Protein AF-0000000079724579 (afdb_homodimer)

Nearest PDB structures (foldseek):
  2r4e-assembly1_A  TM=9.066E-01  e=5.297E-41  Escherichia coli
  2rgh-assembly1_A-2  TM=8.709E-01  e=1.092E-39  Streptococcus sp.
  2rgo-assembly1_B-2  TM=8.554E-01  e=8.591E-37  Streptococcus sp.
  3da1-assembly1_A  TM=8.543E-01  e=3.085E-34  unclassified
  9dm1-assembly1_A  TM=6.433E-01  e=2.988E-17  Mycolicibacterium smegmatis MC2 155

InterPro domains:
  IPR000447 FAD-dependent glycerol-3-phosphate dehydrogenase [PR01001] (12-22)
  IPR000447 FAD-dependent glycerol-3-phosphate dehydrogenase [PR01001] (28-40)
  IPR000447 FAD-dependent glycerol-3-phosphate dehydrogenase [PR01001] (73-85)
  IPR000447 FAD-dependent glycerol-3-phosphate dehydrogenase [PR01001] (320-326)
  IPR000447 FAD-dependent glycerol-3-phosphate dehydrogenase [PR01001] (356-368)
  IPR000447 FAD-dependent glycerol-3-phosphate dehydrogenase [PTHR11985] (2-513)
  IPR006076 FAD dependent oxidoreductase [PF01266] (2-367)
  IPR031656 Alpha-glycerophosphate oxidase, C-terminal [PF16901] (389-509)
  IPR036188 FAD/NAD(P)-binding domain superfamily [G3DSA:3.50.50.60] (1-369)
  IPR036188 FAD/NAD(P)-binding domain superfamily [SSF51905] (2-385)
  IPR038299 Alpha-glycerophosphate oxidase, C-terminal domain superfamily [G3DSA:1.10.8.870] (408-525)

Structure (mmCIF, N/CA/C/O backbone):
data_AF-0000000079724579-model_v1
#
loop_
_entity.id
_entity.type
_entity.pdbx_description
1 polymer 'Glycerol-3-phosphate dehydrogenase/oxidase'
#
loop_
_atom_site.group_PDB
_atom_site.id
_atom_site.type_symbol
_atom_site.label_atom_id
_atom_site.label_alt_id
_atom_site.label_comp_id
_atom_site.label_asym_id
_atom_site.label_entity_id
_atom_site.label_seq_id
_atom_site.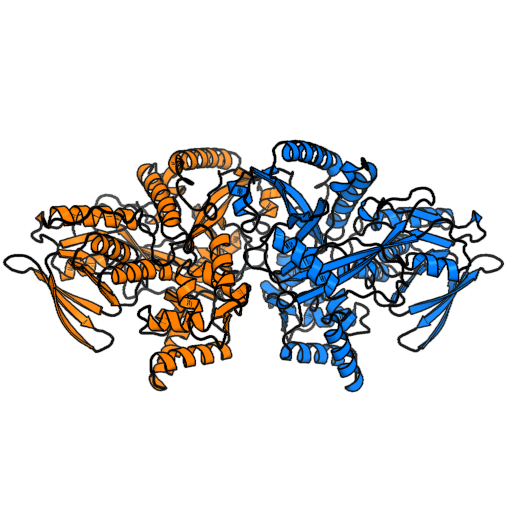pdbx_PDB_ins_code
_atom_site.Cartn_x
_atom_site.Cartn_y
_atom_site.Cartn_z
_atom_site.occupancy
_atom_site.B_iso_or_equiv
_atom_site.auth_seq_id
_atom_site.auth_comp_id
_atom_site.auth_asym_id
_atom_site.auth_atom_id
_atom_site.pdbx_PDB_model_num
ATOM 1 N N . MET A 1 1 ? 8.758 -41.406 -20.75 1 96.62 1 MET A N 1
ATOM 2 C CA . MET A 1 1 ? 7.492 -40.938 -20.188 1 96.62 1 MET A CA 1
ATOM 3 C C . MET A 1 1 ? 7.02 -39.656 -20.844 1 96.62 1 MET A C 1
ATOM 5 O O . MET A 1 1 ? 7.801 -38.719 -21.031 1 96.62 1 MET A O 1
ATOM 9 N N . VAL A 1 2 ? 5.77 -39.625 -21.234 1 98.5 2 VAL A N 1
ATOM 10 C CA . VAL A 1 2 ? 5.199 -38.438 -21.812 1 98.5 2 VAL A CA 1
ATOM 11 C C . VAL A 1 2 ? 4.09 -37.875 -20.922 1 98.5 2 VAL A C 1
ATOM 13 O O . VAL A 1 2 ? 3.191 -38.625 -20.516 1 98.5 2 VAL A O 1
ATOM 16 N N . ILE A 1 3 ? 4.246 -36.656 -20.562 1 98.88 3 ILE A N 1
ATOM 17 C CA . ILE A 1 3 ? 3.24 -35.938 -19.766 1 98.88 3 ILE A CA 1
ATOM 18 C C . ILE A 1 3 ? 2.42 -35.031 -20.688 1 98.88 3 ILE A C 1
ATOM 20 O O . ILE A 1 3 ? 2.979 -34.219 -21.438 1 98.88 3 ILE A O 1
ATOM 24 N N . ILE A 1 4 ? 1.089 -35.156 -20.609 1 98.81 4 ILE A N 1
ATOM 25 C CA . ILE A 1 4 ? 0.197 -34.312 -21.406 1 98.81 4 ILE A CA 1
ATOM 26 C C . ILE A 1 4 ? -0.473 -33.281 -20.5 1 98.81 4 ILE A C 1
ATOM 28 O O . ILE A 1 4 ? -1.261 -33.625 -19.609 1 98.81 4 ILE A O 1
ATOM 32 N N . GLY A 1 5 ? -0.214 -32 -20.75 1 98.5 5 GLY A N 1
ATOM 33 C CA . GLY A 1 5 ? -0.721 -30.906 -19.938 1 98.5 5 GLY A CA 1
ATOM 34 C C . GLY A 1 5 ? 0.37 -30.156 -19.203 1 98.5 5 GLY A C 1
ATOM 35 O O . GLY A 1 5 ? 1.08 -30.734 -18.375 1 98.5 5 GLY A O 1
ATOM 36 N N . GLY A 1 6 ? 0.529 -28.906 -19.469 1 98.44 6 GLY A N 1
ATOM 37 C CA . GLY A 1 6 ? 1.561 -28.078 -18.875 1 98.44 6 GLY A CA 1
ATOM 38 C C . GLY A 1 6 ? 1.029 -27.156 -17.797 1 98.44 6 GLY A C 1
ATOM 39 O O . GLY A 1 6 ? 1.49 -26.031 -17.656 1 98.44 6 GLY A O 1
ATOM 40 N N . GLY A 1 7 ? -0.021 -27.562 -17.047 1 98.19 7 GLY A N 1
ATOM 41 C CA . GLY A 1 7 ? -0.439 -26.906 -15.828 1 98.19 7 GLY A CA 1
ATOM 42 C C . GLY A 1 7 ? 0.408 -27.281 -14.625 1 98.19 7 GLY A C 1
ATOM 43 O O . GLY A 1 7 ? 1.447 -27.938 -14.773 1 98.19 7 GLY A O 1
ATOM 44 N N . ILE A 1 8 ? -0.039 -26.906 -13.477 1 98.5 8 ILE A N 1
ATOM 45 C CA . ILE A 1 8 ? 0.785 -27.031 -12.281 1 98.5 8 ILE A CA 1
ATOM 46 C C . ILE A 1 8 ? 1.005 -28.516 -11.969 1 98.5 8 ILE A C 1
ATOM 48 O O . ILE A 1 8 ? 2.09 -28.906 -11.539 1 98.5 8 ILE A O 1
ATOM 52 N N . THR A 1 9 ? 0.022 -29.375 -12.188 1 97.88 9 THR A N 1
ATOM 53 C CA . THR A 1 9 ? 0.189 -30.797 -11.938 1 97.88 9 THR A CA 1
ATOM 54 C C . THR A 1 9 ? 1.235 -31.391 -12.875 1 97.88 9 THR A C 1
ATOM 56 O O . THR A 1 9 ? 2.168 -32.062 -12.422 1 97.88 9 THR A O 1
ATOM 59 N N . GLY A 1 10 ? 1.075 -31.172 -14.164 1 98.62 10 GLY A N 1
ATOM 60 C CA . GLY A 1 10 ? 2.057 -31.656 -15.125 1 98.62 10 GLY A CA 1
ATOM 61 C C . GLY A 1 10 ? 3.457 -31.125 -14.859 1 98.62 10 GLY A C 1
ATOM 62 O O . GLY A 1 10 ? 4.434 -31.875 -15.008 1 98.62 10 GLY A O 1
ATOM 63 N N . ALA A 1 11 ? 3.566 -29.859 -14.508 1 98.81 11 ALA A N 1
ATOM 64 C CA . ALA A 1 11 ? 4.855 -29.25 -14.203 1 98.81 11 ALA A CA 1
ATOM 65 C C . ALA A 1 11 ? 5.535 -29.953 -13.031 1 98.81 11 ALA A C 1
ATOM 67 O O . ALA A 1 11 ? 6.746 -30.203 -13.07 1 98.81 11 ALA A O 1
ATOM 68 N N . ASN A 1 12 ? 4.781 -30.266 -12.008 1 98.75 12 ASN A N 1
ATOM 69 C CA . ASN A 1 12 ? 5.34 -30.953 -10.844 1 98.75 12 ASN A CA 1
ATOM 70 C C . ASN A 1 12 ? 5.727 -32.375 -11.172 1 98.75 12 ASN A C 1
ATOM 72 O O . ASN A 1 12 ? 6.707 -32.906 -10.641 1 98.75 12 ASN A O 1
ATOM 76 N N . VAL A 1 13 ? 4.922 -33.062 -12.016 1 98.56 13 VAL A N 1
ATOM 77 C CA . VAL A 1 13 ? 5.281 -34.406 -12.453 1 98.56 13 VAL A CA 1
ATOM 78 C C . VAL A 1 13 ? 6.602 -34.375 -13.211 1 98.56 13 VAL A C 1
ATOM 80 O O . VAL A 1 13 ? 7.488 -35.219 -12.977 1 98.56 13 VAL A O 1
ATOM 83 N N . LEU A 1 14 ? 6.703 -33.438 -14.117 1 98.81 14 LEU A N 1
ATOM 84 C CA . LEU A 1 14 ? 7.941 -33.25 -14.867 1 98.81 14 LEU A CA 1
ATOM 85 C C . LEU A 1 14 ? 9.125 -33.031 -13.922 1 98.81 14 LEU A C 1
ATOM 87 O O . LEU A 1 14 ? 10.18 -33.656 -14.102 1 98.81 14 LEU A O 1
ATOM 91 N N . TRP A 1 15 ? 8.961 -32.188 -12.953 1 98.81 15 TRP A N 1
ATOM 92 C CA . TRP A 1 15 ? 10 -31.859 -11.984 1 98.81 15 TRP A CA 1
ATOM 93 C C . TRP A 1 15 ? 10.445 -33.094 -11.211 1 98.81 15 TRP A C 1
ATOM 95 O O . TRP A 1 15 ? 11.633 -33.438 -11.18 1 98.81 15 TRP A O 1
ATOM 105 N N . ASP A 1 16 ? 9.492 -33.812 -10.664 1 98.56 16 ASP A N 1
ATOM 106 C CA . ASP A 1 16 ? 9.789 -35 -9.867 1 98.56 16 ASP A CA 1
ATOM 107 C C . ASP A 1 16 ? 10.453 -36.094 -10.719 1 98.56 16 ASP A C 1
ATOM 109 O O . ASP A 1 16 ? 11.492 -36.625 -10.336 1 98.56 16 ASP A O 1
ATOM 113 N N . ALA A 1 17 ? 9.875 -36.344 -11.875 1 97.94 17 ALA A N 1
ATOM 114 C CA . ALA A 1 17 ? 10.406 -37.406 -12.758 1 97.94 17 ALA A CA 1
ATOM 115 C C . ALA A 1 17 ? 11.836 -37.062 -13.18 1 97.94 17 ALA A C 1
ATOM 117 O O . ALA A 1 17 ? 12.695 -37.969 -13.227 1 97.94 17 ALA A O 1
ATOM 118 N N . SER A 1 18 ? 12.086 -35.812 -13.5 1 97.94 18 SER A N 1
ATOM 119 C CA . SER A 1 18 ? 13.422 -35.406 -13.906 1 97.94 18 SER A CA 1
ATOM 120 C C . SER A 1 18 ? 14.43 -35.594 -12.773 1 97.94 18 SER A C 1
ATOM 122 O O . SER A 1 18 ? 15.539 -36.094 -13 1 97.94 18 SER A O 1
ATOM 124 N N . LEU A 1 19 ? 14.039 -35.25 -11.586 1 97.81 19 LEU A N 1
ATOM 125 C CA . LEU A 1 19 ? 14.93 -35.375 -10.438 1 97.81 19 LEU A CA 1
ATOM 126 C C . LEU A 1 19 ? 15.242 -36.844 -10.172 1 97.81 19 LEU A C 1
ATOM 128 O O . LEU A 1 19 ? 16.328 -37.188 -9.695 1 97.81 19 LEU A O 1
ATOM 132 N N . ARG A 1 20 ? 14.25 -37.688 -10.508 1 96.31 20 ARG A N 1
ATOM 133 C CA . ARG A 1 20 ? 14.43 -39.094 -10.234 1 96.31 20 ARG A CA 1
ATOM 134 C C . ARG A 1 20 ? 15.227 -39.781 -11.344 1 96.31 20 ARG A C 1
ATOM 136 O O . ARG A 1 20 ? 15.656 -40.938 -11.195 1 96.31 20 ARG A O 1
ATOM 143 N N . GLY A 1 21 ? 15.422 -39.094 -12.516 1 94.81 21 GLY A N 1
ATOM 144 C CA . GLY A 1 21 ? 16.312 -39.594 -13.555 1 94.81 21 GLY A CA 1
ATOM 145 C C . GLY A 1 21 ? 15.562 -40.156 -14.742 1 94.81 21 GLY A C 1
ATOM 146 O O . GLY A 1 21 ? 16.156 -40.781 -15.609 1 94.81 21 GLY A O 1
ATOM 147 N N . TYR A 1 22 ? 14.297 -40 -14.836 1 96 22 TYR A N 1
ATOM 148 C CA . TYR A 1 22 ? 13.523 -40.5 -15.969 1 96 22 TYR A CA 1
ATOM 149 C C . TYR A 1 22 ? 13.789 -39.688 -17.219 1 96 22 TYR A C 1
ATOM 151 O O . TYR A 1 22 ? 14.055 -38.469 -17.125 1 96 22 TYR A O 1
ATOM 159 N N . LYS A 1 23 ? 13.805 -40.344 -18.344 1 96.5 23 LYS A N 1
ATOM 160 C CA . LYS A 1 23 ? 13.641 -39.594 -19.594 1 96.5 23 LYS A CA 1
ATOM 161 C C . LYS A 1 23 ? 12.188 -39.156 -19.781 1 96.5 23 LYS A C 1
ATOM 163 O O . LYS A 1 23 ? 11.312 -40 -20.031 1 96.5 23 LYS A O 1
ATOM 168 N N . VAL A 1 24 ? 11.93 -37.875 -19.641 1 97.94 24 VAL A N 1
ATOM 169 C CA . VAL A 1 24 ? 10.547 -37.406 -19.547 1 97.94 24 VAL A CA 1
ATOM 170 C C . VAL A 1 24 ? 10.336 -36.219 -20.453 1 97.94 24 VAL A C 1
ATOM 172 O O . VAL A 1 24 ? 11.227 -35.375 -20.609 1 97.94 24 VAL A O 1
ATOM 175 N N . LEU A 1 25 ? 9.164 -36.156 -21.094 1 98.69 25 LEU A N 1
ATOM 176 C CA . LEU A 1 25 ? 8.758 -35.094 -22.016 1 98.69 25 LEU A CA 1
ATOM 177 C C . LEU A 1 25 ? 7.363 -34.594 -21.656 1 98.69 25 LEU A C 1
ATOM 179 O O . LEU A 1 25 ? 6.426 -35.375 -21.516 1 98.69 25 LEU A O 1
ATOM 183 N N . LEU A 1 26 ? 7.254 -33.25 -21.469 1 98.88 26 LEU A N 1
ATOM 184 C CA . LEU A 1 26 ? 5.961 -32.625 -21.25 1 98.88 26 LEU A CA 1
ATOM 185 C C . LEU A 1 26 ? 5.473 -31.922 -22.5 1 98.88 26 LEU A C 1
ATOM 187 O O . LEU A 1 26 ? 6.23 -31.188 -23.125 1 98.88 26 LEU A O 1
ATOM 191 N N . LEU A 1 27 ? 4.23 -32.156 -22.875 1 98.88 27 LEU A N 1
ATOM 192 C CA . LEU A 1 27 ? 3.605 -31.531 -24.047 1 98.88 27 LEU A CA 1
ATOM 193 C C . LEU A 1 27 ? 2.377 -30.734 -23.641 1 98.88 27 LEU A C 1
ATOM 195 O O . LEU A 1 27 ? 1.502 -31.234 -22.922 1 98.88 27 LEU A O 1
ATOM 199 N N . GLU A 1 28 ? 2.287 -29.484 -24.016 1 98.75 28 GLU A N 1
ATOM 200 C CA . GLU A 1 28 ? 1.155 -28.594 -23.766 1 98.75 28 GLU A CA 1
ATOM 201 C C . GLU A 1 28 ? 0.607 -28.016 -25.078 1 98.75 28 GLU A C 1
ATOM 203 O O . GLU A 1 28 ? 1.362 -27.484 -25.891 1 98.75 28 GLU A O 1
ATOM 208 N N . LYS A 1 29 ? -0.688 -28.125 -25.297 1 98.19 29 LYS A N 1
ATOM 209 C CA . LYS A 1 29 ? -1.276 -27.75 -26.578 1 98.19 29 LYS A CA 1
ATOM 210 C C . LYS A 1 29 ? -1.286 -26.234 -26.75 1 98.19 29 LYS A C 1
ATOM 212 O O . LYS A 1 29 ? -1.248 -25.734 -27.875 1 98.19 29 LYS A O 1
ATOM 217 N N . ASN A 1 30 ? -1.44 -25.469 -25.672 1 97.88 30 ASN A N 1
ATOM 218 C CA . ASN A 1 30 ? -1.321 -24.016 -25.672 1 97.88 30 ASN A CA 1
ATOM 219 C C . ASN A 1 30 ? -0.039 -23.547 -24.984 1 97.88 30 ASN A C 1
ATOM 221 O O . ASN A 1 30 ? 1.024 -24.141 -25.188 1 97.88 30 ASN A O 1
ATOM 225 N N . ASP A 1 31 ? -0.043 -22.516 -24.234 1 98.44 31 ASP A N 1
ATOM 226 C CA . ASP A 1 31 ? 1.096 -22.141 -23.406 1 98.44 31 ASP A CA 1
ATOM 227 C C . ASP A 1 31 ? 1.017 -22.781 -22.031 1 98.44 31 ASP A C 1
ATOM 229 O O . ASP A 1 31 ? -0.038 -23.281 -21.641 1 98.44 31 ASP A O 1
ATOM 233 N N . TYR A 1 32 ? 2.176 -22.859 -21.359 1 98.56 32 TYR A N 1
ATOM 234 C CA . TYR A 1 32 ? 2.182 -23.359 -20 1 98.56 32 TYR A CA 1
ATOM 235 C C . TYR A 1 32 ? 1.251 -22.531 -19.109 1 98.56 32 TYR A C 1
ATOM 237 O O . TYR A 1 32 ? 1.114 -21.328 -19.297 1 98.56 32 TYR A O 1
ATOM 245 N N . ALA A 1 33 ? 0.579 -23.188 -18.172 1 98 33 ALA A N 1
ATOM 246 C CA . ALA A 1 33 ? -0.25 -22.562 -17.141 1 98 33 ALA A CA 1
ATOM 247 C C . ALA A 1 33 ? -1.354 -21.719 -17.766 1 98 33 ALA A C 1
ATOM 249 O O . ALA A 1 33 ? -1.743 -20.688 -17.219 1 98 33 ALA A O 1
ATOM 250 N N . SER A 1 34 ? -1.879 -22.016 -18.938 1 97.12 34 SER A N 1
ATOM 251 C CA . SER A 1 34 ? -2.824 -21.156 -19.641 1 97.12 34 SER A CA 1
ATOM 252 C C . SER A 1 34 ? -4.262 -21.594 -19.406 1 97.12 34 SER A C 1
ATOM 254 O O . SER A 1 34 ? -5.203 -20.953 -19.859 1 97.12 34 SER A O 1
ATOM 256 N N . GLY A 1 35 ? -4.488 -22.734 -18.688 1 96 35 GLY A N 1
ATOM 257 C CA . GLY A 1 35 ? -5.832 -23.203 -18.391 1 96 35 GLY A CA 1
ATOM 258 C C . GLY A 1 35 ? -6.277 -22.875 -16.969 1 96 35 GLY A C 1
ATOM 259 O O . GLY A 1 35 ? -6.434 -21.703 -16.609 1 96 35 GLY A O 1
ATOM 260 N N . THR A 1 36 ? -6.434 -23.922 -16.125 1 95.31 36 THR A N 1
ATOM 261 C CA . THR A 1 36 ? -6.895 -23.766 -14.742 1 95.31 36 THR A CA 1
ATOM 262 C C . THR A 1 36 ? -5.82 -23.094 -13.891 1 95.31 36 THR A C 1
ATOM 264 O O . THR A 1 36 ? -6.137 -22.297 -13.008 1 95.31 36 THR A O 1
ATOM 267 N N . THR A 1 37 ? -4.633 -23.312 -14.188 1 96.81 37 THR A N 1
ATOM 268 C CA . THR A 1 37 ? -3.496 -22.922 -13.359 1 96.81 37 THR A CA 1
ATOM 269 C C . THR A 1 37 ? -3.385 -21.406 -13.289 1 96.81 37 THR A C 1
ATOM 271 O O . THR A 1 37 ? -2.988 -20.859 -12.258 1 96.81 37 THR A O 1
ATOM 274 N N . GLN A 1 38 ? -3.688 -20.672 -14.297 1 95.75 38 GLN A N 1
ATOM 275 C CA . GLN A 1 38 ? -3.578 -19.219 -14.281 1 95.75 38 GLN A CA 1
ATOM 276 C C . GLN A 1 38 ? -4.793 -18.594 -13.609 1 95.75 38 GLN A C 1
ATOM 278 O O . GLN A 1 38 ? -4.816 -17.375 -13.375 1 95.75 38 GLN A O 1
ATOM 283 N N . ALA A 1 39 ? -5.797 -19.375 -13.266 1 95.69 39 ALA A N 1
ATOM 284 C CA . ALA A 1 39 ? -7.07 -18.828 -12.812 1 95.69 39 ALA A CA 1
ATOM 285 C C . ALA A 1 39 ? -7.258 -19.062 -11.312 1 95.69 39 ALA A C 1
ATOM 287 O O . ALA A 1 39 ? -8.391 -19.156 -10.836 1 95.69 39 ALA A O 1
ATOM 288 N N . THR A 1 40 ? -6.16 -19.172 -10.625 1 95.44 40 THR A N 1
ATOM 289 C CA . THR A 1 40 ? -6.246 -19.297 -9.172 1 95.44 40 THR A CA 1
ATOM 290 C C . THR A 1 40 ? -6.582 -17.953 -8.539 1 95.44 40 THR A C 1
ATOM 292 O O . THR A 1 40 ? -6.547 -16.906 -9.203 1 95.44 40 THR A O 1
ATOM 295 N N . SER A 1 41 ? -6.938 -17.969 -7.285 1 95.81 41 SER A N 1
ATOM 296 C CA . SER A 1 41 ? -7.117 -16.734 -6.535 1 95.81 41 SER A CA 1
ATOM 297 C C . SER A 1 41 ? -5.777 -16.156 -6.102 1 95.81 41 SER A C 1
ATOM 299 O O . SER A 1 41 ? -5.727 -15.266 -5.242 1 95.81 41 SER A O 1
ATOM 301 N N . LYS A 1 42 ? -4.684 -16.656 -6.656 1 97.62 42 LYS A N 1
ATOM 302 C CA . LYS A 1 42 ? -3.334 -16.203 -6.32 1 97.62 42 LYS A CA 1
ATOM 303 C C . LYS A 1 42 ? -3.025 -16.453 -4.844 1 97.62 42 LYS A C 1
ATOM 305 O O . LYS A 1 42 ? -2.449 -15.602 -4.172 1 97.62 42 LYS A O 1
ATOM 310 N N . LEU A 1 43 ? -3.486 -17.641 -4.344 1 97.06 43 LEU A N 1
ATOM 311 C CA . LEU A 1 43 ? -3.295 -17.984 -2.943 1 97.06 43 LEU A CA 1
ATOM 312 C C . LEU A 1 43 ? -2.725 -19.406 -2.814 1 97.06 43 LEU A C 1
ATOM 314 O O . LEU A 1 43 ? -2.998 -20.266 -3.65 1 97.06 43 LEU A O 1
ATOM 318 N N . ILE A 1 44 ? -1.914 -19.625 -1.897 1 97.5 44 ILE A N 1
ATOM 319 C CA . ILE A 1 44 ? -1.533 -20.938 -1.368 1 97.5 44 ILE A CA 1
ATOM 320 C C . ILE A 1 44 ? -2.1 -21.109 0.04 1 97.5 44 ILE A C 1
ATOM 322 O O . ILE A 1 44 ? -1.594 -20.516 0.995 1 97.5 44 ILE A O 1
ATOM 326 N N . HIS A 1 45 ? -3.164 -21.859 0.14 1 90.56 45 HIS A N 1
ATOM 327 C CA . HIS A 1 45 ? -3.848 -21.891 1.429 1 90.56 45 HIS A CA 1
ATOM 328 C C . HIS A 1 45 ? -4.215 -23.312 1.824 1 90.56 45 HIS A C 1
ATOM 330 O O . HIS A 1 45 ? -4.25 -24.219 0.977 1 90.56 45 HIS A O 1
ATOM 336 N N . GLY A 1 46 ? -4.504 -23.469 3.074 1 84.06 46 GLY A N 1
ATOM 337 C CA . GLY A 1 46 ? -4.824 -24.766 3.631 1 84.06 46 GLY A CA 1
ATOM 338 C C . GLY A 1 46 ? -6.285 -25.141 3.473 1 84.06 46 GLY A C 1
ATOM 339 O O . GLY A 1 46 ? -6.645 -26.312 3.602 1 84.06 46 GLY A O 1
ATOM 340 N N . GLY A 1 47 ? -7.078 -24.234 3.279 1 84.44 47 GLY A N 1
ATOM 341 C CA . GLY A 1 47 ? -8.492 -24.516 3.078 1 84.44 47 GLY A CA 1
ATOM 342 C C . GLY A 1 47 ? -9.273 -24.609 4.375 1 84.44 47 GLY A C 1
ATOM 343 O O . GLY A 1 47 ? -9.906 -25.625 4.652 1 84.44 47 GLY A O 1
ATOM 344 N N . LEU A 1 48 ? -9.32 -23.578 5.125 1 80.19 48 LEU A N 1
ATOM 345 C CA . LEU A 1 48 ? -10.07 -23.5 6.371 1 80.19 48 LEU A CA 1
ATOM 346 C C . LEU A 1 48 ? -11.516 -23.953 6.172 1 80.19 48 LEU A C 1
ATOM 348 O O . LEU A 1 48 ? -12.078 -24.641 7.027 1 80.19 48 LEU A O 1
ATOM 352 N N . ARG A 1 49 ? -12.062 -23.688 5.082 1 78.5 49 ARG A N 1
ATOM 353 C CA . ARG A 1 49 ? -13.461 -23.984 4.793 1 78.5 49 ARG A CA 1
ATOM 354 C C . ARG A 1 49 ? -13.695 -25.484 4.715 1 78.5 49 ARG A C 1
ATOM 356 O O . ARG A 1 49 ? -14.812 -25.953 4.953 1 78.5 49 ARG A O 1
ATOM 363 N N . TYR A 1 50 ? -12.711 -26.25 4.438 1 79.62 50 TYR A N 1
ATOM 364 C CA . TYR A 1 50 ? -12.844 -27.688 4.277 1 79.62 50 TYR A CA 1
ATOM 365 C C . TYR A 1 50 ? -13.039 -28.375 5.625 1 79.62 50 TYR A C 1
ATOM 367 O O . TYR A 1 50 ? -13.461 -29.531 5.688 1 79.62 50 TYR A O 1
ATOM 375 N N . LEU A 1 51 ? -12.703 -27.656 6.633 1 80.88 51 LEU A N 1
ATOM 376 C CA . LEU A 1 51 ? -12.914 -28.188 7.973 1 80.88 51 LEU A CA 1
ATOM 377 C C . LEU A 1 51 ? -14.406 -28.344 8.266 1 80.88 51 LEU A C 1
ATOM 379 O O . LEU A 1 51 ? -14.805 -29.219 9.039 1 80.88 51 LEU A O 1
ATOM 383 N N . LYS A 1 52 ? -15.18 -27.484 7.629 1 77.88 52 LYS A N 1
ATOM 384 C CA . LYS A 1 52 ? -16.625 -27.578 7.809 1 77.88 52 LYS A CA 1
ATOM 385 C C . LYS A 1 52 ? -17.156 -28.922 7.328 1 77.88 52 LYS A C 1
ATOM 387 O O . LYS A 1 52 ? -18.141 -29.438 7.871 1 77.88 52 LYS A O 1
ATOM 392 N N . ASN A 1 53 ? -16.484 -29.453 6.336 1 79.31 53 ASN A N 1
ATOM 393 C CA . ASN A 1 53 ? -16.859 -30.75 5.781 1 79.31 53 ASN A CA 1
ATOM 394 C C . ASN A 1 53 ? -16.062 -31.891 6.414 1 79.31 53 ASN A C 1
ATOM 396 O O . ASN A 1 53 ? -16.047 -33 5.891 1 79.31 53 ASN A O 1
ATOM 400 N N . LEU A 1 54 ? -15.289 -31.625 7.426 1 82.56 54 LEU A N 1
ATOM 401 C CA . LEU A 1 54 ? -14.523 -32.562 8.227 1 82.56 54 LEU A CA 1
ATOM 402 C C . LEU A 1 54 ? -13.43 -33.219 7.387 1 82.56 54 LEU A C 1
ATOM 404 O O . LEU A 1 54 ? -13.094 -34.375 7.602 1 82.56 54 LEU A O 1
ATOM 408 N N . GLU A 1 55 ? -13.008 -32.5 6.402 1 87.44 55 GLU A N 1
ATOM 409 C CA . GLU A 1 55 ? -11.922 -33 5.57 1 87.44 55 GLU A CA 1
ATOM 410 C C . GLU A 1 55 ? -10.562 -32.719 6.199 1 87.44 55 GLU A C 1
ATOM 412 O O . GLU A 1 55 ? -9.727 -32.031 5.594 1 87.44 55 GLU A O 1
ATOM 417 N N . PHE A 1 56 ? -10.227 -33.312 7.27 1 90.38 56 PHE A N 1
ATOM 418 C CA . PHE A 1 56 ? -9.039 -33.031 8.062 1 90.38 56 PHE A CA 1
ATOM 419 C C . PHE A 1 56 ? -7.773 -33.438 7.312 1 90.38 56 PHE A C 1
ATOM 421 O O . PHE A 1 56 ? -6.766 -32.719 7.367 1 90.38 56 PHE A O 1
ATOM 428 N N . GLY A 1 57 ? -7.816 -34.562 6.629 1 90.5 57 GLY A N 1
ATOM 429 C CA . GLY A 1 57 ? -6.664 -35 5.867 1 90.5 57 GLY A CA 1
ATOM 430 C C . GLY A 1 57 ? -6.266 -34.031 4.766 1 90.5 57 GLY A C 1
ATOM 431 O O . GLY A 1 57 ? -5.082 -33.75 4.586 1 90.5 57 GLY A O 1
ATOM 432 N N . LEU A 1 58 ? -7.238 -33.531 4.094 1 89.19 58 LEU A N 1
ATOM 433 C CA . LEU A 1 58 ? -6.996 -32.594 3.012 1 89.19 58 LEU A CA 1
ATOM 434 C C . LEU A 1 58 ? -6.395 -31.297 3.549 1 89.19 58 LEU A C 1
ATOM 436 O O . LEU A 1 58 ? -5.48 -30.734 2.943 1 89.19 58 LEU A O 1
ATOM 440 N N . VAL A 1 59 ? -6.918 -30.844 4.637 1 93.75 59 VAL A N 1
ATOM 441 C CA . VAL A 1 59 ? -6.418 -29.609 5.242 1 93.75 59 VAL A CA 1
ATOM 442 C C . VAL A 1 59 ? -4.973 -29.812 5.699 1 93.75 59 VAL A C 1
ATOM 444 O O . VAL A 1 59 ? -4.105 -28.969 5.422 1 93.75 59 VAL A O 1
ATOM 447 N N . ARG A 1 60 ? -4.711 -30.922 6.328 1 95.81 60 ARG A N 1
ATOM 448 C CA . ARG A 1 60 ? -3.354 -31.188 6.777 1 95.81 60 ARG A CA 1
ATOM 449 C C . ARG A 1 60 ? -2.393 -31.281 5.598 1 95.81 60 ARG A C 1
ATOM 451 O O . ARG A 1 60 ? -1.285 -30.75 5.645 1 95.81 60 ARG A O 1
ATOM 458 N N . GLU A 1 61 ? -2.775 -31.984 4.566 1 95.06 61 GLU A N 1
ATOM 459 C CA . GLU A 1 61 ? -1.956 -32.094 3.361 1 95.06 61 GLU A CA 1
ATOM 460 C C . GLU A 1 61 ? -1.673 -30.703 2.768 1 95.06 61 GLU A C 1
ATOM 462 O O . GLU A 1 61 ? -0.532 -30.406 2.414 1 95.06 61 GLU A O 1
ATOM 467 N N . SER A 1 62 ? -2.717 -29.906 2.672 1 96.19 62 SER A N 1
ATOM 468 C CA . SER A 1 62 ? -2.58 -28.562 2.113 1 96.19 62 SER A CA 1
ATOM 469 C C . SER A 1 62 ? -1.62 -27.719 2.941 1 96.19 62 SER A C 1
ATOM 471 O O . SER A 1 62 ? -0.789 -27 2.391 1 96.19 62 SER A O 1
ATOM 473 N N . LEU A 1 63 ? -1.757 -27.844 4.238 1 97.38 63 LEU A N 1
ATOM 474 C CA . LEU A 1 63 ? -0.912 -27.062 5.133 1 97.38 63 LEU A CA 1
ATOM 475 C C . LEU A 1 63 ? 0.541 -27.516 5.047 1 97.38 63 LEU A C 1
ATOM 477 O O . LEU A 1 63 ? 1.458 -26.688 5.082 1 97.38 63 LEU A O 1
ATOM 481 N N . ARG A 1 64 ? 0.744 -28.797 4.953 1 97.25 64 ARG A N 1
ATOM 482 C CA . ARG A 1 64 ? 2.09 -29.344 4.773 1 97.25 64 ARG A CA 1
ATOM 483 C C . ARG A 1 64 ? 2.701 -28.859 3.463 1 97.25 64 ARG A C 1
ATOM 485 O O . ARG A 1 64 ? 3.848 -28.406 3.436 1 97.25 64 ARG A O 1
ATOM 492 N N . GLU A 1 65 ? 1.918 -28.875 2.395 1 97.88 65 GLU A N 1
ATOM 493 C CA . GLU A 1 65 ? 2.402 -28.484 1.076 1 97.88 65 GLU A CA 1
ATOM 494 C C . GLU A 1 65 ? 2.656 -26.984 1.011 1 97.88 65 GLU A C 1
ATOM 496 O O . GLU A 1 65 ? 3.582 -26.531 0.333 1 97.88 65 GLU A O 1
ATOM 501 N N . ARG A 1 66 ? 1.827 -26.219 1.688 1 97.81 66 ARG A N 1
ATOM 502 C CA . ARG A 1 66 ? 2.061 -24.781 1.808 1 97.81 66 ARG A CA 1
ATOM 503 C C . ARG A 1 66 ? 3.449 -24.5 2.371 1 97.81 66 ARG A C 1
ATOM 505 O O . ARG A 1 66 ? 4.188 -23.688 1.826 1 97.81 66 ARG A O 1
ATOM 512 N N . ARG A 1 67 ? 3.799 -25.188 3.414 1 98.12 67 ARG A N 1
ATOM 513 C CA . ARG A 1 67 ? 5.105 -25.016 4.039 1 98.12 67 ARG A CA 1
ATOM 514 C C . ARG A 1 67 ? 6.227 -25.438 3.098 1 98.12 67 ARG A C 1
ATOM 516 O O . ARG A 1 67 ? 7.254 -24.766 3 1 98.12 67 ARG A O 1
ATOM 523 N N . ILE A 1 68 ? 6.051 -26.531 2.424 1 98.44 68 ILE A N 1
ATOM 524 C CA . ILE A 1 68 ? 7.078 -27.047 1.528 1 98.44 68 ILE A CA 1
ATOM 525 C C . ILE A 1 68 ? 7.324 -26.047 0.396 1 98.44 68 ILE A C 1
ATOM 527 O O . ILE A 1 68 ? 8.469 -25.797 0.023 1 98.44 68 ILE A O 1
ATOM 531 N N . LEU A 1 69 ? 6.254 -25.469 -0.155 1 98.5 69 LEU A N 1
ATOM 532 C CA . LEU A 1 69 ? 6.418 -24.469 -1.212 1 98.5 69 LEU A CA 1
ATOM 533 C C . LEU A 1 69 ? 7.207 -23.266 -0.711 1 98.5 69 LEU A C 1
ATOM 535 O O . LEU A 1 69 ? 8.023 -22.703 -1.446 1 98.5 69 LEU A O 1
ATOM 539 N N . ALA A 1 70 ? 6.973 -22.891 0.522 1 98.31 70 ALA A N 1
ATOM 540 C CA . ALA A 1 70 ? 7.73 -21.781 1.108 1 98.31 70 ALA A CA 1
ATOM 541 C C . ALA A 1 70 ? 9.211 -22.141 1.236 1 98.31 70 ALA A C 1
ATOM 543 O O . ALA A 1 70 ? 10.078 -21.266 1.164 1 98.31 70 ALA A O 1
ATOM 544 N N . LYS A 1 71 ? 9.453 -23.391 1.448 1 98.25 71 LYS A N 1
ATOM 545 C CA . LYS A 1 71 ? 10.82 -23.859 1.606 1 98.25 71 LYS A CA 1
ATOM 546 C C . LYS A 1 71 ? 11.555 -23.875 0.267 1 98.25 71 LYS A C 1
ATOM 548 O O . LYS A 1 71 ? 12.68 -23.391 0.159 1 98.25 71 LYS A O 1
ATOM 553 N N . ILE A 1 72 ? 10.945 -24.359 -0.783 1 98.44 72 ILE A N 1
ATOM 554 C CA . ILE A 1 72 ? 11.656 -24.672 -2.018 1 98.44 72 ILE A CA 1
ATOM 555 C C . ILE A 1 72 ? 11.562 -23.484 -2.975 1 98.44 72 ILE A C 1
ATOM 557 O O . ILE A 1 72 ? 12.312 -23.406 -3.949 1 98.44 72 ILE A O 1
ATOM 561 N N . SER A 1 73 ? 10.664 -22.625 -2.803 1 98.31 73 SER A N 1
ATOM 562 C CA . SER A 1 73 ? 10.469 -21.453 -3.652 1 98.31 73 SER A CA 1
ATOM 563 C C . SER A 1 73 ? 9.984 -20.266 -2.84 1 98.31 73 SER A C 1
ATOM 565 O O . SER A 1 73 ? 8.938 -19.688 -3.141 1 98.31 73 SER A O 1
ATOM 567 N N . PRO A 1 74 ? 10.773 -19.75 -1.887 1 98.19 74 PRO A N 1
ATOM 568 C CA . PRO A 1 74 ? 10.344 -18.656 -0.999 1 98.19 74 PRO A CA 1
ATOM 569 C C . PRO A 1 74 ? 10.016 -17.375 -1.754 1 98.19 74 PRO A C 1
ATOM 571 O O . PRO A 1 74 ? 9.211 -16.578 -1.289 1 98.19 74 PRO A O 1
ATOM 574 N N . HIS A 1 75 ? 10.586 -17.141 -2.922 1 98.06 75 HIS A N 1
ATOM 575 C CA . HIS A 1 75 ? 10.328 -15.945 -3.701 1 98.06 75 HIS A CA 1
ATOM 576 C C . HIS A 1 75 ? 8.93 -15.969 -4.305 1 98.06 75 HIS A C 1
ATOM 578 O O . HIS A 1 75 ? 8.383 -14.914 -4.652 1 98.06 75 HIS A O 1
ATOM 584 N N . ALA A 1 76 ? 8.344 -17.141 -4.445 1 98.06 76 ALA A N 1
ATOM 585 C CA . ALA A 1 76 ? 7.086 -17.281 -5.176 1 98.06 76 ALA A CA 1
ATOM 586 C C . ALA A 1 76 ? 5.891 -17.109 -4.25 1 98.06 76 ALA A C 1
ATOM 588 O O . ALA A 1 76 ? 4.758 -16.938 -4.711 1 98.06 76 ALA A O 1
ATOM 589 N N . VAL A 1 77 ? 6.109 -17.156 -2.926 1 98.06 77 VAL A N 1
ATOM 590 C CA . VAL A 1 77 ? 5.008 -17.047 -1.975 1 98.06 77 VAL A CA 1
ATOM 591 C C . VAL A 1 77 ? 5.297 -15.922 -0.973 1 98.06 77 VAL A C 1
ATOM 593 O O . VAL A 1 77 ? 6.457 -15.586 -0.732 1 98.06 77 VAL A O 1
ATOM 596 N N . ARG A 1 78 ? 4.25 -15.383 -0.452 1 97.31 78 ARG A N 1
ATOM 597 C CA . ARG A 1 78 ? 4.344 -14.32 0.548 1 97.31 78 ARG A CA 1
ATOM 598 C C . ARG A 1 78 ? 3.266 -14.484 1.615 1 97.31 78 ARG A C 1
ATOM 600 O O . ARG A 1 78 ? 2.117 -14.797 1.301 1 97.31 78 ARG A O 1
ATOM 607 N N . THR A 1 79 ? 3.695 -14.328 2.871 1 98 79 THR A N 1
ATOM 608 C CA . THR A 1 79 ? 2.709 -14.391 3.943 1 98 79 THR A CA 1
ATOM 609 C C . THR A 1 79 ? 1.625 -13.336 3.744 1 98 79 THR A C 1
ATOM 611 O O . THR A 1 79 ? 1.924 -12.188 3.412 1 98 79 THR A O 1
ATOM 614 N N . LEU A 1 80 ? 0.426 -13.727 3.873 1 98 80 LEU A N 1
ATOM 615 C CA . LEU A 1 80 ? -0.73 -12.852 3.703 1 98 80 LEU A CA 1
ATOM 616 C C . LEU A 1 80 ? -1.727 -13.039 4.84 1 98 80 LEU A C 1
ATOM 618 O O . LEU A 1 80 ? -2.062 -14.172 5.195 1 98 80 LEU A O 1
ATOM 622 N N . GLY A 1 81 ? -2.117 -11.961 5.43 1 97.5 81 GLY A N 1
ATOM 623 C CA . GLY A 1 81 ? -3.164 -12.023 6.438 1 97.5 81 GLY A CA 1
ATOM 624 C C . GLY A 1 81 ? -4.559 -12.086 5.844 1 97.5 81 GLY A C 1
ATOM 625 O O . GLY A 1 81 ? -4.844 -11.43 4.84 1 97.5 81 GLY A O 1
ATOM 626 N N . PHE A 1 82 ? -5.395 -12.852 6.48 1 97.62 82 PHE A N 1
ATOM 627 C CA . PHE A 1 82 ? -6.809 -12.969 6.141 1 97.62 82 PHE A CA 1
ATOM 628 C C . PHE A 1 82 ? -7.688 -12.484 7.289 1 97.62 82 PHE A C 1
ATOM 630 O O . PHE A 1 82 ? -7.543 -12.953 8.422 1 97.62 82 PHE A O 1
ATOM 637 N N . ILE A 1 83 ? -8.547 -11.594 6.996 1 97.75 83 ILE A N 1
ATOM 638 C CA . ILE A 1 83 ? -9.453 -11.062 8.008 1 97.75 83 ILE A CA 1
ATOM 639 C C . ILE A 1 83 ? -10.883 -11.508 7.715 1 97.75 83 ILE A C 1
ATOM 641 O O . ILE A 1 83 ? -11.367 -11.352 6.594 1 97.75 83 ILE A O 1
ATOM 645 N N . VAL A 1 84 ? -11.5 -12.039 8.688 1 96.94 84 VAL A N 1
ATOM 646 C CA . VAL A 1 84 ? -12.898 -12.43 8.609 1 96.94 84 VAL A CA 1
ATOM 647 C C . VAL A 1 84 ? -13.734 -11.562 9.555 1 96.94 84 VAL A C 1
ATOM 649 O O . VAL A 1 84 ? -13.836 -11.852 10.75 1 96.94 84 VAL A O 1
ATOM 652 N N . PRO A 1 85 ? -14.344 -10.531 9.039 1 96.75 85 PRO A N 1
ATOM 653 C CA . PRO A 1 85 ? -15.227 -9.734 9.891 1 96.75 85 PRO A CA 1
ATOM 654 C C . PRO A 1 85 ? -16.406 -10.531 10.43 1 96.75 85 PRO A C 1
ATOM 656 O O . PRO A 1 85 ? -16.969 -11.359 9.719 1 96.75 85 PRO A O 1
ATOM 659 N N . LEU A 1 86 ? -16.75 -10.297 11.656 1 97.44 86 LEU A N 1
ATOM 660 C CA . LEU A 1 86 ? -17.812 -11.062 12.297 1 97.44 86 LEU A CA 1
ATOM 661 C C . LEU A 1 86 ? -18.922 -10.133 12.789 1 97.44 86 LEU A C 1
ATOM 663 O O . LEU A 1 86 ? -18.641 -9.062 13.344 1 97.44 86 LEU A O 1
ATOM 667 N N . TYR A 1 87 ? -20.156 -10.578 12.633 1 95.19 87 TYR A N 1
ATOM 668 C CA . TYR A 1 87 ? -21.312 -9.734 12.922 1 95.19 87 TYR A CA 1
ATOM 669 C C . TYR A 1 87 ? -22.203 -10.367 13.984 1 95.19 87 TYR A C 1
ATOM 671 O O . TYR A 1 87 ? -23.297 -9.875 14.258 1 95.19 87 TYR A O 1
ATOM 679 N N . SER A 1 88 ? -21.828 -11.531 14.523 1 95.81 88 SER A N 1
ATOM 680 C CA . SER A 1 88 ? -22.531 -12.172 15.625 1 95.81 88 SER A CA 1
ATOM 681 C C . SER A 1 88 ? -21.562 -12.953 16.516 1 95.81 88 SER A C 1
ATOM 683 O O . SER A 1 88 ? -20.531 -13.414 16.062 1 95.81 88 SER A O 1
ATOM 685 N N . HIS A 1 89 ? -21.984 -13.133 17.719 1 96.19 89 HIS A N 1
ATOM 686 C CA . HIS A 1 89 ? -21.141 -13.836 18.672 1 96.19 89 HIS A CA 1
ATOM 687 C C . HIS A 1 89 ? -21.125 -15.336 18.391 1 96.19 89 HIS A C 1
ATOM 689 O O . HIS A 1 89 ? -20.109 -16 18.625 1 96.19 89 HIS A O 1
ATOM 695 N N . THR A 1 90 ? -22.188 -15.859 17.906 1 96.31 90 THR A N 1
ATOM 696 C CA . THR A 1 90 ? -22.234 -17.266 17.547 1 96.31 90 THR A CA 1
ATOM 697 C C . THR A 1 90 ? -21.203 -17.594 16.453 1 96.31 90 THR A C 1
ATOM 699 O O . THR A 1 90 ? -20.469 -18.578 16.562 1 96.31 90 THR A O 1
ATOM 702 N N . ALA A 1 91 ? -21.219 -16.766 15.438 1 94 91 ALA A N 1
ATOM 703 C CA . ALA A 1 91 ? -20.234 -16.938 14.367 1 94 91 ALA A CA 1
ATOM 704 C C . ALA A 1 91 ? -18.812 -16.859 14.906 1 94 91 ALA A C 1
ATOM 706 O O . ALA A 1 91 ? -17.922 -17.578 14.438 1 94 91 ALA A O 1
ATOM 707 N N . ARG A 1 92 ? -18.562 -15.969 15.883 1 96.69 92 ARG A N 1
ATOM 708 C CA . ARG A 1 92 ? -17.25 -15.812 16.484 1 96.69 92 ARG A CA 1
ATOM 709 C C . ARG A 1 92 ? -16.781 -17.109 17.125 1 96.69 92 ARG A C 1
ATOM 711 O O . ARG A 1 92 ? -15.641 -17.547 16.922 1 96.69 92 ARG A O 1
ATOM 718 N N . TYR A 1 93 ? -17.656 -17.766 17.844 1 96.69 93 TYR A N 1
ATOM 719 C CA . TYR A 1 93 ? -17.297 -18.984 18.547 1 96.69 93 TYR A CA 1
ATOM 720 C C . TYR A 1 93 ? -17.031 -20.125 17.562 1 96.69 93 TYR A C 1
ATOM 722 O O . TYR A 1 93 ? -16.109 -20.922 17.75 1 96.69 93 TYR A O 1
ATOM 730 N N . ILE A 1 94 ? -17.875 -20.219 16.578 1 94.19 94 ILE A N 1
ATOM 731 C CA . ILE A 1 94 ? -17.734 -21.266 15.57 1 94.19 94 ILE A CA 1
ATOM 732 C C . ILE A 1 94 ? -16.391 -21.109 14.852 1 94.19 94 ILE A C 1
ATOM 734 O O . ILE A 1 94 ? -15.633 -22.062 14.711 1 94.19 94 ILE A O 1
ATOM 738 N N . LEU A 1 95 ? -16.141 -19.891 14.391 1 94.88 95 LEU A N 1
ATOM 739 C CA . LEU A 1 95 ? -14.898 -19.641 13.664 1 94.88 95 LEU A CA 1
ATOM 740 C C . LEU A 1 95 ? -13.695 -19.844 14.578 1 94.88 95 LEU A C 1
ATOM 742 O O . LEU A 1 95 ? -12.641 -20.312 14.125 1 94.88 95 LEU A O 1
ATOM 746 N N . LYS A 1 96 ? -13.805 -19.469 15.852 1 96.69 96 LYS A N 1
ATOM 747 C CA . LYS A 1 96 ? -12.711 -19.703 16.797 1 96.69 96 LYS A CA 1
ATOM 748 C C . LYS A 1 96 ? -12.328 -21.172 16.844 1 96.69 96 LYS A C 1
ATOM 750 O O . LYS A 1 96 ? -11.141 -21.516 16.812 1 96.69 96 LYS A O 1
ATOM 755 N N . ALA A 1 97 ? -13.297 -21.969 16.938 1 95.19 97 ALA A N 1
ATOM 756 C CA . ALA A 1 97 ? -13.047 -23.406 16.969 1 95.19 97 ALA A CA 1
ATOM 757 C C . ALA A 1 97 ? -12.328 -23.859 15.695 1 95.19 97 ALA A C 1
ATOM 759 O O . ALA A 1 97 ? -11.391 -24.656 15.758 1 95.19 97 ALA A O 1
ATOM 760 N N . GLY A 1 98 ? -12.852 -23.406 14.57 1 94.12 98 GLY A N 1
ATOM 761 C CA . GLY A 1 98 ? -12.195 -23.719 13.312 1 94.12 98 GLY A CA 1
ATOM 762 C C . GLY A 1 98 ? -10.75 -23.25 13.266 1 94.12 98 GLY A C 1
ATOM 763 O O . GLY A 1 98 ? -9.875 -23.969 12.789 1 94.12 98 GLY A O 1
ATOM 764 N N . MET A 1 99 ? -10.508 -22.078 13.773 1 95 99 MET A N 1
ATOM 765 C CA . MET A 1 99 ? -9.164 -21.5 13.766 1 95 99 MET A CA 1
ATOM 766 C C . MET A 1 99 ? -8.227 -22.297 14.664 1 95 99 MET A C 1
ATOM 768 O O . MET A 1 99 ? -7.059 -22.5 14.336 1 95 99 MET A O 1
ATOM 772 N N . GLU A 1 100 ? -8.727 -22.719 15.781 1 95.88 100 GLU A N 1
ATOM 773 C CA . GLU A 1 100 ? -7.926 -23.547 16.688 1 95.88 100 GLU A CA 1
ATOM 774 C C . GLU A 1 100 ? -7.531 -24.859 16.031 1 95.88 100 GLU A C 1
ATOM 776 O O . GLU A 1 100 ? -6.383 -25.297 16.156 1 95.88 100 GLU A O 1
ATOM 781 N N . LEU A 1 101 ? -8.469 -25.422 15.414 1 94.94 101 LEU A N 1
ATOM 782 C CA . LEU A 1 101 ? -8.203 -26.672 14.719 1 94.94 101 LEU A CA 1
ATOM 783 C C . LEU A 1 101 ? -7.211 -26.453 13.578 1 94.94 101 LEU A C 1
ATOM 785 O O . LEU A 1 101 ? -6.293 -27.266 13.391 1 94.94 101 LEU A O 1
ATOM 789 N N . TYR A 1 102 ? -7.461 -25.422 12.797 1 95.06 102 TYR A N 1
ATOM 790 C CA . TYR A 1 102 ? -6.559 -25.062 11.703 1 95.06 102 TYR A CA 1
ATOM 791 C C . TYR A 1 102 ? -5.137 -24.875 12.211 1 95.06 102 TYR A C 1
ATOM 793 O O . TYR A 1 102 ? -4.18 -25.344 11.594 1 95.06 102 TYR A O 1
ATOM 801 N N . ASN A 1 103 ? -4.984 -24.234 13.312 1 94.19 103 ASN A N 1
ATOM 802 C CA . ASN A 1 103 ? -3.686 -24.016 13.945 1 94.19 103 ASN A CA 1
ATOM 803 C C . ASN A 1 103 ? -3.047 -25.328 14.383 1 94.19 103 ASN A C 1
ATOM 805 O O . ASN A 1 103 ? -1.839 -25.516 14.234 1 94.19 103 ASN A O 1
ATOM 809 N N . LEU A 1 104 ? -3.828 -26.156 14.969 1 95.25 104 LEU A N 1
ATOM 810 C CA . LEU A 1 104 ? -3.334 -27.453 15.438 1 95.25 104 LEU A CA 1
ATOM 811 C C . LEU A 1 104 ? -2.818 -28.281 14.273 1 95.25 104 LEU A C 1
ATOM 813 O O . LEU A 1 104 ? -1.773 -28.938 14.383 1 95.25 104 LEU A O 1
ATOM 817 N N . LEU A 1 105 ? -3.584 -28.25 13.195 1 95.62 105 LEU A N 1
ATOM 818 C CA . LEU A 1 105 ? -3.219 -29.031 12.023 1 95.62 105 LEU A CA 1
ATOM 819 C C . LEU A 1 105 ? -2 -28.438 11.328 1 95.62 105 LEU A C 1
ATOM 821 O O . LEU A 1 105 ? -1.368 -29.109 10.5 1 95.62 105 LEU A O 1
ATOM 825 N N . SER A 1 106 ? -1.709 -27.172 11.594 1 96.12 106 SER A N 1
ATOM 826 C CA . SER A 1 106 ? -0.56 -26.484 11.016 1 96.12 106 SER A CA 1
ATOM 827 C C . SER A 1 106 ? 0.619 -26.469 11.984 1 96.12 106 SER A C 1
ATOM 829 O O . SER A 1 106 ? 1.382 -25.516 12.023 1 96.12 106 SER A O 1
ATOM 831 N N . TYR A 1 107 ? 0.868 -27.484 12.758 1 95.38 107 TYR A N 1
ATOM 832 C CA . TYR A 1 107 ? 1.841 -27.562 13.844 1 95.38 107 TYR A CA 1
ATOM 833 C C . TYR A 1 107 ? 3.256 -27.344 13.328 1 95.38 107 TYR A C 1
ATOM 835 O O . TYR A 1 107 ? 4.141 -26.938 14.078 1 95.38 107 TYR A O 1
ATOM 843 N N . ASP A 1 108 ? 3.512 -27.562 12.086 1 96.81 108 ASP A N 1
ATOM 844 C CA . ASP A 1 108 ? 4.859 -27.438 11.539 1 96.81 108 ASP A CA 1
ATOM 845 C C . ASP A 1 108 ? 4.969 -26.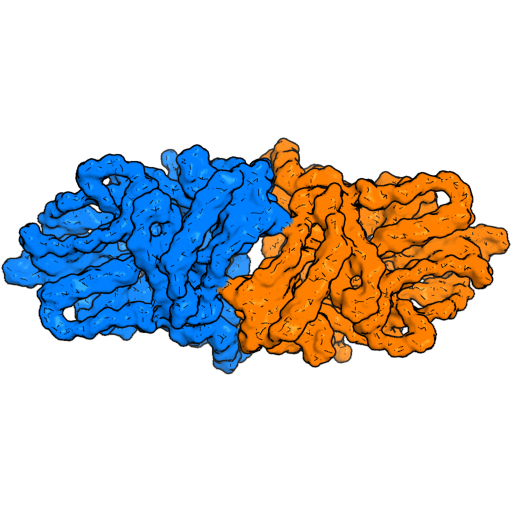203 10.641 1 96.81 108 ASP A C 1
ATOM 847 O O . ASP A 1 108 ? 5.879 -26.109 9.812 1 96.81 108 ASP A O 1
ATOM 851 N N . ARG A 1 109 ? 4.055 -25.234 10.711 1 95.56 109 ARG A N 1
ATOM 852 C CA . ARG A 1 109 ? 3.865 -24.141 9.758 1 95.56 109 ARG A CA 1
ATOM 853 C C . ARG A 1 109 ? 5.168 -23.391 9.523 1 95.56 109 ARG A C 1
ATOM 855 O O . ARG A 1 109 ? 5.414 -22.875 8.43 1 95.56 109 ARG A O 1
ATOM 862 N N . ASN A 1 110 ? 6.082 -23.297 10.531 1 97.5 110 ASN A N 1
ATOM 863 C CA . ASN A 1 110 ? 7.273 -22.469 10.406 1 97.5 110 ASN A CA 1
ATOM 864 C C . ASN A 1 110 ? 8.555 -23.281 10.508 1 97.5 110 ASN A C 1
ATOM 866 O O . ASN A 1 110 ? 9.625 -22.75 10.781 1 97.5 110 ASN A O 1
ATOM 870 N N . SER A 1 111 ? 8.422 -24.594 10.312 1 96.81 111 SER A N 1
ATOM 871 C CA . SER A 1 111 ? 9.578 -25.469 10.398 1 96.81 111 SER A CA 1
ATOM 872 C C . SER A 1 111 ? 10.391 -25.453 9.109 1 96.81 111 SER A C 1
ATOM 874 O O . SER A 1 111 ? 9.844 -25.656 8.023 1 96.81 111 SER A O 1
ATOM 876 N N . ASP A 1 112 ? 11.695 -25.172 9.234 1 95.94 112 ASP A N 1
ATOM 877 C CA . ASP A 1 112 ? 12.68 -25.344 8.164 1 95.94 112 ASP A CA 1
ATOM 878 C C . ASP A 1 112 ? 12.336 -24.453 6.973 1 95.94 112 ASP A C 1
ATOM 880 O O . ASP A 1 112 ? 12.359 -24.906 5.828 1 95.94 112 ASP A O 1
ATOM 884 N N . ILE A 1 113 ? 11.852 -23.281 7.184 1 97.06 113 ILE A N 1
ATOM 885 C CA . ILE A 1 113 ? 11.609 -22.312 6.121 1 97.06 113 ILE A CA 1
ATOM 886 C C . ILE A 1 113 ? 12.258 -20.984 6.477 1 97.06 113 ILE A C 1
ATOM 888 O O . ILE A 1 113 ? 12.648 -20.75 7.625 1 97.06 113 ILE A O 1
ATOM 892 N N . SER A 1 114 ? 12.398 -20.109 5.52 1 95 114 SER A N 1
ATOM 893 C CA . SER A 1 114 ? 12.93 -18.766 5.73 1 95 114 SER A CA 1
ATOM 894 C C . SER A 1 114 ? 12.055 -17.969 6.695 1 95 114 SER A C 1
ATOM 896 O O . SER A 1 114 ? 10.828 -18.047 6.637 1 95 114 SER A O 1
ATOM 898 N N . HIS A 1 115 ? 12.672 -17.172 7.52 1 94.12 115 HIS A N 1
ATOM 899 C CA . HIS A 1 115 ? 11.93 -16.328 8.43 1 94.12 115 HIS A CA 1
ATOM 900 C C . HIS A 1 115 ? 11.016 -15.367 7.672 1 94.12 115 HIS A C 1
ATOM 902 O O . HIS A 1 115 ? 9.953 -14.977 8.172 1 94.12 115 HIS A O 1
ATOM 908 N N . ASP A 1 116 ? 11.398 -15.07 6.414 1 95.25 116 ASP A N 1
ATOM 909 C CA . ASP A 1 116 ? 10.617 -14.164 5.574 1 95.25 116 ASP A CA 1
ATOM 910 C C . ASP A 1 116 ? 9.203 -14.703 5.359 1 95.25 116 ASP A C 1
ATOM 912 O O . ASP A 1 116 ? 8.281 -13.945 5.035 1 95.25 116 ASP A O 1
ATOM 916 N N . ARG A 1 117 ? 9.078 -16 5.574 1 97.75 117 ARG A N 1
ATOM 917 C CA . ARG A 1 117 ? 7.824 -16.641 5.184 1 97.75 117 ARG A CA 1
ATOM 918 C C . ARG A 1 117 ? 7.109 -17.234 6.395 1 97.75 117 ARG A C 1
ATOM 920 O O . ARG A 1 117 ? 6.223 -18.062 6.25 1 97.75 117 ARG A O 1
ATOM 927 N N . PHE A 1 118 ? 7.492 -16.812 7.578 1 97.75 118 PHE A N 1
ATOM 928 C CA . PHE A 1 118 ? 6.824 -17.266 8.789 1 97.75 118 PHE A CA 1
ATOM 929 C C . PHE A 1 118 ? 5.344 -16.922 8.758 1 97.75 118 PHE A C 1
ATOM 931 O O . PHE A 1 118 ? 4.965 -15.844 8.289 1 97.75 118 PHE A O 1
ATOM 938 N N . ILE A 1 119 ? 4.605 -17.797 9.258 1 97.44 119 ILE A N 1
ATOM 939 C CA . ILE A 1 119 ? 3.164 -17.625 9.406 1 97.44 119 ILE A CA 1
ATOM 940 C C . ILE A 1 119 ? 2.812 -17.422 10.875 1 97.44 119 ILE A C 1
ATOM 942 O O . ILE A 1 119 ? 3.045 -18.312 11.703 1 97.44 119 ILE A O 1
ATOM 946 N N . PRO A 1 120 ? 2.238 -16.281 11.242 1 97.5 120 PRO A N 1
ATOM 947 C CA . PRO A 1 120 ? 1.799 -16.078 12.625 1 97.5 120 PRO A CA 1
ATOM 948 C C . PRO A 1 120 ? 0.591 -16.938 12.992 1 97.5 120 PRO A C 1
ATOM 950 O O . PRO A 1 120 ? -0.082 -17.484 12.109 1 97.5 120 PRO A O 1
ATOM 953 N N . ARG A 1 121 ? 0.362 -17.047 14.328 1 96.62 121 ARG A N 1
ATOM 954 C CA . ARG A 1 121 ? -0.888 -17.625 14.812 1 96.62 121 ARG A CA 1
ATOM 955 C C . ARG A 1 121 ? -2.062 -16.688 14.555 1 96.62 121 ARG A C 1
ATOM 957 O O . ARG A 1 121 ? -1.883 -15.477 14.453 1 96.62 121 ARG A O 1
ATOM 964 N N . TYR A 1 122 ? -3.207 -17.312 14.469 1 96.69 122 TYR A N 1
ATOM 965 C CA . TYR A 1 122 ? -4.391 -16.469 14.32 1 96.69 122 TYR A CA 1
ATOM 966 C C . TYR A 1 122 ? -4.629 -15.625 15.562 1 96.69 122 TYR A C 1
ATOM 968 O O . TYR A 1 122 ? -4.105 -15.938 16.641 1 96.69 122 TYR A O 1
ATOM 976 N N . HIS A 1 123 ? -5.367 -14.555 15.469 1 96.75 123 HIS A N 1
ATOM 977 C CA . HIS A 1 123 ? -5.723 -13.75 16.641 1 96.75 123 HIS A CA 1
ATOM 978 C C . HIS A 1 123 ? -7.027 -13 16.406 1 96.75 123 HIS A C 1
ATOM 980 O O . HIS A 1 123 ? -7.535 -12.945 15.289 1 96.75 123 HIS A O 1
ATOM 986 N N . TRP A 1 124 ? -7.598 -12.508 17.484 1 97.5 124 TRP A N 1
ATOM 987 C CA . TRP A 1 124 ? -8.805 -11.688 17.469 1 97.5 124 TRP A CA 1
ATOM 988 C C . TRP A 1 124 ? -8.461 -10.203 17.328 1 97.5 124 TRP A C 1
ATOM 990 O O . TRP A 1 124 ? -7.566 -9.703 18.016 1 97.5 124 TRP A O 1
ATOM 1000 N N . ASN A 1 125 ? -9.102 -9.57 16.453 1 97.88 125 ASN A N 1
ATOM 1001 C CA . ASN A 1 125 ? -9.055 -8.117 16.359 1 97.88 125 ASN A CA 1
ATOM 1002 C C . ASN A 1 125 ? -10.289 -7.477 16.984 1 97.88 125 ASN A C 1
ATOM 1004 O O . ASN A 1 125 ? -11.422 -7.84 16.656 1 97.88 125 ASN A O 1
ATOM 1008 N N . SER A 1 126 ? -10.07 -6.527 17.844 1 97.38 126 SER A N 1
ATOM 1009 C CA . SER A 1 126 ? -11.172 -5.746 18.391 1 97.38 126 SER A CA 1
ATOM 1010 C C . SER A 1 126 ? -11.891 -4.965 17.297 1 97.38 126 SER A C 1
ATOM 1012 O O . SER A 1 126 ? -11.445 -4.941 16.141 1 97.38 126 SER A O 1
ATOM 1014 N N . LEU A 1 127 ? -13.047 -4.391 17.656 1 97.06 127 LEU A N 1
ATOM 1015 C CA . LEU A 1 127 ? -13.805 -3.568 16.719 1 97.06 127 LEU A CA 1
ATOM 1016 C C . LEU A 1 127 ? -12.922 -2.475 16.125 1 97.06 127 LEU A C 1
ATOM 1018 O O . LEU A 1 127 ? -12.883 -2.303 14.906 1 97.06 127 LEU A O 1
ATOM 1022 N N . ALA A 1 128 ? -12.156 -1.738 16.938 1 97.44 128 ALA A N 1
ATOM 1023 C CA . ALA A 1 128 ? -11.297 -0.653 16.469 1 97.44 128 ALA A CA 1
ATOM 1024 C C . ALA A 1 128 ? -10.203 -1.179 15.555 1 97.44 128 ALA A C 1
ATOM 1026 O O . ALA A 1 128 ? -9.898 -0.565 14.523 1 97.44 128 ALA A O 1
ATOM 1027 N N . GLU A 1 129 ? -9.656 -2.299 15.914 1 97.44 129 GLU A N 1
ATOM 1028 C CA . GLU A 1 129 ? -8.633 -2.908 15.078 1 97.44 129 GLU A CA 1
ATOM 1029 C C . GLU A 1 129 ? -9.203 -3.344 13.734 1 97.44 129 GLU A C 1
ATOM 1031 O O . GLU A 1 129 ? -8.555 -3.182 12.695 1 97.44 129 GLU A O 1
ATOM 1036 N N . THR A 1 130 ? -10.383 -3.953 13.805 1 97.62 130 THR A N 1
ATOM 1037 C CA . THR A 1 130 ? -11.031 -4.398 12.57 1 97.62 130 THR A CA 1
ATOM 1038 C C . THR A 1 130 ? -11.297 -3.219 11.641 1 97.62 130 THR A C 1
ATOM 1040 O O . THR A 1 130 ? -11.023 -3.291 10.445 1 97.62 130 THR A O 1
ATOM 1043 N N . ILE A 1 131 ? -11.781 -2.148 12.195 1 96.38 131 ILE A N 1
ATOM 1044 C CA . ILE A 1 131 ? -12.078 -0.956 11.414 1 96.38 131 ILE A CA 1
ATOM 1045 C C . ILE A 1 131 ? -10.789 -0.393 10.82 1 96.38 131 ILE A C 1
ATOM 1047 O O . ILE A 1 131 ? -10.75 -0.002 9.648 1 96.38 131 ILE A O 1
ATOM 1051 N N . TYR A 1 132 ? -9.727 -0.42 11.586 1 96.44 132 TYR A N 1
ATOM 1052 C CA . TYR A 1 132 ? -8.43 0.058 11.133 1 96.44 132 TYR A CA 1
ATOM 1053 C C . TYR A 1 132 ? -7.922 -0.766 9.961 1 96.44 132 TYR A C 1
ATOM 1055 O O . TYR A 1 132 ? -7.406 -0.214 8.984 1 96.44 132 TYR A O 1
ATOM 1063 N N . LYS A 1 133 ? -8.125 -2.045 10.016 1 96.12 133 LYS A N 1
ATOM 1064 C CA . LYS A 1 133 ? -7.574 -2.959 9.023 1 96.12 133 LYS A CA 1
ATOM 1065 C C . LYS A 1 133 ? -8.508 -3.098 7.824 1 96.12 133 LYS A C 1
ATOM 1067 O O . LYS A 1 133 ? -8.07 -3.447 6.723 1 96.12 133 LYS A O 1
ATOM 1072 N N . THR A 1 134 ? -9.781 -2.852 7.98 1 94.88 134 THR A N 1
ATOM 1073 C CA . THR A 1 134 ? -10.781 -2.969 6.93 1 94.88 134 THR A CA 1
ATOM 1074 C C . THR A 1 134 ? -11.734 -1.778 6.957 1 94.88 134 THR A C 1
ATOM 1076 O O . THR A 1 134 ? -12.93 -1.941 7.215 1 94.88 134 THR A O 1
ATOM 1079 N N . PRO A 1 135 ? -11.258 -0.661 6.566 1 91.75 135 PRO A N 1
ATOM 1080 C CA . PRO A 1 135 ? -12.023 0.57 6.785 1 91.75 135 PRO A CA 1
ATOM 1081 C C . PRO A 1 135 ? -13.305 0.623 5.961 1 91.75 135 PRO A C 1
ATOM 1083 O O . PRO A 1 135 ? -14.266 1.303 6.34 1 91.75 135 PRO A O 1
ATOM 1086 N N . SER A 1 136 ? -13.375 -0.085 4.844 1 92.25 136 SER A N 1
ATOM 1087 C CA . SER A 1 136 ? -14.531 0.054 3.969 1 92.25 136 SER A CA 1
ATOM 1088 C C . SER A 1 136 ? -15.508 -1.102 4.16 1 92.25 136 SER A C 1
ATOM 1090 O O . SER A 1 136 ? -16.438 -1.272 3.367 1 92.25 136 SER A O 1
ATOM 1092 N N . ALA A 1 137 ? -15.289 -1.922 5.18 1 92.62 137 ALA A N 1
ATOM 1093 C CA . ALA A 1 137 ? -16.219 -3.01 5.477 1 92.62 137 ALA A CA 1
ATOM 1094 C C . ALA A 1 137 ? -17.5 -2.479 6.102 1 92.62 137 ALA A C 1
ATOM 1096 O O . ALA A 1 137 ? -17.5 -1.408 6.715 1 92.62 137 ALA A O 1
ATOM 1097 N N . ASN A 1 138 ? -18.547 -3.268 5.914 1 91.31 138 ASN A N 1
ATOM 1098 C CA . ASN A 1 138 ? -19.812 -2.924 6.559 1 91.31 138 ASN A CA 1
ATOM 1099 C C . ASN A 1 138 ? -19.672 -2.896 8.078 1 91.31 138 ASN A C 1
ATOM 1101 O O . ASN A 1 138 ? -19.172 -3.848 8.68 1 91.31 138 ASN A O 1
ATOM 1105 N N . ARG A 1 139 ? -20.219 -1.872 8.688 1 92.25 139 ARG A N 1
ATOM 1106 C CA . ARG A 1 139 ? -19.984 -1.686 10.117 1 92.25 139 ARG A CA 1
ATOM 1107 C C . ARG A 1 139 ? -21.219 -2.088 10.922 1 92.25 139 ARG A C 1
ATOM 1109 O O . ARG A 1 139 ? -21.141 -2.266 12.141 1 92.25 139 ARG A O 1
ATOM 1116 N N . GLU A 1 140 ? -22.328 -2.186 10.266 1 91.69 140 GLU A N 1
ATOM 1117 C CA . GLU A 1 140 ? -23.562 -2.531 10.977 1 91.69 140 GLU A CA 1
ATOM 1118 C C . GLU A 1 140 ? -23.422 -3.877 11.688 1 91.69 140 GLU A C 1
ATOM 1120 O O . GLU A 1 140 ? -23.203 -4.906 11.039 1 91.69 140 GLU A O 1
ATOM 1125 N N . ARG A 1 141 ? -23.469 -3.951 13 1 94.12 141 ARG A N 1
ATOM 1126 C CA . ARG A 1 141 ? -23.453 -5.129 13.859 1 94.12 141 ARG A CA 1
ATOM 1127 C C . ARG A 1 141 ? -22.062 -5.754 13.891 1 94.12 141 ARG A C 1
ATOM 1129 O O . ARG A 1 141 ? -21.906 -6.902 14.305 1 94.12 141 ARG A O 1
ATOM 1136 N N . LEU A 1 142 ? -21.078 -5.066 13.328 1 96.06 142 LEU A N 1
ATOM 1137 C CA . LEU A 1 142 ? -19.703 -5.551 13.359 1 96.06 142 LEU A CA 1
ATOM 1138 C C . LEU A 1 142 ? -19.188 -5.645 14.789 1 96.06 142 LEU A C 1
ATOM 1140 O O . LEU A 1 142 ? -19.281 -4.676 15.547 1 96.06 142 LEU A O 1
ATOM 1144 N N . ILE A 1 143 ? -18.688 -6.738 15.211 1 97.12 143 ILE A N 1
ATOM 1145 C CA . ILE A 1 143 ? -18.234 -6.879 16.594 1 97.12 143 ILE A CA 1
ATOM 1146 C C . ILE A 1 143 ? -16.719 -7.004 16.641 1 97.12 143 ILE A C 1
ATOM 1148 O O . ILE A 1 143 ? -16.094 -6.777 17.672 1 97.12 143 ILE A O 1
ATOM 1152 N N . GLY A 1 144 ? -16.078 -7.375 15.602 1 97.75 144 GLY A N 1
ATOM 1153 C CA . GLY A 1 144 ? -14.648 -7.621 15.469 1 97.75 144 GLY A CA 1
ATOM 1154 C C . GLY A 1 144 ? -14.305 -8.562 14.328 1 97.75 144 GLY A C 1
ATOM 1155 O O . GLY A 1 144 ? -15.086 -8.703 13.375 1 97.75 144 GLY A O 1
ATOM 1156 N N . SER A 1 145 ? -13.148 -9.133 14.352 1 98.06 145 SER A N 1
ATOM 1157 C CA . SER A 1 145 ? -12.758 -10.078 13.305 1 98.06 145 SER A CA 1
ATOM 1158 C C . SER A 1 145 ? -11.688 -11.039 13.797 1 98.06 145 SER A C 1
ATOM 1160 O O . SER A 1 145 ? -10.977 -10.742 14.758 1 98.06 145 SER A O 1
ATOM 1162 N N . TYR A 1 146 ? -11.633 -12.164 13.266 1 97.81 146 TYR A N 1
ATOM 1163 C CA . TYR A 1 146 ? -10.453 -13.008 13.375 1 97.81 146 TYR A CA 1
ATOM 1164 C C . TYR A 1 146 ? -9.5 -12.781 12.211 1 97.81 146 TYR A C 1
ATOM 1166 O O . TYR A 1 146 ? -9.938 -12.508 11.094 1 97.81 146 TYR A O 1
ATOM 1174 N N . GLN A 1 147 ? -8.289 -12.844 12.477 1 97.56 147 GLN A N 1
ATOM 1175 C CA . GLN A 1 147 ? -7.246 -12.766 11.461 1 97.56 147 GLN A CA 1
ATOM 1176 C C . GLN A 1 147 ? -6.344 -13.992 11.5 1 97.56 147 GLN A C 1
ATOM 1178 O O . GLN A 1 147 ? -5.844 -14.375 12.562 1 97.56 147 GLN A O 1
ATOM 1183 N N . TYR A 1 148 ? -6.203 -14.672 10.445 1 97.5 148 TYR A N 1
ATOM 1184 C CA . TYR A 1 148 ? -5.254 -15.766 10.281 1 97.5 148 TYR A CA 1
ATOM 1185 C C . TYR A 1 148 ? -4.367 -15.539 9.055 1 97.5 148 TYR A C 1
ATOM 1187 O O . TYR A 1 148 ? -4.453 -14.492 8.406 1 97.5 148 TYR A O 1
ATOM 1195 N N . TYR A 1 149 ? -3.43 -16.5 8.805 1 97.56 149 TYR A N 1
ATOM 1196 C CA . TYR A 1 149 ? -2.424 -16.234 7.777 1 97.56 149 TYR A CA 1
ATOM 1197 C C . TYR A 1 149 ? -2.213 -17.453 6.895 1 97.56 149 TYR A C 1
ATOM 1199 O O . TYR A 1 149 ? -2.277 -18.594 7.375 1 97.56 149 TYR A O 1
ATOM 1207 N N . ASP A 1 150 ? -1.967 -17.156 5.691 1 98 150 ASP A N 1
ATOM 1208 C CA . ASP A 1 150 ? -1.492 -18.094 4.684 1 98 150 ASP A CA 1
ATOM 1209 C C . ASP A 1 150 ? -0.563 -17.406 3.686 1 98 150 ASP A C 1
ATOM 1211 O O . ASP A 1 150 ? 0.206 -16.516 4.055 1 98 150 ASP A O 1
ATOM 1215 N N . TYR A 1 151 ? -0.518 -17.969 2.438 1 98.25 151 TYR A N 1
ATOM 1216 C CA . TYR A 1 151 ? 0.404 -17.344 1.499 1 98.25 151 TYR A CA 1
ATOM 1217 C C . TYR A 1 151 ? -0.344 -16.781 0.3 1 98.25 151 TYR A C 1
ATOM 1219 O O . TYR A 1 151 ? -1.348 -17.344 -0.14 1 98.25 151 TYR A O 1
ATOM 1227 N N . ALA A 1 152 ? 0.139 -15.68 -0.15 1 97.94 152 ALA A N 1
ATOM 1228 C CA . ALA A 1 152 ? -0.124 -15.227 -1.514 1 97.94 152 ALA A CA 1
ATOM 1229 C C . ALA A 1 152 ? 0.87 -15.844 -2.496 1 97.94 152 ALA A C 1
ATOM 1231 O O . ALA A 1 152 ? 2.049 -16.016 -2.172 1 97.94 152 ALA A O 1
ATOM 1232 N N . ASN A 1 153 ? 0.438 -16.25 -3.576 1 98.12 153 ASN A N 1
ATOM 1233 C CA . ASN A 1 153 ? 1.227 -16.609 -4.75 1 98.12 153 ASN A CA 1
ATOM 1234 C C . ASN A 1 153 ? 1.097 -15.57 -5.852 1 98.12 153 ASN A C 1
ATOM 1236 O O . ASN A 1 153 ? 0.165 -15.617 -6.656 1 98.12 153 ASN A O 1
ATOM 1240 N N . ILE A 1 154 ? 1.973 -14.695 -5.922 1 96 154 ILE A N 1
ATOM 1241 C CA . ILE A 1 154 ? 1.825 -13.453 -6.676 1 96 154 ILE A CA 1
ATOM 1242 C C . ILE A 1 154 ? 1.675 -13.773 -8.164 1 96 154 ILE A C 1
ATOM 1244 O O . ILE A 1 154 ? 0.967 -13.07 -8.883 1 96 154 ILE A O 1
ATOM 1248 N N . ASN A 1 155 ? 2.371 -14.727 -8.641 1 97.44 155 ASN A N 1
ATOM 1249 C CA . ASN A 1 155 ? 2.377 -15.109 -10.047 1 97.44 155 ASN A CA 1
ATOM 1250 C C . ASN A 1 155 ? 2.43 -16.625 -10.219 1 97.44 155 ASN A C 1
ATOM 1252 O O . ASN A 1 155 ? 3.475 -17.172 -10.57 1 97.44 155 ASN A O 1
ATOM 1256 N N . PRO A 1 156 ? 1.285 -17.266 -10.055 1 98 156 PRO A N 1
ATOM 1257 C CA . PRO A 1 156 ? 1.268 -18.719 -10.156 1 98 156 PRO A CA 1
ATOM 1258 C C . PRO A 1 156 ? 1.687 -19.219 -11.539 1 98 156 PRO A C 1
ATOM 1260 O O . PRO A 1 156 ? 2.232 -20.328 -11.656 1 98 156 PRO A O 1
ATOM 1263 N N . GLU A 1 157 ? 1.416 -18.438 -12.586 1 98.06 157 GLU A N 1
ATOM 1264 C CA . GLU A 1 157 ? 1.835 -18.812 -13.93 1 98.06 157 GLU A CA 1
ATOM 1265 C C . GLU A 1 157 ? 3.354 -18.938 -14.023 1 98.06 157 GLU A C 1
ATOM 1267 O O . GLU A 1 157 ? 3.877 -19.938 -14.5 1 98.06 157 GLU A O 1
ATOM 1272 N N . ARG A 1 158 ? 3.982 -17.922 -13.547 1 97.94 158 ARG A N 1
ATOM 1273 C CA . ARG A 1 158 ? 5.441 -17.953 -13.555 1 97.94 158 ARG A CA 1
ATOM 1274 C C . ARG A 1 158 ? 5.973 -19.047 -12.633 1 97.94 158 ARG A C 1
ATOM 1276 O O . ARG A 1 158 ? 6.969 -19.703 -12.953 1 97.94 158 ARG A O 1
ATOM 1283 N N . HIS A 1 159 ? 5.348 -19.203 -11.484 1 98.56 159 HIS A N 1
ATOM 1284 C CA . HIS A 1 159 ? 5.742 -20.25 -10.555 1 98.56 159 HIS A CA 1
ATOM 1285 C C . HIS A 1 159 ? 5.684 -21.625 -11.219 1 98.56 159 HIS A C 1
ATOM 1287 O O . HIS A 1 159 ? 6.609 -22.422 -11.07 1 98.56 159 HIS A O 1
ATOM 1293 N N . THR A 1 160 ? 4.641 -21.859 -11.961 1 98.75 160 THR A N 1
ATOM 1294 C CA . THR A 1 160 ? 4.477 -23.109 -12.695 1 98.75 160 THR A CA 1
ATOM 1295 C C . THR A 1 160 ? 5.574 -23.266 -13.742 1 98.75 160 THR A C 1
ATOM 1297 O O . THR A 1 160 ? 6.184 -24.344 -13.852 1 98.75 160 THR A O 1
ATOM 1300 N N . SER A 1 161 ? 5.82 -22.234 -14.445 1 98.25 161 SER A N 1
ATOM 1301 C CA . SER A 1 161 ? 6.859 -22.281 -15.469 1 98.25 161 SER A CA 1
ATOM 1302 C C . SER A 1 161 ? 8.234 -22.516 -14.852 1 98.25 161 SER A C 1
ATOM 1304 O O . SER A 1 161 ? 9.109 -23.109 -15.484 1 98.25 161 SER A O 1
ATOM 1306 N N . GLU A 1 162 ? 8.406 -22.047 -13.68 1 98.38 162 GLU A N 1
ATOM 1307 C CA . GLU A 1 162 ? 9.695 -22.25 -13.031 1 98.38 162 GLU A CA 1
ATOM 1308 C C . GLU A 1 162 ? 9.914 -23.719 -12.68 1 98.38 162 GLU A C 1
ATOM 1310 O O . GLU A 1 162 ? 11.039 -24.219 -12.719 1 98.38 162 GLU A O 1
ATOM 1315 N N . PHE A 1 163 ? 8.852 -24.422 -12.273 1 98.81 163 PHE A N 1
ATOM 1316 C CA . PHE A 1 163 ? 8.961 -25.875 -12.109 1 98.81 163 PHE A CA 1
ATOM 1317 C C . PHE A 1 163 ? 9.453 -26.516 -13.398 1 98.81 163 PHE A C 1
ATOM 1319 O O . PHE A 1 163 ? 10.336 -27.375 -13.367 1 98.81 163 PHE A O 1
ATOM 1326 N N . ILE A 1 164 ? 8.891 -26.078 -14.484 1 98.81 164 ILE A N 1
ATOM 1327 C CA . ILE A 1 164 ? 9.234 -26.641 -15.789 1 98.81 164 ILE A CA 1
ATOM 1328 C C . ILE A 1 164 ? 10.688 -26.312 -16.125 1 98.81 164 ILE A C 1
ATOM 1330 O O . ILE A 1 164 ? 11.453 -27.188 -16.531 1 98.81 164 ILE A O 1
ATOM 1334 N N . SER A 1 165 ? 11.062 -25.047 -15.945 1 98.38 165 SER A N 1
ATOM 1335 C CA . SER A 1 165 ? 12.438 -24.641 -16.234 1 98.38 165 SER A CA 1
ATOM 1336 C C . SER A 1 165 ? 13.43 -25.375 -15.344 1 98.38 165 SER A C 1
ATOM 1338 O O . SER A 1 165 ? 14.531 -25.719 -15.781 1 98.38 165 SER A O 1
ATOM 1340 N N . SER A 1 166 ? 13.109 -25.562 -14.117 1 98.56 166 SER A N 1
ATOM 1341 C CA . SER A 1 166 ? 13.969 -26.312 -13.203 1 98.56 166 SER A CA 1
ATOM 1342 C C . SER A 1 166 ? 14.133 -27.75 -13.664 1 98.56 166 SER A C 1
ATOM 1344 O O . SER A 1 166 ? 15.234 -28.312 -13.586 1 98.56 166 SER A O 1
ATOM 1346 N N . ALA A 1 167 ? 13.062 -28.344 -14.102 1 98.69 167 ALA A N 1
ATOM 1347 C CA . ALA A 1 167 ? 13.117 -29.703 -14.609 1 98.69 167 ALA A CA 1
ATOM 1348 C C . ALA A 1 167 ? 14.016 -29.797 -15.836 1 98.69 167 ALA A C 1
ATOM 1350 O O . ALA A 1 167 ? 14.773 -30.75 -15.992 1 98.69 167 ALA A O 1
ATOM 1351 N N . LYS A 1 168 ? 13.906 -28.812 -16.703 1 98.44 168 LYS A N 1
ATOM 1352 C CA . LYS A 1 168 ? 14.727 -28.797 -17.906 1 98.44 168 LYS A CA 1
ATOM 1353 C C . LYS A 1 168 ? 16.203 -28.766 -17.562 1 98.44 168 LYS A C 1
ATOM 1355 O O . LYS A 1 168 ? 17.031 -29.375 -18.234 1 98.44 168 LYS A O 1
ATOM 1360 N N . GLU A 1 169 ? 16.531 -28.031 -16.531 1 97.38 169 GLU A N 1
ATOM 1361 C CA . GLU A 1 169 ? 17.922 -27.953 -16.078 1 97.38 169 GLU A CA 1
ATOM 1362 C C . GLU A 1 169 ? 18.406 -29.312 -15.586 1 97.38 169 GLU A C 1
ATOM 1364 O O . GLU A 1 169 ? 19.609 -29.531 -15.469 1 97.38 169 GLU A O 1
ATOM 1369 N N . ARG A 1 170 ? 17.5 -30.219 -15.305 1 97.06 170 ARG A N 1
ATOM 1370 C CA . ARG A 1 170 ? 17.844 -31.547 -14.805 1 97.06 170 ARG A CA 1
ATOM 1371 C C . ARG A 1 170 ? 17.609 -32.594 -15.875 1 97.06 170 ARG A C 1
ATOM 1373 O O . ARG A 1 170 ? 17.562 -33.812 -15.578 1 97.06 170 ARG A O 1
ATOM 1380 N N . GLY A 1 171 ? 17.375 -32.188 -17.078 1 97.5 171 GLY A N 1
ATOM 1381 C CA . GLY A 1 171 ? 17.344 -33.094 -18.203 1 97.5 171 GLY A CA 1
ATOM 1382 C C . GLY A 1 171 ? 15.953 -33.312 -18.7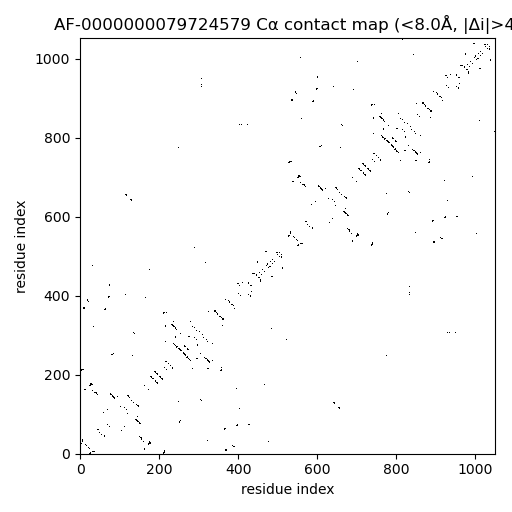5 1 97.5 171 GLY A C 1
ATOM 1383 O O . GLY A 1 171 ? 15.781 -33.938 -19.812 1 97.5 171 GLY A O 1
ATOM 1384 N N . GLY A 1 172 ? 14.914 -32.906 -18.031 1 98.31 172 GLY A N 1
ATOM 1385 C CA . GLY A 1 172 ? 13.562 -32.969 -18.562 1 98.31 172 GLY A CA 1
ATOM 1386 C C . GLY A 1 172 ? 13.367 -32.094 -19.797 1 98.31 172 GLY A C 1
ATOM 1387 O O . GLY A 1 172 ? 14.141 -31.172 -20.047 1 98.31 172 GLY A O 1
ATOM 1388 N N . GLN A 1 173 ? 12.383 -32.469 -20.609 1 98.56 173 GLN A N 1
ATOM 1389 C CA . GLN A 1 173 ? 12.039 -31.672 -21.797 1 98.56 173 GLN A CA 1
ATOM 1390 C C . GLN A 1 173 ? 10.578 -31.25 -21.75 1 98.56 173 GLN A C 1
ATOM 1392 O O . GLN A 1 173 ? 9.719 -31.984 -21.25 1 98.56 173 GLN A O 1
ATOM 1397 N N . ALA A 1 174 ? 10.32 -30.109 -22.234 1 98.81 174 ALA A N 1
ATOM 1398 C CA . ALA A 1 174 ? 8.953 -29.594 -22.297 1 98.81 174 ALA A CA 1
ATOM 1399 C C . ALA A 1 174 ? 8.758 -28.688 -23.5 1 98.81 174 ALA A C 1
ATOM 1401 O O . ALA A 1 174 ? 9.641 -27.906 -23.859 1 98.81 174 ALA A O 1
ATOM 1402 N N . PHE A 1 175 ? 7.586 -28.812 -24.109 1 98.5 175 PHE A N 1
ATOM 1403 C CA . PHE A 1 175 ? 7.25 -27.969 -25.25 1 98.5 175 PHE A CA 1
ATOM 1404 C C . PHE A 1 175 ? 5.828 -27.438 -25.141 1 98.5 175 PHE A C 1
ATOM 1406 O O . PHE A 1 175 ? 4.883 -28.203 -24.953 1 98.5 175 PHE A O 1
ATOM 1413 N N . ASN A 1 176 ? 5.672 -26.125 -25.172 1 98.62 176 ASN A N 1
ATOM 1414 C CA . ASN A 1 176 ? 4.359 -25.516 -25.344 1 98.62 176 ASN A CA 1
ATOM 1415 C C . ASN A 1 176 ? 3.994 -25.422 -26.828 1 98.62 176 ASN A C 1
ATOM 1417 O O . ASN A 1 176 ? 4.863 -25.531 -27.703 1 98.62 176 ASN A O 1
ATOM 1421 N N . TYR A 1 177 ? 2.648 -25.328 -27.094 1 98.56 177 TYR A N 1
ATOM 1422 C CA . TYR A 1 177 ? 2.068 -25.281 -28.422 1 98.56 177 TYR A CA 1
ATOM 1423 C C . TYR A 1 177 ? 2.342 -26.594 -29.172 1 98.56 177 TYR A C 1
ATOM 1425 O O . TYR A 1 177 ? 2.57 -26.578 -30.391 1 98.56 177 TYR A O 1
ATOM 1433 N N . ALA A 1 178 ? 2.426 -27.609 -28.453 1 98.62 178 ALA A N 1
ATOM 1434 C CA . ALA A 1 178 ? 2.545 -28.984 -28.953 1 98.62 178 ALA A CA 1
ATOM 1435 C C . ALA A 1 178 ? 1.322 -29.812 -28.578 1 98.62 178 ALA A C 1
ATOM 1437 O O . ALA A 1 178 ? 1.25 -30.359 -27.484 1 98.62 178 ALA A O 1
ATOM 1438 N N . GLU A 1 179 ? 0.469 -30 -29.516 1 98.62 179 GLU A N 1
ATOM 1439 C CA . GLU A 1 179 ? -0.823 -30.625 -29.234 1 98.62 179 GLU A CA 1
ATOM 1440 C C . GLU A 1 179 ? -0.784 -32.125 -29.531 1 98.62 179 GLU A C 1
ATOM 1442 O O . GLU A 1 179 ? -0.382 -32.531 -30.609 1 98.62 179 GLU A O 1
ATOM 1447 N N . VAL A 1 180 ? -1.167 -32.875 -28.578 1 98.69 180 VAL A N 1
ATOM 1448 C CA . VAL A 1 180 ? -1.312 -34.312 -28.797 1 98.69 180 VAL A CA 1
ATOM 1449 C C . VAL A 1 180 ? -2.582 -34.594 -29.594 1 98.69 180 VAL A C 1
ATOM 1451 O O . VAL A 1 180 ? -3.68 -34.219 -29.172 1 98.69 180 VAL A O 1
ATOM 1454 N N . LYS A 1 181 ? -2.441 -35.344 -30.688 1 98 181 LYS A N 1
ATOM 1455 C CA . LYS A 1 181 ? -3.561 -35.594 -31.594 1 98 181 LYS A CA 1
ATOM 1456 C C . LYS A 1 181 ? -4.102 -37 -31.438 1 98 181 LYS A C 1
ATOM 1458 O O . LYS A 1 181 ? -5.297 -37.25 -31.641 1 98 181 LYS A O 1
ATOM 1463 N N . PHE A 1 182 ? -3.254 -37.906 -31.172 1 96.94 182 PHE A N 1
ATOM 1464 C CA . PHE A 1 182 ? -3.717 -39.281 -30.953 1 96.94 182 PHE A CA 1
ATOM 1465 C C . PHE A 1 182 ? -2.762 -40.031 -30.047 1 96.94 182 PHE A C 1
ATOM 1467 O O . PHE A 1 182 ? -1.605 -39.625 -29.875 1 96.94 182 PHE A O 1
ATOM 1474 N N . ILE A 1 183 ? -3.227 -41 -29.438 1 97.81 183 ILE A N 1
ATOM 1475 C CA . ILE A 1 183 ? -2.516 -41.969 -28.594 1 97.81 183 ILE A CA 1
ATOM 1476 C C . ILE A 1 183 ? -2.904 -43.406 -28.984 1 97.81 183 ILE A C 1
ATOM 1478 O O . ILE A 1 183 ? -4.09 -43.75 -28.984 1 97.81 183 ILE A O 1
ATOM 1482 N N . ARG A 1 184 ? -1.891 -44.219 -29.297 1 95.69 184 ARG A N 1
ATOM 1483 C CA . ARG A 1 184 ? -2.156 -45.594 -29.656 1 95.69 184 ARG A CA 1
ATOM 1484 C C . ARG A 1 184 ? -1.314 -46.562 -28.812 1 95.69 184 ARG A C 1
ATOM 1486 O O . ARG A 1 184 ? -0.104 -46.375 -28.672 1 95.69 184 ARG A O 1
ATOM 1493 N N . LYS A 1 185 ? -2.021 -47.469 -28.297 1 93.88 185 LYS A N 1
ATOM 1494 C CA . LYS A 1 185 ? -1.31 -48.531 -27.578 1 93.88 185 LYS A CA 1
ATOM 1495 C C . LYS A 1 185 ? -0.516 -49.406 -28.531 1 93.88 185 LYS A C 1
ATOM 1497 O O . LYS A 1 185 ? -1 -49.75 -29.609 1 93.88 185 LYS A O 1
ATOM 1502 N N . GLN A 1 186 ? 0.656 -49.719 -28.078 1 90.88 186 GLN A N 1
ATOM 1503 C CA . GLN A 1 186 ? 1.467 -50.625 -28.875 1 90.88 186 GLN A CA 1
ATOM 1504 C C . GLN A 1 186 ? 1.265 -52.062 -28.406 1 90.88 186 GLN A C 1
ATOM 1506 O O . GLN A 1 186 ? 0.859 -52.312 -27.266 1 90.88 186 GLN A O 1
ATOM 1511 N N . ASN A 1 187 ? 1.49 -53.031 -29.375 1 77.38 187 ASN A N 1
ATOM 1512 C CA . ASN A 1 187 ? 1.256 -54.438 -29.109 1 77.38 187 ASN A CA 1
ATOM 1513 C C . ASN A 1 187 ? 2.088 -54.969 -27.938 1 77.38 187 ASN A C 1
ATOM 1515 O O . ASN A 1 187 ? 1.602 -55.75 -27.125 1 77.38 187 ASN A O 1
ATOM 1519 N N . LYS A 1 188 ? 3.234 -54.656 -27.859 1 73.75 188 LYS A N 1
ATOM 1520 C CA . LYS A 1 188 ? 4.055 -55.219 -26.781 1 73.75 188 LYS A CA 1
ATOM 1521 C C . LYS A 1 188 ? 3.949 -54.344 -25.531 1 73.75 188 LYS A C 1
ATOM 1523 O O . LYS A 1 188 ? 3.465 -54.812 -24.484 1 73.75 188 LYS A O 1
ATOM 1528 N N . ALA A 1 189 ? 4.598 -53.281 -25.516 1 79.5 189 ALA A N 1
ATOM 1529 C CA . ALA A 1 189 ? 4.559 -52.375 -24.375 1 79.5 189 ALA A CA 1
ATOM 1530 C C . ALA A 1 189 ? 4.793 -50.938 -24.797 1 79.5 189 ALA A C 1
ATOM 1532 O O . ALA A 1 189 ? 5.574 -50.656 -25.719 1 79.5 189 ALA A O 1
ATOM 1533 N N . GLY A 1 190 ? 3.807 -50.156 -24.328 1 93.69 190 GLY A N 1
ATOM 1534 C CA . GLY A 1 190 ? 4.051 -48.75 -24.562 1 93.69 190 GLY A CA 1
ATOM 1535 C C . GLY A 1 190 ? 3.023 -48.094 -25.484 1 93.69 190 GLY A C 1
ATOM 1536 O O . GLY A 1 190 ? 1.958 -48.656 -25.719 1 93.69 190 GLY A O 1
ATOM 1537 N N . TYR A 1 191 ? 3.369 -46.844 -25.828 1 97 191 TYR A N 1
ATOM 1538 C CA . TYR A 1 191 ? 2.42 -46.031 -26.594 1 97 191 TYR A CA 1
ATOM 1539 C C . TYR A 1 191 ? 3.121 -45.25 -27.703 1 97 191 TYR A C 1
ATOM 1541 O O . TYR A 1 191 ? 4.309 -44.938 -27.609 1 97 191 TYR A O 1
ATOM 1549 N N . ILE A 1 192 ? 2.371 -45.062 -28.812 1 97.31 192 ILE A N 1
ATOM 1550 C CA . ILE A 1 192 ? 2.746 -44.125 -29.859 1 97.31 192 ILE A CA 1
ATOM 1551 C C . ILE A 1 192 ? 1.865 -42.875 -29.766 1 97.31 192 ILE A C 1
ATOM 1553 O O . ILE A 1 192 ? 0.636 -42.969 -29.797 1 97.31 192 ILE A O 1
ATOM 1557 N N . ILE A 1 193 ? 2.498 -41.719 -29.656 1 98.12 193 ILE A N 1
ATOM 1558 C CA . ILE A 1 193 ? 1.776 -40.469 -29.5 1 98.12 193 ILE A CA 1
ATOM 1559 C C . ILE A 1 193 ? 2.008 -39.562 -30.734 1 98.12 193 ILE A C 1
ATOM 1561 O O . ILE A 1 193 ? 3.152 -39.344 -31.125 1 98.12 193 ILE A O 1
ATOM 1565 N N . GLY A 1 194 ? 0.923 -39.125 -31.359 1 98.38 194 GLY A N 1
ATOM 1566 C CA . GLY A 1 194 ? 1.015 -38.125 -32.406 1 98.38 194 GLY A CA 1
ATOM 1567 C C . GLY A 1 194 ? 0.936 -36.688 -31.891 1 98.38 194 GLY A C 1
ATOM 1568 O O . GLY A 1 194 ? 0.008 -36.344 -31.156 1 98.38 194 GLY A O 1
ATOM 1569 N N . VAL A 1 195 ? 1.951 -35.875 -32.25 1 98.56 195 VAL A N 1
ATOM 1570 C CA . VAL A 1 195 ? 2.039 -34.5 -31.75 1 98.56 195 VAL A CA 1
ATOM 1571 C C . VAL A 1 195 ? 2.012 -33.531 -32.938 1 98.56 195 VAL A C 1
ATOM 1573 O O . VAL A 1 195 ? 2.717 -33.719 -33.938 1 98.56 195 VAL A O 1
ATOM 1576 N N . HIS A 1 196 ? 1.139 -32.562 -32.812 1 98.5 196 HIS A N 1
ATOM 1577 C CA . HIS A 1 196 ? 1.089 -31.484 -33.781 1 98.5 196 HIS A CA 1
ATOM 1578 C C . HIS A 1 196 ? 1.765 -30.234 -33.219 1 98.5 196 HIS A C 1
ATOM 1580 O O . HIS A 1 196 ? 1.321 -29.672 -32.219 1 98.5 196 HIS A O 1
ATOM 1586 N N . ASP A 1 197 ? 2.822 -29.781 -33.844 1 98.12 197 ASP A N 1
ATOM 1587 C CA . ASP A 1 197 ? 3.477 -28.516 -33.5 1 98.12 197 ASP A CA 1
ATOM 1588 C C . ASP A 1 197 ? 2.711 -27.328 -34.094 1 98.12 197 ASP A C 1
ATOM 1590 O O . ASP A 1 197 ? 2.762 -27.078 -35.281 1 98.12 197 ASP A O 1
ATOM 1594 N N . LYS A 1 198 ? 2.135 -26.562 -33.25 1 97.19 198 LYS A N 1
ATOM 1595 C CA . LYS A 1 198 ? 1.265 -25.484 -33.719 1 97.19 198 LYS A CA 1
ATOM 1596 C C . LYS A 1 198 ? 2.08 -24.312 -34.25 1 97.19 198 LYS A C 1
ATOM 1598 O O . LYS A 1 198 ? 1.545 -23.438 -34.938 1 97.19 198 LYS A O 1
ATOM 1603 N N . VAL A 1 199 ? 3.346 -24.25 -33.906 1 94.31 199 VAL A N 1
ATOM 1604 C CA . VAL A 1 199 ? 4.207 -23.156 -34.375 1 94.31 199 VAL A CA 1
ATOM 1605 C C . VAL A 1 199 ? 4.656 -23.406 -35.812 1 94.31 199 VAL A C 1
ATOM 1607 O O . VAL A 1 199 ? 4.547 -22.531 -36.656 1 94.31 199 VAL A O 1
ATOM 1610 N N . THR A 1 200 ? 5.031 -24.656 -36.125 1 95.06 200 THR A N 1
ATOM 1611 C CA . THR A 1 200 ? 5.582 -24.984 -37.438 1 95.06 200 THR A CA 1
ATOM 1612 C C . THR A 1 200 ? 4.527 -25.656 -38.312 1 95.06 200 THR A C 1
ATOM 1614 O O . THR A 1 200 ? 4.68 -25.734 -39.531 1 95.06 200 THR A O 1
ATOM 1617 N N . GLY A 1 201 ? 3.557 -26.25 -37.656 1 96.38 201 GLY A N 1
ATOM 1618 C CA . GLY A 1 201 ? 2.555 -27.016 -38.406 1 96.38 201 GLY A CA 1
ATOM 1619 C C . GLY A 1 201 ? 2.959 -28.453 -38.656 1 96.38 201 GLY A C 1
ATOM 1620 O O . GLY A 1 201 ? 2.18 -29.234 -39.188 1 96.38 201 GLY A O 1
ATOM 1621 N N . LYS A 1 202 ? 4.012 -28.891 -38.125 1 97.5 202 LYS A N 1
ATOM 1622 C CA . LYS A 1 202 ? 4.523 -30.234 -38.375 1 97.5 202 LYS A CA 1
ATOM 1623 C C . LYS A 1 202 ? 3.939 -31.234 -37.406 1 97.5 202 LYS A C 1
ATOM 1625 O O . LYS A 1 202 ? 3.531 -30.875 -36.281 1 97.5 202 LYS A O 1
ATOM 1630 N N . GLU A 1 203 ? 3.934 -32.469 -37.844 1 97.44 203 GLU A N 1
ATOM 1631 C CA . GLU A 1 203 ? 3.506 -33.594 -37.031 1 97.44 203 GLU A CA 1
ATOM 1632 C C . GLU A 1 203 ? 4.676 -34.5 -36.688 1 97.44 203 GLU A C 1
ATOM 1634 O O . GLU A 1 203 ? 5.543 -34.75 -37.531 1 97.44 203 GLU A O 1
ATOM 1639 N N . LYS A 1 204 ? 4.66 -34.938 -35.531 1 97.19 204 LYS A N 1
ATOM 1640 C CA . LYS A 1 204 ? 5.691 -35.844 -35.062 1 97.19 204 LYS A CA 1
ATOM 1641 C C . LYS A 1 204 ? 5.09 -37 -34.25 1 97.19 204 LYS A C 1
ATOM 1643 O O . LYS A 1 204 ? 4 -36.844 -33.688 1 97.19 204 LYS A O 1
ATOM 1648 N N . THR A 1 205 ? 5.844 -38.094 -34.25 1 97.19 205 THR A N 1
ATOM 1649 C CA . THR A 1 205 ? 5.43 -39.219 -33.406 1 97.19 205 THR A CA 1
ATOM 1650 C C . THR A 1 205 ? 6.469 -39.5 -32.344 1 97.19 205 THR A C 1
ATOM 1652 O O . THR A 1 205 ? 7.672 -39.438 -32.594 1 97.19 205 THR A O 1
ATOM 1655 N N . ILE A 1 206 ? 5.961 -39.844 -31.203 1 97.38 206 ILE A N 1
ATOM 1656 C CA . ILE A 1 206 ? 6.82 -40.156 -30.062 1 97.38 206 ILE A CA 1
ATOM 1657 C C . ILE A 1 206 ? 6.473 -41.531 -29.516 1 97.38 206 ILE A C 1
ATOM 1659 O O . ILE A 1 206 ? 5.293 -41.875 -29.375 1 97.38 206 ILE A O 1
ATOM 1663 N N . LEU A 1 207 ? 7.543 -42.344 -29.266 1 96.62 207 LEU A N 1
ATOM 1664 C CA . LEU A 1 207 ? 7.363 -43.625 -28.578 1 96.62 207 LEU A CA 1
ATOM 1665 C C . LEU A 1 207 ? 7.684 -43.469 -27.094 1 96.62 207 LEU A C 1
ATOM 1667 O O . LEU A 1 207 ? 8.664 -42.812 -26.719 1 96.62 207 LEU A O 1
ATOM 1671 N N . CYS A 1 208 ? 6.793 -44 -26.281 1 96.06 208 CYS A N 1
ATOM 1672 C CA . CYS A 1 208 ? 7.043 -43.938 -24.859 1 96.06 208 CYS A CA 1
ATOM 1673 C C . CYS A 1 208 ? 6.48 -45.156 -24.141 1 96.06 208 CYS A C 1
ATOM 1675 O O . CYS A 1 208 ? 5.695 -45.906 -24.719 1 96.06 208 CYS A O 1
ATOM 1677 N N . LYS A 1 209 ? 6.965 -45.375 -22.969 1 95 209 LYS A N 1
ATOM 1678 C CA . LYS A 1 209 ? 6.5 -46.5 -22.156 1 95 209 LYS A CA 1
ATOM 1679 C C . LYS A 1 209 ? 5.297 -46.094 -21.297 1 95 209 LYS A C 1
ATOM 1681 O O . LYS A 1 209 ? 4.434 -46.938 -21 1 95 209 LYS A O 1
ATOM 1686 N N . THR A 1 210 ? 5.25 -44.906 -20.891 1 95.94 210 THR A N 1
ATOM 1687 C CA . THR A 1 210 ? 4.199 -44.406 -20 1 95.94 210 THR A CA 1
ATOM 1688 C C . THR A 1 210 ? 3.656 -43.062 -20.484 1 95.94 210 THR A C 1
ATOM 1690 O O . THR A 1 210 ? 4.414 -42.219 -21 1 95.94 210 THR A O 1
ATOM 1693 N N . VAL A 1 211 ? 2.336 -42.906 -20.297 1 97.81 211 VAL A N 1
ATOM 1694 C CA . VAL A 1 211 ? 1.645 -41.656 -20.594 1 97.81 211 VAL A CA 1
ATOM 1695 C C . VAL A 1 211 ? 0.971 -41.156 -19.328 1 97.81 211 VAL A C 1
ATOM 1697 O O . VAL A 1 211 ? 0.257 -41.875 -18.641 1 97.81 211 VAL A O 1
ATOM 1700 N N . VAL A 1 212 ? 1.249 -39.906 -19.016 1 98.25 212 VAL A N 1
ATOM 1701 C CA . VAL A 1 212 ? 0.583 -39.25 -17.891 1 98.25 212 VAL A CA 1
ATOM 1702 C C . VAL A 1 212 ? -0.381 -38.188 -18.422 1 98.25 212 VAL A C 1
ATOM 1704 O O . VAL A 1 212 ? 0.042 -37.219 -19.031 1 98.25 212 VAL A O 1
ATOM 1707 N N . ASN A 1 213 ? -1.67 -38.406 -18.141 1 97.5 213 ASN A N 1
ATOM 1708 C CA . ASN A 1 213 ? -2.713 -37.438 -18.453 1 97.5 213 ASN A CA 1
ATOM 1709 C C . ASN A 1 213 ? -2.916 -36.438 -17.312 1 97.5 213 ASN A C 1
ATOM 1711 O O . ASN A 1 213 ? -3.564 -36.75 -16.312 1 97.5 213 ASN A O 1
ATOM 1715 N N . SER A 1 214 ? -2.4 -35.219 -17.453 1 97.5 214 SER A N 1
ATOM 1716 C CA . SER A 1 214 ? -2.576 -34.125 -16.516 1 97.5 214 SER A CA 1
ATOM 1717 C C . SER A 1 214 ? -3.209 -32.906 -17.203 1 97.5 214 SER A C 1
ATOM 1719 O O . SER A 1 214 ? -2.82 -31.781 -16.953 1 97.5 214 SER A O 1
ATOM 1721 N N . ALA A 1 215 ? -4.184 -33.156 -18.016 1 97 215 ALA A N 1
ATOM 1722 C CA . ALA A 1 215 ? -4.734 -32.125 -18.891 1 97 215 ALA A CA 1
ATOM 1723 C C . ALA A 1 215 ? -5.863 -31.359 -18.203 1 97 215 ALA A C 1
ATOM 1725 O O . ALA A 1 215 ? -6.594 -30.609 -18.844 1 97 215 ALA A O 1
ATOM 1726 N N . GLY A 1 216 ? -6.047 -31.625 -16.891 1 95 216 GLY A N 1
ATOM 1727 C CA . GLY A 1 216 ? -7.031 -30.859 -16.141 1 95 216 GLY A CA 1
ATOM 1728 C C . GLY A 1 216 ? -8.438 -30.984 -16.688 1 95 216 GLY A C 1
ATOM 1729 O O . GLY A 1 216 ? -8.938 -32.094 -16.875 1 95 216 GLY A O 1
ATOM 1730 N N . PRO A 1 217 ? -9.094 -29.891 -17.047 1 95.69 217 PRO A N 1
ATOM 1731 C CA . PRO A 1 217 ? -10.469 -29.922 -17.547 1 95.69 217 PRO A CA 1
ATOM 1732 C C . PRO A 1 217 ? -10.586 -30.656 -18.891 1 95.69 217 PRO A C 1
ATOM 1734 O O . PRO A 1 217 ? -11.688 -30.938 -19.344 1 95.69 217 PRO A O 1
ATOM 1737 N N . TRP A 1 218 ? -9.531 -30.984 -19.5 1 96.19 218 TRP A N 1
ATOM 1738 C CA . TRP A 1 218 ? -9.531 -31.688 -20.781 1 96.19 218 TRP A CA 1
ATOM 1739 C C . TRP A 1 218 ? -9.164 -33.156 -20.594 1 96.19 218 TRP A C 1
ATOM 1741 O O . TRP A 1 218 ? -8.953 -33.875 -21.578 1 96.19 218 TRP A O 1
ATOM 1751 N N . ALA A 1 219 ? -9.031 -33.594 -19.375 1 94.56 219 ALA A N 1
ATOM 1752 C CA . ALA A 1 219 ? -8.531 -34.938 -19.094 1 94.56 219 ALA A CA 1
ATOM 1753 C C . ALA A 1 219 ? -9.406 -36 -19.75 1 94.56 219 ALA A C 1
ATOM 1755 O O . ALA A 1 219 ? -8.898 -37 -20.266 1 94.56 219 ALA A O 1
ATOM 1756 N N . ASP A 1 220 ? -10.742 -35.844 -19.75 1 93.12 220 ASP A N 1
ATOM 1757 C CA . ASP A 1 220 ? -11.648 -36.812 -20.359 1 93.12 220 ASP A CA 1
ATOM 1758 C C . ASP A 1 220 ? -11.453 -36.844 -21.875 1 93.12 220 ASP A C 1
ATOM 1760 O O . ASP A 1 220 ? -11.602 -37.906 -22.484 1 93.12 220 ASP A O 1
ATOM 1764 N N . LEU A 1 221 ? -11.094 -35.75 -22.422 1 94.31 221 LEU A N 1
ATOM 1765 C CA . LEU A 1 221 ? -10.828 -35.719 -23.859 1 94.31 221 LEU A CA 1
ATOM 1766 C C . LEU A 1 221 ? -9.578 -36.531 -24.203 1 94.31 221 LEU A C 1
ATOM 1768 O O . LEU A 1 221 ? -9.555 -37.25 -25.203 1 94.31 221 LEU A O 1
ATOM 1772 N N . ILE A 1 222 ? -8.539 -36.375 -23.406 1 96.12 222 ILE A N 1
ATOM 1773 C CA . ILE A 1 222 ? -7.309 -37.125 -23.609 1 96.12 222 ILE A CA 1
ATOM 1774 C C . ILE A 1 222 ? -7.586 -38.625 -23.438 1 96.12 222 ILE A C 1
ATOM 1776 O O . ILE A 1 222 ? -7.078 -39.438 -24.203 1 96.12 222 ILE A O 1
ATOM 1780 N N . GLU A 1 223 ? -8.359 -38.969 -22.438 1 94.44 223 GLU A N 1
ATOM 1781 C CA . GLU A 1 223 ? -8.734 -40.344 -22.234 1 94.44 223 GLU A CA 1
ATOM 1782 C C . GLU A 1 223 ? -9.477 -40.906 -23.438 1 94.44 223 GLU A C 1
ATOM 1784 O O . GLU A 1 223 ? -9.219 -42.031 -23.859 1 94.44 223 GLU A O 1
ATOM 1789 N N . SER A 1 224 ? -10.336 -40.125 -23.938 1 93.38 224 SER A N 1
ATOM 1790 C CA . SER A 1 224 ? -11.094 -40.531 -25.125 1 93.38 224 SER A CA 1
ATOM 1791 C C . SER A 1 224 ? -10.164 -40.781 -26.312 1 93.38 224 SER A C 1
ATOM 1793 O O . SER A 1 224 ? -10.367 -41.719 -27.078 1 93.38 224 SER A O 1
ATOM 1795 N N . ILE A 1 225 ? -9.211 -39.906 -26.516 1 94.69 225 ILE A N 1
ATOM 1796 C CA . ILE A 1 225 ? -8.234 -40.031 -27.594 1 94.69 225 ILE A CA 1
ATOM 1797 C C . ILE A 1 225 ? -7.445 -41.344 -27.422 1 94.69 225 ILE A C 1
ATOM 1799 O O . ILE A 1 225 ? -7.078 -41.969 -28.406 1 94.69 225 ILE A O 1
ATOM 1803 N N . ALA A 1 226 ? -7.219 -41.75 -26.219 1 93.75 226 ALA A N 1
ATOM 1804 C CA . ALA A 1 226 ? -6.441 -42.938 -25.922 1 93.75 226 ALA A CA 1
ATOM 1805 C C . ALA A 1 226 ? -7.316 -44.188 -26.016 1 93.75 226 ALA A C 1
ATOM 1807 O O . ALA A 1 226 ? -6.801 -45.312 -26.078 1 93.75 226 ALA A O 1
ATOM 1808 N N . GLY A 1 227 ? -8.617 -44 -25.984 1 91.81 227 GLY A N 1
ATOM 1809 C CA . GLY A 1 227 ? -9.547 -45.125 -26.016 1 91.81 227 GLY A CA 1
ATOM 1810 C C . GLY A 1 227 ? -9.859 -45.656 -24.641 1 91.81 227 GLY A C 1
ATOM 1811 O O . GLY A 1 227 ? -10.391 -46.781 -24.5 1 91.81 227 GLY A O 1
ATOM 1812 N N . VAL A 1 228 ? -9.492 -44.906 -23.703 1 89 228 VAL A N 1
ATOM 1813 C CA . VAL A 1 228 ? -9.75 -45.281 -22.328 1 89 228 VAL A CA 1
ATOM 1814 C C . VAL A 1 228 ? -11.18 -44.938 -21.938 1 89 228 VAL A C 1
ATOM 1816 O O . VAL A 1 228 ? -11.656 -43.844 -22.25 1 89 228 VAL A O 1
ATOM 1819 N N . THR A 1 229 ? -11.93 -45.906 -21.438 1 78.88 229 THR A N 1
ATOM 1820 C CA . THR A 1 229 ? -13.273 -45.594 -20.953 1 78.88 229 THR A CA 1
ATOM 1821 C C . THR A 1 229 ? -13.234 -44.906 -19.609 1 78.88 229 THR A C 1
ATOM 1823 O O . THR A 1 229 ? -12.531 -45.344 -18.688 1 78.88 229 THR A O 1
ATOM 1826 N N . GLN A 1 230 ? -14 -43.906 -19.562 1 69.19 230 GLN A N 1
ATOM 1827 C CA . GLN A 1 230 ? -13.984 -43.094 -18.359 1 69.19 230 GLN A CA 1
ATOM 1828 C C . GLN A 1 230 ? -14.672 -43.781 -17.188 1 69.19 230 GLN A C 1
ATOM 1830 O O . GLN A 1 230 ? -15.805 -44.25 -17.328 1 69.19 230 GLN A O 1
ATOM 1835 N N . GLU A 1 231 ? -13.945 -44.031 -16.234 1 60.88 231 GLU A N 1
ATOM 1836 C CA . GLU A 1 231 ? -14.547 -44.625 -15.055 1 60.88 231 GLU A CA 1
ATOM 1837 C C . GLU A 1 231 ? -15.289 -43.562 -14.227 1 60.88 231 GLU A C 1
ATOM 1839 O O . GLU A 1 231 ? -16.359 -43.844 -13.672 1 60.88 231 GLU A O 1
ATOM 1844 N N . LYS A 1 232 ? -14.727 -42.406 -14.156 1 69.12 232 LYS A N 1
ATOM 1845 C CA . LYS A 1 232 ? -15.32 -41.312 -13.398 1 69.12 232 LYS A CA 1
ATOM 1846 C C . LYS A 1 232 ? -15.641 -40.125 -14.305 1 69.12 232 LYS A C 1
ATOM 1848 O O . LYS A 1 232 ? -14.945 -39.906 -15.297 1 69.12 232 LYS A O 1
ATOM 1853 N N . LYS A 1 233 ? -16.703 -39.531 -13.82 1 78.31 233 LYS A N 1
ATOM 1854 C CA . LYS A 1 233 ? -17.141 -38.375 -14.617 1 78.31 233 LYS A CA 1
ATOM 1855 C C . LYS A 1 233 ? -16.438 -37.094 -14.172 1 78.31 233 LYS A C 1
ATOM 1857 O O . LYS A 1 233 ? -16.375 -36.812 -12.984 1 78.31 233 LYS A O 1
ATOM 1862 N N . LEU A 1 234 ? -15.859 -36.5 -15.125 1 86.56 234 LEU A N 1
ATOM 1863 C CA . LEU A 1 234 ? -15.258 -35.188 -14.906 1 86.56 234 LEU A CA 1
ATOM 1864 C C . LEU A 1 234 ? -16.297 -34.062 -15.008 1 86.56 234 LEU A C 1
ATOM 1866 O O . LEU A 1 234 ? -17.031 -34 -15.992 1 86.56 234 LEU A O 1
ATOM 1870 N N . VAL A 1 235 ? -16.453 -33.312 -13.883 1 89.12 235 VAL A N 1
ATOM 1871 C CA . VAL A 1 235 ? -17.344 -32.156 -13.859 1 89.12 235 VAL A CA 1
ATOM 1872 C C . VAL A 1 235 ? -16.5 -30.859 -13.828 1 89.12 235 VAL A C 1
ATOM 1874 O O . VAL A 1 235 ? -15.531 -30.766 -13.078 1 89.12 235 VAL A O 1
ATOM 1877 N N . ARG A 1 236 ? -16.891 -29.969 -14.711 1 93.75 236 ARG A N 1
ATOM 1878 C CA . ARG A 1 236 ? -16.141 -28.719 -14.812 1 93.75 236 ARG A CA 1
ATOM 1879 C C . ARG A 1 236 ? -16.875 -27.594 -14.094 1 93.75 236 ARG A C 1
ATOM 1881 O O . ARG A 1 236 ? -18.094 -27.422 -14.258 1 93.75 236 ARG A O 1
ATOM 1888 N N . SER A 1 237 ? -16.172 -26.891 -13.25 1 93.25 237 SER A N 1
ATOM 1889 C CA . SER A 1 237 ? -16.688 -25.719 -12.562 1 93.25 237 SER A CA 1
ATOM 1890 C C . SER A 1 237 ? -15.977 -24.438 -13.008 1 93.25 237 SER A C 1
ATOM 1892 O O . SER A 1 237 ? -14.75 -24.359 -12.969 1 93.25 237 SER A O 1
ATOM 1894 N N . LYS A 1 238 ? -16.75 -23.469 -13.422 1 94.31 238 LYS A N 1
ATOM 1895 C CA . LYS A 1 238 ? -16.203 -22.203 -13.898 1 94.31 238 LYS A CA 1
ATOM 1896 C C . LYS A 1 238 ? -15.977 -21.234 -12.742 1 94.31 238 LYS A C 1
ATOM 1898 O O . LYS A 1 238 ? -16.875 -21.016 -11.922 1 94.31 238 LYS A O 1
ATOM 1903 N N . GLY A 1 239 ? -14.812 -20.719 -12.633 1 95.19 239 GLY A N 1
ATOM 1904 C CA . GLY A 1 239 ? -14.477 -19.641 -11.719 1 95.19 239 GLY A CA 1
ATOM 1905 C C . GLY A 1 239 ? -13.836 -18.453 -12.398 1 95.19 239 GLY A C 1
ATOM 1906 O O . GLY A 1 239 ? -13.008 -18.609 -13.305 1 95.19 239 GLY A O 1
ATOM 1907 N N . ILE A 1 240 ? -14.258 -17.234 -11.977 1 96.19 240 ILE A N 1
ATOM 1908 C CA . ILE A 1 240 ? -13.672 -16.047 -12.578 1 96.19 240 ILE A CA 1
ATOM 1909 C C . ILE A 1 240 ? -13.234 -15.078 -11.492 1 96.19 240 ILE A C 1
ATOM 1911 O O . ILE A 1 240 ? -13.711 -15.156 -10.352 1 96.19 240 ILE A O 1
ATOM 1915 N N . HIS A 1 241 ? -12.312 -14.25 -11.805 1 97.62 241 HIS A N 1
ATOM 1916 C CA . HIS A 1 241 ? -11.805 -13.164 -10.969 1 97.62 241 HIS A CA 1
ATOM 1917 C C . HIS A 1 241 ? -11.734 -11.859 -11.742 1 97.62 241 HIS A C 1
ATOM 1919 O O . HIS A 1 241 ? -11.609 -11.859 -12.969 1 97.62 241 HIS A O 1
ATOM 1925 N N . ALA A 1 242 ? -11.812 -10.797 -11.055 1 97.75 242 ALA A N 1
ATOM 1926 C CA . ALA A 1 242 ? -11.609 -9.461 -11.609 1 97.75 242 ALA A CA 1
ATOM 1927 C C . ALA A 1 242 ? -10.523 -8.711 -10.852 1 97.75 242 ALA A C 1
ATOM 1929 O O . ALA A 1 242 ? -10.445 -8.789 -9.625 1 97.75 242 ALA A O 1
ATOM 1930 N N . VAL A 1 243 ? -9.672 -8.078 -11.586 1 98 243 VAL A N 1
ATOM 1931 C CA . VAL A 1 243 ? -8.672 -7.18 -11.023 1 98 243 VAL A CA 1
ATOM 1932 C C . VAL A 1 243 ? -9.156 -5.734 -11.117 1 98 243 VAL A C 1
ATOM 1934 O O . VAL A 1 243 ? -9.336 -5.207 -12.219 1 98 243 VAL A O 1
ATOM 1937 N N . VAL A 1 244 ? -9.375 -5.094 -10 1 97.56 244 VAL A N 1
ATOM 1938 C CA . VAL A 1 244 ? -9.914 -3.738 -9.969 1 97.56 244 VAL A CA 1
ATOM 1939 C C . VAL A 1 244 ? -8.906 -2.795 -9.32 1 97.56 244 VAL A C 1
ATOM 1941 O O . VAL A 1 244 ? -7.848 -3.229 -8.859 1 97.56 244 VAL A O 1
ATOM 1944 N N . ARG A 1 245 ? -9.211 -1.571 -9.359 1 95 245 ARG A N 1
ATOM 1945 C CA . ARG A 1 245 ? -8.367 -0.624 -8.633 1 95 245 ARG A CA 1
ATOM 1946 C C . ARG A 1 245 ? -8.227 -1.029 -7.168 1 95 245 ARG A C 1
ATOM 1948 O O . ARG A 1 245 ? -9.008 -1.837 -6.66 1 95 245 ARG A O 1
ATOM 1955 N N . ASN A 1 246 ? -7.297 -0.521 -6.555 1 94.62 246 ASN A N 1
ATOM 1956 C CA . ASN A 1 246 ? -7.027 -0.884 -5.168 1 94.62 246 ASN A CA 1
ATOM 1957 C C . ASN A 1 246 ? -8.141 -0.403 -4.238 1 94.62 246 ASN A C 1
ATOM 1959 O O . ASN A 1 246 ? -8.336 0.802 -4.074 1 94.62 246 ASN A O 1
ATOM 1963 N N . ILE A 1 247 ? -8.867 -1.317 -3.613 1 93.62 247 ILE A N 1
ATOM 1964 C CA . ILE A 1 247 ? -9.945 -0.953 -2.699 1 93.62 247 ILE A CA 1
ATOM 1965 C C . ILE A 1 247 ? -9.672 -1.553 -1.321 1 93.62 247 ILE A C 1
ATOM 1967 O O . ILE A 1 247 ? -10.508 -1.445 -0.418 1 93.62 247 ILE A O 1
ATOM 1971 N N . CYS A 1 248 ? -8.617 -2.268 -1.198 1 86.88 248 CYS A N 1
ATOM 1972 C CA . CYS A 1 248 ? -8.367 -2.891 0.097 1 86.88 248 CYS A CA 1
ATOM 1973 C C . CYS A 1 248 ? -7.012 -2.469 0.65 1 86.88 248 CYS A C 1
ATOM 1975 O O . CYS A 1 248 ? -6.262 -1.756 -0.016 1 86.88 248 CYS A O 1
ATOM 1977 N N . SER A 1 249 ? -6.832 -2.809 1.896 1 82.56 249 SER A N 1
ATOM 1978 C CA . SER A 1 249 ? -5.559 -2.514 2.547 1 82.56 249 SER A CA 1
ATOM 1979 C C . SER A 1 249 ? -4.535 -3.617 2.285 1 82.56 249 SER A C 1
ATOM 1981 O O . SER A 1 249 ? -4.445 -4.133 1.17 1 82.56 249 SER A O 1
ATOM 1983 N N . LYS A 1 250 ? -3.838 -3.998 3.273 1 89.75 250 LYS A N 1
ATOM 1984 C CA . LYS A 1 250 ? -2.742 -4.957 3.156 1 89.75 250 LYS A CA 1
ATOM 1985 C C . LYS A 1 250 ? -3.234 -6.383 3.385 1 89.75 250 LYS A C 1
ATOM 1987 O O . LYS A 1 250 ? -2.559 -7.344 3.014 1 89.75 250 LYS A O 1
ATOM 1992 N N . GLU A 1 251 ? -4.422 -6.531 3.91 1 96.25 251 GLU A N 1
ATOM 1993 C CA . GLU A 1 251 ? -4.93 -7.852 4.281 1 96.25 251 GLU A CA 1
ATOM 1994 C C . GLU A 1 251 ? -6.02 -8.312 3.322 1 96.25 251 GLU A C 1
ATOM 1996 O O . GLU A 1 251 ? -6.75 -7.492 2.76 1 96.25 251 GLU A O 1
ATOM 2001 N N . CYS A 1 252 ? -6.043 -9.578 3.117 1 97.44 252 CYS A N 1
ATOM 2002 C CA . CYS A 1 252 ? -7.176 -10.156 2.402 1 97.44 252 CYS A CA 1
ATOM 2003 C C . CYS A 1 252 ? -8.43 -10.156 3.271 1 97.44 252 CYS A C 1
ATOM 2005 O O . CYS A 1 252 ? -8.367 -10.508 4.453 1 97.44 252 CYS A O 1
ATOM 2007 N N . ILE A 1 253 ? -9.523 -9.742 2.738 1 97.31 253 ILE A N 1
ATOM 2008 C CA . ILE A 1 253 ? -10.781 -9.719 3.477 1 97.31 253 ILE A CA 1
ATOM 2009 C C . ILE A 1 253 ? -11.711 -10.805 2.936 1 97.31 253 ILE A C 1
ATOM 2011 O O . ILE A 1 253 ? -11.922 -10.906 1.724 1 97.31 253 ILE A O 1
ATOM 2015 N N . ILE A 1 254 ? -12.219 -11.57 3.785 1 96.06 254 ILE A N 1
ATOM 2016 C CA . ILE A 1 254 ? -13.164 -12.617 3.406 1 96.06 254 ILE A CA 1
ATOM 2017 C C . ILE A 1 254 ? -14.586 -12.164 3.715 1 96.06 254 ILE A C 1
ATOM 2019 O O . ILE A 1 254 ? -14.938 -11.953 4.879 1 96.06 254 ILE A O 1
ATOM 2023 N N . LEU A 1 255 ? -15.328 -12.016 2.682 1 93.44 255 LEU A N 1
ATOM 2024 C CA . LEU A 1 255 ? -16.734 -11.609 2.787 1 93.44 255 LEU A CA 1
ATOM 2025 C C . LEU A 1 255 ? -17.656 -12.781 2.473 1 93.44 255 LEU A C 1
ATOM 2027 O O . LEU A 1 255 ? -17.203 -13.852 2.07 1 93.44 255 LEU A O 1
ATOM 2031 N N . GLN A 1 256 ? -18.875 -12.516 2.76 1 90.31 256 GLN A N 1
ATOM 2032 C CA . GLN A 1 256 ? -19.906 -13.492 2.42 1 90.31 256 GLN A CA 1
ATOM 2033 C C . GLN A 1 256 ? -20.812 -12.984 1.304 1 90.31 256 GLN A C 1
ATOM 2035 O O . GLN A 1 256 ? -21.328 -11.875 1.385 1 90.31 256 GLN A O 1
ATOM 2040 N N . LYS A 1 257 ? -21.016 -13.828 0.314 1 90.5 257 LYS A N 1
ATOM 2041 C CA . LYS A 1 257 ? -21.953 -13.5 -0.762 1 90.5 257 LYS A CA 1
ATOM 2042 C C . LYS A 1 257 ? -23.406 -13.688 -0.315 1 90.5 257 LYS A C 1
ATOM 2044 O O . LYS A 1 257 ? -23.656 -14.156 0.795 1 90.5 257 LYS A O 1
ATOM 2049 N N . LYS A 1 258 ? -24.266 -13.352 -1.264 1 87.62 258 LYS A N 1
ATOM 2050 C CA . LYS A 1 258 ? -25.688 -13.5 -1.001 1 87.62 258 LYS A CA 1
ATOM 2051 C C . LYS A 1 258 ? -26.062 -14.961 -0.775 1 87.62 258 LYS A C 1
ATOM 2053 O O . LYS A 1 258 ? -26.922 -15.273 0.039 1 87.62 258 LYS A O 1
ATOM 2058 N N . ASP A 1 259 ? -25.328 -15.852 -1.471 1 86.25 259 ASP A N 1
ATOM 2059 C CA . ASP A 1 259 ? -25.672 -17.266 -1.394 1 86.25 259 ASP A CA 1
ATOM 2060 C C . ASP A 1 259 ? -24.953 -17.938 -0.223 1 86.25 259 ASP A C 1
ATOM 2062 O O . ASP A 1 259 ? -25.047 -19.156 -0.05 1 86.25 259 ASP A O 1
ATOM 2066 N N . GLY A 1 260 ? -24.188 -17.188 0.468 1 84.81 260 GLY A N 1
ATOM 2067 C CA . GLY A 1 260 ? -23.531 -17.719 1.654 1 84.81 260 GLY A CA 1
ATOM 2068 C C . GLY A 1 260 ? -22.094 -18.141 1.407 1 84.81 260 GLY A C 1
ATOM 2069 O O . GLY A 1 260 ? -21.328 -18.344 2.352 1 84.81 260 GLY A O 1
ATOM 2070 N N . SER A 1 261 ? -21.766 -18.234 0.143 1 87.25 261 SER A N 1
ATOM 2071 C CA . SER A 1 261 ? -20.375 -18.594 -0.163 1 87.25 261 SER A CA 1
ATOM 2072 C C . SER A 1 261 ? -19.422 -17.438 0.093 1 87.25 261 SER A C 1
ATOM 2074 O O . SER A 1 261 ? -19.859 -16.312 0.33 1 87.25 261 SER A O 1
ATOM 2076 N N . HIS A 1 262 ? -18.172 -17.734 0.082 1 89.75 262 HIS A N 1
ATOM 2077 C CA . HIS A 1 262 ? -17.172 -16.75 0.422 1 89.75 262 HIS A CA 1
ATOM 2078 C C . HIS A 1 262 ? -16.766 -15.922 -0.802 1 89.75 262 HIS A C 1
ATOM 2080 O O . HIS A 1 262 ? -16.766 -16.438 -1.922 1 89.75 262 HIS A O 1
ATOM 2086 N N . LEU A 1 263 ? -16.469 -14.719 -0.586 1 93.56 263 LEU A N 1
ATOM 2087 C CA . LEU A 1 263 ? -15.883 -13.789 -1.545 1 93.56 263 LEU A CA 1
ATOM 2088 C C . LEU A 1 263 ? -14.586 -13.203 -1.005 1 93.56 263 LEU A C 1
ATOM 2090 O O . LEU A 1 263 ? -14.57 -12.633 0.09 1 93.56 263 LEU A O 1
ATOM 2094 N N . PHE A 1 264 ? -13.555 -13.336 -1.748 1 95.94 264 PHE A N 1
ATOM 2095 C CA . PHE A 1 264 ? -12.258 -12.812 -1.325 1 95.94 264 PHE A CA 1
ATOM 2096 C C . PHE A 1 264 ? -11.992 -11.453 -1.955 1 95.94 264 PHE A C 1
ATOM 2098 O O . PHE A 1 264 ? -12.227 -11.258 -3.15 1 95.94 264 PHE A O 1
ATOM 2105 N N . VAL A 1 265 ? -11.578 -10.523 -1.167 1 97.25 265 VAL A N 1
ATOM 2106 C CA . VAL A 1 265 ? -11 -9.25 -1.581 1 97.25 265 VAL A CA 1
ATOM 2107 C C . VAL A 1 265 ? -9.5 -9.242 -1.282 1 97.25 265 VAL A C 1
ATOM 2109 O O . VAL A 1 265 ? -9.094 -9 -0.144 1 97.25 265 VAL A O 1
ATOM 2112 N N . ILE A 1 266 ? -8.68 -9.461 -2.297 1 97.88 266 ILE A N 1
ATOM 2113 C CA . ILE A 1 266 ? -7.281 -9.828 -2.115 1 97.88 266 ILE A CA 1
ATOM 2114 C C . ILE A 1 266 ? -6.379 -8.68 -2.58 1 97.88 266 ILE A C 1
ATOM 2116 O O . ILE A 1 266 ? -6.379 -8.328 -3.76 1 97.88 266 ILE A O 1
ATOM 2120 N N . PRO A 1 267 ? -5.641 -8.133 -1.64 1 97.06 267 PRO A N 1
ATOM 2121 C CA . PRO A 1 267 ? -4.625 -7.188 -2.119 1 97.06 267 PRO A CA 1
ATOM 2122 C C . PRO A 1 267 ? -3.574 -7.855 -3.002 1 97.06 267 PRO A C 1
ATOM 2124 O O . PRO A 1 267 ? -2.998 -8.875 -2.619 1 97.06 267 PRO A O 1
ATOM 2127 N N . TRP A 1 268 ? -3.373 -7.312 -4.121 1 97.25 268 TRP A N 1
ATOM 2128 C CA . TRP A 1 268 ? -2.473 -7.941 -5.082 1 97.25 268 TRP A CA 1
ATOM 2129 C C . TRP A 1 268 ? -1.838 -6.898 -5.996 1 97.25 268 TRP A C 1
ATOM 2131 O O . TRP A 1 268 ? -2.529 -6.262 -6.793 1 97.25 268 TRP A O 1
ATOM 2141 N N . ARG A 1 269 ? -0.518 -6.629 -5.82 1 95.75 269 ARG A N 1
ATOM 2142 C CA . ARG A 1 269 ? 0.29 -5.801 -6.707 1 95.75 269 ARG A CA 1
ATOM 2143 C C . ARG A 1 269 ? -0.329 -4.418 -6.879 1 95.75 269 ARG A C 1
ATOM 2145 O O . ARG A 1 269 ? -0.527 -3.957 -8.008 1 95.75 269 ARG A O 1
ATOM 2152 N N . ASN A 1 270 ? -0.674 -3.795 -5.789 1 93.38 270 ASN A N 1
ATOM 2153 C CA . ASN A 1 270 ? -1.23 -2.449 -5.699 1 93.38 270 ASN A CA 1
ATOM 2154 C C . ASN A 1 270 ? -2.598 -2.363 -6.371 1 93.38 270 ASN A C 1
ATOM 2156 O O . ASN A 1 270 ? -3.039 -1.279 -6.754 1 93.38 270 ASN A O 1
ATOM 2160 N N . LYS A 1 271 ? -3.18 -3.52 -6.641 1 96.69 271 LYS A N 1
ATOM 2161 C CA . LYS A 1 271 ? -4.559 -3.697 -7.082 1 96.69 271 LYS A CA 1
ATOM 2162 C C . LYS A 1 271 ? -5.32 -4.633 -6.152 1 96.69 271 LYS A C 1
ATOM 2164 O O . LYS A 1 271 ? -4.805 -5.035 -5.105 1 96.69 271 LYS A O 1
ATOM 2169 N N . THR A 1 272 ? -6.57 -4.859 -6.5 1 97.69 272 THR A N 1
ATOM 2170 C CA . THR A 1 272 ? -7.375 -5.797 -5.727 1 97.69 272 THR A CA 1
ATOM 2171 C C . THR A 1 272 ? -7.965 -6.875 -6.633 1 97.69 272 THR A C 1
ATOM 2173 O O . THR A 1 272 ? -8.531 -6.57 -7.684 1 97.69 272 THR A O 1
ATOM 2176 N N . ILE A 1 273 ? -7.742 -8.102 -6.281 1 98.06 273 ILE A N 1
ATOM 2177 C CA . ILE A 1 273 ? -8.422 -9.203 -6.945 1 98.06 273 ILE A CA 1
ATOM 2178 C C . ILE A 1 273 ? -9.711 -9.539 -6.195 1 98.06 273 ILE A C 1
ATOM 2180 O O . ILE A 1 273 ? -9.703 -9.688 -4.973 1 98.06 273 ILE A O 1
ATOM 2184 N N . ILE A 1 274 ? -10.773 -9.594 -6.926 1 97.38 274 ILE A N 1
ATOM 2185 C CA . ILE A 1 274 ? -12.055 -10 -6.367 1 97.38 274 ILE A CA 1
ATOM 2186 C C . ILE A 1 274 ? -12.469 -11.344 -6.961 1 97.38 274 ILE A C 1
ATOM 2188 O O . ILE A 1 274 ? -12.422 -11.531 -8.18 1 97.38 274 ILE A O 1
ATOM 2192 N N . GLY A 1 275 ? -12.961 -12.25 -6.172 1 94 275 GLY A N 1
ATOM 2193 C CA . GLY A 1 275 ? -13.406 -13.555 -6.637 1 94 275 GLY A CA 1
ATOM 2194 C C . GLY A 1 275 ? -13.648 -14.539 -5.508 1 94 275 GLY A C 1
ATOM 2195 O O . GLY A 1 275 ? -13.516 -14.188 -4.332 1 94 275 GLY A O 1
ATOM 2196 N N . THR A 1 276 ? -14.039 -15.695 -5.688 1 85 276 THR A N 1
ATOM 2197 C CA . THR A 1 276 ? -14.32 -16.234 -7.016 1 85 276 THR A CA 1
ATOM 2198 C C . THR A 1 276 ? -15.789 -16.641 -7.141 1 85 276 THR A C 1
ATOM 2200 O O . THR A 1 276 ? -16.547 -16.562 -6.172 1 85 276 THR A O 1
ATOM 2203 N N . THR A 1 277 ? -16.188 -16.938 -8.383 1 88.25 277 THR A N 1
ATOM 2204 C CA . THR A 1 277 ? -17.469 -17.562 -8.656 1 88.25 277 THR A CA 1
ATOM 2205 C C . THR A 1 277 ? -17.328 -19.078 -8.758 1 88.25 277 THR A C 1
ATOM 2207 O O . THR A 1 277 ? -16.219 -19.609 -8.711 1 88.25 277 THR A O 1
ATOM 2210 N N . ASP A 1 278 ? -18.344 -19.703 -8.703 1 88.19 278 ASP A N 1
ATOM 2211 C CA . ASP A 1 278 ? -18.406 -21.156 -8.859 1 88.19 278 ASP A CA 1
ATOM 2212 C C . ASP A 1 278 ? -19.688 -21.578 -9.555 1 88.19 278 ASP A C 1
ATOM 2214 O O . ASP A 1 278 ? -20.734 -21.734 -8.914 1 88.19 278 ASP A O 1
ATOM 2218 N N . THR A 1 279 ? -19.562 -21.875 -10.844 1 90.56 279 THR A N 1
ATOM 2219 C CA . THR A 1 279 ? -20.734 -22.266 -11.625 1 90.56 279 THR A CA 1
ATOM 2220 C C . THR A 1 279 ? -20.406 -23.5 -12.477 1 90.56 279 THR A C 1
ATOM 2222 O O . THR A 1 279 ? -19.312 -23.609 -13.039 1 90.56 279 THR A O 1
ATOM 2225 N N . LYS A 1 280 ? -21.344 -24.328 -12.617 1 92.12 280 LYS A N 1
ATOM 2226 C CA . LYS A 1 280 ? -21.172 -25.516 -13.453 1 92.12 280 LYS A CA 1
ATOM 2227 C C . LYS A 1 280 ? -20.984 -25.125 -14.914 1 92.12 280 LYS A C 1
ATOM 2229 O O . LYS A 1 280 ? -21.672 -24.25 -15.43 1 92.12 280 LYS A O 1
ATOM 2234 N N . TYR A 1 281 ? -20.062 -25.766 -15.547 1 93.88 281 TYR A N 1
ATOM 2235 C CA . TYR A 1 281 ? -19.75 -25.531 -16.953 1 93.88 281 TYR A CA 1
ATOM 2236 C C . TYR A 1 281 ? -19.953 -26.797 -17.781 1 93.88 281 TYR A C 1
ATOM 2238 O O . TYR A 1 281 ? -19.203 -27.766 -17.609 1 93.88 281 TYR A O 1
ATOM 2246 N N . GLU A 1 282 ? -20.812 -26.781 -18.734 1 91.19 282 GLU A N 1
ATOM 2247 C CA . GLU A 1 282 ? -21.172 -27.984 -19.453 1 91.19 282 GLU A CA 1
ATOM 2248 C C . GLU A 1 282 ? -20.703 -27.938 -20.906 1 91.19 282 GLU A C 1
ATOM 2250 O O . GLU A 1 282 ? -20.672 -28.953 -21.594 1 91.19 282 GLU A O 1
ATOM 2255 N N . GLU A 1 283 ? -20.25 -26.875 -21.297 1 92.81 283 GLU A N 1
ATOM 2256 C CA . GLU A 1 283 ? -19.828 -26.734 -22.688 1 92.81 283 GLU A CA 1
ATOM 2257 C C . GLU A 1 283 ? -18.391 -27.234 -22.875 1 92.81 283 GLU A C 1
ATOM 2259 O O . GLU A 1 283 ? -17.75 -27.656 -21.906 1 92.81 283 GLU A O 1
ATOM 2264 N N . ASP A 1 284 ? -18 -27.328 -24.141 1 94.94 284 ASP A N 1
ATOM 2265 C CA . ASP A 1 284 ? -16.625 -27.672 -24.484 1 94.94 284 ASP A CA 1
ATOM 2266 C C . ASP A 1 284 ? -15.625 -26.734 -23.812 1 94.94 284 ASP A C 1
ATOM 2268 O O . ASP A 1 284 ? -15.727 -25.516 -23.953 1 94.94 284 ASP A O 1
ATOM 2272 N N . PRO A 1 285 ? -14.664 -27.359 -23.062 1 95.94 285 PRO A N 1
ATOM 2273 C CA . PRO A 1 285 ? -13.703 -26.5 -22.359 1 95.94 285 PRO A CA 1
ATOM 2274 C C . PRO A 1 285 ? -12.898 -25.625 -23.312 1 95.94 285 PRO A C 1
ATOM 2276 O O . PRO A 1 285 ? -12.344 -24.594 -22.891 1 95.94 285 PRO A O 1
ATOM 2279 N N . ASN A 1 286 ? -12.781 -25.938 -24.562 1 95 286 ASN A N 1
ATOM 2280 C CA . ASN A 1 286 ? -12.062 -25.125 -25.547 1 95 286 ASN A CA 1
ATOM 2281 C C . ASN A 1 286 ? -12.82 -23.844 -25.875 1 95 286 ASN A C 1
ATOM 2283 O O . ASN A 1 286 ? -12.258 -22.922 -26.469 1 95 286 ASN A O 1
ATOM 2287 N N . ARG A 1 287 ? -14.023 -23.719 -25.406 1 93.88 287 ARG A N 1
ATOM 2288 C CA . ARG A 1 287 ? -14.852 -22.562 -25.719 1 93.88 287 ARG A CA 1
ATOM 2289 C C . ARG A 1 287 ? -14.969 -21.625 -24.516 1 93.88 287 ARG A C 1
ATOM 2291 O O . ARG A 1 287 ? -15.781 -20.703 -24.5 1 93.88 287 ARG A O 1
ATOM 2298 N N . PHE A 1 288 ? -14.203 -21.875 -23.625 1 94.06 288 PHE A N 1
ATOM 2299 C CA . PHE A 1 288 ? -14.258 -21.109 -22.391 1 94.06 288 PHE A CA 1
ATOM 2300 C C . PHE A 1 288 ? -14.102 -19.609 -22.672 1 94.06 288 PHE A C 1
ATOM 2302 O O . PHE A 1 288 ? -13.219 -19.219 -23.422 1 94.06 288 PHE A O 1
ATOM 2309 N N . THR A 1 289 ? -14.945 -18.766 -22.094 1 93.25 289 THR A N 1
ATOM 2310 C CA . THR A 1 289 ? -14.852 -17.297 -22.109 1 93.25 289 THR A CA 1
ATOM 2311 C C . THR A 1 289 ? -15.453 -16.703 -20.844 1 93.25 289 THR A C 1
ATOM 2313 O O . THR A 1 289 ? -16.219 -17.375 -20.141 1 93.25 289 THR A O 1
ATOM 2316 N N . VAL A 1 290 ? -15.062 -15.609 -20.531 1 94.81 290 VAL A N 1
ATOM 2317 C CA . VAL A 1 290 ? -15.664 -14.852 -19.438 1 94.81 290 VAL A CA 1
ATOM 2318 C C . VAL A 1 290 ? -16.641 -13.828 -20 1 94.81 290 VAL A C 1
ATOM 2320 O O . VAL A 1 290 ? -16.266 -12.992 -20.828 1 94.81 290 VAL A O 1
ATOM 2323 N N . LYS A 1 291 ? -17.812 -13.867 -19.5 1 94.75 291 LYS A N 1
ATOM 2324 C CA . LYS A 1 291 ? -18.844 -12.953 -19.984 1 94.75 291 LYS A CA 1
ATOM 2325 C C . LYS A 1 291 ? -18.906 -11.68 -19.141 1 94.75 291 LYS A C 1
ATOM 2327 O O . LYS A 1 291 ? -18.641 -11.711 -17.938 1 94.75 291 LYS A O 1
ATOM 2332 N N . GLU A 1 292 ? -19.297 -10.633 -19.797 1 95.94 292 GLU A N 1
ATOM 2333 C CA . GLU A 1 292 ? -19.453 -9.344 -19.109 1 95.94 292 GLU A CA 1
ATOM 2334 C C . GLU A 1 292 ? -20.406 -9.453 -17.922 1 95.94 292 GLU A C 1
ATOM 2336 O O . GLU A 1 292 ? -20.156 -8.875 -16.875 1 95.94 292 GLU A O 1
ATOM 2341 N N . SER A 1 293 ? -21.5 -10.18 -18.125 1 95.69 293 SER A N 1
ATOM 2342 C CA . SER A 1 293 ? -22.516 -10.328 -17.094 1 95.69 293 SER A CA 1
ATOM 2343 C C . SER A 1 293 ? -21.922 -10.977 -15.836 1 95.69 293 SER A C 1
ATOM 2345 O O . SER A 1 293 ? -22.328 -10.648 -14.719 1 95.69 293 SER A O 1
ATOM 2347 N N . GLU A 1 294 ? -21.016 -11.891 -16.062 1 95.25 294 GLU A N 1
ATOM 2348 C CA . GLU A 1 294 ? -20.375 -12.555 -14.93 1 95.25 294 GLU A CA 1
ATOM 2349 C C . GLU A 1 294 ? -19.516 -11.586 -14.125 1 95.25 294 GLU A C 1
ATOM 2351 O O . GLU A 1 294 ? -19.469 -11.656 -12.898 1 95.25 294 GLU A O 1
ATOM 2356 N N . ILE A 1 295 ? -18.828 -10.688 -14.805 1 96.69 295 ILE A N 1
ATOM 2357 C CA . ILE A 1 295 ? -18.016 -9.672 -14.156 1 96.69 295 ILE A CA 1
ATOM 2358 C C . ILE A 1 295 ? -18.922 -8.711 -13.383 1 96.69 295 ILE A C 1
ATOM 2360 O O . ILE A 1 295 ? -18.625 -8.367 -12.234 1 96.69 295 ILE A O 1
ATOM 2364 N N . LEU A 1 296 ? -20.031 -8.32 -13.984 1 96.44 296 LEU A N 1
ATOM 2365 C CA . LEU A 1 296 ? -20.984 -7.418 -13.344 1 96.44 296 LEU A CA 1
ATOM 2366 C C . LEU A 1 296 ? -21.547 -8.047 -12.07 1 96.44 296 LEU A C 1
ATOM 2368 O O . LEU A 1 296 ? -21.688 -7.363 -11.047 1 96.44 296 LEU A O 1
ATOM 2372 N N . ASP A 1 297 ? -21.812 -9.352 -12.188 1 94.62 297 ASP A N 1
ATOM 2373 C CA . ASP A 1 297 ? -22.328 -10.062 -11.023 1 94.62 297 ASP A CA 1
ATOM 2374 C C . ASP A 1 297 ? -21.312 -10.047 -9.883 1 94.62 297 ASP A C 1
ATOM 2376 O O . ASP A 1 297 ? -21.672 -9.867 -8.719 1 94.62 297 ASP A O 1
ATOM 2380 N N . LEU A 1 298 ? -20.125 -10.242 -10.25 1 95.06 298 LEU A N 1
ATOM 2381 C CA . LEU A 1 298 ? -19.062 -10.242 -9.258 1 95.06 298 LEU A CA 1
ATOM 2382 C C . LEU A 1 298 ? -18.922 -8.875 -8.602 1 95.06 298 LEU A C 1
ATOM 2384 O O . LEU A 1 298 ? -18.781 -8.773 -7.383 1 95.06 298 LEU A O 1
ATOM 2388 N N . LEU A 1 299 ? -18.953 -7.777 -9.367 1 96.81 299 LEU A N 1
ATOM 2389 C CA . LEU A 1 299 ? -18.875 -6.418 -8.852 1 96.81 299 LEU A CA 1
ATOM 2390 C C . LEU A 1 299 ? -20.031 -6.109 -7.926 1 96.81 299 LEU A C 1
ATOM 2392 O O . LEU A 1 299 ? -19.859 -5.457 -6.895 1 96.81 299 LEU A O 1
ATOM 2396 N N . GLU A 1 300 ? -21.188 -6.613 -8.273 1 96.25 300 GLU A N 1
ATOM 2397 C CA . GLU A 1 300 ? -22.375 -6.391 -7.453 1 96.25 300 GLU A CA 1
ATOM 2398 C C . GLU A 1 300 ? -22.219 -7.027 -6.074 1 96.25 300 GLU A C 1
ATOM 2400 O O . GLU A 1 300 ? -22.609 -6.441 -5.062 1 96.25 300 GLU A O 1
ATOM 2405 N N . GLU A 1 301 ? -21.656 -8.203 -6.074 1 94.81 301 GLU A N 1
ATOM 2406 C CA . GLU A 1 301 ? -21.453 -8.906 -4.812 1 94.81 301 GLU A CA 1
ATOM 2407 C C . GLU A 1 301 ? -20.547 -8.109 -3.881 1 94.81 301 GLU A C 1
ATOM 2409 O O . GLU A 1 301 ? -20.812 -8 -2.684 1 94.81 301 GLU A O 1
ATOM 2414 N N . VAL A 1 302 ? -19.5 -7.574 -4.387 1 95.12 302 VAL A N 1
ATOM 2415 C CA . VAL A 1 302 ? -18.547 -6.82 -3.57 1 95.12 302 VAL A CA 1
ATOM 2416 C C . VAL A 1 302 ? -19.188 -5.504 -3.123 1 95.12 302 VAL A C 1
ATOM 2418 O O . VAL A 1 302 ? -19.047 -5.105 -1.964 1 95.12 302 VAL A O 1
ATOM 2421 N N . ASN A 1 303 ? -19.891 -4.832 -4.059 1 95.44 303 ASN A N 1
ATOM 2422 C CA . ASN A 1 303 ? -20.5 -3.531 -3.793 1 95.44 303 ASN A CA 1
ATOM 2423 C C . ASN A 1 303 ? -21.516 -3.609 -2.664 1 95.44 303 ASN A C 1
ATOM 2425 O O . ASN A 1 303 ? -21.781 -2.609 -1.992 1 95.44 303 ASN A O 1
ATOM 2429 N N . ARG A 1 304 ? -22 -4.777 -2.42 1 92.31 304 ARG A N 1
ATOM 2430 C CA . ARG A 1 304 ? -23.016 -4.957 -1.388 1 92.31 304 ARG A CA 1
ATOM 2431 C C . ARG A 1 304 ? -22.406 -4.801 0.005 1 92.31 304 ARG A C 1
ATOM 2433 O O . ARG A 1 304 ? -23.078 -4.34 0.93 1 92.31 304 ARG A O 1
ATOM 2440 N N . SER A 1 305 ? -21.125 -5.121 0.112 1 89.19 305 SER A N 1
ATOM 2441 C CA . SER A 1 305 ? -20.656 -5.254 1.488 1 89.19 305 SER A CA 1
ATOM 2442 C C . SER A 1 305 ? -19.297 -4.598 1.674 1 89.19 305 SER A C 1
ATOM 2444 O O . SER A 1 305 ? -18.75 -4.582 2.781 1 89.19 305 SER A O 1
ATOM 2446 N N . PHE A 1 306 ? -18.766 -4.066 0.618 1 93.19 306 PHE A N 1
ATOM 2447 C CA . PHE A 1 306 ? -17.406 -3.592 0.761 1 93.19 306 PHE A CA 1
ATOM 2448 C C . PHE A 1 306 ? -17.125 -2.445 -0.202 1 93.19 306 PHE A C 1
ATOM 2450 O O . PHE A 1 306 ? -17.641 -2.428 -1.322 1 93.19 306 PHE A O 1
ATOM 2457 N N . GLY A 1 307 ? -16.312 -1.543 0.272 1 92.62 307 GLY A N 1
ATOM 2458 C CA . GLY A 1 307 ? -15.875 -0.426 -0.554 1 92.62 307 GLY A CA 1
ATOM 2459 C C . GLY A 1 307 ? -16.5 0.893 -0.147 1 92.62 307 GLY A C 1
ATOM 2460 O O . GLY A 1 307 ? -17.578 0.915 0.462 1 92.62 307 GLY A O 1
ATOM 2461 N N . PHE A 1 308 ? -15.828 1.949 -0.512 1 93.44 308 PHE A N 1
ATOM 2462 C CA . PHE A 1 308 ? -16.359 3.283 -0.246 1 93.44 308 PHE A CA 1
ATOM 2463 C C . PHE A 1 308 ? -17.25 3.748 -1.387 1 93.44 308 PHE A C 1
ATOM 2465 O O . PHE A 1 308 ? -18.375 4.191 -1.154 1 93.44 308 PHE A O 1
ATOM 2472 N N . SER A 1 309 ? -16.766 3.631 -2.594 1 93.44 309 SER A N 1
ATOM 2473 C CA . SER A 1 309 ? -17.547 3.945 -3.777 1 93.44 309 SER A CA 1
ATOM 2474 C C . SER A 1 309 ? -17.938 2.68 -4.539 1 93.44 309 SER A C 1
ATOM 2476 O O . SER A 1 309 ? -17.328 1.626 -4.348 1 93.44 309 SER A O 1
ATOM 2478 N N . THR A 1 310 ? -18.891 2.826 -5.383 1 95.31 310 THR A N 1
ATOM 2479 C CA . THR A 1 310 ? -19.391 1.699 -6.16 1 95.31 310 THR A CA 1
ATOM 2480 C C . THR A 1 310 ? -18.438 1.353 -7.297 1 95.31 310 THR A C 1
ATOM 2482 O O . THR A 1 310 ? -18.062 2.221 -8.094 1 95.31 310 THR A O 1
ATOM 2485 N N . LEU A 1 311 ? -18.078 0.094 -7.336 1 96.69 311 LEU A N 1
ATOM 2486 C CA . LEU A 1 311 ? -17.266 -0.387 -8.453 1 96.69 311 LEU A CA 1
ATOM 2487 C C . LEU A 1 311 ? -18.125 -0.571 -9.703 1 96.69 311 LEU A C 1
ATOM 2489 O O . LEU A 1 311 ? -19.25 -1.056 -9.617 1 96.69 311 LEU A O 1
ATOM 2493 N N . THR A 1 312 ? -17.609 -0.171 -10.844 1 96.38 312 THR A N 1
ATOM 2494 C CA . THR A 1 312 ? -18.219 -0.372 -12.156 1 96.38 312 THR A CA 1
ATOM 2495 C C . THR A 1 312 ? -17.25 -1.08 -13.102 1 96.38 312 THR A C 1
ATOM 2497 O O . THR A 1 312 ? -16.109 -1.379 -12.727 1 96.38 312 THR A O 1
ATOM 2500 N N . LEU A 1 313 ? -17.688 -1.373 -14.312 1 95.75 313 LEU A N 1
ATOM 2501 C CA . LEU A 1 313 ? -16.844 -2.029 -15.312 1 95.75 313 LEU A CA 1
ATOM 2502 C C . LEU A 1 313 ? -15.617 -1.187 -15.625 1 95.75 313 LEU A C 1
ATOM 2504 O O . LEU A 1 313 ? -14.555 -1.727 -15.945 1 95.75 313 LEU A O 1
ATOM 2508 N N . LYS A 1 314 ? -15.734 0.119 -15.43 1 94.25 314 LYS A N 1
ATOM 2509 C CA . LYS A 1 314 ? -14.625 1.025 -15.711 1 94.25 314 LYS A CA 1
ATOM 2510 C C . LYS A 1 314 ? -13.484 0.822 -14.719 1 94.25 314 LYS A C 1
ATOM 2512 O O . LYS A 1 314 ? -12.352 1.238 -14.969 1 94.25 314 LYS A O 1
ATOM 2517 N N . ASP A 1 315 ? -13.805 0.195 -13.602 1 96.25 315 ASP A N 1
ATOM 2518 C CA . ASP A 1 315 ? -12.812 -0.015 -12.547 1 96.25 315 ASP A CA 1
ATOM 2519 C C . ASP A 1 315 ? -12.07 -1.331 -12.75 1 96.25 315 ASP A C 1
ATOM 2521 O O . ASP A 1 315 ? -11.125 -1.637 -12.016 1 96.25 315 ASP A O 1
ATOM 2525 N N . VAL A 1 316 ? -12.453 -2.139 -13.727 1 97.62 316 VAL A N 1
ATOM 2526 C CA . VAL A 1 316 ? -11.852 -3.443 -13.969 1 97.62 316 VAL A CA 1
ATOM 2527 C C . VAL A 1 316 ? -10.672 -3.295 -14.93 1 97.62 316 VAL A C 1
ATOM 2529 O O . VAL A 1 316 ? -10.859 -2.971 -16.109 1 97.62 316 VAL A O 1
ATOM 2532 N N . ASP A 1 317 ? -9.531 -3.572 -14.438 1 97.06 317 ASP A N 1
ATOM 2533 C CA . ASP A 1 317 ? -8.32 -3.42 -15.234 1 97.06 317 ASP A CA 1
ATOM 2534 C C . ASP A 1 317 ? -7.973 -4.719 -15.969 1 97.06 317 ASP A C 1
ATOM 2536 O O . ASP A 1 317 ? -7.285 -4.695 -16.984 1 97.06 317 ASP A O 1
ATOM 2540 N N . TYR A 1 318 ? -8.352 -5.812 -15.422 1 97.44 318 TYR A N 1
ATOM 2541 C CA . TYR A 1 318 ? -8.078 -7.148 -15.945 1 97.44 318 TYR A CA 1
ATOM 2542 C C . TYR A 1 318 ? -9.039 -8.172 -15.359 1 97.44 318 TYR A C 1
ATOM 2544 O O . TYR A 1 318 ? -9.719 -7.902 -14.367 1 97.44 318 TYR A O 1
ATOM 2552 N N . TYR A 1 319 ? -9.203 -9.242 -16.016 1 97.44 319 TYR A N 1
ATOM 2553 C CA . TYR A 1 319 ? -10.016 -10.367 -15.555 1 97.44 319 TYR A CA 1
ATOM 2554 C C . TYR A 1 319 ? -9.422 -11.695 -16 1 97.44 319 TYR A C 1
ATOM 2556 O O . TYR A 1 319 ? -8.648 -11.742 -16.969 1 97.44 319 TYR A O 1
ATOM 2564 N N . TYR A 1 320 ? -9.688 -12.703 -15.289 1 96.94 320 TYR A N 1
ATOM 2565 C CA . TYR A 1 320 ? -9.273 -14.039 -15.688 1 96.94 320 TYR A CA 1
ATOM 2566 C C . TYR A 1 320 ? -10.219 -15.102 -15.133 1 96.94 320 TYR A C 1
ATOM 2568 O O . TYR A 1 320 ? -11 -14.82 -14.219 1 96.94 320 TYR A O 1
ATOM 2576 N N . GLY A 1 321 ? -10.211 -16.219 -15.742 1 96.19 321 GLY A N 1
ATOM 2577 C CA . GLY A 1 321 ? -11.039 -17.344 -15.336 1 96.19 321 GLY A CA 1
ATOM 2578 C C . GLY A 1 321 ? -10.539 -18.672 -15.859 1 96.19 321 GLY A C 1
ATOM 2579 O O . GLY A 1 321 ? -9.578 -18.719 -16.625 1 96.19 321 GLY A O 1
ATOM 2580 N N . GLY A 1 322 ? -11.102 -19.672 -15.336 1 95.81 322 GLY A N 1
ATOM 2581 C CA . GLY A 1 322 ? -10.758 -21.031 -15.727 1 95.81 322 GLY A CA 1
ATOM 2582 C C . GLY A 1 322 ? -11.758 -22.062 -15.242 1 95.81 322 GLY A C 1
ATOM 2583 O O . GLY A 1 322 ? -12.797 -21.719 -14.68 1 95.81 322 GLY A O 1
ATOM 2584 N N . LEU A 1 323 ? -11.445 -23.297 -15.594 1 96.12 323 LEU A N 1
ATOM 2585 C CA . LEU A 1 323 ? -12.305 -24.422 -15.242 1 96.12 323 LEU A CA 1
ATOM 2586 C C . LEU A 1 323 ? -11.617 -25.344 -14.234 1 96.12 323 LEU A C 1
ATOM 2588 O O . LEU A 1 323 ? -10.477 -25.75 -14.438 1 96.12 323 LEU A O 1
ATOM 2592 N N . ARG A 1 324 ? -12.305 -25.609 -13.172 1 91.75 324 ARG A N 1
ATOM 2593 C CA . ARG A 1 324 ? -11.82 -26.594 -12.203 1 91.75 324 ARG A CA 1
ATOM 2594 C C . ARG A 1 324 ? -12.273 -28 -12.57 1 91.75 324 ARG A C 1
ATOM 2596 O O . ARG A 1 324 ? -13.461 -28.219 -12.828 1 91.75 324 ARG A O 1
ATOM 2603 N N . PRO A 1 325 ? -11.367 -28.891 -12.617 1 91.38 325 PRO A N 1
ATOM 2604 C CA . PRO A 1 325 ? -11.727 -30.281 -12.875 1 91.38 325 PRO A CA 1
ATOM 2605 C C . PRO A 1 325 ? -12.156 -31.031 -11.609 1 91.38 325 PRO A C 1
ATOM 2607 O O . PRO A 1 325 ? -11.312 -31.453 -10.82 1 91.38 325 PRO A O 1
ATOM 2610 N N . LEU A 1 326 ? -13.453 -31.219 -11.398 1 86.88 326 LEU A N 1
ATOM 2611 C CA . LEU A 1 326 ? -13.969 -31.938 -10.242 1 86.88 326 LEU A CA 1
ATOM 2612 C C . LEU A 1 326 ? -14.297 -33.375 -10.609 1 86.88 326 LEU A C 1
ATOM 2614 O O . LEU A 1 326 ? -14.742 -33.656 -11.727 1 86.88 326 LEU A O 1
ATOM 2618 N N . VAL A 1 327 ? -13.969 -34.188 -9.695 1 81.81 327 VAL A N 1
ATOM 2619 C CA . VAL A 1 327 ? -14.266 -35.594 -9.938 1 81.81 327 VAL A CA 1
ATOM 2620 C C . VAL A 1 327 ? -15.469 -36.031 -9.094 1 81.81 327 VAL A C 1
ATOM 2622 O O . VAL A 1 327 ? -15.477 -35.844 -7.875 1 81.81 327 VAL A O 1
ATOM 2625 N N . GLU A 1 328 ? -16.516 -36.281 -9.719 1 71.31 328 GLU A N 1
ATOM 2626 C CA . GLU A 1 328 ? -17.719 -36.719 -9.008 1 71.31 328 GLU A CA 1
ATOM 2627 C C . GLU A 1 328 ? -17.859 -38.219 -9.031 1 71.31 328 GLU A C 1
ATOM 2629 O O . GLU A 1 328 ? -17.516 -38.875 -10.016 1 71.31 328 GLU A O 1
ATOM 2634 N N . ASP A 1 329 ? -18.141 -38.625 -7.766 1 60.75 329 ASP A N 1
ATOM 2635 C CA . ASP A 1 329 ? -18.594 -40 -7.746 1 60.75 329 ASP A CA 1
ATOM 2636 C C . ASP A 1 329 ? -19.969 -40.125 -8.398 1 60.75 329 ASP A C 1
ATOM 2638 O O . ASP A 1 329 ? -20.844 -39.281 -8.18 1 60.75 329 ASP A O 1
ATOM 2642 N N . PRO A 1 330 ? -20.125 -40.906 -9.375 1 54.84 330 PRO A N 1
ATOM 2643 C CA . PRO A 1 330 ? -21.422 -41.062 -10.039 1 54.84 330 PRO A CA 1
ATOM 2644 C C . PRO A 1 330 ? -22.578 -41.125 -9.055 1 54.84 330 PRO A C 1
ATOM 2646 O O . PRO A 1 330 ? -23.703 -40.781 -9.406 1 54.84 330 PRO A O 1
ATOM 2649 N N . THR A 1 331 ? -22.375 -41.438 -7.914 1 53.31 331 THR A N 1
ATOM 2650 C CA . THR A 1 331 ? -23.484 -41.656 -6.992 1 53.31 331 THR A CA 1
ATOM 2651 C C . THR A 1 331 ? -23.766 -40.406 -6.195 1 53.31 331 THR A C 1
ATOM 2653 O O . THR A 1 331 ? -24.797 -40.312 -5.504 1 53.31 331 THR A O 1
ATOM 2656 N N . GLU A 1 332 ? -23 -39.406 -6.273 1 54.41 332 GLU A N 1
ATOM 2657 C CA . GLU A 1 332 ? -23.203 -38.281 -5.367 1 54.41 332 GLU A CA 1
ATOM 2658 C C . GLU A 1 332 ? -23.484 -37 -6.137 1 54.41 332 GLU A C 1
ATOM 2660 O O . GLU A 1 332 ? -22.75 -36.656 -7.066 1 54.41 332 GLU A O 1
ATOM 2665 N N . LYS A 1 333 ? -24.859 -36.5 -6.191 1 54.41 333 LYS A N 1
ATOM 2666 C CA . LYS A 1 333 ? -25.281 -35.219 -6.762 1 54.41 333 LYS A CA 1
ATOM 2667 C C . LYS A 1 333 ? -24.844 -34.062 -5.875 1 54.41 333 LYS A C 1
ATOM 2669 O O . LYS A 1 333 ? -25.438 -33.812 -4.824 1 54.41 333 LYS A O 1
ATOM 2674 N N . SER A 1 334 ? -23.5 -33.656 -5.812 1 55.91 334 SER A N 1
ATOM 2675 C CA . SER A 1 334 ? -23.281 -32.531 -4.914 1 55.91 334 SER A CA 1
ATOM 2676 C C . SER A 1 334 ? -23.016 -31.234 -5.691 1 55.91 334 SER A C 1
ATOM 2678 O O . SER A 1 334 ? -22.656 -31.281 -6.863 1 55.91 334 SER A O 1
ATOM 2680 N N . GLU A 1 335 ? -23.438 -29.984 -5.188 1 59.34 335 GLU A N 1
ATOM 2681 C CA . GLU A 1 335 ? -23.109 -28.656 -5.699 1 59.34 335 GLU A CA 1
ATOM 2682 C C . GLU A 1 335 ? -21.594 -28.469 -5.812 1 59.34 335 GLU A C 1
ATOM 2684 O O . GLU A 1 335 ? -20.828 -28.969 -4.984 1 59.34 335 GLU A O 1
ATOM 2689 N N . THR A 1 336 ? -21.172 -27.906 -6.871 1 67.19 336 THR A N 1
ATOM 2690 C CA . THR A 1 336 ? -19.766 -27.781 -7.219 1 67.19 336 THR A CA 1
ATOM 2691 C C . THR A 1 336 ? -18.984 -27.094 -6.086 1 67.19 336 THR A C 1
ATOM 2693 O O . THR A 1 336 ? -17.828 -27.453 -5.824 1 67.19 336 THR A O 1
ATOM 2696 N N . TYR A 1 337 ? -19.656 -26.312 -5.367 1 64.12 337 TYR A N 1
ATOM 2697 C CA . TYR A 1 337 ? -18.969 -25.578 -4.312 1 64.12 337 TYR A CA 1
ATOM 2698 C C . TYR A 1 337 ? -18.609 -26.484 -3.146 1 64.12 337 TYR A C 1
ATOM 2700 O O . TYR A 1 337 ? -17.578 -26.312 -2.502 1 64.12 337 TYR A O 1
ATOM 2708 N N . SER A 1 338 ? -19.391 -27.484 -2.98 1 59.88 338 SER A N 1
ATOM 2709 C CA . SER A 1 338 ? -19.219 -28.359 -1.832 1 59.88 338 SER A CA 1
ATOM 2710 C C . SER A 1 338 ? -18.516 -29.656 -2.225 1 59.88 338 SER A C 1
ATOM 2712 O O . SER A 1 338 ? -18.188 -30.469 -1.366 1 59.88 338 SER A O 1
ATOM 2714 N N . ALA A 1 339 ? -18.25 -29.75 -3.521 1 64.56 339 ALA A N 1
ATOM 2715 C CA . ALA A 1 339 ? -17.609 -30.969 -4.004 1 64.56 339 ALA A CA 1
ATOM 2716 C C . ALA A 1 339 ? -16.172 -31.062 -3.506 1 64.56 339 ALA A C 1
ATOM 2718 O O . ALA A 1 339 ? -15.492 -30.047 -3.324 1 64.56 339 ALA A O 1
ATOM 2719 N N . SER A 1 340 ? -15.758 -32.281 -3.301 1 66.5 340 SER A N 1
ATOM 2720 C CA . SER A 1 340 ? -14.406 -32.5 -2.816 1 66.5 340 SER A CA 1
ATOM 2721 C C . SER A 1 340 ? -13.367 -32 -3.822 1 66.5 340 SER A C 1
ATOM 2723 O O . SER A 1 340 ? -13.562 -32.125 -5.035 1 66.5 340 SER A O 1
ATOM 2725 N N . ARG A 1 341 ? -12.383 -31.453 -3.359 1 66.94 341 ARG A N 1
ATOM 2726 C CA . ARG A 1 341 ? -11.266 -30.969 -4.176 1 66.94 341 ARG A CA 1
ATOM 2727 C C . ARG A 1 341 ? -10.078 -31.922 -4.09 1 66.94 341 ARG A C 1
ATOM 2729 O O . ARG A 1 341 ? -8.953 -31.531 -4.41 1 66.94 341 ARG A O 1
ATOM 2736 N N . LYS A 1 342 ? -10.414 -33.062 -3.738 1 73.81 342 LYS A N 1
ATOM 2737 C CA . LYS A 1 342 ? -9.375 -34.094 -3.652 1 73.81 342 LYS A CA 1
ATOM 2738 C C . LYS A 1 342 ? -8.906 -34.531 -5.043 1 73.81 342 LYS A C 1
ATOM 2740 O O . LYS A 1 342 ? -9.672 -34.469 -6.008 1 73.81 342 LYS A O 1
ATOM 2745 N N . SER A 1 343 ? -7.637 -34.844 -5.082 1 81.88 343 SER A N 1
ATOM 2746 C CA . SER A 1 343 ? -7.074 -35.375 -6.316 1 81.88 343 SER A CA 1
ATOM 2747 C C . SER A 1 343 ? -7.219 -36.906 -6.383 1 81.88 343 SER A C 1
ATOM 2749 O O . SER A 1 343 ? -7.246 -37.562 -5.348 1 81.88 343 SER A O 1
ATOM 2751 N N . GLU A 1 344 ? -7.34 -37.375 -7.609 1 87.44 344 GLU A N 1
ATOM 2752 C CA . GLU A 1 344 ? -7.387 -38.844 -7.848 1 87.44 344 GLU A CA 1
ATOM 2753 C C . GLU A 1 344 ? -6.387 -39.25 -8.922 1 87.44 344 GLU A C 1
ATOM 2755 O O . GLU A 1 344 ? -6.234 -38.562 -9.938 1 87.44 344 GLU A O 1
ATOM 2760 N N . ILE A 1 345 ? -5.68 -40.25 -8.609 1 92.94 345 ILE A N 1
ATOM 2761 C CA . ILE A 1 345 ? -4.75 -40.844 -9.57 1 92.94 345 ILE A CA 1
ATOM 2762 C C . ILE A 1 345 ? -5.293 -42.188 -10.062 1 92.94 345 ILE A C 1
ATOM 2764 O O . ILE A 1 345 ? -5.66 -43.062 -9.258 1 92.94 345 ILE A O 1
ATOM 2768 N N . MET A 1 346 ? -5.324 -42.344 -11.367 1 91.94 346 MET A N 1
ATOM 2769 C CA . MET A 1 346 ? -5.832 -43.562 -11.961 1 91.94 346 MET A CA 1
ATOM 2770 C C . MET A 1 346 ? -4.773 -44.219 -12.844 1 91.94 346 MET A C 1
ATOM 2772 O O . MET A 1 346 ? -4.172 -43.562 -13.695 1 91.94 346 MET A O 1
ATOM 2776 N N . HIS A 1 347 ? -4.551 -45.469 -12.609 1 93.19 347 HIS A N 1
ATOM 2777 C CA . HIS A 1 347 ? -3.799 -46.312 -13.531 1 93.19 347 HIS A CA 1
ATOM 2778 C C . HIS A 1 347 ? -4.723 -47.25 -14.289 1 93.19 347 HIS A C 1
ATOM 2780 O O . HIS A 1 347 ? -5.434 -48.062 -13.68 1 93.19 347 HIS A O 1
ATOM 2786 N N . TYR A 1 348 ? -4.688 -47.219 -15.539 1 92.19 348 TYR A N 1
ATOM 2787 C CA . TYR A 1 348 ? -5.68 -47.906 -16.344 1 92.19 348 TYR A CA 1
ATOM 2788 C C . TYR A 1 348 ? -5.148 -49.281 -16.781 1 92.19 348 TYR A C 1
ATOM 2790 O O . TYR A 1 348 ? -5.523 -49.781 -17.828 1 92.19 348 TYR A O 1
ATOM 2798 N N . ALA A 1 349 ? -4.25 -49.812 -16 1 91.56 349 ALA A N 1
ATOM 2799 C CA . ALA A 1 349 ? -3.699 -51.125 -16.328 1 91.56 349 ALA A CA 1
ATOM 2800 C C . ALA A 1 349 ? -4.801 -52.156 -16.391 1 91.56 349 ALA A C 1
ATOM 2802 O O . ALA A 1 349 ? -4.797 -53.031 -17.266 1 91.56 349 ALA A O 1
ATOM 2803 N N . GLY A 1 350 ? -5.68 -52.125 -15.453 1 88.12 350 GLY A N 1
ATOM 2804 C CA . GLY A 1 350 ? -6.77 -53.094 -15.398 1 88.12 350 GLY A CA 1
ATOM 2805 C C . GLY A 1 350 ? -7.734 -52.969 -16.562 1 88.12 350 GLY A C 1
ATOM 2806 O O . GLY A 1 350 ? -8.406 -53.938 -16.906 1 88.12 350 GLY A O 1
ATOM 2807 N N . GLU A 1 351 ? -7.77 -51.844 -17.156 1 89.31 351 GLU A N 1
ATOM 2808 C CA . GLU A 1 351 ? -8.664 -51.625 -18.281 1 89.31 351 GLU A CA 1
ATOM 2809 C C . GLU A 1 351 ? -7.965 -51.875 -19.609 1 89.31 351 GLU A C 1
ATOM 2811 O O . GLU A 1 351 ? -8.508 -51.594 -20.688 1 89.31 351 GLU A O 1
ATOM 2816 N N . GLY A 1 352 ? -6.738 -52.375 -19.562 1 90.31 352 GLY A N 1
ATOM 2817 C CA . GLY A 1 352 ? -6.016 -52.75 -20.766 1 90.31 352 GLY A CA 1
ATOM 2818 C C . GLY A 1 352 ? -5.055 -51.688 -21.266 1 90.31 352 GLY A C 1
ATOM 2819 O O . GLY A 1 352 ? -4.562 -51.781 -22.391 1 90.31 352 GLY A O 1
ATOM 2820 N N . PHE A 1 353 ? -4.852 -50.781 -20.406 1 93.62 353 PHE A N 1
ATOM 2821 C CA . PHE A 1 353 ? -3.945 -49.688 -20.812 1 93.62 353 PHE A CA 1
ATOM 2822 C C . PHE A 1 353 ? -2.818 -49.531 -19.797 1 93.62 353 PHE A C 1
ATOM 2824 O O . PHE A 1 353 ? -2.688 -48.469 -19.172 1 93.62 353 PHE A O 1
ATOM 2831 N N . PRO A 1 354 ? -1.976 -50.562 -19.672 1 93.94 354 PRO A N 1
ATOM 2832 C CA . PRO A 1 354 ? -0.857 -50.438 -18.734 1 93.94 354 PRO A CA 1
ATOM 2833 C C . PRO A 1 354 ? 0.08 -49.281 -19.078 1 93.94 354 PRO A C 1
ATOM 2835 O O . PRO A 1 354 ? 0.419 -49.094 -20.25 1 93.94 354 PRO A O 1
ATOM 2838 N N . GLY A 1 355 ? 0.393 -48.5 -18.031 1 94.75 355 GLY A N 1
ATOM 2839 C CA . GLY A 1 355 ? 1.319 -47.406 -18.219 1 94.75 355 GLY A CA 1
ATOM 2840 C C . GLY A 1 355 ? 0.626 -46.094 -18.531 1 94.75 355 GLY A C 1
ATOM 2841 O O . GLY A 1 355 ? 1.278 -45.062 -18.656 1 94.75 355 GLY A O 1
ATOM 2842 N N . PHE A 1 356 ? -0.692 -46.156 -18.688 1 95.94 356 PHE A N 1
ATOM 2843 C CA . PHE A 1 356 ? -1.471 -44.938 -18.859 1 95.94 356 PHE A CA 1
ATOM 2844 C C . PHE A 1 356 ? -2.029 -44.469 -17.531 1 95.94 356 PHE A C 1
ATOM 2846 O O . PHE A 1 356 ? -2.822 -45.156 -16.891 1 95.94 356 PHE A O 1
ATOM 2853 N N . PHE A 1 357 ? -1.577 -43.281 -17.141 1 96.06 357 PHE A N 1
ATOM 2854 C CA . PHE A 1 357 ? -1.997 -42.719 -15.867 1 96.06 357 PHE A CA 1
ATOM 2855 C C . PHE A 1 357 ? -2.742 -41.406 -16.078 1 96.06 357 PHE A C 1
ATOM 2857 O O . PHE A 1 357 ? -2.396 -40.625 -16.953 1 96.06 357 PHE A O 1
ATOM 2864 N N . SER A 1 358 ? -3.779 -41.156 -15.234 1 94.69 358 SER A N 1
ATOM 2865 C CA . SER A 1 358 ? -4.445 -39.844 -15.195 1 94.69 358 SER A CA 1
ATOM 2866 C C . SER A 1 358 ? -4.398 -39.25 -13.789 1 94.69 358 SER A C 1
ATOM 2868 O O . SER A 1 358 ? -4.574 -39.969 -12.797 1 94.69 358 SER A O 1
ATOM 2870 N N . ALA A 1 359 ? -4.035 -38 -13.727 1 93.69 359 ALA A N 1
ATOM 2871 C CA . ALA A 1 359 ? -4.188 -37.219 -12.508 1 93.69 359 ALA A CA 1
ATOM 2872 C C . ALA A 1 359 ? -5.352 -36.25 -12.633 1 93.69 359 ALA A C 1
ATOM 2874 O O . ALA A 1 359 ? -5.281 -35.281 -13.391 1 93.69 359 ALA A O 1
ATOM 2875 N N . LEU A 1 360 ? -6.41 -36.406 -11.875 1 87 360 LEU A N 1
ATOM 2876 C CA . LEU A 1 360 ? -7.633 -35.625 -11.984 1 87 360 LEU A CA 1
ATOM 2877 C C . LEU A 1 360 ? -7.871 -34.812 -10.719 1 87 360 LEU A C 1
ATOM 2879 O O . LEU A 1 360 ? -7.574 -35.281 -9.617 1 87 360 LEU A O 1
ATOM 2883 N N . GLY A 1 361 ? -8.383 -33.625 -10.992 1 84.31 361 GLY A N 1
ATOM 2884 C CA . GLY A 1 361 ? -8.695 -32.75 -9.867 1 84.31 361 GLY A CA 1
ATOM 2885 C C . GLY A 1 361 ? -7.461 -32.125 -9.242 1 84.31 361 GLY A C 1
ATOM 2886 O O . GLY A 1 361 ? -6.488 -31.828 -9.93 1 84.31 361 GLY A O 1
ATOM 2887 N N . GLY A 1 362 ? -7.637 -31.766 -7.945 1 84 362 GLY A N 1
ATOM 2888 C CA . GLY A 1 362 ? -6.531 -31.266 -7.141 1 84 362 GLY A CA 1
ATOM 2889 C C . GLY A 1 362 ? -6.477 -29.766 -7.078 1 84 362 GLY A C 1
ATOM 2890 O O . GLY A 1 362 ? -7.199 -29.078 -7.805 1 84 362 GLY A O 1
ATOM 2891 N N . LYS A 1 363 ? -5.648 -29.281 -6.16 1 90.12 363 LYS A N 1
ATOM 2892 C CA . LYS A 1 363 ? -5.383 -27.859 -5.934 1 90.12 363 LYS A CA 1
ATOM 2893 C C . LYS A 1 363 ? -3.973 -27.484 -6.379 1 90.12 363 LYS A C 1
ATOM 2895 O O . LYS A 1 363 ? -3.109 -28.359 -6.516 1 90.12 363 LYS A O 1
ATOM 2900 N N . TYR A 1 364 ? -3.85 -26.219 -6.707 1 96.44 364 TYR A N 1
ATOM 2901 C CA . TYR A 1 364 ? -2.506 -25.703 -6.957 1 96.44 364 TYR A CA 1
ATOM 2902 C C . TYR A 1 364 ? -1.575 -26.031 -5.793 1 96.44 364 TYR A C 1
ATOM 2904 O O . TYR A 1 364 ? -0.458 -26.516 -6.004 1 96.44 364 TYR A O 1
ATOM 2912 N N . THR A 1 365 ? -2.053 -25.891 -4.551 1 96.88 365 THR A N 1
ATOM 2913 C CA . THR A 1 365 ? -1.272 -26.016 -3.324 1 96.88 365 THR A CA 1
ATOM 2914 C C . THR A 1 365 ? -0.755 -27.438 -3.15 1 96.88 365 THR A C 1
ATOM 2916 O O . THR A 1 365 ? 0.377 -27.641 -2.705 1 96.88 365 THR A O 1
ATOM 2919 N N . THR A 1 366 ? -1.527 -28.469 -3.549 1 96.38 366 THR A N 1
ATOM 2920 C CA . THR A 1 366 ? -1.166 -29.844 -3.24 1 96.38 366 THR A CA 1
ATOM 2921 C C . THR A 1 366 ? -0.604 -30.547 -4.473 1 96.38 366 THR A C 1
ATOM 2923 O O . THR A 1 366 ? -0.401 -31.766 -4.461 1 96.38 366 THR A O 1
ATOM 2926 N N . SER A 1 367 ? -0.347 -29.828 -5.508 1 96.94 367 SER A N 1
ATOM 2927 C CA . SER A 1 367 ? 0.039 -30.438 -6.781 1 96.94 367 SER A CA 1
ATOM 2928 C C . SER A 1 367 ? 1.355 -31.203 -6.656 1 96.94 367 SER A C 1
ATOM 2930 O O . SER A 1 367 ? 1.556 -32.219 -7.316 1 96.94 367 SER A O 1
ATOM 2932 N N . ARG A 1 368 ? 2.27 -30.719 -5.867 1 97.81 368 ARG A N 1
ATOM 2933 C CA . ARG A 1 368 ? 3.543 -31.406 -5.688 1 97.81 368 ARG A CA 1
ATOM 2934 C C . ARG A 1 368 ? 3.336 -32.781 -5.082 1 97.81 368 ARG A C 1
ATOM 2936 O O . ARG A 1 368 ? 3.93 -33.781 -5.539 1 97.81 368 ARG A O 1
ATOM 2943 N N . SER A 1 369 ? 2.535 -32.844 -4.043 1 96.94 369 SER A N 1
ATOM 2944 C CA . SER A 1 369 ? 2.264 -34.125 -3.393 1 96.94 369 SER A CA 1
ATOM 2945 C C . SER A 1 369 ? 1.567 -35.094 -4.344 1 96.94 369 SER A C 1
ATOM 2947 O O . SER A 1 369 ? 1.833 -36.312 -4.316 1 96.94 369 SER A O 1
ATOM 2949 N N . VAL A 1 370 ? 0.662 -34.594 -5.113 1 96.12 370 VAL A N 1
ATOM 2950 C CA . VAL A 1 370 ? -0.017 -35.406 -6.117 1 96.12 370 VAL A CA 1
ATOM 2951 C C . VAL A 1 370 ? 1.004 -35.969 -7.105 1 96.12 370 VAL A C 1
ATOM 2953 O O . VAL A 1 370 ? 0.965 -37.156 -7.438 1 96.12 370 VAL A O 1
ATOM 2956 N N . ALA A 1 371 ? 1.866 -35.156 -7.555 1 98.06 371 ALA A N 1
ATOM 2957 C CA . ALA A 1 371 ? 2.91 -35.562 -8.484 1 98.06 371 ALA A CA 1
ATOM 2958 C C . ALA A 1 371 ? 3.801 -36.625 -7.863 1 98.06 371 ALA A C 1
ATOM 2960 O O . ALA A 1 371 ? 4.141 -37.625 -8.516 1 98.06 371 ALA A O 1
ATOM 2961 N N . GLU A 1 372 ? 4.188 -36.406 -6.617 1 97.81 372 GLU A N 1
ATOM 2962 C CA . GLU A 1 372 ? 5 -37.406 -5.918 1 97.81 372 GLU A CA 1
ATOM 2963 C C . GLU A 1 372 ? 4.309 -38.781 -5.891 1 97.81 372 GLU A C 1
ATOM 2965 O O . GLU A 1 372 ? 4.918 -39.781 -6.215 1 97.81 372 GLU A O 1
ATOM 2970 N N . SER A 1 373 ? 3.07 -38.781 -5.492 1 96.81 373 SER A N 1
ATOM 2971 C CA . SER A 1 373 ? 2.297 -40 -5.426 1 96.81 373 SER A CA 1
ATOM 2972 C C . SER A 1 373 ? 2.201 -40.656 -6.793 1 96.81 373 SER A C 1
ATOM 2974 O O . SER A 1 373 ? 2.33 -41.906 -6.902 1 96.81 373 SER A O 1
ATOM 2976 N N . LEU A 1 374 ? 1.927 -39.875 -7.793 1 97.06 374 LEU A N 1
ATOM 2977 C CA . LEU A 1 374 ? 1.795 -40.406 -9.148 1 97.06 374 LEU A CA 1
ATOM 2978 C C . LEU A 1 374 ? 3.107 -41 -9.633 1 97.06 374 LEU A C 1
ATOM 2980 O O . LEU A 1 374 ? 3.123 -42.125 -10.156 1 97.06 374 LEU A O 1
ATOM 2984 N N . VAL A 1 375 ? 4.211 -40.344 -9.484 1 97.25 375 VAL A N 1
ATOM 2985 C CA . VAL A 1 375 ? 5.5 -40.812 -9.961 1 97.25 375 VAL A CA 1
ATOM 2986 C C . VAL A 1 375 ? 5.934 -42.031 -9.133 1 97.25 375 VAL A C 1
ATOM 2988 O O . VAL A 1 375 ? 6.594 -42.938 -9.648 1 97.25 375 VAL A O 1
ATOM 2991 N N . ASP A 1 376 ? 5.574 -42.062 -7.863 1 95.94 376 ASP A N 1
ATOM 2992 C CA . ASP A 1 376 ? 5.797 -43.281 -7.074 1 95.94 376 ASP A CA 1
ATOM 2993 C C . ASP A 1 376 ? 5.125 -44.5 -7.723 1 95.94 376 ASP A C 1
ATOM 2995 O O . ASP A 1 376 ? 5.719 -45.562 -7.805 1 95.94 376 ASP A O 1
ATOM 2999 N N . GLN A 1 377 ? 3.883 -44.312 -8.156 1 94.94 377 GLN A N 1
ATOM 3000 C CA . GLN A 1 377 ? 3.162 -45.406 -8.812 1 94.94 377 GLN A CA 1
ATOM 3001 C C . GLN A 1 377 ? 3.826 -45.781 -10.133 1 94.94 377 GLN A C 1
ATOM 3003 O O . GLN A 1 377 ? 3.881 -46.969 -10.492 1 94.94 377 GLN A O 1
ATOM 3008 N N . ILE A 1 378 ? 4.266 -44.844 -10.82 1 95.56 378 ILE A N 1
ATOM 3009 C CA . ILE A 1 378 ? 4.957 -45.094 -12.078 1 95.56 378 ILE A CA 1
ATOM 3010 C C . ILE A 1 378 ? 6.242 -45.875 -11.812 1 95.56 378 ILE A C 1
ATOM 3012 O O . ILE A 1 378 ? 6.598 -46.781 -12.57 1 95.56 378 ILE A O 1
ATOM 3016 N N . ALA A 1 379 ? 6.934 -45.469 -10.766 1 94 379 ALA A N 1
ATOM 3017 C CA . ALA A 1 379 ? 8.156 -46.188 -10.383 1 94 379 ALA A CA 1
ATOM 3018 C C . ALA A 1 379 ? 7.887 -47.656 -10.094 1 94 379 ALA A C 1
ATOM 3020 O O . ALA A 1 379 ? 8.734 -48.5 -10.344 1 94 379 ALA A O 1
ATOM 3021 N N . GLU A 1 380 ? 6.746 -47.906 -9.578 1 91.75 380 GLU A N 1
ATOM 3022 C CA . GLU A 1 380 ? 6.355 -49.312 -9.336 1 91.75 380 GLU A CA 1
ATOM 3023 C C . GLU A 1 380 ? 6.113 -50.031 -10.648 1 91.75 380 GLU A C 1
ATOM 3025 O O . GLU A 1 380 ? 6.426 -51.219 -10.758 1 91.75 380 GLU A O 1
ATOM 3030 N N . TYR A 1 381 ? 5.594 -49.406 -11.609 1 90.75 381 TYR A N 1
ATOM 3031 C CA . TYR A 1 381 ? 5.273 -49.969 -12.914 1 90.75 381 TYR A CA 1
ATOM 3032 C C . TYR A 1 381 ? 6.523 -50.125 -13.766 1 90.75 381 TYR A C 1
ATOM 3034 O O . TYR A 1 381 ? 6.656 -51.094 -14.516 1 90.75 381 TYR A O 1
ATOM 3042 N N . LEU A 1 382 ? 7.438 -49.125 -13.719 1 87.25 382 LEU A N 1
ATOM 3043 C CA . LEU A 1 382 ? 8.688 -49.125 -14.469 1 87.25 382 LEU A CA 1
ATOM 3044 C C . LEU A 1 382 ? 9.859 -49.5 -13.57 1 87.25 382 LEU A C 1
ATOM 3046 O O . LEU A 1 382 ? 10.453 -48.625 -12.93 1 87.25 382 LEU A O 1
ATOM 3050 N N . PRO A 1 383 ? 10.227 -50.781 -13.523 1 69.31 383 PRO A N 1
ATOM 3051 C CA . PRO A 1 383 ? 11.156 -51.281 -12.508 1 69.31 383 PRO A CA 1
ATOM 3052 C C . PRO A 1 383 ? 12.57 -50.719 -12.664 1 69.31 383 PRO A C 1
ATOM 3054 O O . PRO A 1 383 ? 13.43 -50.969 -11.82 1 69.31 383 PRO A O 1
ATOM 3057 N N . ASN A 1 384 ? 12.844 -49.844 -13.469 1 70.06 384 ASN A N 1
ATOM 3058 C CA . ASN A 1 384 ? 14.219 -49.344 -13.445 1 70.06 384 ASN A CA 1
ATOM 3059 C C . ASN A 1 384 ? 14.508 -48.531 -12.188 1 70.06 384 ASN A C 1
ATOM 3061 O O . ASN A 1 384 ? 13.594 -48 -11.57 1 70.06 384 ASN A O 1
ATOM 3065 N N . MET A 1 385 ? 15.703 -48.75 -11.695 1 67 385 MET A N 1
ATOM 3066 C CA . MET A 1 385 ? 16.125 -48.125 -10.453 1 67 385 MET A CA 1
ATOM 3067 C C . MET A 1 385 ? 16.125 -46.594 -10.594 1 67 385 MET A C 1
ATOM 3069 O O . MET A 1 385 ? 16.906 -46.031 -11.352 1 67 385 MET A O 1
ATOM 3073 N N . VAL A 1 386 ? 15.094 -45.969 -10.055 1 82.19 386 VAL A N 1
ATOM 3074 C CA . VAL A 1 386 ? 15.008 -44.531 -10.062 1 82.19 386 VAL A CA 1
ATOM 3075 C C . VAL A 1 386 ? 15.234 -44 -8.648 1 82.19 386 VAL A C 1
ATOM 3077 O O . VAL A 1 386 ? 15.102 -44.719 -7.668 1 82.19 386 VAL A O 1
ATOM 3080 N N . ARG A 1 387 ? 15.789 -42.812 -8.492 1 92.12 387 ARG A N 1
ATOM 3081 C CA . ARG A 1 387 ? 16.047 -42.125 -7.23 1 92.12 387 ARG A CA 1
ATOM 3082 C C . ARG A 1 387 ? 14.742 -41.844 -6.496 1 92.12 387 ARG A C 1
ATOM 3084 O O . ARG A 1 387 ? 13.68 -41.75 -7.117 1 92.12 387 ARG A O 1
ATOM 3091 N N . PRO A 1 388 ? 14.797 -41.781 -5.176 1 94.06 388 PRO A N 1
ATOM 3092 C CA . PRO A 1 388 ? 13.602 -41.375 -4.422 1 94.06 388 PRO A CA 1
ATOM 3093 C C . PRO A 1 388 ? 13.211 -39.906 -4.668 1 94.06 388 PRO A C 1
ATOM 3095 O O . PRO A 1 388 ? 14.039 -39.125 -5.129 1 94.06 388 PRO A O 1
ATOM 3098 N N . CYS A 1 389 ? 11.969 -39.625 -4.348 1 97.12 389 CYS A N 1
ATOM 3099 C CA . CYS A 1 389 ? 11.477 -38.281 -4.52 1 97.12 389 CYS A CA 1
ATOM 3100 C C . CYS A 1 389 ? 12.242 -37.312 -3.639 1 97.12 389 CYS A C 1
ATOM 3102 O O . CYS A 1 389 ? 12.477 -37.562 -2.461 1 97.12 389 CYS A O 1
ATOM 3104 N N . SER A 1 390 ? 12.633 -36.188 -4.113 1 98.12 390 SER A N 1
ATOM 3105 C CA . SER A 1 390 ? 13.352 -35.156 -3.348 1 98.12 390 SER A CA 1
ATOM 3106 C C . SER A 1 390 ? 12.75 -33.781 -3.566 1 98.12 390 SER A C 1
ATOM 3108 O O . SER A 1 390 ? 13.344 -32.75 -3.195 1 98.12 390 SER A O 1
ATOM 3110 N N . THR A 1 391 ? 11.562 -33.75 -4.148 1 98.38 391 THR A N 1
ATOM 3111 C CA . THR A 1 391 ? 10.969 -32.469 -4.547 1 98.38 391 THR A CA 1
ATOM 3112 C C . THR A 1 391 ? 10.648 -31.625 -3.322 1 98.38 391 THR A C 1
ATOM 3114 O O . THR A 1 391 ? 10.516 -30.406 -3.43 1 98.38 391 THR A O 1
ATOM 3117 N N . HIS A 1 392 ? 10.461 -32.156 -2.115 1 97.81 392 HIS A N 1
ATOM 3118 C CA . HIS A 1 392 ? 10.148 -31.422 -0.9 1 97.81 392 HIS A CA 1
ATOM 3119 C C . HIS A 1 392 ? 11.398 -30.766 -0.316 1 97.81 392 HIS A C 1
ATOM 3121 O O . HIS A 1 392 ? 11.305 -29.938 0.594 1 97.81 392 HIS A O 1
ATOM 3127 N N . LEU A 1 393 ? 12.562 -31.078 -0.893 1 97.31 393 LEU A N 1
ATOM 3128 C CA . LEU A 1 393 ? 13.828 -30.578 -0.361 1 97.31 393 LEU A CA 1
ATOM 3129 C C . LEU A 1 393 ? 14.539 -29.703 -1.383 1 97.31 393 LEU A C 1
ATOM 3131 O O . LEU A 1 393 ? 15.195 -28.734 -1.018 1 97.31 393 LEU A O 1
ATOM 3135 N N . GLU A 1 394 ? 14.453 -30.094 -2.629 1 98.12 394 GLU A N 1
ATOM 3136 C CA . GLU A 1 394 ? 15.219 -29.438 -3.684 1 98.12 394 GLU A CA 1
ATOM 3137 C C . GLU A 1 394 ? 14.594 -28.109 -4.086 1 98.12 394 GLU A C 1
ATOM 3139 O O . GLU A 1 394 ? 13.492 -28.078 -4.641 1 98.12 394 GLU A O 1
ATOM 3144 N N . PRO A 1 395 ? 15.289 -27 -3.875 1 98.31 395 PRO A N 1
ATOM 3145 C CA . PRO A 1 395 ? 14.734 -25.719 -4.289 1 98.31 395 PRO A CA 1
ATOM 3146 C C . PRO A 1 395 ? 14.625 -25.578 -5.809 1 98.31 395 PRO A C 1
ATOM 3148 O O . PRO A 1 395 ? 15.414 -26.172 -6.543 1 98.31 395 PRO A O 1
ATOM 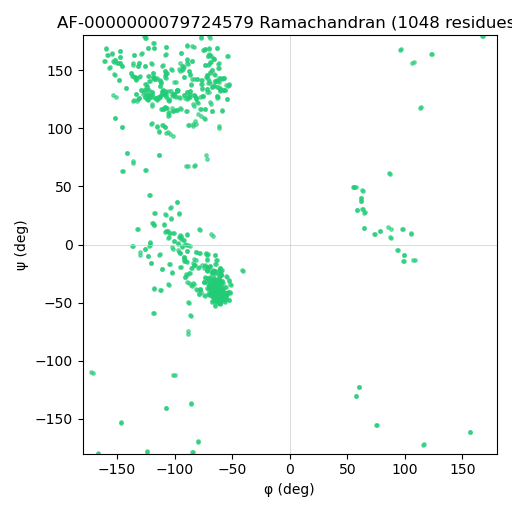3151 N N . LEU A 1 396 ? 13.68 -24.828 -6.254 1 98.56 396 LEU A N 1
ATOM 3152 C CA . LEU A 1 396 ? 13.625 -24.453 -7.66 1 98.56 396 LEU A CA 1
ATOM 3153 C C . LEU A 1 396 ? 14.75 -23.484 -8 1 98.56 396 LEU A C 1
ATOM 3155 O O . LEU A 1 396 ? 15.508 -23.062 -7.121 1 98.56 396 LEU A O 1
ATOM 3159 N N . LEU A 1 397 ? 14.844 -23.062 -9.242 1 98.12 397 LEU A N 1
ATOM 3160 C CA . LEU A 1 397 ? 15.938 -22.234 -9.75 1 98.12 397 LEU A CA 1
ATOM 3161 C C . LEU A 1 397 ? 16.078 -20.969 -8.93 1 98.12 397 LEU A C 1
ATOM 3163 O O . LEU A 1 397 ? 17.188 -20.547 -8.602 1 98.12 397 LEU A O 1
ATOM 3167 N N . GLY A 1 398 ? 14.969 -20.328 -8.562 1 98.31 398 GLY A N 1
ATOM 3168 C CA . GLY A 1 398 ? 15.008 -19.078 -7.84 1 98.31 398 GLY A CA 1
ATOM 3169 C C . GLY A 1 398 ? 15.016 -19.25 -6.332 1 98.31 398 GLY A C 1
ATOM 3170 O O . GLY A 1 398 ? 15.102 -18.266 -5.59 1 98.31 398 GLY A O 1
ATOM 3171 N N . GLY A 1 399 ? 14.984 -20.484 -5.84 1 98.38 399 GLY A N 1
ATOM 3172 C CA . GLY A 1 399 ? 14.75 -20.719 -4.426 1 98.38 399 GLY A CA 1
ATOM 3173 C C . GLY A 1 399 ? 16.031 -20.891 -3.627 1 98.38 399 GLY A C 1
ATOM 3174 O O . GLY A 1 399 ? 15.984 -21.141 -2.42 1 98.38 399 GLY A O 1
ATOM 3175 N N . HIS A 1 400 ? 17.219 -20.688 -4.258 1 97.88 400 HIS A N 1
ATOM 3176 C CA . HIS A 1 400 ? 18.516 -20.953 -3.621 1 97.88 400 HIS A CA 1
ATOM 3177 C C . HIS A 1 400 ? 19.016 -19.734 -2.867 1 97.88 400 HIS A C 1
ATOM 3179 O O . HIS A 1 400 ? 20.078 -19.188 -3.193 1 97.88 400 HIS A O 1
ATOM 3185 N N . TYR A 1 401 ? 18.391 -19.328 -1.794 1 97.12 401 TYR A N 1
ATOM 3186 C CA . TYR A 1 401 ? 18.828 -18.25 -0.919 1 97.12 401 TYR A CA 1
ATOM 3187 C C . TYR A 1 401 ? 18.203 -18.375 0.465 1 97.12 401 TYR A C 1
ATOM 3189 O O . TYR A 1 401 ? 17.219 -19.109 0.643 1 97.12 401 TYR A O 1
ATOM 3197 N N . ASP A 1 402 ? 18.688 -17.75 1.403 1 94.75 402 ASP A N 1
ATOM 3198 C CA . ASP A 1 402 ? 18.25 -17.859 2.789 1 94.75 402 ASP A CA 1
ATOM 3199 C C . ASP A 1 402 ? 17.078 -16.922 3.078 1 94.75 402 ASP A C 1
ATOM 3201 O O . ASP A 1 402 ? 16 -17.359 3.486 1 94.75 402 ASP A O 1
ATOM 3205 N N . ASN A 1 403 ? 17.281 -15.672 2.934 1 95.5 403 ASN A N 1
ATOM 3206 C CA . ASN A 1 403 ? 16.266 -14.648 3.109 1 95.5 403 ASN A CA 1
ATOM 3207 C C . ASN A 1 403 ? 16.484 -13.461 2.182 1 95.5 403 ASN A C 1
ATOM 3209 O O . ASN A 1 403 ? 17.547 -13.336 1.567 1 95.5 403 ASN A O 1
ATOM 3213 N N . LEU A 1 404 ? 15.555 -12.656 2.062 1 95.94 404 LEU A N 1
ATOM 3214 C CA . LEU A 1 404 ? 15.578 -11.578 1.073 1 95.94 404 LEU A CA 1
ATOM 3215 C C . LEU A 1 404 ? 16.656 -10.562 1.405 1 95.94 404 LEU A C 1
ATOM 3217 O O . LEU A 1 404 ? 17.297 -10.016 0.504 1 95.94 404 LEU A O 1
ATOM 3221 N N . LYS A 1 405 ? 16.859 -10.273 2.652 1 94.81 405 LYS A N 1
ATOM 3222 C CA . LYS A 1 405 ? 17.859 -9.289 3.057 1 94.81 405 LYS A CA 1
ATOM 3223 C C . LYS A 1 405 ? 19.25 -9.719 2.615 1 94.81 405 LYS A C 1
ATOM 3225 O O . LYS A 1 405 ? 20 -8.93 2.018 1 94.81 405 LYS A O 1
ATOM 3230 N N . THR A 1 406 ? 19.609 -10.945 2.92 1 95.44 406 THR A N 1
ATOM 3231 C CA . THR A 1 406 ? 20.922 -11.445 2.547 1 95.44 406 THR A CA 1
ATOM 3232 C C . THR A 1 406 ? 21.062 -11.531 1.029 1 95.44 406 THR A C 1
ATOM 3234 O O . THR A 1 406 ? 22.141 -11.25 0.483 1 95.44 406 THR A O 1
ATOM 3237 N N . LEU A 1 407 ? 20.016 -11.922 0.392 1 97.81 407 LEU A N 1
ATOM 3238 C CA . LEU A 1 407 ? 20.047 -11.984 -1.065 1 97.81 407 LEU A CA 1
ATOM 3239 C C . LEU A 1 407 ? 20.266 -10.602 -1.67 1 97.81 407 LEU A C 1
ATOM 3241 O O . LEU A 1 407 ? 21.125 -10.43 -2.535 1 97.81 407 LEU A O 1
ATOM 3245 N N . THR A 1 408 ? 19.531 -9.594 -1.228 1 97.62 408 THR A N 1
ATOM 3246 C CA . THR A 1 408 ? 19.641 -8.234 -1.753 1 97.62 408 THR A CA 1
ATOM 3247 C C . THR A 1 408 ? 21.031 -7.656 -1.469 1 97.62 408 THR A C 1
ATOM 3249 O O . THR A 1 408 ? 21.609 -6.992 -2.324 1 97.62 408 THR A O 1
ATOM 3252 N N . SER A 1 409 ? 21.531 -7.945 -0.299 1 96.31 409 SER A N 1
ATOM 3253 C CA . SER A 1 409 ? 22.875 -7.477 0.05 1 96.31 409 SER A CA 1
ATOM 3254 C C . SER A 1 409 ? 23.922 -8.07 -0.881 1 96.31 409 SER A C 1
ATOM 3256 O O . SER A 1 409 ? 24.844 -7.367 -1.324 1 96.31 409 SER A O 1
ATOM 3258 N N . ALA A 1 410 ? 23.812 -9.344 -1.116 1 98.12 410 ALA A N 1
ATOM 3259 C CA . ALA A 1 410 ? 24.75 -10.016 -2.012 1 98.12 410 ALA A CA 1
ATOM 3260 C C . ALA A 1 410 ? 24.656 -9.453 -3.426 1 98.12 410 ALA A C 1
ATOM 3262 O O . ALA A 1 410 ? 25.672 -9.258 -4.09 1 98.12 410 ALA A O 1
ATOM 3263 N N . LEU A 1 411 ? 23.484 -9.188 -3.885 1 98.5 411 LEU A N 1
ATOM 3264 C CA . LEU A 1 411 ? 23.281 -8.617 -5.211 1 98.5 411 LEU A CA 1
ATOM 3265 C C . LEU A 1 411 ? 23.844 -7.211 -5.301 1 98.5 411 LEU A C 1
ATOM 3267 O O . LEU A 1 411 ? 24.469 -6.848 -6.309 1 98.5 411 LEU A O 1
ATOM 3271 N N . GLU A 1 412 ? 23.641 -6.41 -4.297 1 97.38 412 GLU A N 1
ATOM 3272 C CA . GLU A 1 412 ? 24.172 -5.051 -4.27 1 97.38 412 GLU A CA 1
ATOM 3273 C C . GLU A 1 412 ? 25.703 -5.059 -4.371 1 97.38 412 GLU A C 1
ATOM 3275 O O . GLU A 1 412 ? 26.281 -4.195 -5.027 1 97.38 412 GLU A O 1
ATOM 3280 N N . LYS A 1 413 ? 26.328 -5.996 -3.672 1 97.38 413 LYS A N 1
ATOM 3281 C CA . LYS A 1 413 ? 27.781 -6.109 -3.686 1 97.38 413 LYS A CA 1
ATOM 3282 C C . LYS A 1 413 ? 28.281 -6.496 -5.07 1 97.38 413 LYS A C 1
ATOM 3284 O O . LYS A 1 413 ? 29.328 -6.016 -5.512 1 97.38 413 LYS A O 1
ATOM 3289 N N . LYS A 1 414 ? 27.578 -7.316 -5.711 1 97.81 414 LYS A N 1
ATOM 3290 C CA . LYS A 1 414 ? 28 -7.816 -7.016 1 97.81 414 LYS A CA 1
ATOM 3291 C C . LYS A 1 414 ? 27.688 -6.812 -8.117 1 97.81 414 LYS A C 1
ATOM 3293 O O . LYS A 1 414 ? 28.469 -6.637 -9.055 1 97.81 414 LYS A O 1
ATOM 3298 N N . PHE A 1 415 ? 26.547 -6.184 -8.008 1 97.5 415 PHE A N 1
ATOM 3299 C CA . PHE A 1 415 ? 26.094 -5.242 -9.031 1 97.5 415 PHE A CA 1
ATOM 3300 C C . PHE A 1 415 ? 26.047 -3.822 -8.477 1 97.5 415 PHE A C 1
ATOM 3302 O O . PHE A 1 415 ? 24.984 -3.227 -8.352 1 97.5 415 PHE A O 1
ATOM 3309 N N . THR A 1 416 ? 27.078 -3.174 -8.328 1 94.5 416 THR A N 1
ATOM 3310 C CA . THR A 1 416 ? 27.266 -1.936 -7.582 1 94.5 416 THR A CA 1
ATOM 3311 C C . THR A 1 416 ? 26.609 -0.762 -8.305 1 94.5 416 THR A C 1
ATOM 3313 O O . THR A 1 416 ? 26.297 0.257 -7.688 1 94.5 416 THR A O 1
ATOM 3316 N N . LYS A 1 417 ? 26.422 -0.907 -9.562 1 92.69 417 LYS A N 1
ATOM 3317 C CA . LYS A 1 417 ? 25.875 0.204 -10.336 1 92.69 417 LYS A CA 1
ATOM 3318 C C . LYS A 1 417 ? 24.359 0.128 -10.406 1 92.69 417 LYS A C 1
ATOM 3320 O O . LYS A 1 417 ? 23.703 1.069 -10.867 1 92.69 417 LYS A O 1
ATOM 3325 N N . ALA A 1 418 ? 23.812 -1.014 -10 1 94.06 418 ALA A N 1
ATOM 3326 C CA . ALA A 1 418 ? 22.359 -1.186 -10.078 1 94.06 418 ALA A CA 1
ATOM 3327 C C . ALA A 1 418 ? 21.656 -0.433 -8.953 1 94.06 418 ALA A C 1
ATOM 3329 O O . ALA A 1 418 ? 22.141 -0.41 -7.82 1 94.06 418 ALA A O 1
ATOM 3330 N N . ASP A 1 419 ? 20.5 0.172 -9.273 1 93.56 419 ASP A N 1
ATOM 3331 C CA . ASP A 1 419 ? 19.688 0.859 -8.281 1 93.56 419 ASP A CA 1
ATOM 3332 C C . ASP A 1 419 ? 19.125 -0.124 -7.258 1 93.56 419 ASP A C 1
ATOM 3334 O O . ASP A 1 419 ? 18.734 -1.243 -7.609 1 93.56 419 ASP A O 1
ATOM 3338 N N . GLY A 1 420 ? 19 0.379 -6.023 1 95.38 420 GLY A N 1
ATOM 3339 C CA . GLY A 1 420 ? 18.453 -0.456 -4.965 1 95.38 420 GLY A CA 1
ATOM 3340 C C . GLY A 1 420 ? 17.047 -0.941 -5.25 1 95.38 420 GLY A C 1
ATOM 3341 O O . GLY A 1 420 ? 16.719 -2.098 -4.98 1 95.38 420 GLY A O 1
ATOM 3342 N N . LEU A 1 421 ? 16.266 -0.072 -5.809 1 94.94 421 LEU A N 1
ATOM 3343 C CA . LEU A 1 421 ? 14.883 -0.437 -6.137 1 94.94 421 LEU A CA 1
ATOM 3344 C C . LEU A 1 421 ? 14.852 -1.58 -7.145 1 94.94 421 LEU A C 1
ATOM 3346 O O . LEU A 1 421 ? 14.055 -2.514 -7.008 1 94.94 421 LEU A O 1
ATOM 3350 N N . LYS A 1 422 ? 15.703 -1.516 -8.188 1 96.5 422 LYS A N 1
ATOM 3351 C CA . LYS A 1 422 ? 15.797 -2.576 -9.188 1 96.5 422 LYS A CA 1
ATOM 3352 C C . LYS A 1 422 ? 16.203 -3.9 -8.547 1 96.5 422 LYS A C 1
ATOM 3354 O O . LYS A 1 422 ? 15.578 -4.934 -8.805 1 96.5 422 LYS A O 1
ATOM 3359 N N . ILE A 1 423 ? 17.188 -3.863 -7.699 1 97.5 423 ILE A N 1
ATOM 3360 C CA . ILE A 1 423 ? 17.688 -5.055 -7.023 1 97.5 423 ILE A CA 1
ATOM 3361 C C . ILE A 1 423 ? 16.562 -5.676 -6.18 1 97.5 423 ILE A C 1
ATOM 3363 O O . ILE A 1 423 ? 16.328 -6.883 -6.25 1 97.5 423 ILE A O 1
ATOM 3367 N N . GLU A 1 424 ? 15.875 -4.887 -5.438 1 96.94 424 GLU A N 1
ATOM 3368 C CA . GLU A 1 424 ? 14.812 -5.371 -4.559 1 96.94 424 GLU A CA 1
ATOM 3369 C C . GLU A 1 424 ? 13.68 -6.008 -5.355 1 96.94 424 GLU A C 1
ATOM 3371 O O . GLU A 1 424 ? 13.203 -7.09 -5.012 1 96.94 424 GLU A O 1
ATOM 3376 N N . GLN A 1 425 ? 13.258 -5.344 -6.418 1 96.69 425 GLN A N 1
ATOM 3377 C CA . GLN A 1 425 ? 12.133 -5.84 -7.195 1 96.69 425 GLN A CA 1
ATOM 3378 C C . GLN A 1 425 ? 12.484 -7.145 -7.906 1 96.69 425 GLN A C 1
ATOM 3380 O O . GLN A 1 425 ? 11.695 -8.094 -7.895 1 96.69 425 GLN A O 1
ATOM 3385 N N . ILE A 1 426 ? 13.664 -7.195 -8.5 1 98.06 426 ILE A N 1
ATOM 3386 C CA . ILE A 1 426 ? 14.07 -8.398 -9.211 1 98.06 426 ILE A CA 1
ATOM 3387 C C . ILE A 1 426 ? 14.281 -9.539 -8.219 1 98.06 426 ILE A C 1
ATOM 3389 O O . ILE A 1 426 ? 13.875 -10.68 -8.477 1 98.06 426 ILE A O 1
ATOM 3393 N N . ALA A 1 427 ? 14.875 -9.258 -7.047 1 98.25 427 ALA A N 1
ATOM 3394 C CA . ALA A 1 427 ? 15.062 -10.273 -6.016 1 98.25 427 ALA A CA 1
ATOM 3395 C C . ALA A 1 427 ? 13.719 -10.805 -5.52 1 98.25 427 ALA A C 1
ATOM 3397 O O . ALA A 1 427 ? 13.562 -12.008 -5.301 1 98.25 427 ALA A O 1
ATOM 3398 N N . ASN A 1 428 ? 12.797 -9.961 -5.348 1 96.94 428 ASN A N 1
ATOM 3399 C CA . ASN A 1 428 ? 11.469 -10.344 -4.875 1 96.94 428 ASN A CA 1
ATOM 3400 C C . ASN A 1 428 ? 10.742 -11.219 -5.887 1 96.94 428 ASN A C 1
ATOM 3402 O O . ASN A 1 428 ? 10.008 -12.133 -5.508 1 96.94 428 ASN A O 1
ATOM 3406 N N . ARG A 1 429 ? 10.945 -10.953 -7.145 1 97.75 429 ARG A N 1
ATOM 3407 C CA . ARG A 1 429 ? 10.203 -11.641 -8.195 1 97.75 429 ARG A CA 1
ATOM 3408 C C . ARG A 1 429 ? 10.844 -12.984 -8.531 1 97.75 429 ARG A C 1
ATOM 3410 O O . ARG A 1 429 ? 10.148 -13.945 -8.852 1 97.75 429 ARG A O 1
ATOM 3417 N N . TYR A 1 430 ? 12.234 -13.008 -8.422 1 98.44 430 TYR A N 1
ATOM 3418 C CA . TYR A 1 430 ? 12.906 -14.141 -9.062 1 98.44 430 TYR A CA 1
ATOM 3419 C C . TYR A 1 430 ? 13.805 -14.867 -8.07 1 98.44 430 TYR A C 1
ATOM 3421 O O . TYR A 1 430 ? 14.406 -15.891 -8.406 1 98.44 430 TYR A O 1
ATOM 3429 N N . GLY A 1 431 ? 13.953 -14.391 -6.801 1 98.31 431 GLY A N 1
ATOM 3430 C CA . GLY A 1 431 ? 14.852 -15.008 -5.844 1 98.31 431 GLY A CA 1
ATOM 3431 C C . GLY A 1 431 ? 16.297 -15.07 -6.332 1 98.31 431 GLY A C 1
ATOM 3432 O O . GLY A 1 431 ? 16.828 -14.07 -6.824 1 98.31 431 GLY A O 1
ATOM 3433 N N . SER A 1 432 ? 16.891 -16.203 -6.242 1 98.44 432 SER A N 1
ATOM 3434 C CA . SER A 1 432 ? 18.297 -16.359 -6.574 1 98.44 432 SER A CA 1
ATOM 3435 C C . SER A 1 432 ? 18.531 -16.219 -8.07 1 98.44 432 SER A C 1
ATOM 3437 O O . SER A 1 432 ? 19.672 -16 -8.516 1 98.44 432 SER A O 1
ATOM 3439 N N . LEU A 1 433 ? 17.547 -16.375 -8.875 1 98.38 433 LEU A N 1
ATOM 3440 C CA . LEU A 1 433 ? 17.672 -16.172 -10.312 1 98.38 433 LEU A CA 1
ATOM 3441 C C . LEU A 1 433 ? 18.031 -14.727 -10.641 1 98.38 433 LEU A C 1
ATOM 3443 O O . LEU A 1 433 ? 18.438 -14.422 -11.758 1 98.38 433 LEU A O 1
ATOM 3447 N N . ALA A 1 434 ? 17.906 -13.859 -9.656 1 98.56 434 ALA A N 1
ATOM 3448 C CA . ALA A 1 434 ? 18.219 -12.445 -9.812 1 98.56 434 ALA A CA 1
ATOM 3449 C C . ALA A 1 434 ? 19.672 -12.25 -10.227 1 98.56 434 ALA A C 1
ATOM 3451 O O . ALA A 1 434 ? 19.984 -11.328 -10.984 1 98.56 434 ALA A O 1
ATOM 3452 N N . PHE A 1 435 ? 20.562 -13.141 -9.789 1 98.5 435 PHE A N 1
ATOM 3453 C CA . PHE A 1 435 ? 21.984 -13.047 -10.148 1 98.5 435 PHE A CA 1
ATOM 3454 C C . PHE A 1 435 ? 22.156 -13.148 -11.656 1 98.5 435 PHE A C 1
ATOM 3456 O O . PHE A 1 435 ? 22.922 -12.383 -12.242 1 98.5 435 PHE A O 1
ATOM 3463 N N . LYS A 1 436 ? 21.453 -14.094 -12.219 1 97.88 436 LYS A N 1
ATOM 3464 C CA . LYS A 1 436 ? 21.531 -14.305 -13.664 1 97.88 436 LYS A CA 1
ATOM 3465 C C . LYS A 1 436 ? 20.844 -13.18 -14.422 1 97.88 436 LYS A C 1
ATOM 3467 O O . LYS A 1 436 ? 21.359 -12.695 -15.438 1 97.88 436 LYS A O 1
ATOM 3472 N N . ILE A 1 437 ? 19.75 -12.688 -13.945 1 98.12 437 ILE A N 1
ATOM 3473 C CA . ILE A 1 437 ? 18.938 -11.688 -14.625 1 98.12 437 ILE A CA 1
ATOM 3474 C C . ILE A 1 437 ? 19.688 -10.359 -14.664 1 98.12 437 ILE A C 1
ATOM 3476 O O . ILE A 1 437 ? 19.734 -9.695 -15.703 1 98.12 437 ILE A O 1
ATOM 3480 N N . LEU A 1 438 ? 20.312 -10 -13.586 1 98.06 438 LEU A N 1
ATOM 3481 C CA . LEU A 1 438 ? 20.969 -8.703 -13.484 1 98.06 438 LEU A CA 1
ATOM 3482 C C . LEU A 1 438 ? 22.25 -8.672 -14.32 1 98.06 438 LEU A C 1
ATOM 3484 O O . LEU A 1 438 ? 22.812 -7.605 -14.547 1 98.06 438 LEU A O 1
ATOM 3488 N N . GLN A 1 439 ? 22.688 -9.828 -14.867 1 97.06 439 GLN A N 1
ATOM 3489 C CA . GLN A 1 439 ? 23.859 -9.883 -15.75 1 97.06 439 GLN A CA 1
ATOM 3490 C C . GLN A 1 439 ? 23.5 -9.43 -17.156 1 97.06 439 GLN A C 1
ATOM 3492 O O . GLN A 1 439 ? 24.391 -9.109 -17.953 1 97.06 439 GLN A O 1
ATOM 3497 N N . ASN A 1 440 ? 22.266 -9.469 -17.422 1 94.62 440 ASN A N 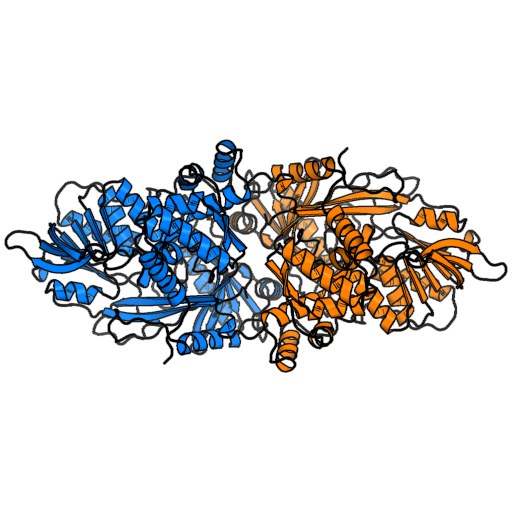1
ATOM 3498 C CA . ASN A 1 440 ? 21.828 -9.094 -18.766 1 94.62 440 ASN A CA 1
ATOM 3499 C C . ASN A 1 440 ? 21.984 -7.602 -19.016 1 94.62 440 ASN A C 1
ATOM 3501 O O . ASN A 1 440 ? 22.203 -6.828 -18.078 1 94.62 440 ASN A O 1
ATOM 3505 N N . LYS A 1 441 ? 21.844 -7.223 -20.266 1 87.06 441 LYS A N 1
ATOM 3506 C CA . LYS A 1 441 ? 22 -5.828 -20.672 1 87.06 441 LYS A CA 1
ATOM 3507 C C . LYS A 1 441 ? 20.875 -4.961 -20.094 1 87.06 441 LYS A C 1
ATOM 3509 O O . LYS A 1 441 ? 19.719 -5.367 -20.078 1 87.06 441 LYS A O 1
ATOM 3514 N N . SER A 1 442 ? 21.375 -3.801 -19.594 1 87.56 442 SER A N 1
ATOM 3515 C CA . SER A 1 442 ? 20.438 -2.828 -19.062 1 87.56 442 SER A CA 1
ATOM 3516 C C . SER A 1 442 ? 20.078 -1.773 -20.094 1 87.56 442 SER A C 1
ATOM 3518 O O . SER A 1 442 ? 20.875 -1.453 -20.969 1 87.56 442 SER A O 1
ATOM 3520 N N . GLY A 1 443 ? 18.859 -1.275 -19.969 1 85.69 443 GLY A N 1
ATOM 3521 C CA . GLY A 1 443 ? 18.422 -0.265 -20.906 1 85.69 443 GLY A CA 1
ATOM 3522 C C . GLY A 1 443 ? 17.109 0.387 -20.531 1 85.69 443 GLY A C 1
ATOM 3523 O O . GLY A 1 443 ? 16.984 0.947 -19.438 1 85.69 443 GLY A O 1
ATOM 3524 N N . ALA A 1 444 ? 16.109 0.066 -21.328 1 84.62 444 ALA A N 1
ATOM 3525 C CA . ALA A 1 444 ? 14.812 0.709 -21.172 1 84.62 444 ALA A CA 1
ATOM 3526 C C . ALA A 1 444 ? 13.992 0.031 -20.078 1 84.62 444 ALA A C 1
ATOM 3528 O O . ALA A 1 444 ? 13.961 -1.199 -20 1 84.62 444 ALA A O 1
ATOM 3529 N N . ASN A 1 445 ? 13.484 0.797 -19.156 1 91 445 ASN A N 1
ATOM 3530 C CA . ASN A 1 445 ? 12.547 0.349 -18.125 1 91 445 ASN A CA 1
ATOM 3531 C C . ASN A 1 445 ? 11.141 0.875 -18.391 1 91 445 ASN A C 1
ATOM 3533 O O . ASN A 1 445 ? 10.969 1.942 -18.984 1 91 445 ASN A O 1
ATOM 3537 N N . PHE A 1 446 ? 10.195 0.047 -18.078 1 93.19 446 PHE A N 1
ATOM 3538 C CA . PHE A 1 446 ? 8.805 0.439 -18.297 1 93.19 446 PHE A CA 1
ATOM 3539 C C . PHE A 1 446 ? 8.031 0.44 -16.984 1 93.19 446 PHE A C 1
ATOM 3541 O O . PHE A 1 446 ? 8.156 -0.488 -16.188 1 93.19 446 PHE A O 1
ATOM 3548 N N . GLN A 1 447 ? 7.34 1.505 -16.781 1 91.81 447 GLN A N 1
ATOM 3549 C CA . GLN A 1 447 ? 6.449 1.546 -15.633 1 91.81 447 GLN A CA 1
ATOM 3550 C C . GLN A 1 447 ? 5.078 0.963 -15.969 1 91.81 447 GLN A C 1
ATOM 3552 O O . GLN A 1 447 ? 4.484 1.313 -16.984 1 91.81 447 GLN A O 1
ATOM 3557 N N . LEU A 1 448 ? 4.602 0.101 -15.117 1 94.31 448 LEU A N 1
ATOM 3558 C CA . LEU A 1 448 ? 3.328 -0.584 -15.32 1 94.31 448 LEU A CA 1
ATOM 3559 C C . LEU A 1 448 ? 2.178 0.218 -14.719 1 94.31 448 LEU A C 1
ATOM 3561 O O . LEU A 1 448 ? 2.406 1.202 -14.008 1 94.31 448 LEU A O 1
ATOM 3565 N N . SER A 1 449 ? 0.976 -0.216 -15 1 89.38 449 SER A N 1
ATOM 3566 C CA . SER A 1 449 ? -0.226 0.499 -14.586 1 89.38 449 SER A CA 1
ATOM 3567 C C . SER A 1 449 ? -0.365 0.507 -13.062 1 89.38 449 SER A C 1
ATOM 3569 O O . SER A 1 449 ? -1.056 1.359 -12.5 1 89.38 449 SER A O 1
ATOM 3571 N N . ASN A 1 450 ? 0.263 -0.431 -12.398 1 91.38 450 ASN A N 1
ATOM 3572 C CA . ASN A 1 450 ? 0.194 -0.513 -10.945 1 91.38 450 ASN A CA 1
ATOM 3573 C C . ASN A 1 450 ? 1.36 0.218 -10.289 1 91.38 450 ASN A C 1
ATOM 3575 O O . ASN A 1 450 ? 1.512 0.18 -9.062 1 91.38 450 ASN A O 1
ATOM 3579 N N . GLY A 1 451 ? 2.268 0.78 -11.055 1 89.69 451 GLY A N 1
ATOM 3580 C CA . GLY A 1 451 ? 3.398 1.527 -10.531 1 89.69 451 GLY A CA 1
ATOM 3581 C C . GLY A 1 451 ? 4.68 0.717 -10.484 1 89.69 451 GLY A C 1
ATOM 3582 O O . GLY A 1 451 ? 5.766 1.271 -10.289 1 89.69 451 GLY A O 1
ATOM 3583 N N . GLU A 1 452 ? 4.617 -0.586 -10.727 1 93.25 452 GLU A N 1
ATOM 3584 C CA . GLU A 1 452 ? 5.816 -1.414 -10.766 1 93.25 452 GLU A CA 1
ATOM 3585 C C . GLU A 1 452 ? 6.656 -1.109 -12.008 1 93.25 452 GLU A C 1
ATOM 3587 O O . GLU A 1 452 ? 6.164 -0.507 -12.961 1 93.25 452 GLU A O 1
ATOM 3592 N N . TRP A 1 453 ? 7.871 -1.534 -11.898 1 94.44 453 TRP A N 1
ATOM 3593 C CA . TRP A 1 453 ? 8.75 -1.435 -13.062 1 94.44 453 TRP A CA 1
ATOM 3594 C C . TRP A 1 453 ? 9.109 -2.818 -13.594 1 94.44 453 TRP A C 1
ATOM 3596 O O . TRP A 1 453 ? 9.242 -3.771 -12.82 1 94.44 453 TRP A O 1
ATOM 3606 N N . ILE A 1 454 ? 9.156 -2.928 -14.844 1 97 454 ILE A N 1
ATOM 3607 C CA . ILE A 1 454 ? 9.836 -4.062 -15.461 1 97 454 ILE A CA 1
ATOM 3608 C C . ILE A 1 454 ? 11.117 -3.586 -16.141 1 97 454 ILE A C 1
ATOM 3610 O O . ILE A 1 454 ? 11.117 -2.566 -16.828 1 97 454 ILE A O 1
ATOM 3614 N N . PHE A 1 455 ? 12.133 -4.309 -15.883 1 97.12 455 PHE A N 1
ATOM 3615 C CA . PHE A 1 455 ? 13.453 -3.871 -16.328 1 97.12 455 PHE A CA 1
ATOM 3616 C C . PHE A 1 455 ? 13.891 -4.645 -17.562 1 97.12 455 PHE A C 1
ATOM 3618 O O . PHE A 1 455 ? 13.492 -5.797 -17.75 1 97.12 455 PHE A O 1
ATOM 3625 N N . GLU A 1 456 ? 14.711 -4.012 -18.406 1 96.38 456 GLU A N 1
ATOM 3626 C CA . GLU A 1 456 ? 15.18 -4.629 -19.641 1 96.38 456 GLU A CA 1
ATOM 3627 C C . GLU A 1 456 ? 15.875 -5.957 -19.359 1 96.38 456 GLU A C 1
ATOM 3629 O O . GLU A 1 456 ? 15.773 -6.895 -20.156 1 96.38 456 GLU A O 1
ATOM 3634 N N . GLU A 1 457 ? 16.594 -6.039 -18.266 1 97.06 457 GLU A N 1
ATOM 3635 C CA . GLU A 1 457 ? 17.266 -7.27 -17.859 1 97.06 457 GLU A CA 1
ATOM 3636 C C . GLU A 1 457 ? 16.281 -8.43 -17.75 1 97.06 457 GLU A C 1
ATOM 3638 O O . GLU A 1 457 ? 16.578 -9.555 -18.156 1 97.06 457 GLU A O 1
ATOM 3643 N N . GLU A 1 458 ? 15.102 -8.133 -17.156 1 97.88 458 GLU A N 1
ATOM 3644 C CA . GLU A 1 458 ? 14.055 -9.141 -17.016 1 97.88 458 GLU A CA 1
ATOM 3645 C C . GLU A 1 458 ? 13.484 -9.547 -18.375 1 97.88 458 GLU A C 1
ATOM 3647 O O . GLU A 1 458 ? 13.273 -10.734 -18.641 1 97.88 458 GLU A O 1
ATOM 3652 N N . ILE A 1 459 ? 13.266 -8.531 -19.203 1 97.31 459 ILE A N 1
ATOM 3653 C CA . ILE A 1 459 ? 12.695 -8.766 -20.531 1 97.31 459 ILE A CA 1
ATOM 3654 C C . ILE A 1 459 ? 13.602 -9.695 -21.328 1 97.31 459 ILE A C 1
ATOM 3656 O O . ILE A 1 459 ? 13.141 -10.711 -21.859 1 97.31 459 ILE A O 1
ATOM 3660 N N . PHE A 1 460 ? 14.852 -9.438 -21.344 1 96.5 460 PHE A N 1
ATOM 3661 C CA . PHE A 1 460 ? 15.812 -10.25 -22.078 1 96.5 460 PHE A CA 1
ATOM 3662 C C . PHE A 1 460 ? 15.844 -11.672 -21.531 1 96.5 460 PHE A C 1
ATOM 3664 O O . PHE A 1 460 ? 15.812 -12.641 -22.297 1 96.5 460 PHE A O 1
ATOM 3671 N N . HIS A 1 461 ? 15.883 -11.797 -20.25 1 97.44 461 HIS A N 1
ATOM 3672 C CA . HIS A 1 461 ? 15.961 -13.109 -19.641 1 97.44 461 HIS A CA 1
ATOM 3673 C C . HIS A 1 461 ? 14.75 -13.961 -19.984 1 97.44 461 HIS A C 1
ATOM 3675 O O . HIS A 1 461 ? 14.891 -15.133 -20.359 1 97.44 461 HIS A O 1
ATOM 3681 N N . ILE A 1 462 ? 13.578 -13.391 -19.844 1 98 462 ILE A N 1
ATOM 3682 C CA . ILE A 1 462 ? 12.328 -14.117 -20.078 1 98 462 ILE A CA 1
ATOM 3683 C C . ILE A 1 462 ? 12.25 -14.547 -21.547 1 98 462 ILE A C 1
ATOM 3685 O O . ILE A 1 462 ? 11.906 -15.695 -21.844 1 98 462 ILE A O 1
ATOM 3689 N N . LEU A 1 463 ? 12.633 -13.703 -22.438 1 97.38 463 LEU A N 1
ATOM 3690 C CA . LEU A 1 463 ? 12.547 -14 -23.859 1 97.38 463 LEU A CA 1
ATOM 3691 C C . LEU A 1 463 ? 13.547 -15.078 -24.266 1 97.38 463 LEU A C 1
ATOM 3693 O O . LEU A 1 463 ? 13.281 -15.883 -25.156 1 97.38 463 LEU A O 1
ATOM 3697 N N . GLU A 1 464 ? 14.609 -15.133 -23.547 1 96 464 GLU A N 1
ATOM 3698 C CA . GLU A 1 464 ? 15.672 -16.062 -23.922 1 96 464 GLU A CA 1
ATOM 3699 C C . GLU A 1 464 ? 15.469 -17.422 -23.25 1 96 464 GLU A C 1
ATOM 3701 O O . GLU A 1 464 ? 15.852 -18.453 -23.797 1 96 464 GLU A O 1
ATOM 3706 N N . ASN A 1 465 ? 14.766 -17.422 -22.109 1 96.12 465 ASN A N 1
ATOM 3707 C CA . ASN A 1 465 ? 14.859 -18.625 -21.297 1 96.12 465 ASN A CA 1
ATOM 3708 C C . ASN A 1 465 ? 13.492 -19.234 -21.031 1 96.12 465 ASN A C 1
ATOM 3710 O O . ASN A 1 465 ? 13.391 -20.391 -20.609 1 96.12 465 ASN A O 1
ATOM 3714 N N . ASP A 1 466 ? 12.375 -18.562 -21.359 1 97.38 466 ASP A N 1
ATOM 3715 C CA . ASP A 1 466 ? 11.094 -19 -20.797 1 97.38 466 ASP A CA 1
ATOM 3716 C C . ASP A 1 466 ? 10.141 -19.438 -21.906 1 97.38 466 ASP A C 1
ATOM 3718 O O . ASP A 1 466 ? 8.922 -19.312 -21.766 1 97.38 466 ASP A O 1
ATOM 3722 N N . ASP A 1 467 ? 10.641 -19.875 -23 1 97.44 467 ASP A N 1
ATOM 3723 C CA . ASP A 1 467 ? 9.859 -20.516 -24.062 1 97.44 467 ASP A CA 1
ATOM 3724 C C . ASP A 1 467 ? 8.742 -19.594 -24.547 1 97.44 467 ASP A C 1
ATOM 3726 O O . ASP A 1 467 ? 7.582 -20 -24.625 1 97.44 467 ASP A O 1
ATOM 3730 N N . ILE A 1 468 ? 9.078 -18.359 -24.844 1 98.31 468 ILE A N 1
ATOM 3731 C CA . ILE A 1 468 ? 8.102 -17.406 -25.344 1 98.31 468 ILE A CA 1
ATOM 3732 C C . ILE A 1 468 ? 7.871 -17.625 -26.828 1 98.31 468 ILE A C 1
ATOM 3734 O O . ILE A 1 468 ? 8.812 -17.578 -27.625 1 98.31 468 ILE A O 1
ATOM 3738 N N . VAL A 1 469 ? 6.637 -17.875 -27.188 1 97.56 469 VAL A N 1
ATOM 3739 C CA . VAL A 1 469 ? 6.262 -18.047 -28.594 1 97.56 469 VAL A CA 1
ATOM 3740 C C . VAL A 1 469 ? 5.367 -16.891 -29.031 1 97.56 469 VAL A C 1
ATOM 3742 O O . VAL A 1 469 ? 5.527 -16.344 -30.125 1 97.56 469 VAL A O 1
ATOM 3745 N N . SER A 1 470 ? 4.477 -16.453 -28.172 1 97.75 470 SER A N 1
ATOM 3746 C CA . SER A 1 470 ? 3.543 -15.359 -28.391 1 97.75 470 SER A CA 1
ATOM 3747 C C . SER A 1 470 ? 3.744 -14.242 -27.375 1 97.75 470 SER A C 1
ATOM 3749 O O . SER A 1 470 ? 4.262 -14.484 -26.281 1 97.75 470 SER A O 1
ATOM 3751 N N . ALA A 1 471 ? 3.33 -12.984 -27.75 1 98.44 471 ALA A N 1
ATOM 3752 C CA . ALA A 1 471 ? 3.4 -11.875 -26.812 1 98.44 471 ALA A CA 1
ATOM 3753 C C . ALA A 1 471 ? 2.523 -12.133 -25.594 1 98.44 471 ALA A C 1
ATOM 3755 O O . ALA A 1 471 ? 2.846 -11.695 -24.484 1 98.44 471 ALA A O 1
ATOM 3756 N N . THR A 1 472 ? 1.492 -12.883 -25.781 1 98.25 472 THR A N 1
ATOM 3757 C CA . THR A 1 472 ? 0.591 -13.172 -24.672 1 98.25 472 THR A CA 1
ATOM 3758 C C . THR A 1 472 ? 1.283 -14.047 -23.625 1 98.25 472 THR A C 1
ATOM 3760 O O . THR A 1 472 ? 0.966 -13.969 -22.438 1 98.25 472 THR A O 1
ATOM 3763 N N . ASP A 1 473 ? 2.254 -14.922 -24.094 1 98.56 473 ASP A N 1
ATOM 3764 C CA . ASP A 1 473 ? 3.041 -15.695 -23.141 1 98.56 473 ASP A CA 1
ATOM 3765 C C . ASP A 1 473 ? 3.814 -14.789 -22.203 1 98.56 473 ASP A C 1
ATOM 3767 O O . ASP A 1 473 ? 3.791 -14.984 -20.984 1 98.56 473 ASP A O 1
ATOM 3771 N N . PHE A 1 474 ? 4.422 -13.82 -22.812 1 98.56 474 PHE A N 1
ATOM 3772 C CA . PHE A 1 474 ? 5.246 -12.875 -22.078 1 98.56 474 PHE A CA 1
ATOM 3773 C C . PHE A 1 474 ? 4.391 -12.008 -21.156 1 98.56 474 PHE A C 1
ATOM 3775 O O . PHE A 1 474 ? 4.676 -11.883 -19.969 1 98.56 474 PHE A O 1
ATOM 3782 N N . TYR A 1 475 ? 3.299 -11.398 -21.609 1 98.44 475 TYR A N 1
ATOM 3783 C CA . TYR A 1 475 ? 2.496 -10.383 -20.938 1 98.44 475 TYR A CA 1
ATOM 3784 C C . TYR A 1 475 ? 1.729 -10.992 -19.766 1 98.44 475 TYR A C 1
ATOM 3786 O O . TYR A 1 475 ? 1.622 -10.383 -18.703 1 98.44 475 TYR A O 1
ATOM 3794 N N . PHE A 1 476 ? 1.278 -12.227 -19.953 1 98.12 476 PHE A N 1
ATOM 3795 C CA . PHE A 1 476 ? 0.237 -12.633 -19.016 1 98.12 476 PHE A CA 1
ATOM 3796 C C . PHE A 1 476 ? 0.674 -13.859 -18.219 1 98.12 476 PHE A C 1
ATOM 3798 O O . PHE A 1 476 ? 0.096 -14.164 -17.172 1 98.12 476 PHE A O 1
ATOM 3805 N N . ARG A 1 477 ? 1.737 -14.586 -18.672 1 98.25 477 ARG A N 1
ATOM 3806 C CA . ARG A 1 477 ? 1.987 -15.859 -18 1 98.25 477 ARG A CA 1
ATOM 3807 C C . ARG A 1 477 ? 3.451 -15.977 -17.594 1 98.25 477 ARG A C 1
ATOM 3809 O O . ARG A 1 477 ? 3.836 -16.953 -16.938 1 98.25 477 ARG A O 1
ATOM 3816 N N . ARG A 1 478 ? 4.289 -15.031 -18 1 98.5 478 ARG A N 1
ATOM 3817 C CA . ARG A 1 478 ? 5.684 -15.086 -17.578 1 98.5 478 ARG A CA 1
ATOM 3818 C C . ARG A 1 478 ? 6.059 -13.852 -16.766 1 98.5 478 ARG A C 1
ATOM 3820 O O . ARG A 1 478 ? 6.32 -13.945 -15.57 1 98.5 478 ARG A O 1
ATOM 3827 N N . SER A 1 479 ? 5.891 -12.672 -17.406 1 97.56 479 SER A N 1
ATOM 3828 C CA . SER A 1 479 ? 6.234 -11.43 -16.719 1 97.56 479 SER A CA 1
ATOM 3829 C C . SER A 1 479 ? 5.078 -10.93 -15.867 1 97.56 479 SER A C 1
ATOM 3831 O O . SER A 1 479 ? 5.297 -10.336 -14.805 1 97.56 479 SER A O 1
ATOM 3833 N N . GLY A 1 480 ? 3.906 -11.141 -16.328 1 96.88 480 GLY A N 1
ATOM 3834 C CA . GLY A 1 480 ? 2.719 -10.664 -15.633 1 96.88 480 GLY A CA 1
ATOM 3835 C C . GLY A 1 480 ? 2.465 -9.188 -15.844 1 96.88 480 GLY A C 1
ATOM 3836 O O . GLY A 1 480 ? 1.609 -8.594 -15.18 1 96.88 480 GLY A O 1
ATOM 3837 N N . VAL A 1 481 ? 3.135 -8.5 -16.766 1 97.19 481 VAL A N 1
ATOM 3838 C CA . VAL A 1 481 ? 3.035 -7.059 -16.938 1 97.19 481 VAL A CA 1
ATOM 3839 C C . VAL A 1 481 ? 1.628 -6.691 -17.406 1 97.19 481 VAL A C 1
ATOM 3841 O O . VAL A 1 481 ? 1.147 -5.586 -17.141 1 97.19 481 VAL A O 1
ATOM 3844 N N . GLY A 1 482 ? 0.933 -7.656 -18.016 1 97.69 482 GLY A N 1
ATOM 3845 C CA . GLY A 1 482 ? -0.39 -7.367 -18.547 1 97.69 482 GLY A CA 1
ATOM 3846 C C . GLY A 1 482 ? -1.506 -7.66 -17.562 1 97.69 482 GLY A C 1
ATOM 3847 O O . GLY A 1 482 ? -2.65 -7.254 -17.781 1 97.69 482 GLY A O 1
ATOM 3848 N N . THR A 1 483 ? -1.176 -8.32 -16.484 1 97.75 483 THR A N 1
ATOM 3849 C CA . THR A 1 483 ? -2.219 -8.797 -15.586 1 97.75 483 THR A CA 1
ATOM 3850 C C . THR A 1 483 ? -2.672 -7.691 -14.641 1 97.75 483 THR A C 1
ATOM 3852 O O . THR A 1 483 ? -3.727 -7.801 -14.008 1 97.75 483 THR A O 1
ATOM 3855 N N . VAL A 1 484 ? -1.883 -6.648 -14.492 1 97.19 484 VAL A N 1
ATOM 3856 C CA . VAL A 1 484 ? -2.236 -5.559 -13.586 1 97.19 484 VAL A CA 1
ATOM 3857 C C . VAL A 1 484 ? -2.996 -4.48 -14.359 1 97.19 484 VAL A C 1
ATOM 3859 O O . VAL A 1 484 ? -3.334 -3.434 -13.797 1 97.19 484 VAL A O 1
ATOM 3862 N N . GLY A 1 485 ? -3.273 -4.699 -15.625 1 96.88 485 GLY A N 1
ATOM 3863 C CA . GLY A 1 485 ? -3.904 -3.744 -16.516 1 96.88 485 GLY A CA 1
ATOM 3864 C C . GLY A 1 485 ? -3.074 -3.445 -17.75 1 96.88 485 GLY A C 1
ATOM 3865 O O . GLY A 1 485 ? -1.886 -3.77 -17.797 1 96.88 485 GLY A O 1
ATOM 3866 N N . ALA A 1 486 ? -3.707 -2.857 -18.75 1 96.44 486 ALA A N 1
ATOM 3867 C CA . ALA A 1 486 ? -3.021 -2.512 -19.984 1 96.44 486 ALA A CA 1
ATOM 3868 C C . ALA A 1 486 ? -1.941 -1.461 -19.75 1 96.44 486 ALA A C 1
ATOM 3870 O O . ALA A 1 486 ? -2.129 -0.543 -18.938 1 96.44 486 ALA A O 1
ATOM 3871 N N . LEU A 1 487 ? -0.82 -1.626 -20.438 1 95.69 487 LEU A N 1
ATOM 3872 C CA . LEU A 1 487 ? 0.235 -0.619 -20.391 1 95.69 487 LEU A CA 1
ATOM 3873 C C . LEU A 1 487 ? -0.205 0.657 -21.109 1 95.69 487 LEU A C 1
ATOM 3875 O O . LEU A 1 487 ? -1.098 0.624 -21.953 1 95.69 487 LEU A O 1
ATOM 3879 N N . ASP A 1 488 ? 0.469 1.71 -20.688 1 92.12 488 ASP A N 1
ATOM 3880 C CA . ASP A 1 488 ? 0.317 2.914 -21.5 1 92.12 488 ASP A CA 1
ATOM 3881 C C . ASP A 1 488 ? 0.61 2.625 -22.969 1 92.12 488 ASP A C 1
ATOM 3883 O O . ASP A 1 488 ? 1.562 1.91 -23.281 1 92.12 488 ASP A O 1
ATOM 3887 N N . PRO A 1 489 ? -0.162 3.148 -23.906 1 93.81 489 PRO A N 1
ATOM 3888 C CA . PRO A 1 489 ? -0.024 2.814 -25.328 1 93.81 489 PRO A CA 1
ATOM 3889 C C . PRO A 1 489 ? 1.396 3.025 -25.844 1 93.81 489 PRO A C 1
ATOM 3891 O O . PRO A 1 489 ? 1.912 2.195 -26.594 1 93.81 489 PRO A O 1
ATOM 3894 N N . LYS A 1 490 ? 2.008 4.102 -25.406 1 92.5 490 LYS A N 1
ATOM 3895 C CA . LYS A 1 490 ? 3.367 4.379 -25.875 1 92.5 490 LYS A CA 1
ATOM 3896 C C . LYS A 1 490 ? 4.348 3.336 -25.344 1 92.5 490 LYS A C 1
ATOM 3898 O O . LYS A 1 490 ? 5.18 2.82 -26.094 1 92.5 490 LYS A O 1
ATOM 3903 N N . ASP A 1 491 ? 4.234 3.014 -24.078 1 93.69 491 ASP A N 1
ATOM 3904 C CA . ASP A 1 491 ? 5.109 2.023 -23.453 1 93.69 491 ASP A CA 1
ATOM 3905 C C . ASP A 1 491 ? 4.848 0.628 -24.016 1 93.69 491 ASP A C 1
ATOM 3907 O O . ASP A 1 491 ? 5.777 -0.162 -24.203 1 93.69 491 ASP A O 1
ATOM 3911 N N . ASN A 1 492 ? 3.576 0.365 -24.297 1 95.62 492 ASN A N 1
ATOM 3912 C CA . ASN A 1 492 ? 3.217 -0.926 -24.859 1 95.62 492 ASN A CA 1
ATOM 3913 C C . ASN A 1 492 ? 3.857 -1.126 -26.234 1 95.62 492 ASN A C 1
ATOM 3915 O O . ASN A 1 492 ? 4.359 -2.211 -26.547 1 95.62 492 ASN A O 1
ATOM 3919 N N . LEU A 1 493 ? 3.811 -0.087 -27.047 1 95.75 493 LEU A N 1
ATOM 3920 C CA . LEU A 1 493 ? 4.414 -0.149 -28.375 1 95.75 493 LEU A CA 1
ATOM 3921 C C . LEU A 1 493 ? 5.918 -0.389 -28.281 1 95.75 493 LEU A C 1
ATOM 3923 O O . LEU A 1 493 ? 6.469 -1.193 -29.047 1 95.75 493 LEU A O 1
ATOM 3927 N N . LEU A 1 494 ? 6.508 0.303 -27.375 1 95.56 494 LEU A N 1
ATOM 3928 C CA . LEU A 1 494 ? 7.953 0.173 -27.219 1 95.56 494 LEU A CA 1
ATOM 3929 C C . LEU A 1 494 ? 8.32 -1.217 -26.703 1 95.56 494 LEU A C 1
ATOM 3931 O O . LEU A 1 494 ? 9.297 -1.811 -27.156 1 95.56 494 LEU A O 1
ATOM 3935 N N . LEU A 1 495 ? 7.57 -1.712 -25.75 1 96.5 495 LEU A N 1
ATOM 3936 C CA . LEU A 1 495 ? 7.828 -3.041 -25.203 1 96.5 495 LEU A CA 1
ATOM 3937 C C . LEU A 1 495 ? 7.641 -4.109 -26.281 1 96.5 495 LEU A C 1
ATOM 3939 O O . LEU A 1 495 ? 8.477 -5.004 -26.422 1 96.5 495 LEU A O 1
ATOM 3943 N N . LEU A 1 496 ? 6.594 -4.016 -27.047 1 96.94 496 LEU A N 1
ATOM 3944 C CA . LEU A 1 496 ? 6.328 -4.973 -28.125 1 96.94 496 LEU A CA 1
ATOM 3945 C C . LEU A 1 496 ? 7.438 -4.945 -29.172 1 96.94 496 LEU A C 1
ATOM 3947 O O . LEU A 1 496 ? 7.805 -5.984 -29.719 1 96.94 496 LEU A O 1
ATOM 3951 N N . ALA A 1 497 ? 7.902 -3.744 -29.422 1 96 497 ALA A N 1
ATOM 3952 C CA . ALA A 1 497 ? 9 -3.615 -30.375 1 96 497 ALA A CA 1
ATOM 3953 C C . ALA A 1 497 ? 10.25 -4.348 -29.891 1 96 497 ALA A C 1
ATOM 3955 O O . ALA A 1 497 ? 10.969 -4.965 -30.672 1 96 497 ALA A O 1
ATOM 3956 N N . ARG A 1 498 ? 10.469 -4.254 -28.609 1 94.56 498 ARG A N 1
ATOM 3957 C CA . ARG A 1 498 ? 11.609 -4.949 -28.031 1 94.56 498 ARG A CA 1
ATOM 3958 C C . ARG A 1 498 ? 11.445 -6.461 -28.141 1 94.56 498 ARG A C 1
ATOM 3960 O O . ARG A 1 498 ? 12.398 -7.176 -28.453 1 94.56 498 ARG A O 1
ATOM 3967 N N . ILE A 1 499 ? 10.32 -6.949 -27.844 1 96.75 499 ILE A N 1
ATOM 3968 C CA . ILE A 1 499 ? 10.023 -8.375 -27.922 1 96.75 499 ILE A CA 1
ATOM 3969 C C . ILE A 1 499 ? 10.172 -8.852 -29.375 1 96.75 499 ILE A C 1
ATOM 3971 O O . ILE A 1 499 ? 10.82 -9.867 -29.625 1 96.75 499 ILE A O 1
ATOM 3975 N N . ALA A 1 500 ? 9.609 -8.055 -30.297 1 97.69 500 ALA A N 1
ATOM 3976 C CA . ALA A 1 500 ? 9.656 -8.398 -31.719 1 97.69 500 ALA A CA 1
ATOM 3977 C C . ALA A 1 500 ? 11.094 -8.492 -32.219 1 97.69 500 ALA A C 1
ATOM 3979 O O . ALA A 1 500 ? 11.438 -9.398 -32.969 1 97.69 500 ALA A O 1
ATOM 3980 N N . LYS A 1 501 ? 11.859 -7.551 -31.781 1 95.25 501 LYS A N 1
ATOM 3981 C CA . LYS A 1 501 ? 13.266 -7.535 -32.188 1 95.25 501 LYS A CA 1
ATOM 3982 C C . LYS A 1 501 ? 13.992 -8.773 -31.656 1 95.25 501 LYS A C 1
ATOM 3984 O O . LYS A 1 501 ? 14.719 -9.438 -32.406 1 95.25 501 LYS A O 1
ATOM 3989 N N . GLN A 1 502 ? 13.773 -9.086 -30.438 1 94.38 502 GLN A N 1
ATOM 3990 C CA . GLN A 1 502 ? 14.469 -10.203 -29.812 1 94.38 502 GLN A CA 1
ATOM 3991 C C . GLN A 1 502 ? 14.023 -11.539 -30.406 1 94.38 502 GLN A C 1
ATOM 3993 O O . GLN A 1 502 ? 14.812 -12.477 -30.5 1 94.38 502 GLN A O 1
ATOM 3998 N N . LEU A 1 503 ? 12.75 -11.656 -30.75 1 96.56 503 LEU A N 1
ATOM 3999 C CA . LEU A 1 503 ? 12.211 -12.914 -31.25 1 96.56 503 LEU A CA 1
ATOM 4000 C C . LEU A 1 503 ? 12.172 -12.914 -32.781 1 96.56 503 LEU A C 1
ATOM 4002 O O . LEU A 1 503 ? 11.625 -13.836 -33.375 1 96.56 503 LEU A O 1
ATOM 4006 N N . SER A 1 504 ? 12.617 -11.852 -33.469 1 96.69 504 SER A N 1
ATOM 4007 C CA . SER A 1 504 ? 12.734 -11.703 -34.906 1 96.69 504 SER A CA 1
ATOM 4008 C C . SER A 1 504 ? 11.367 -11.766 -35.594 1 96.69 504 SER A C 1
ATOM 4010 O O . SER A 1 504 ? 11.188 -12.492 -36.562 1 96.69 504 SER A O 1
ATOM 4012 N N . TRP A 1 505 ? 10.453 -11.047 -35.031 1 97.25 505 TRP A N 1
ATOM 4013 C CA . TRP A 1 505 ? 9.141 -10.922 -35.625 1 97.25 505 TRP A CA 1
ATOM 4014 C C . TRP A 1 505 ? 9.141 -9.844 -36.719 1 97.25 505 TRP A C 1
ATOM 4016 O O . TRP A 1 505 ? 9.773 -8.797 -36.531 1 97.25 505 TRP A O 1
ATOM 4026 N N . ASP A 1 506 ? 8.438 -10.047 -37.781 1 96.75 506 ASP A N 1
ATOM 4027 C CA . ASP A 1 506 ? 8.25 -8.984 -38.781 1 96.75 506 ASP A CA 1
ATOM 4028 C C . ASP A 1 506 ? 7.082 -8.078 -38.375 1 96.75 506 ASP A C 1
ATOM 4030 O O . ASP A 1 506 ? 6.477 -8.242 -37.312 1 96.75 506 ASP A O 1
ATOM 4034 N N . LYS A 1 507 ? 6.793 -7.125 -39.188 1 96.5 507 LYS A N 1
ATOM 4035 C CA . LYS A 1 507 ? 5.773 -6.121 -38.906 1 96.5 507 LYS A CA 1
ATOM 4036 C C . LYS A 1 507 ? 4.391 -6.758 -38.812 1 96.5 507 LYS A C 1
ATOM 4038 O O . LYS A 1 507 ? 3.59 -6.391 -37.938 1 96.5 507 LYS A O 1
ATOM 4043 N N . LYS A 1 508 ? 4.16 -7.652 -39.688 1 97.12 508 LYS A N 1
ATOM 4044 C CA . LYS A 1 508 ? 2.859 -8.32 -39.719 1 97.12 508 LYS A CA 1
ATOM 4045 C C . LYS A 1 508 ? 2.645 -9.141 -38.438 1 97.12 508 LYS A C 1
ATOM 4047 O O . LYS A 1 508 ? 1.588 -9.055 -37.812 1 97.12 508 LYS A O 1
ATOM 4052 N N . ARG A 1 509 ? 3.652 -9.914 -38.125 1 97.12 509 ARG A N 1
ATOM 4053 C CA . ARG A 1 509 ? 3.578 -10.719 -36.906 1 97.12 509 ARG A CA 1
ATOM 4054 C C . ARG A 1 509 ? 3.453 -9.836 -35.656 1 97.12 509 ARG A C 1
ATOM 4056 O O . ARG A 1 509 ? 2.678 -10.141 -34.75 1 97.12 509 ARG A O 1
ATOM 4063 N N . THR A 1 510 ? 4.195 -8.766 -35.625 1 97.56 510 THR A N 1
ATOM 4064 C CA . THR A 1 510 ? 4.156 -7.844 -34.469 1 97.56 510 THR A CA 1
ATOM 4065 C C . THR A 1 510 ? 2.758 -7.258 -34.312 1 97.56 510 THR A C 1
ATOM 4067 O O . THR A 1 510 ? 2.258 -7.152 -33.188 1 97.56 510 THR A O 1
ATOM 4070 N N . ALA A 1 511 ? 2.152 -6.898 -35.375 1 97.31 511 ALA A N 1
ATOM 4071 C CA . ALA A 1 511 ? 0.804 -6.34 -35.344 1 97.31 511 ALA A CA 1
ATOM 4072 C C . ALA A 1 511 ? -0.203 -7.367 -34.844 1 97.31 511 ALA A C 1
ATOM 4074 O O . ALA A 1 511 ? -1.114 -7.027 -34.062 1 97.31 511 ALA A O 1
ATOM 4075 N N . LEU A 1 512 ? -0.045 -8.555 -35.312 1 97.44 512 LEU A N 1
ATOM 4076 C CA . LEU A 1 512 ? -0.919 -9.625 -34.844 1 97.44 512 LEU A CA 1
ATOM 4077 C C . LEU A 1 512 ? -0.786 -9.836 -33.344 1 97.44 512 LEU A C 1
ATOM 4079 O O . LEU A 1 512 ? -1.789 -9.977 -32.656 1 97.44 512 LEU A O 1
ATOM 4083 N N . GLU A 1 513 ? 0.458 -9.875 -32.906 1 98.06 513 GLU A N 1
ATOM 4084 C CA . GLU A 1 513 ? 0.707 -10.086 -31.5 1 98.06 513 GLU A CA 1
ATOM 4085 C C . GLU A 1 513 ? 0.145 -8.938 -30.656 1 98.06 513 GLU A C 1
ATOM 4087 O O . GLU A 1 513 ? -0.37 -9.156 -29.562 1 98.06 513 GLU A O 1
ATOM 4092 N N . ALA A 1 514 ? 0.254 -7.73 -31.125 1 97.81 514 ALA A N 1
ATOM 4093 C CA . ALA A 1 514 ? -0.333 -6.574 -30.453 1 97.81 514 ALA A CA 1
ATOM 4094 C C . ALA A 1 514 ? -1.842 -6.738 -30.297 1 97.81 514 ALA A C 1
ATOM 4096 O O . ALA A 1 514 ? -2.4 -6.422 -29.25 1 97.81 514 ALA A O 1
ATOM 4097 N N . LYS A 1 515 ? -2.465 -7.227 -31.328 1 97.44 515 LYS A N 1
ATOM 4098 C CA . LYS A 1 515 ? -3.908 -7.445 -31.312 1 97.44 515 LYS A CA 1
ATOM 4099 C C . LYS A 1 515 ? -4.281 -8.531 -30.297 1 97.44 515 LYS A C 1
ATOM 4101 O O . LYS A 1 515 ? -5.289 -8.406 -29.594 1 97.44 515 LYS A O 1
ATOM 4106 N N . LEU A 1 516 ? -3.504 -9.594 -30.25 1 97.44 516 LEU A N 1
ATOM 4107 C CA . LEU A 1 516 ? -3.76 -10.688 -29.312 1 97.44 516 LEU A CA 1
ATOM 4108 C C . LEU A 1 516 ? -3.662 -10.203 -27.875 1 97.44 516 LEU A C 1
ATOM 4110 O O . LEU A 1 516 ? -4.473 -10.594 -27.031 1 97.44 516 LEU A O 1
ATOM 4114 N N . VAL A 1 517 ? -2.691 -9.352 -27.594 1 98 517 VAL A N 1
ATOM 4115 C CA . VAL A 1 517 ? -2.537 -8.789 -26.25 1 98 517 VAL A CA 1
ATOM 4116 C C . VAL A 1 517 ? -3.736 -7.91 -25.922 1 98 517 VAL A C 1
ATOM 4118 O O . VAL A 1 517 ? -4.312 -8.016 -24.828 1 98 517 VAL A O 1
ATOM 4121 N N . ALA A 1 518 ? -4.137 -7.078 -26.844 1 97.12 518 ALA A N 1
ATOM 4122 C CA . ALA A 1 518 ? -5.25 -6.16 -26.625 1 97.12 518 ALA A CA 1
ATOM 4123 C C . ALA A 1 518 ? -6.551 -6.922 -26.391 1 97.12 518 ALA A C 1
ATOM 4125 O O . ALA A 1 518 ? -7.391 -6.496 -25.594 1 97.12 518 ALA A O 1
ATOM 4126 N N . GLN A 1 519 ? -6.73 -8.031 -27.016 1 95.88 519 GLN A N 1
ATOM 4127 C CA . GLN A 1 519 ? -7.953 -8.828 -26.938 1 95.88 519 GLN A CA 1
ATOM 4128 C C . GLN A 1 519 ? -8.148 -9.398 -25.547 1 95.88 519 GLN A C 1
ATOM 4130 O O . GLN A 1 519 ? -9.281 -9.695 -25.141 1 95.88 519 GLN A O 1
ATOM 4135 N N . ARG A 1 520 ? -7.082 -9.516 -24.812 1 96 520 ARG A N 1
ATOM 4136 C CA . ARG A 1 520 ? -7.156 -10.117 -23.484 1 96 520 ARG A CA 1
ATOM 4137 C C . ARG A 1 520 ? -7.863 -9.188 -22.5 1 96 520 ARG A C 1
ATOM 4139 O O . ARG A 1 520 ? -8.25 -9.609 -21.406 1 96 520 ARG A O 1
ATOM 4146 N N . TYR A 1 521 ? -8.07 -7.922 -22.859 1 95.56 521 TYR A N 1
ATOM 4147 C CA . TYR A 1 521 ? -8.711 -6.957 -21.969 1 95.56 521 TYR A CA 1
ATOM 4148 C C . TYR A 1 521 ? -10.172 -6.762 -22.344 1 95.56 521 TYR A C 1
ATOM 4150 O O . TYR A 1 521 ? -10.875 -5.961 -21.734 1 95.56 521 TYR A O 1
ATOM 4158 N N . ILE A 1 522 ? -10.602 -7.543 -23.359 1 91.94 522 ILE A N 1
ATOM 4159 C CA . ILE A 1 522 ? -11.977 -7.406 -23.844 1 91.94 522 ILE A CA 1
ATOM 4160 C C . ILE A 1 522 ? -12.805 -8.609 -23.406 1 91.94 522 ILE A C 1
ATOM 4162 O O . ILE A 1 522 ? -12.383 -9.758 -23.562 1 91.94 522 ILE A O 1
ATOM 4166 N N . TRP A 1 523 ? -13.867 -8.328 -22.797 1 86.88 523 TRP A N 1
ATOM 4167 C CA . TRP A 1 523 ? -14.766 -9.398 -22.375 1 86.88 523 TRP A CA 1
ATOM 4168 C C . TRP A 1 523 ? -15.82 -9.672 -23.453 1 86.88 523 TRP A C 1
ATOM 4170 O O . TRP A 1 523 ? -16.109 -8.805 -24.281 1 86.88 523 TRP A O 1
ATOM 4180 N N . ALA A 1 524 ? -16.281 -10.883 -23.453 1 83.69 524 ALA A N 1
ATOM 4181 C CA . ALA A 1 524 ? -17.312 -11.273 -24.406 1 83.69 524 ALA A CA 1
ATOM 4182 C C . ALA A 1 524 ? -18.656 -10.602 -24.078 1 83.69 524 ALA A C 1
ATOM 4184 O O . ALA A 1 524 ? -19.047 -10.531 -22.906 1 83.69 524 ALA A O 1
ATOM 4185 N N . LYS A 1 525 ? -19.141 -10.047 -25.297 1 74.88 525 LYS A N 1
ATOM 4186 C CA . LYS A 1 525 ? -20.438 -9.383 -25.219 1 74.88 525 LYS A CA 1
ATOM 4187 C C . LYS A 1 525 ? -21.578 -10.391 -25.297 1 74.88 525 LYS A C 1
ATOM 4189 O O . LYS A 1 525 ? -21.469 -11.406 -25.984 1 74.88 525 LYS A O 1
ATOM 4194 N N . GLY A 1 526 ? -22.516 -11 -24.547 1 61.56 526 GLY A N 1
ATOM 4195 C CA . GLY A 1 526 ? -23.672 -11.883 -24.609 1 61.56 526 GLY A CA 1
ATOM 4196 C C . GLY A 1 526 ? -23.562 -13.078 -23.688 1 61.56 526 GLY A C 1
ATOM 4197 O O . GLY A 1 526 ? -22.469 -13.414 -23.219 1 61.56 526 GLY A O 1
ATOM 4198 N N . MET B 1 1 ? -7.531 42.844 17.281 1 96.69 1 MET B N 1
ATOM 4199 C CA . MET B 1 1 ? -6.438 41.969 17.641 1 96.69 1 MET B CA 1
ATOM 4200 C C . MET B 1 1 ? -5.609 41.594 16.422 1 96.69 1 MET B C 1
ATOM 4202 O O . MET B 1 1 ? -6.164 41.25 15.367 1 96.69 1 MET B O 1
ATOM 4206 N N . VAL B 1 2 ? -4.309 41.688 16.547 1 98.5 2 VAL B N 1
ATOM 4207 C CA . VAL B 1 2 ? -3.426 41.281 15.453 1 98.5 2 VAL B CA 1
ATOM 4208 C C . VAL B 1 2 ? -2.566 40.094 15.883 1 98.5 2 VAL B C 1
ATOM 4210 O O . VAL B 1 2 ? -1.938 40.125 16.938 1 98.5 2 VAL B O 1
ATOM 4213 N N . ILE B 1 3 ? -2.645 39.094 15.094 1 98.88 3 ILE B N 1
ATOM 4214 C CA . ILE B 1 3 ? -1.823 37.906 15.289 1 98.88 3 ILE B CA 1
ATOM 4215 C C . ILE B 1 3 ? -0.653 37.906 14.312 1 98.88 3 ILE B C 1
ATOM 4217 O O . ILE B 1 3 ? -0.849 38.062 13.102 1 98.88 3 ILE B O 1
ATOM 4221 N N . ILE B 1 4 ? 0.574 37.719 14.828 1 98.81 4 ILE B N 1
ATOM 4222 C CA . ILE B 1 4 ? 1.767 37.688 13.992 1 98.81 4 ILE B CA 1
ATOM 4223 C C . ILE B 1 4 ? 2.281 36.25 13.914 1 98.81 4 ILE B C 1
ATOM 4225 O O . ILE B 1 4 ? 2.711 35.688 14.922 1 98.81 4 ILE B O 1
ATOM 4229 N N . GLY B 1 5 ? 2.293 35.688 12.711 1 98.44 5 GLY B N 1
ATOM 4230 C CA . GLY B 1 5 ? 2.691 34.312 12.484 1 98.44 5 GLY B CA 1
ATOM 4231 C C . GLY B 1 5 ? 1.55 33.406 12.016 1 98.44 5 GLY B C 1
ATOM 4232 O O . GLY B 1 5 ? 0.555 33.25 12.727 1 98.44 5 GLY B O 1
ATOM 4233 N N . GLY B 1 6 ? 1.663 32.875 10.867 1 98.44 6 GLY B N 1
ATOM 4234 C CA . GLY B 1 6 ? 0.629 32.031 10.281 1 98.44 6 GLY B CA 1
ATOM 4235 C C . GLY B 1 6 ? 0.95 30.547 10.344 1 98.44 6 GLY B C 1
ATOM 4236 O O . GLY B 1 6 ? 0.64 29.812 9.414 1 98.44 6 GLY B O 1
ATOM 4237 N N . GLY B 1 7 ? 1.665 30.078 11.383 1 98.19 7 GLY B N 1
ATOM 4238 C CA . GLY B 1 7 ? 1.795 28.672 11.703 1 98.19 7 GLY B CA 1
ATOM 4239 C C . GLY B 1 7 ? 0.588 28.109 12.438 1 98.19 7 GLY B C 1
ATOM 4240 O O . GLY B 1 7 ? -0.445 28.781 12.539 1 98.19 7 GLY B O 1
ATOM 4241 N N . ILE B 1 8 ? 0.728 26.922 12.93 1 98.44 8 ILE B N 1
ATOM 4242 C CA . ILE B 1 8 ? -0.42 26.219 13.477 1 98.44 8 ILE B CA 1
ATOM 4243 C C . ILE B 1 8 ? -0.929 26.938 14.719 1 98.44 8 ILE B C 1
ATOM 4245 O O . ILE B 1 8 ? -2.139 27 14.961 1 98.44 8 ILE B O 1
ATOM 4249 N N . THR B 1 9 ? -0.056 27.5 15.539 1 97.88 9 THR B N 1
ATOM 4250 C CA . THR B 1 9 ? -0.491 28.219 16.734 1 97.88 9 THR B CA 1
ATOM 4251 C C . THR B 1 9 ? -1.291 29.469 16.344 1 97.88 9 THR B C 1
ATOM 4253 O O . THR B 1 9 ? -2.396 29.672 16.844 1 97.88 9 THR B O 1
ATOM 4256 N N . GLY B 1 10 ? -0.728 30.297 15.469 1 98.62 10 GLY B N 1
ATOM 4257 C CA . GLY B 1 10 ? -1.444 31.469 15.008 1 98.62 10 GLY B CA 1
ATOM 4258 C C . GLY B 1 10 ? -2.773 31.141 14.359 1 98.62 10 GLY B C 1
ATOM 4259 O O . GLY B 1 10 ? -3.76 31.859 14.547 1 98.62 10 GLY B O 1
ATOM 4260 N N . ALA B 1 11 ? -2.799 30.094 13.555 1 98.81 11 ALA B N 1
ATOM 4261 C CA . ALA B 1 11 ? -4.023 29.656 12.883 1 98.81 11 ALA B CA 1
ATOM 4262 C C . ALA B 1 11 ? -5.105 29.297 13.898 1 98.81 11 ALA B C 1
ATOM 4264 O O . ALA B 1 11 ? -6.273 29.656 13.711 1 98.81 11 ALA B O 1
ATOM 4265 N N . ASN B 1 12 ? -4.734 28.609 14.945 1 98.75 12 ASN B N 1
ATOM 4266 C CA . ASN B 1 12 ? -5.703 28.219 15.969 1 98.75 12 ASN B CA 1
ATOM 4267 C C . ASN B 1 12 ? -6.176 29.438 16.766 1 98.75 12 ASN B C 1
ATOM 4269 O O . ASN B 1 12 ? -7.332 29.484 17.188 1 98.75 12 ASN B O 1
ATOM 4273 N N . VAL B 1 13 ? -5.266 30.391 17.047 1 98.56 13 VAL B N 1
ATOM 4274 C CA . VAL B 1 13 ? -5.668 31.625 17.719 1 98.56 13 VAL B CA 1
ATOM 4275 C C . VAL B 1 13 ? -6.691 32.375 16.875 1 98.56 13 VAL B C 1
ATOM 4277 O O . VAL B 1 13 ? -7.719 32.812 17.391 1 98.56 13 VAL B O 1
ATOM 4280 N N . LEU B 1 14 ? -6.391 32.469 15.594 1 98.81 14 LEU B N 1
ATOM 4281 C CA . LEU B 1 14 ? -7.324 33.125 14.672 1 98.81 14 LEU B CA 1
ATOM 4282 C C . LEU B 1 14 ? -8.68 32.438 14.711 1 98.81 14 LEU B C 1
ATOM 4284 O O . LEU B 1 14 ? -9.719 33.094 14.758 1 98.81 14 LEU B O 1
ATOM 4288 N N . TRP B 1 15 ? -8.695 31.125 14.664 1 98.81 15 TRP B N 1
ATOM 4289 C CA . TRP B 1 15 ? -9.914 30.328 14.656 1 98.81 15 TRP B CA 1
ATOM 4290 C C . TRP B 1 15 ? -10.727 30.562 15.922 1 98.81 15 TRP B C 1
ATOM 4292 O O . TRP B 1 15 ? -11.906 30.922 15.852 1 98.81 15 TRP B O 1
ATOM 4302 N N . ASP B 1 16 ? -10.086 30.469 17.062 1 98.62 16 ASP B N 1
ATOM 4303 C CA . ASP B 1 16 ? -10.773 30.641 18.344 1 98.62 16 ASP B CA 1
ATOM 4304 C C . ASP B 1 16 ? -11.305 32.062 18.484 1 98.62 16 ASP B C 1
ATOM 4306 O O . ASP B 1 16 ? -12.477 32.25 18.828 1 98.62 16 ASP B O 1
ATOM 4310 N N . ALA B 1 17 ? -10.461 33.062 18.203 1 97.94 17 ALA B N 1
ATOM 4311 C CA . ALA B 1 17 ? -10.859 34.438 18.328 1 97.94 17 ALA B CA 1
ATOM 4312 C C . ALA B 1 17 ? -12.039 34.781 17.422 1 97.94 17 ALA B C 1
ATOM 4314 O O . ALA B 1 17 ? -12.961 35.469 17.828 1 97.94 17 ALA B O 1
ATOM 4315 N N . SER B 1 18 ? -12 34.281 16.219 1 98 18 SER B N 1
ATOM 4316 C CA . SER B 1 18 ? -13.094 34.5 15.281 1 98 18 SER B CA 1
ATOM 4317 C C . SER B 1 18 ? -14.398 33.906 15.781 1 98 18 SER B C 1
ATOM 4319 O O . SER B 1 18 ? -15.453 34.531 15.695 1 98 18 SER B O 1
ATOM 4321 N N . LEU B 1 19 ? -14.328 32.719 16.297 1 97.81 19 LEU B N 1
ATOM 4322 C CA . LEU B 1 19 ? -15.523 32.031 16.812 1 97.81 19 LEU B CA 1
ATOM 4323 C C . LEU B 1 19 ? -16.109 32.812 17.984 1 97.81 19 LEU B C 1
ATOM 4325 O O . LEU B 1 19 ? -17.328 32.812 18.188 1 97.81 19 LEU B O 1
ATOM 4329 N N . ARG B 1 20 ? -15.188 33.438 18.734 1 96.38 20 ARG B N 1
ATOM 4330 C CA . ARG B 1 20 ? -15.641 34.156 19.922 1 96.38 20 ARG B CA 1
ATOM 4331 C C . ARG B 1 20 ? -16.172 35.531 19.562 1 96.38 20 ARG B C 1
ATOM 4333 O O . ARG B 1 20 ? -16.781 36.188 20.406 1 96.38 20 ARG B O 1
ATOM 4340 N N . GLY B 1 21 ? -15.914 36.031 18.297 1 94.94 21 GLY B N 1
ATOM 4341 C CA . GLY B 1 21 ? -16.516 37.25 17.844 1 94.94 21 GLY B CA 1
ATOM 4342 C C . GLY B 1 21 ? -15.547 38.438 17.828 1 94.94 21 GLY B C 1
ATOM 4343 O O . GLY B 1 21 ? -15.953 39.562 17.625 1 94.94 21 GLY B O 1
ATOM 4344 N N . TYR B 1 22 ? -14.305 38.219 18.016 1 96.06 22 TYR B N 1
ATOM 4345 C CA . TYR B 1 22 ? -13.312 39.312 17.969 1 96.06 22 TYR B CA 1
ATOM 4346 C C . TYR B 1 22 ? -13.078 39.781 16.531 1 96.06 22 TYR B C 1
ATOM 4348 O O . TYR B 1 22 ? -13.195 38.969 15.594 1 96.06 22 TYR B O 1
ATOM 4356 N N . LYS B 1 23 ? -12.867 41.062 16.406 1 96.56 23 LYS B N 1
ATOM 4357 C CA . LYS B 1 23 ? -12.234 41.531 15.172 1 96.56 23 LYS B CA 1
ATOM 4358 C C . LYS B 1 23 ? -10.75 41.188 15.148 1 96.56 23 LYS B C 1
ATOM 4360 O O . LYS B 1 23 ? -9.961 41.781 15.891 1 96.56 23 LYS B O 1
ATOM 4365 N N . VAL B 1 24 ? -10.359 40.219 14.32 1 97.94 24 VAL B N 1
ATOM 4366 C CA . VAL B 1 24 ? -9.016 39.688 14.422 1 97.94 24 VAL B CA 1
ATOM 4367 C C . VAL B 1 24 ? -8.375 39.594 13.039 1 97.94 24 VAL B C 1
ATOM 4369 O O . VAL B 1 24 ? -9.055 39.312 12.055 1 97.94 24 VAL B O 1
ATOM 4372 N N . LEU B 1 25 ? -7.078 39.875 12.969 1 98.69 25 LEU B N 1
ATOM 4373 C CA . LEU B 1 25 ? -6.273 39.875 11.758 1 98.69 25 LEU B CA 1
ATOM 4374 C C . LEU B 1 25 ? -4.984 39.062 11.969 1 98.69 25 LEU B C 1
ATOM 4376 O O . LEU B 1 25 ? -4.254 39.312 12.93 1 98.69 25 LEU B O 1
ATOM 4380 N N . LEU B 1 26 ? -4.742 38.094 11.094 1 98.88 26 LEU B N 1
ATOM 4381 C CA . LEU B 1 26 ? -3.494 37.344 11.125 1 98.88 26 LEU B CA 1
ATOM 4382 C C . LEU B 1 26 ? -2.566 37.781 10 1 98.88 26 LEU B C 1
ATOM 4384 O O . LEU B 1 26 ? -2.996 37.906 8.852 1 98.88 26 LEU B O 1
ATOM 4388 N N . LEU B 1 27 ? -1.313 38.031 10.32 1 98.81 27 LEU B N 1
ATOM 4389 C CA . LEU B 1 27 ? -0.294 38.469 9.359 1 98.81 27 LEU B CA 1
ATOM 4390 C C . LEU B 1 27 ? 0.864 37.469 9.336 1 98.81 27 LEU B C 1
ATOM 4392 O O . LEU B 1 27 ? 1.415 37.125 10.383 1 98.81 27 LEU B O 1
ATOM 4396 N N . GLU B 1 28 ? 1.236 36.969 8.18 1 98.75 28 GLU B N 1
ATOM 4397 C CA . GLU B 1 28 ? 2.361 36.062 7.973 1 98.75 28 GLU B CA 1
ATOM 4398 C C . GLU B 1 28 ? 3.34 36.625 6.945 1 98.75 28 GLU B C 1
ATOM 4400 O O . GLU B 1 28 ? 2.938 37 5.852 1 98.75 28 GLU B O 1
ATOM 4405 N N . LYS B 1 29 ? 4.621 36.656 7.281 1 98.19 29 LYS B N 1
ATOM 4406 C CA . LYS B 1 29 ? 5.602 37.344 6.426 1 98.19 29 LYS B CA 1
ATOM 4407 C C . LYS B 1 29 ? 5.875 36.5 5.168 1 98.19 29 LYS B C 1
ATOM 4409 O O . LYS B 1 29 ? 6.234 37.062 4.125 1 98.19 29 LYS B O 1
ATOM 4414 N N . ASN B 1 30 ? 5.812 35.188 5.242 1 97.88 30 ASN B N 1
ATOM 4415 C CA . ASN B 1 30 ? 5.902 34.281 4.09 1 97.88 30 ASN B CA 1
ATOM 4416 C C . ASN B 1 30 ? 4.555 33.656 3.762 1 97.88 30 ASN B C 1
ATOM 4418 O O . ASN B 1 30 ? 3.525 34.344 3.787 1 97.88 30 ASN B O 1
ATOM 4422 N N . ASP B 1 31 ? 4.488 32.438 3.408 1 98.44 31 ASP B N 1
ATOM 4423 C CA . ASP B 1 31 ? 3.225 31.719 3.256 1 98.44 31 ASP B CA 1
ATOM 4424 C C . ASP B 1 31 ? 2.805 31.062 4.566 1 98.44 31 ASP B C 1
ATOM 4426 O O . ASP B 1 31 ? 3.613 30.938 5.488 1 98.44 31 ASP B O 1
ATOM 4430 N N . TYR B 1 32 ? 1.501 30.766 4.664 1 98.56 32 TYR B N 1
ATOM 4431 C CA . TYR B 1 32 ? 1.025 30.031 5.832 1 98.56 32 TYR B CA 1
ATOM 4432 C C . TYR B 1 32 ? 1.765 28.703 5.98 1 98.56 32 TYR B C 1
ATOM 4434 O O . TYR B 1 32 ? 2.123 28.062 4.984 1 98.56 32 TYR B O 1
ATOM 4442 N N . ALA B 1 33 ? 2.033 28.297 7.211 1 98 33 ALA B N 1
ATOM 4443 C CA . ALA B 1 33 ? 2.605 27 7.57 1 98 33 ALA B CA 1
ATOM 4444 C C . ALA B 1 33 ? 3.953 26.797 6.887 1 98 33 ALA B C 1
ATOM 4446 O O . ALA B 1 33 ? 4.312 25.656 6.539 1 98 33 ALA B O 1
ATOM 4447 N N . SER B 1 34 ? 4.742 27.797 6.59 1 97.19 34 SER B N 1
ATOM 4448 C CA . SER B 1 34 ? 5.965 27.672 5.805 1 97.19 34 SER B CA 1
ATOM 4449 C C . SER B 1 34 ? 7.191 27.547 6.707 1 97.19 34 SER B C 1
ATOM 4451 O O . SER B 1 34 ? 8.305 27.344 6.223 1 97.19 34 SER B O 1
ATOM 4453 N N . GLY B 1 35 ? 7.047 27.688 8.047 1 96 35 GLY B N 1
ATOM 4454 C CA . GLY B 1 35 ? 8.164 27.562 8.977 1 96 35 GLY B CA 1
ATOM 4455 C C . GLY B 1 35 ? 8.219 26.203 9.656 1 96 35 GLY B C 1
ATOM 4456 O O . GLY B 1 35 ? 8.422 25.172 9 1 96 35 GLY B O 1
ATOM 4457 N N . THR B 1 36 ? 7.961 26.172 10.992 1 95.31 36 THR B N 1
ATOM 4458 C CA . THR B 1 36 ? 8.023 24.953 11.789 1 95.31 36 THR B CA 1
ATOM 4459 C C . THR B 1 36 ? 6.855 24.031 11.445 1 95.31 36 THR B C 1
ATOM 4461 O O . THR B 1 36 ? 7.008 22.812 11.43 1 95.31 36 THR B O 1
ATOM 4464 N N . THR B 1 37 ? 5.781 24.578 11.094 1 96.88 37 THR B N 1
ATOM 4465 C CA . THR B 1 37 ? 4.52 23.859 10.938 1 96.88 37 THR B CA 1
ATOM 4466 C C . THR B 1 37 ? 4.605 22.859 9.781 1 96.88 37 THR B C 1
ATOM 4468 O O . THR B 1 37 ? 4.008 21.781 9.828 1 96.88 37 THR B O 1
ATOM 4471 N N . GLN B 1 38 ? 5.289 23.141 8.734 1 95.88 38 GLN B N 1
ATOM 4472 C CA . GLN B 1 38 ? 5.387 22.234 7.598 1 95.88 38 GLN B CA 1
ATOM 4473 C C . GLN B 1 38 ? 6.434 21.141 7.848 1 95.88 38 GLN B C 1
ATOM 4475 O O . GLN B 1 38 ? 6.566 20.203 7.059 1 95.88 38 GLN B O 1
ATOM 4480 N N . ALA B 1 39 ? 7.168 21.25 8.945 1 95.75 39 ALA B N 1
ATOM 4481 C CA . ALA B 1 39 ? 8.32 20.375 9.156 1 95.75 39 ALA B CA 1
ATOM 4482 C C . ALA B 1 39 ? 8.031 19.344 10.242 1 95.75 39 ALA B C 1
ATOM 4484 O O . ALA B 1 39 ? 8.945 18.875 10.93 1 95.75 39 ALA B O 1
ATOM 4485 N N . THR B 1 40 ? 6.777 19.047 10.414 1 95.44 40 THR B N 1
ATOM 4486 C CA . THR B 1 40 ? 6.422 18 11.359 1 95.44 40 THR B CA 1
ATOM 4487 C C . THR B 1 40 ? 6.746 16.609 10.789 1 95.44 40 THR B C 1
ATOM 4489 O O . THR B 1 40 ? 7.062 16.484 9.609 1 95.44 40 THR B O 1
ATOM 4492 N N . SER B 1 41 ? 6.711 15.625 11.641 1 95.81 41 SER B N 1
ATOM 4493 C CA . SER B 1 41 ? 6.836 14.25 11.172 1 95.81 41 SER B CA 1
ATOM 4494 C C . SER B 1 41 ? 5.523 13.742 10.578 1 95.81 41 SER B C 1
ATOM 4496 O O . SER B 1 41 ? 5.355 12.539 10.367 1 95.81 41 SER B O 1
ATOM 4498 N N . LYS B 1 42 ? 4.586 14.633 10.328 1 97.62 42 LYS B N 1
ATOM 4499 C CA . LYS B 1 42 ? 3.275 14.289 9.781 1 97.62 42 LYS B CA 1
ATOM 4500 C C . LYS B 1 42 ? 2.514 13.359 10.727 1 97.62 42 LYS B C 1
ATOM 4502 O O . LYS B 1 42 ? 1.894 12.391 10.289 1 97.62 42 LYS B O 1
ATOM 4507 N N . LEU B 1 43 ? 2.639 13.648 12.055 1 97.06 43 LEU B N 1
ATOM 4508 C CA . LEU B 1 43 ? 1.996 12.828 13.07 1 97.06 43 LEU B CA 1
ATOM 4509 C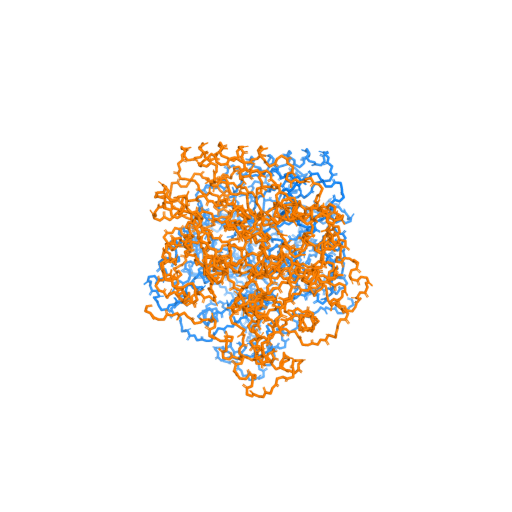 C . LEU B 1 43 ? 1.215 13.695 14.055 1 97.06 43 LEU B C 1
ATOM 4511 O O . LEU B 1 43 ? 1.587 14.844 14.312 1 97.06 43 LEU B O 1
ATOM 4515 N N . ILE B 1 44 ? 0.156 13.242 14.523 1 97.5 44 ILE B N 1
ATOM 4516 C CA . ILE B 1 44 ? -0.546 13.711 15.719 1 97.5 44 ILE B CA 1
ATOM 4517 C C . ILE B 1 44 ? -0.442 12.656 16.812 1 97.5 44 ILE B C 1
ATOM 4519 O O . ILE B 1 44 ? -1.114 11.625 16.766 1 97.5 44 ILE B O 1
ATOM 4523 N N . HIS B 1 45 ? 0.43 12.898 17.766 1 90.5 45 HIS B N 1
ATOM 4524 C CA . HIS B 1 45 ? 0.702 11.836 18.719 1 90.5 45 HIS B CA 1
ATOM 4525 C C . HIS B 1 45 ? 0.727 12.375 20.141 1 90.5 45 HIS B C 1
ATOM 4527 O O . HIS B 1 45 ? 0.871 13.578 20.359 1 90.5 45 HIS B O 1
ATOM 4533 N N . GLY B 1 46 ? 0.612 11.461 21.062 1 83.94 46 GLY B N 1
ATOM 4534 C CA . GLY B 1 46 ? 0.565 11.805 22.469 1 83.94 46 GLY B CA 1
ATOM 4535 C C . GLY B 1 46 ? 1.939 11.953 23.094 1 83.94 46 GLY B C 1
ATOM 4536 O O . GLY B 1 46 ? 2.076 12.531 24.172 1 83.94 46 GLY B O 1
ATOM 4537 N N . GLY B 1 47 ? 2.883 11.414 22.516 1 84.38 47 GLY B N 1
ATOM 4538 C CA . GLY B 1 47 ? 4.234 11.547 23.047 1 84.38 47 GLY B CA 1
ATOM 4539 C C . GLY B 1 47 ? 4.578 10.492 24.078 1 84.38 47 GLY B C 1
ATOM 4540 O O . GLY B 1 47 ? 4.949 10.828 25.203 1 84.38 47 GLY B O 1
ATOM 4541 N N . LEU B 1 48 ? 4.562 9.266 23.734 1 80 48 LEU B N 1
ATOM 4542 C CA . LEU B 1 48 ? 4.918 8.148 24.609 1 80 48 LEU B CA 1
ATOM 4543 C C . LEU B 1 48 ? 6.277 8.383 25.25 1 80 48 LEU B C 1
ATOM 4545 O O . LEU B 1 48 ? 6.465 8.07 26.438 1 80 48 LEU B O 1
ATOM 4549 N N . ARG B 1 49 ? 7.148 8.984 24.594 1 78.19 49 ARG B N 1
ATOM 4550 C CA . ARG B 1 49 ? 8.516 9.188 25.062 1 78.19 49 ARG B CA 1
ATOM 4551 C C . ARG B 1 49 ? 8.547 10.156 26.234 1 78.19 49 ARG B C 1
ATOM 4553 O O . ARG B 1 49 ? 9.469 10.117 27.062 1 78.19 49 ARG B O 1
ATOM 4560 N N . TYR B 1 50 ? 7.586 10.984 26.375 1 79 50 TYR B N 1
ATOM 4561 C CA . TYR B 1 50 ? 7.547 11.992 27.422 1 79 50 TYR B CA 1
ATOM 4562 C C . TYR B 1 50 ? 7.246 11.359 28.781 1 79 50 TYR B C 1
ATOM 4564 O O . TYR B 1 50 ? 7.461 11.977 29.828 1 79 50 TYR B O 1
ATOM 4572 N N . LEU B 1 51 ? 6.73 10.18 28.703 1 80.69 51 LEU B N 1
ATOM 4573 C CA . LEU B 1 51 ? 6.465 9.461 29.938 1 80.69 51 LEU B CA 1
ATOM 4574 C C . LEU B 1 51 ? 7.766 9.117 30.672 1 80.69 51 LEU B C 1
ATOM 4576 O O . LEU B 1 51 ? 7.793 9.023 31.891 1 80.69 51 LEU B O 1
ATOM 4580 N N . LYS B 1 52 ? 8.805 8.961 29.859 1 77.62 52 LYS B N 1
ATOM 4581 C CA . LYS B 1 52 ? 10.109 8.68 30.453 1 77.62 52 LYS B CA 1
ATOM 4582 C C . LYS B 1 52 ? 10.562 9.812 31.359 1 77.62 52 LYS B C 1
ATOM 4584 O O . LYS B 1 52 ? 11.25 9.586 32.375 1 77.62 52 LYS B O 1
ATOM 4589 N N . ASN B 1 53 ? 10.141 11.008 31.031 1 79.06 53 ASN B N 1
ATOM 4590 C CA . ASN B 1 53 ? 10.477 12.195 31.812 1 79.06 53 ASN B CA 1
ATOM 4591 C C . ASN B 1 53 ? 9.375 12.531 32.812 1 79.06 53 ASN B C 1
ATOM 4593 O O . ASN B 1 53 ? 9.359 13.625 33.375 1 79.06 53 ASN B O 1
ATOM 4597 N N . LEU B 1 54 ? 8.391 11.688 32.969 1 82.31 54 LEU B N 1
ATOM 4598 C CA . LEU B 1 54 ? 7.297 11.781 33.906 1 82.31 54 LEU B CA 1
ATOM 4599 C C . LEU B 1 54 ? 6.41 12.984 33.625 1 82.31 54 LEU B C 1
ATOM 4601 O O . LEU B 1 54 ? 5.859 13.594 34.531 1 82.31 54 LEU B O 1
ATOM 4605 N N . GLU B 1 55 ? 6.402 13.367 32.406 1 87.25 55 GLU B N 1
ATOM 4606 C CA . GLU B 1 55 ? 5.543 14.477 31.984 1 87.25 55 GLU B CA 1
ATOM 4607 C C . GLU B 1 55 ? 4.117 14 31.719 1 87.25 55 GLU B C 1
ATOM 4609 O O . GLU B 1 55 ? 3.6 14.164 30.625 1 87.25 55 GLU B O 1
ATOM 4614 N N . PHE B 1 56 ? 3.396 13.602 32.688 1 90.19 56 PHE B N 1
ATOM 4615 C CA . PHE B 1 56 ? 2.08 12.977 32.594 1 90.19 56 PHE B CA 1
ATOM 4616 C C . PHE B 1 56 ? 1.048 13.984 32.094 1 90.19 56 PHE B C 1
ATOM 4618 O O . PHE B 1 56 ? 0.181 13.641 31.281 1 90.19 56 PHE B O 1
ATOM 4625 N N . GLY B 1 57 ? 1.133 15.211 32.594 1 90.31 57 GLY B N 1
ATOM 4626 C CA . GLY B 1 57 ? 0.199 16.234 32.156 1 90.31 57 GLY B CA 1
ATOM 4627 C C . GLY B 1 57 ? 0.281 16.531 30.672 1 90.31 57 GLY B C 1
ATOM 4628 O O . GLY B 1 57 ? -0.746 16.656 30 1 90.31 57 GLY B O 1
ATOM 4629 N N . LEU B 1 58 ? 1.463 16.594 30.188 1 89 58 LEU B N 1
ATOM 4630 C CA . LEU B 1 58 ? 1.682 16.875 28.766 1 89 58 LEU B CA 1
ATOM 4631 C C . LEU B 1 58 ? 1.143 15.734 27.906 1 89 58 LEU B C 1
ATOM 4633 O O . LEU B 1 58 ? 0.535 15.977 26.859 1 89 58 LEU B O 1
ATOM 4637 N N . VAL B 1 59 ? 1.382 14.531 28.328 1 93.62 59 VAL B N 1
ATOM 4638 C CA . VAL B 1 59 ? 0.907 13.375 27.594 1 93.62 59 VAL B CA 1
ATOM 4639 C C . VAL B 1 59 ? -0.62 13.352 27.578 1 93.62 59 VAL B C 1
ATOM 4641 O O . VAL B 1 59 ? -1.238 13.164 26.531 1 93.62 59 VAL B O 1
ATOM 4644 N N . ARG B 1 60 ? -1.211 13.602 28.703 1 95.75 60 ARG B N 1
ATOM 4645 C CA . ARG B 1 60 ? -2.668 13.625 28.781 1 95.75 60 ARG B CA 1
ATOM 4646 C C . ARG B 1 60 ? -3.242 14.727 27.891 1 95.75 60 ARG B C 1
ATOM 4648 O O . ARG B 1 60 ? -4.227 14.508 27.188 1 95.75 60 ARG B O 1
ATOM 4655 N N . GLU B 1 61 ? -2.672 15.898 27.953 1 95 61 GLU B N 1
ATOM 4656 C CA . GLU B 1 61 ? -3.107 17 27.109 1 95 61 GLU B CA 1
ATOM 4657 C C . GLU B 1 61 ? -3.006 16.641 25.625 1 95 61 GLU B C 1
ATOM 4659 O O . GLU B 1 61 ? -3.938 16.875 24.859 1 95 61 GLU B O 1
ATOM 4664 N N . SER B 1 62 ? -1.884 16.062 25.25 1 96.12 62 SER B N 1
ATOM 4665 C CA . SER B 1 62 ? -1.659 15.664 23.875 1 96.12 62 SER B CA 1
ATOM 4666 C C . SER B 1 62 ? -2.688 14.633 23.406 1 96.12 62 SER B C 1
ATOM 4668 O O . SER B 1 62 ? -3.209 14.727 22.297 1 96.12 62 SER B O 1
ATOM 4670 N N . LEU B 1 63 ? -2.957 13.703 24.297 1 97.38 63 LEU B N 1
ATOM 4671 C CA . LEU B 1 63 ? -3.906 12.648 23.953 1 97.38 63 LEU B CA 1
ATOM 4672 C C . LEU B 1 63 ? -5.32 13.203 23.828 1 97.38 63 LEU B C 1
ATOM 4674 O O . LEU B 1 63 ? -6.078 12.797 22.953 1 97.38 63 LEU B O 1
ATOM 4678 N N . ARG B 1 64 ? -5.672 14.117 24.703 1 97.19 64 ARG B N 1
ATOM 4679 C CA . ARG B 1 64 ? -6.965 14.781 24.625 1 97.19 64 ARG B CA 1
ATOM 4680 C C . ARG B 1 64 ? -7.09 15.57 23.312 1 97.19 64 ARG B C 1
ATOM 4682 O O . ARG B 1 64 ? -8.102 15.477 22.625 1 97.19 64 ARG B O 1
ATOM 4689 N N . GLU B 1 65 ? -6.043 16.297 22.953 1 97.88 65 GLU B N 1
ATOM 4690 C CA . GLU B 1 65 ? -6.055 17.125 21.766 1 97.88 65 GLU B CA 1
ATOM 4691 C C . GLU B 1 65 ? -6.062 16.266 20.5 1 97.88 65 GLU B C 1
ATOM 4693 O O . GLU B 1 65 ? -6.676 16.641 19.484 1 97.88 65 GLU B O 1
ATOM 4698 N N . ARG B 1 66 ? -5.379 15.156 20.547 1 97.81 66 ARG B N 1
ATOM 4699 C CA . ARG B 1 66 ? -5.434 14.203 19.438 1 97.81 66 ARG B CA 1
ATOM 4700 C C . ARG B 1 66 ? -6.871 13.789 19.141 1 97.81 66 ARG B C 1
ATOM 4702 O O . ARG B 1 66 ? -7.297 13.797 17.984 1 97.81 66 ARG B O 1
ATOM 4709 N N . ARG B 1 67 ? -7.594 13.461 20.172 1 98.12 67 ARG B N 1
ATOM 4710 C CA . ARG B 1 67 ? -8.992 13.062 20.016 1 98.12 67 ARG B CA 1
ATOM 4711 C C . ARG B 1 67 ? -9.836 14.211 19.469 1 98.12 67 ARG B C 1
ATOM 4713 O O . ARG B 1 67 ? -10.68 14.008 18.594 1 98.12 67 ARG B O 1
ATOM 4720 N N . ILE B 1 68 ? -9.625 15.391 19.969 1 98.44 68 ILE B N 1
ATOM 4721 C CA . ILE B 1 68 ? -10.406 16.547 19.562 1 98.44 68 ILE B CA 1
ATOM 4722 C C . ILE B 1 68 ? -10.172 16.828 18.078 1 98.44 68 ILE B C 1
ATOM 4724 O O . ILE B 1 68 ? -11.109 17.125 17.328 1 98.44 68 ILE B O 1
ATOM 4728 N N . LEU B 1 69 ? -8.914 16.734 17.625 1 98.5 69 LEU B N 1
ATOM 4729 C CA . LEU B 1 69 ? -8.625 16.953 16.203 1 98.5 69 LEU B CA 1
ATOM 4730 C C . LEU B 1 69 ? -9.352 15.922 15.344 1 98.5 69 LEU B C 1
ATOM 4732 O O . LEU B 1 69 ? -9.828 16.25 14.25 1 98.5 69 LEU B O 1
ATOM 4736 N N . ALA B 1 70 ? -9.43 14.695 15.82 1 98.31 70 ALA B N 1
ATOM 4737 C CA . ALA B 1 70 ? -10.164 13.664 15.094 1 98.31 70 ALA B CA 1
ATOM 4738 C C . ALA B 1 70 ? -11.648 14.008 15.008 1 98.31 70 ALA B C 1
ATOM 4740 O O . ALA B 1 70 ? -12.32 13.633 14.047 1 98.31 70 ALA B O 1
ATOM 4741 N N . LYS B 1 71 ? -12.109 14.656 16.016 1 98.25 71 LYS B N 1
ATOM 4742 C CA . LYS B 1 71 ? -13.523 15.023 16.062 1 98.25 71 LYS B CA 1
ATOM 4743 C C . LYS B 1 71 ? -13.828 16.172 15.109 1 98.25 71 LYS B C 1
ATOM 4745 O O . LYS B 1 71 ? -14.789 16.109 14.344 1 98.25 71 LYS B O 1
ATOM 4750 N N . ILE B 1 72 ? -13.008 17.188 15.047 1 98.44 72 ILE B N 1
ATOM 4751 C CA . ILE B 1 72 ? -13.367 18.422 14.367 1 98.44 72 ILE B CA 1
ATOM 4752 C C . ILE B 1 72 ? -12.828 18.406 12.938 1 98.44 72 ILE B C 1
ATOM 4754 O O . ILE B 1 72 ? -13.242 19.203 12.102 1 98.44 72 ILE B O 1
ATOM 4758 N N . SER B 1 73 ? -11.906 17.609 12.648 1 98.31 73 SER B N 1
ATOM 4759 C CA . SER B 1 73 ? -11.312 17.5 11.32 1 98.31 73 SER B CA 1
ATOM 4760 C C . SER B 1 73 ? -10.922 16.062 11.008 1 98.31 73 SER B C 1
ATOM 4762 O O . SER B 1 73 ? -9.758 15.781 10.695 1 98.31 73 SER B O 1
ATOM 4764 N N . PRO B 1 74 ? -11.867 15.125 10.93 1 98.19 74 PRO B N 1
ATOM 4765 C CA . PRO B 1 74 ? -11.57 13.703 10.734 1 98.19 74 PRO B CA 1
ATOM 4766 C C . PRO B 1 74 ? -10.859 13.43 9.406 1 98.19 74 PRO B C 1
ATOM 4768 O O . PRO B 1 74 ? -10.109 12.453 9.297 1 98.19 74 PRO B O 1
ATOM 4771 N N . HIS B 1 75 ? -11.023 14.258 8.398 1 98.06 75 HIS B N 1
ATOM 4772 C CA . HIS B 1 75 ? -10.383 14.062 7.105 1 98.06 75 HIS B CA 1
ATOM 4773 C C . HIS B 1 75 ? -8.883 14.344 7.184 1 98.06 75 HIS B C 1
ATOM 4775 O O . HIS B 1 75 ? -8.117 13.875 6.336 1 98.06 75 HIS B O 1
ATOM 4781 N N . ALA B 1 76 ? -8.453 15.102 8.172 1 98.12 76 ALA B N 1
ATOM 4782 C CA . ALA B 1 76 ? -7.07 15.57 8.227 1 98.12 76 ALA B CA 1
ATOM 4783 C C . ALA B 1 76 ? -6.184 14.57 8.969 1 98.12 76 ALA B C 1
ATOM 4785 O O . ALA B 1 76 ? -4.957 14.656 8.906 1 98.12 76 ALA B O 1
ATOM 4786 N N . VAL B 1 77 ? -6.789 13.625 9.703 1 98.06 77 VAL B N 1
ATOM 4787 C CA . VAL B 1 77 ? -6.008 12.672 10.484 1 98.06 77 VAL B CA 1
ATOM 4788 C C . VAL B 1 77 ? -6.418 11.242 10.117 1 98.06 77 VAL B C 1
ATOM 4790 O O . VAL B 1 77 ? -7.539 11.016 9.656 1 98.06 77 VAL B O 1
ATOM 4793 N N . ARG B 1 78 ? -5.5 10.352 10.305 1 97.31 78 ARG B N 1
ATOM 4794 C CA . ARG B 1 78 ? -5.73 8.938 10.039 1 97.31 78 ARG B CA 1
ATOM 4795 C C . ARG B 1 78 ? -5.043 8.062 11.086 1 97.31 78 ARG B C 1
ATOM 4797 O O . ARG B 1 78 ? -3.91 8.336 11.477 1 97.31 78 ARG B O 1
ATOM 4804 N N . THR B 1 79 ? -5.797 7.066 11.555 1 98 79 THR B N 1
ATOM 4805 C CA . THR B 1 79 ? -5.184 6.141 12.508 1 98 79 THR B CA 1
ATOM 4806 C C . THR B 1 79 ? -3.951 5.484 11.898 1 98 79 THR B C 1
ATOM 4808 O O . THR B 1 79 ? -3.973 5.062 10.734 1 98 79 THR B O 1
ATOM 4811 N N . LEU B 1 80 ? -2.908 5.453 12.617 1 98 80 LEU B N 1
ATOM 4812 C CA . LEU B 1 80 ? -1.641 4.871 12.188 1 98 80 LEU B CA 1
ATOM 4813 C C . LEU B 1 80 ? -1.059 3.975 13.273 1 98 80 LEU B C 1
ATOM 4815 O O . LEU B 1 80 ? -1.003 4.363 14.445 1 98 80 LEU B O 1
ATOM 4819 N N . GLY B 1 81 ? -0.704 2.795 12.898 1 97.5 81 GLY B N 1
ATOM 4820 C CA . GLY B 1 81 ? -0.015 1.91 13.828 1 97.5 81 GLY B CA 1
ATOM 4821 C C . GLY B 1 81 ? 1.469 2.203 13.938 1 97.5 81 GLY B C 1
ATOM 4822 O O . GLY B 1 81 ? 2.121 2.531 12.945 1 97.5 81 GLY B O 1
ATOM 4823 N N . PHE B 1 82 ? 1.968 2.076 15.133 1 97.69 82 PHE B N 1
ATOM 4824 C CA . PHE B 1 82 ? 3.387 2.213 15.445 1 97.69 82 PHE B CA 1
ATOM 4825 C C . PHE B 1 82 ? 3.951 0.906 15.984 1 97.69 82 PHE B C 1
ATOM 4827 O O . PHE B 1 82 ? 3.424 0.351 16.953 1 97.69 82 PHE B O 1
ATOM 4834 N N . ILE B 1 83 ? 4.973 0.438 15.391 1 97.81 83 ILE B N 1
ATOM 4835 C CA . ILE B 1 83 ? 5.605 -0.8 15.828 1 97.81 83 ILE B CA 1
ATOM 4836 C C . ILE B 1 83 ? 6.98 -0.496 16.422 1 97.81 83 ILE B C 1
ATOM 4838 O O . ILE B 1 83 ? 7.789 0.196 15.797 1 97.81 83 ILE B O 1
ATOM 4842 N N . VAL B 1 84 ? 7.203 -0.995 17.562 1 97 84 VAL B N 1
ATOM 4843 C CA . VAL B 1 84 ? 8.5 -0.89 18.219 1 97 84 VAL B CA 1
ATOM 4844 C C . VAL B 1 84 ? 9.133 -2.273 18.344 1 97 84 VAL B C 1
ATOM 4846 O O . VAL B 1 84 ? 8.844 -3.02 19.281 1 97 84 VAL B O 1
ATOM 4849 N N . PRO B 1 85 ? 10.008 -2.619 17.438 1 96.81 85 PRO B N 1
ATOM 4850 C CA . PRO B 1 85 ? 10.711 -3.898 17.578 1 96.81 85 PRO B CA 1
ATOM 4851 C C . PRO B 1 85 ? 11.555 -3.977 18.844 1 96.81 85 PRO B C 1
ATOM 4853 O O . PRO B 1 85 ? 12.18 -2.99 19.234 1 96.81 85 PRO B O 1
ATOM 4856 N N . LEU B 1 86 ? 11.539 -5.102 19.453 1 97.44 86 LEU B N 1
ATOM 4857 C CA . LEU B 1 86 ? 12.25 -5.27 20.719 1 97.44 86 LEU B CA 1
ATOM 4858 C C . LEU B 1 86 ? 13.289 -6.387 20.609 1 97.44 86 LEU B C 1
ATOM 4860 O O . LEU B 1 86 ? 13.016 -7.438 20.031 1 97.44 86 LEU B O 1
ATOM 4864 N N . TYR B 1 87 ? 14.445 -6.172 21.219 1 95.19 87 TYR B N 1
ATOM 4865 C CA . TYR B 1 87 ? 15.578 -7.086 21.078 1 95.19 87 TYR B CA 1
ATOM 4866 C C . TYR B 1 87 ? 16.016 -7.629 22.422 1 95.19 87 TYR B C 1
ATOM 4868 O O . TYR B 1 87 ? 17.047 -8.305 22.531 1 95.19 87 TYR B O 1
ATOM 4876 N N . SER B 1 88 ? 15.344 -7.258 23.516 1 95.81 88 SER B N 1
ATOM 4877 C CA . SER B 1 88 ? 15.594 -7.801 24.844 1 95.81 88 SER B CA 1
ATOM 4878 C C . SER B 1 88 ? 14.312 -7.855 25.672 1 95.81 88 SER B C 1
ATOM 4880 O O . SER B 1 88 ? 13.398 -7.059 25.453 1 95.81 88 SER B O 1
ATOM 4882 N N . HIS B 1 89 ? 14.312 -8.727 26.625 1 96.25 89 HIS B N 1
ATOM 4883 C CA . HIS B 1 89 ? 13.141 -8.891 27.469 1 96.25 89 HIS B CA 1
ATOM 4884 C C . HIS B 1 89 ? 13 -7.734 28.453 1 96.25 89 HIS B C 1
ATOM 4886 O O . HIS B 1 89 ? 11.883 -7.344 28.797 1 96.25 89 HIS B O 1
ATOM 4892 N N . THR B 1 90 ? 14.07 -7.184 28.875 1 96.31 90 THR B N 1
ATOM 4893 C CA . THR B 1 90 ? 14.031 -6.027 29.766 1 96.31 90 THR B CA 1
ATOM 4894 C C . THR B 1 90 ? 13.336 -4.848 29.094 1 96.31 90 THR B C 1
ATOM 4896 O O . THR B 1 90 ? 12.469 -4.203 29.688 1 96.31 90 THR B O 1
ATOM 4899 N N . ALA B 1 91 ? 13.75 -4.586 27.891 1 93.94 91 ALA B N 1
ATOM 4900 C CA . ALA B 1 91 ? 13.117 -3.518 27.125 1 93.94 91 ALA B CA 1
ATOM 4901 C C . ALA B 1 91 ? 11.617 -3.779 26.953 1 93.94 91 ALA B C 1
ATOM 4903 O O . ALA B 1 91 ? 10.812 -2.846 26.953 1 93.94 91 ALA B O 1
ATOM 4904 N N . ARG B 1 92 ? 11.234 -5.051 26.75 1 96.69 92 ARG B N 1
ATOM 4905 C CA . ARG B 1 92 ? 9.836 -5.426 26.594 1 96.69 92 ARG B CA 1
ATOM 4906 C C . ARG B 1 92 ? 9.016 -5.031 27.828 1 96.69 92 ARG B C 1
ATOM 4908 O O . ARG B 1 92 ? 7.941 -4.441 27.703 1 96.69 92 ARG B O 1
ATOM 4915 N N . TYR B 1 93 ? 9.547 -5.293 28.984 1 96.75 93 TYR B N 1
ATOM 4916 C CA . TYR B 1 93 ? 8.812 -5.012 30.219 1 96.75 93 TYR B CA 1
ATOM 4917 C C . TYR B 1 93 ? 8.703 -3.512 30.453 1 96.75 93 TYR B C 1
ATOM 4919 O O . TYR B 1 93 ? 7.664 -3.021 30.906 1 96.75 93 TYR B O 1
ATOM 4927 N N . ILE B 1 94 ? 9.781 -2.822 30.203 1 94.12 94 ILE B N 1
ATOM 4928 C CA . ILE B 1 94 ? 9.781 -1.375 30.391 1 94.12 94 ILE B CA 1
ATOM 4929 C C . ILE B 1 94 ? 8.742 -0.737 29.453 1 94.12 94 ILE B C 1
ATOM 4931 O O . ILE B 1 94 ? 7.938 0.087 29.891 1 94.12 94 ILE B O 1
ATOM 4935 N N . LEU B 1 95 ? 8.82 -1.104 28.188 1 94.88 95 LEU B N 1
ATOM 4936 C CA . LEU B 1 95 ? 7.891 -0.528 27.234 1 94.88 95 LEU B CA 1
ATOM 4937 C C . LEU B 1 95 ? 6.453 -0.928 27.547 1 94.88 95 LEU B C 1
ATOM 4939 O O . LEU B 1 95 ? 5.527 -0.142 27.344 1 94.88 95 LEU B O 1
ATOM 4943 N N . LYS B 1 96 ? 6.246 -2.152 28.031 1 96.62 96 LYS B N 1
ATOM 4944 C CA . LYS B 1 96 ? 4.906 -2.578 28.422 1 96.62 96 LYS B CA 1
ATOM 4945 C C . LYS B 1 96 ? 4.32 -1.638 29.469 1 96.62 96 LYS B C 1
ATOM 4947 O O . LYS B 1 96 ? 3.16 -1.235 29.375 1 96.62 96 LYS B O 1
ATOM 4952 N N . ALA B 1 97 ? 5.09 -1.353 30.422 1 95.19 97 ALA B N 1
ATOM 4953 C CA . ALA B 1 97 ? 4.641 -0.437 31.469 1 95.19 97 ALA B CA 1
ATOM 4954 C C . ALA B 1 97 ? 4.27 0.923 30.875 1 95.19 97 ALA B C 1
ATOM 4956 O O . ALA B 1 97 ? 3.252 1.51 31.266 1 95.19 97 ALA B O 1
ATOM 4957 N N . GLY B 1 98 ? 5.156 1.418 30.031 1 94.06 98 GLY B N 1
ATOM 4958 C CA . GLY B 1 98 ? 4.855 2.672 29.359 1 94.06 98 GLY B CA 1
ATOM 4959 C C . GLY B 1 98 ? 3.57 2.627 28.547 1 94.06 98 GLY B C 1
ATOM 4960 O O . GLY B 1 98 ? 2.779 3.572 28.578 1 94.06 98 GLY B O 1
ATOM 4961 N N . MET B 1 99 ? 3.354 1.531 27.875 1 94.94 99 MET B N 1
ATOM 4962 C CA . MET B 1 99 ? 2.166 1.371 27.047 1 94.94 99 MET B CA 1
ATOM 4963 C C . MET B 1 99 ? 0.905 1.312 27.906 1 94.94 99 MET B C 1
ATOM 4965 O O . MET B 1 99 ? -0.136 1.85 27.516 1 94.94 99 MET B O 1
ATOM 4969 N N . GLU B 1 100 ? 0.991 0.649 29 1 95.81 100 GLU B N 1
ATOM 4970 C CA . GLU B 1 100 ? -0.145 0.583 29.922 1 95.81 100 GLU B CA 1
ATOM 4971 C C . GLU B 1 100 ? -0.516 1.97 30.438 1 95.81 100 GLU B C 1
ATOM 4973 O O . GLU B 1 100 ? -1.697 2.316 30.5 1 95.81 100 GLU B O 1
ATOM 4978 N N . LEU B 1 101 ? 0.469 2.666 30.797 1 94.88 101 LEU B N 1
ATOM 4979 C CA . LEU B 1 101 ? 0.239 4.023 31.281 1 94.88 101 LEU B CA 1
ATOM 4980 C C . LEU B 1 101 ? -0.34 4.902 30.172 1 94.88 101 LEU B C 1
ATOM 4982 O O . LEU B 1 101 ? -1.264 5.684 30.406 1 94.88 101 LEU B O 1
ATOM 4986 N N . TYR B 1 102 ? 0.278 4.82 29 1 95 102 TYR B N 1
ATOM 4987 C CA . TYR B 1 102 ? -0.205 5.562 27.844 1 95 102 TYR B CA 1
ATOM 4988 C C . TYR B 1 102 ? -1.674 5.254 27.562 1 95 102 TYR B C 1
ATOM 4990 O O . TYR B 1 102 ? -2.465 6.16 27.297 1 95 102 TYR B O 1
ATOM 4998 N N . ASN B 1 103 ? -2.047 4.023 27.656 1 94.25 103 ASN B N 1
ATOM 4999 C CA . ASN B 1 103 ? -3.426 3.586 27.484 1 94.25 103 ASN B CA 1
ATOM 5000 C C . ASN B 1 103 ? -4.348 4.16 28.547 1 94.25 103 ASN B C 1
ATOM 5002 O O . ASN B 1 103 ? -5.473 4.566 28.25 1 94.25 103 ASN B O 1
ATOM 5006 N N . LEU B 1 104 ? -3.896 4.125 29.75 1 95.25 104 LEU B N 1
ATOM 5007 C CA . LEU B 1 104 ? -4.684 4.645 30.859 1 95.25 104 LEU B CA 1
ATOM 5008 C C . LEU B 1 104 ? -4.949 6.137 30.688 1 95.25 104 LEU B C 1
ATOM 5010 O O . LEU B 1 104 ? -6.059 6.609 30.938 1 95.25 104 LEU B O 1
ATOM 5014 N N . LEU B 1 105 ? -3.9 6.832 30.266 1 95.62 105 LEU B N 1
ATOM 5015 C CA . LEU B 1 105 ? -4.016 8.273 30.094 1 95.62 105 LEU B CA 1
ATOM 5016 C C . LEU B 1 105 ? -4.879 8.617 28.891 1 95.62 105 LEU B C 1
ATOM 5018 O O . LEU B 1 105 ? -5.328 9.758 28.734 1 95.62 105 LEU B O 1
ATOM 5022 N N . SER B 1 106 ? -5.051 7.652 27.984 1 96.12 106 SER B N 1
ATOM 5023 C CA . SER B 1 106 ? -5.871 7.828 26.781 1 96.12 106 SER B CA 1
ATOM 5024 C C . SER B 1 106 ? -7.266 7.246 26.984 1 96.12 106 SER B C 1
ATOM 5026 O O . SER B 1 106 ? -7.852 6.703 26.047 1 96.12 106 SER B O 1
ATOM 5028 N N . TYR B 1 107 ? -7.875 7.328 28.125 1 95.31 107 TYR B N 1
ATOM 5029 C CA . TYR B 1 107 ? -9.117 6.684 28.516 1 95.31 107 TYR B CA 1
ATOM 5030 C C . TYR B 1 107 ? -10.273 7.141 27.641 1 95.31 107 TYR B C 1
ATOM 5032 O O . TYR B 1 107 ? -11.281 6.438 27.5 1 95.31 107 TYR B O 1
ATOM 5040 N N . ASP B 1 108 ? -10.188 8.258 27.016 1 96.81 108 ASP B N 1
ATOM 5041 C CA . ASP B 1 108 ? -11.289 8.789 26.219 1 96.81 108 ASP B CA 1
ATOM 5042 C C . ASP B 1 108 ? -10.953 8.727 24.719 1 96.81 108 ASP B C 1
ATOM 5044 O O . ASP B 1 108 ? -11.562 9.43 23.922 1 96.81 108 ASP B O 1
ATOM 5048 N N . ARG B 1 109 ? -9.961 7.941 24.281 1 95.56 109 ARG B N 1
ATOM 5049 C CA . ARG B 1 109 ? -9.352 7.969 22.953 1 95.56 109 ARG B CA 1
ATOM 5050 C C . ARG B 1 109 ? -10.406 7.855 21.859 1 95.56 109 ARG B C 1
ATOM 5052 O O . ARG B 1 109 ? -10.242 8.414 20.781 1 95.56 109 ARG B O 1
ATOM 5059 N N . ASN B 1 110 ? -11.547 7.16 22.109 1 97.5 110 ASN B N 1
ATOM 5060 C CA . ASN B 1 110 ? -12.523 6.898 21.047 1 97.5 110 ASN B CA 1
ATOM 5061 C C . ASN B 1 110 ? -13.875 7.516 21.375 1 97.5 110 ASN B C 1
ATOM 5063 O O . ASN B 1 110 ? -14.898 7.121 20.797 1 97.5 110 ASN B O 1
ATOM 5067 N N . SER B 1 111 ? -13.891 8.469 22.297 1 96.81 111 SER B N 1
ATOM 5068 C CA . SER B 1 111 ? -15.133 9.125 22.688 1 96.81 111 SER B CA 1
ATOM 5069 C C . SER B 1 111 ? -15.523 10.219 21.703 1 96.81 111 SER B C 1
ATOM 5071 O O . SER B 1 111 ? -14.711 11.102 21.391 1 96.81 111 SER B O 1
ATOM 5073 N N . ASP B 1 112 ? -16.75 10.141 21.172 1 95.94 112 ASP B N 1
ATOM 5074 C CA . ASP B 1 112 ? -17.375 11.203 20.406 1 95.94 112 ASP B CA 1
ATOM 5075 C C . ASP B 1 112 ? -16.578 11.508 19.141 1 95.94 112 ASP B C 1
ATOM 5077 O O . ASP B 1 112 ? -16.312 12.672 18.828 1 95.94 112 ASP B O 1
ATOM 5081 N N . ILE B 1 113 ? -16.031 10.539 18.5 1 97.06 113 ILE B N 1
ATOM 5082 C CA . ILE B 1 113 ? -15.352 10.711 17.219 1 97.06 113 ILE B CA 1
ATOM 5083 C C . ILE B 1 113 ? -15.883 9.695 16.203 1 97.06 113 ILE B C 1
ATOM 5085 O O . ILE B 1 113 ? -16.562 8.734 16.578 1 97.06 113 ILE B O 1
ATOM 5089 N N . SER B 1 114 ? -15.617 9.914 14.961 1 95 114 SER B N 1
ATOM 5090 C CA . SER B 1 114 ? -15.992 8.984 13.898 1 95 114 SER B CA 1
ATOM 5091 C C . SER B 1 114 ? -15.336 7.621 14.094 1 95 114 SER B C 1
ATOM 5093 O O . SER B 1 114 ? -14.172 7.535 14.484 1 95 114 SER B O 1
ATOM 5095 N N . HIS B 1 115 ? -16.047 6.586 13.773 1 94.06 115 HIS B N 1
ATOM 5096 C CA . HIS B 1 115 ? -15.492 5.242 13.852 1 94.06 115 HIS B CA 1
ATOM 5097 C C . HIS B 1 115 ? -14.273 5.098 12.953 1 94.06 115 HIS B C 1
ATOM 5099 O O . HIS B 1 115 ? -13.367 4.316 13.25 1 94.06 115 HIS B O 1
ATOM 5105 N N . ASP B 1 116 ? -14.219 5.922 11.898 1 95.25 116 ASP B N 1
ATOM 5106 C CA . ASP B 1 116 ? -13.102 5.883 10.953 1 95.25 116 ASP B CA 1
ATOM 5107 C C . ASP B 1 116 ? -11.781 6.184 11.656 1 95.25 116 ASP B C 1
ATOM 5109 O O . ASP B 1 116 ? -10.711 5.82 11.156 1 95.25 116 ASP B O 1
ATOM 5113 N N . ARG B 1 117 ? -11.906 6.816 12.812 1 97.75 117 ARG B N 1
ATOM 5114 C CA . ARG B 1 117 ? -10.695 7.336 13.438 1 97.75 117 ARG B CA 1
ATOM 5115 C C . ARG B 1 117 ? -10.453 6.676 14.789 1 97.75 117 ARG B C 1
ATOM 5117 O O . ARG B 1 117 ? -9.688 7.184 15.609 1 97.75 117 ARG B O 1
ATOM 5124 N N . PHE B 1 118 ? -11.109 5.559 15.039 1 97.75 118 PHE B N 1
ATOM 5125 C CA . PHE B 1 118 ? -10.898 4.824 16.281 1 97.75 118 PHE B CA 1
ATOM 5126 C C . PHE B 1 118 ? -9.43 4.414 16.422 1 97.75 118 PHE B C 1
ATOM 5128 O O . PHE B 1 118 ? -8.789 4.047 15.438 1 97.75 118 PHE B O 1
ATOM 5135 N N . ILE B 1 119 ? -9 4.465 17.578 1 97.5 119 ILE B N 1
ATOM 5136 C CA . ILE B 1 119 ? -7.652 4.043 17.953 1 97.5 119 ILE B CA 1
ATOM 5137 C C . ILE B 1 119 ? -7.719 2.744 18.75 1 97.5 119 ILE B C 1
ATOM 5139 O O . ILE B 1 119 ? -8.305 2.705 19.828 1 97.5 119 ILE B O 1
ATOM 5143 N N . PRO B 1 120 ? -7.129 1.67 18.266 1 97.5 120 PRO B N 1
ATOM 5144 C CA . PRO B 1 120 ? -7.086 0.419 19.016 1 97.5 120 PRO B CA 1
ATOM 5145 C C . PRO B 1 120 ? -6.172 0.5 20.25 1 97.5 120 PRO B C 1
ATOM 5147 O O . PRO B 1 120 ? -5.348 1.414 20.344 1 97.5 120 PRO B O 1
ATOM 5150 N N . ARG B 1 121 ? -6.367 -0.484 21.172 1 96.69 121 ARG B N 1
ATOM 5151 C CA . ARG B 1 121 ? -5.41 -0.668 22.25 1 96.69 121 ARG B CA 1
ATOM 5152 C C . ARG B 1 121 ? -4.09 -1.226 21.719 1 96.69 121 ARG B C 1
ATOM 5154 O O . ARG B 1 121 ? -4.059 -1.888 20.688 1 96.69 121 ARG B O 1
ATOM 5161 N N . TYR B 1 122 ? -3.076 -0.944 22.484 1 96.62 122 TYR B N 1
ATOM 5162 C CA . TYR B 1 122 ? -1.792 -1.52 22.109 1 96.62 122 TYR B CA 1
ATOM 5163 C C . TYR B 1 122 ? -1.812 -3.037 22.234 1 96.62 122 TYR B C 1
ATOM 5165 O O . TYR B 1 122 ? -2.666 -3.594 22.938 1 96.62 122 TYR B O 1
ATOM 5173 N N . HIS B 1 123 ? -0.93 -3.74 21.578 1 96.75 123 HIS B N 1
ATOM 5174 C CA . HIS B 1 123 ? -0.821 -5.188 21.734 1 96.75 123 HIS B CA 1
ATOM 5175 C C . HIS B 1 123 ? 0.587 -5.672 21.406 1 96.75 123 HIS B C 1
ATOM 5177 O O . HIS B 1 123 ? 1.4 -4.914 20.875 1 96.75 123 HIS B O 1
ATOM 5183 N N . TRP B 1 124 ? 0.889 -6.883 21.812 1 97.5 124 TRP B N 1
ATOM 5184 C CA . TRP B 1 124 ? 2.148 -7.562 21.531 1 97.5 124 TRP B CA 1
ATOM 5185 C C . TRP B 1 124 ? 2.072 -8.336 20.219 1 97.5 124 TRP B C 1
ATOM 5187 O O . TRP B 1 124 ? 1.097 -9.047 19.969 1 97.5 124 TRP B O 1
ATOM 5197 N N . ASN B 1 125 ? 3.029 -8.156 19.422 1 97.88 125 ASN B N 1
ATOM 5198 C CA . ASN B 1 125 ? 3.223 -8.984 18.234 1 97.88 125 ASN B CA 1
ATOM 5199 C C . ASN B 1 125 ? 4.297 -10.047 18.469 1 97.88 125 ASN B C 1
ATOM 5201 O O . ASN B 1 125 ? 5.41 -9.727 18.891 1 97.88 125 ASN B O 1
ATOM 5205 N N . SER B 1 126 ? 3.969 -11.25 18.156 1 97.44 126 SER B N 1
ATOM 5206 C CA . SER B 1 126 ? 4.965 -12.32 18.188 1 97.44 126 SER B CA 1
ATOM 5207 C C . SER B 1 126 ? 6.074 -12.07 17.172 1 97.44 126 SER B C 1
ATOM 5209 O O . SER B 1 126 ? 5.992 -11.141 16.375 1 97.44 126 SER B O 1
ATOM 5211 N N . LEU B 1 127 ? 7.148 -12.883 17.281 1 97.12 127 LEU B N 1
ATOM 5212 C CA . LEU B 1 127 ? 8.258 -12.789 16.344 1 97.12 127 LEU B CA 1
ATOM 5213 C C . LEU B 1 127 ? 7.754 -12.883 14.898 1 97.12 127 LEU B C 1
ATOM 5215 O O . LEU B 1 127 ? 8.102 -12.055 14.062 1 97.12 127 LEU B O 1
ATOM 5219 N N . ALA B 1 128 ? 6.895 -13.859 14.578 1 97.44 128 ALA B N 1
ATOM 5220 C CA . ALA B 1 128 ? 6.367 -14.055 13.227 1 97.44 128 ALA B CA 1
ATOM 5221 C C . ALA B 1 128 ? 5.527 -12.867 12.781 1 97.44 128 ALA B C 1
ATOM 5223 O O . ALA B 1 128 ? 5.625 -12.422 11.641 1 97.44 128 ALA B O 1
ATOM 5224 N N . GLU B 1 129 ? 4.75 -12.359 13.688 1 97.5 129 GLU B N 1
ATOM 5225 C CA . GLU B 1 129 ? 3.932 -11.188 13.375 1 97.5 129 GLU B CA 1
ATOM 5226 C C . GLU B 1 129 ? 4.801 -9.969 13.109 1 97.5 129 GLU B C 1
ATOM 5228 O O . GLU B 1 129 ? 4.516 -9.18 12.203 1 97.5 129 GLU B O 1
ATOM 5233 N N . THR B 1 130 ? 5.812 -9.812 13.961 1 97.62 130 THR B N 1
ATOM 5234 C CA . THR B 1 130 ? 6.723 -8.68 13.797 1 97.62 130 THR B CA 1
ATOM 5235 C C . THR B 1 130 ? 7.414 -8.742 12.438 1 97.62 130 THR B C 1
ATOM 5237 O O . THR B 1 130 ? 7.492 -7.734 11.727 1 97.62 130 THR B O 1
ATOM 5240 N N . ILE B 1 131 ? 7.859 -9.898 12.07 1 96.44 131 ILE B N 1
ATOM 5241 C CA . ILE B 1 131 ? 8.539 -10.086 10.789 1 96.44 131 ILE B CA 1
ATOM 5242 C C . ILE B 1 131 ? 7.574 -9.797 9.641 1 96.44 131 ILE B C 1
ATOM 5244 O O . ILE B 1 131 ? 7.938 -9.133 8.672 1 96.44 131 ILE B O 1
ATOM 5248 N N . TYR B 1 132 ? 6.344 -10.219 9.789 1 96.5 132 TYR B N 1
ATOM 5249 C CA . TYR B 1 132 ? 5.309 -9.992 8.781 1 96.5 132 TYR B CA 1
ATOM 5250 C C . TYR B 1 132 ? 5.059 -8.5 8.594 1 96.5 132 TYR B C 1
ATOM 5252 O O . TYR B 1 132 ? 4.93 -8.023 7.465 1 96.5 132 TYR B O 1
ATOM 5260 N N . LYS B 1 133 ? 5.051 -7.777 9.672 1 96.19 133 LYS B N 1
ATOM 5261 C CA . LYS B 1 133 ? 4.688 -6.363 9.641 1 96.19 133 LYS B CA 1
ATOM 5262 C C . LYS B 1 133 ? 5.902 -5.492 9.336 1 96.19 133 LYS B C 1
ATOM 5264 O O . LYS B 1 133 ? 5.762 -4.363 8.859 1 96.19 133 LYS B O 1
ATOM 5269 N N . THR B 1 134 ? 7.094 -5.949 9.609 1 95.06 134 THR B N 1
ATOM 5270 C CA . THR B 1 134 ? 8.336 -5.211 9.398 1 95.06 134 THR B CA 1
ATOM 5271 C C . THR B 1 134 ? 9.398 -6.105 8.766 1 95.06 134 THR B C 1
ATOM 5273 O O . THR B 1 134 ? 10.438 -6.367 9.375 1 95.06 134 THR B O 1
ATOM 5276 N N . PRO B 1 135 ? 9.211 -6.441 7.551 1 91.69 135 PRO B N 1
ATOM 5277 C CA . PRO B 1 135 ? 10.039 -7.484 6.945 1 91.69 135 PRO B CA 1
ATOM 5278 C C . PRO B 1 135 ? 11.508 -7.07 6.805 1 91.69 135 PRO B C 1
ATOM 5280 O O . PRO B 1 135 ? 12.391 -7.926 6.773 1 91.69 135 PRO B O 1
ATOM 5283 N N . SER B 1 136 ? 11.805 -5.785 6.734 1 92.31 136 SER B N 1
ATOM 5284 C CA . SER B 1 136 ? 13.172 -5.367 6.465 1 92.31 136 SER B CA 1
ATOM 5285 C C . SER B 1 136 ? 13.875 -4.926 7.742 1 92.31 136 SER B C 1
ATOM 5287 O O . SER B 1 136 ? 14.961 -4.336 7.688 1 92.31 136 SER B O 1
ATOM 5289 N N . ALA B 1 137 ? 13.25 -5.164 8.883 1 92.75 137 ALA B N 1
ATOM 5290 C CA . ALA B 1 137 ? 13.891 -4.84 10.164 1 92.75 137 ALA B CA 1
ATOM 5291 C C . ALA B 1 137 ? 15 -5.836 10.492 1 92.75 137 ALA B C 1
ATOM 5293 O O . ALA B 1 137 ? 14.969 -6.977 10.023 1 92.75 137 ALA B O 1
ATOM 5294 N N . ASN B 1 138 ? 15.938 -5.34 11.297 1 91.44 138 ASN B N 1
ATOM 5295 C CA . ASN B 1 138 ? 16.984 -6.23 11.773 1 91.44 138 ASN B CA 1
ATOM 5296 C C . ASN B 1 138 ? 16.422 -7.391 12.586 1 91.44 138 ASN B C 1
ATOM 5298 O O . ASN B 1 138 ? 15.633 -7.18 13.508 1 91.44 138 ASN B O 1
ATOM 5302 N N . ARG B 1 139 ? 16.891 -8.586 12.305 1 92.38 139 ARG B N 1
ATOM 5303 C CA . ARG B 1 139 ? 16.281 -9.766 12.914 1 92.38 139 ARG B CA 1
ATOM 5304 C C . ARG B 1 139 ? 17.156 -10.305 14.039 1 92.38 139 ARG B C 1
ATOM 5306 O O . ARG B 1 139 ? 16.703 -11.117 14.852 1 92.38 139 ARG B O 1
ATOM 5313 N N . GLU B 1 140 ? 18.391 -9.891 14.062 1 91.88 140 GLU B N 1
ATOM 5314 C CA . GLU B 1 140 ? 19.297 -10.398 15.094 1 91.88 140 GLU B CA 1
ATOM 5315 C C . GLU B 1 140 ? 18.781 -10.078 16.484 1 91.88 140 GLU B C 1
ATOM 5317 O O . GLU B 1 140 ? 18.625 -8.914 16.844 1 91.88 140 GLU B O 1
ATOM 5322 N N . ARG B 1 141 ? 18.422 -11.047 17.312 1 94.25 141 ARG B N 1
ATOM 5323 C CA . ARG B 1 141 ? 17.984 -10.969 18.703 1 94.25 141 ARG B CA 1
ATOM 5324 C C . ARG B 1 141 ? 16.562 -10.414 18.797 1 94.25 141 ARG B C 1
ATOM 5326 O O . ARG B 1 141 ? 16.125 -9.984 19.859 1 94.25 141 ARG B O 1
ATOM 5333 N N . LEU B 1 142 ? 15.906 -10.273 17.656 1 96.12 142 LEU B N 1
ATOM 5334 C CA . LEU B 1 142 ? 14.531 -9.789 17.656 1 96.12 142 LEU B CA 1
ATOM 5335 C C . LEU B 1 142 ? 13.609 -10.758 18.391 1 96.12 142 LEU B C 1
ATOM 5337 O O . LEU B 1 142 ? 13.609 -11.961 18.109 1 96.12 142 LEU B O 1
ATOM 5341 N N . ILE B 1 143 ? 12.875 -10.328 19.328 1 97.19 143 ILE B N 1
ATOM 5342 C CA . ILE B 1 143 ? 12.031 -11.242 20.094 1 97.19 143 ILE B CA 1
ATOM 5343 C C . ILE B 1 143 ? 10.562 -10.984 19.766 1 97.19 143 ILE B C 1
ATOM 5345 O O . ILE B 1 143 ? 9.703 -11.836 20 1 97.19 143 ILE B O 1
ATOM 5349 N N . GLY B 1 144 ? 10.188 -9.852 19.266 1 97.81 144 GLY B N 1
ATOM 5350 C CA . GLY B 1 144 ? 8.836 -9.391 18.969 1 97.81 144 GLY B CA 1
ATOM 5351 C C . GLY B 1 144 ? 8.719 -7.883 18.938 1 97.81 144 GLY B C 1
ATOM 5352 O O . GLY B 1 144 ? 9.703 -7.18 18.734 1 97.81 144 GLY B O 1
ATOM 5353 N N . SER B 1 145 ? 7.539 -7.379 19.062 1 98.06 145 SER B N 1
ATOM 5354 C CA . SER B 1 145 ? 7.344 -5.934 19.062 1 98.06 145 SER B CA 1
ATOM 5355 C C . SER B 1 145 ? 6.043 -5.555 19.766 1 98.06 145 SER B C 1
ATOM 5357 O O . SER B 1 145 ? 5.137 -6.379 19.891 1 98.06 145 SER B O 1
ATOM 5359 N N . TYR B 1 146 ? 5.988 -4.438 20.312 1 97.81 146 TYR B N 1
ATOM 5360 C CA . TYR B 1 146 ? 4.719 -3.828 20.688 1 97.81 146 TYR B CA 1
ATOM 5361 C C . TYR B 1 146 ? 4.188 -2.941 19.562 1 97.81 146 TYR B C 1
ATOM 5363 O O . TYR B 1 146 ? 4.965 -2.318 18.844 1 97.81 146 TYR B O 1
ATOM 5371 N N . GLN B 1 147 ? 2.955 -2.934 19.422 1 97.62 147 GLN B N 1
ATOM 5372 C CA . GLN B 1 147 ? 2.277 -2.059 18.469 1 97.62 147 GLN B CA 1
ATOM 5373 C C . GLN B 1 147 ? 1.236 -1.188 19.172 1 97.62 147 GLN B C 1
ATOM 5375 O O . GLN B 1 147 ? 0.401 -1.692 19.922 1 97.62 147 GLN B O 1
ATOM 5380 N N . TYR B 1 148 ? 1.312 0.069 19.031 1 97.5 148 TYR B N 1
ATOM 5381 C CA . TYR B 1 148 ? 0.304 1.016 19.5 1 97.5 148 TYR B CA 1
ATOM 5382 C C . TYR B 1 148 ? -0.146 1.934 18.375 1 97.5 148 TYR B C 1
ATOM 5384 O O . TYR B 1 148 ? 0.273 1.766 17.219 1 97.5 148 TYR B O 1
ATOM 5392 N N . TYR B 1 149 ? -1.093 2.859 18.688 1 97.56 149 TYR B N 1
ATOM 5393 C CA . TYR B 1 149 ? -1.707 3.625 17.609 1 97.56 149 TYR B CA 1
ATOM 5394 C C . TYR B 1 149 ? -1.824 5.098 17.984 1 97.56 149 TYR B C 1
ATOM 5396 O O . TYR B 1 149 ? -2.064 5.43 19.141 1 97.56 149 TYR B O 1
ATOM 5404 N N . ASP B 1 150 ? -1.659 5.863 16.984 1 98 150 ASP B N 1
ATOM 5405 C CA . ASP B 1 150 ? -1.948 7.297 17 1 98 150 ASP B CA 1
ATOM 5406 C C . ASP B 1 150 ? -2.439 7.762 15.625 1 98 150 ASP B C 1
ATOM 5408 O O . ASP B 1 150 ? -3.139 7.027 14.93 1 98 150 ASP B O 1
ATOM 5412 N N . TYR B 1 151 ? -2.205 9.078 15.328 1 98.25 151 TYR B N 1
ATOM 5413 C CA . TYR B 1 151 ? -2.715 9.531 14.039 1 98.25 151 TYR B CA 1
ATOM 5414 C C . TYR B 1 151 ? -1.578 9.992 13.133 1 98.25 151 TYR B C 1
ATOM 5416 O O . TYR B 1 151 ? -0.582 10.539 13.609 1 98.25 151 TYR B O 1
ATOM 5424 N N . ALA B 1 152 ? -1.747 9.719 11.891 1 97.94 152 ALA B N 1
ATOM 5425 C CA . ALA B 1 152 ? -1.034 10.445 10.844 1 97.94 152 ALA B CA 1
ATOM 5426 C C . ALA B 1 152 ? -1.774 11.719 10.461 1 97.94 152 ALA B C 1
ATOM 5428 O O . ALA B 1 152 ? -3.006 11.75 10.43 1 97.94 152 ALA B O 1
ATOM 5429 N N . ASN B 1 153 ? -1.108 12.75 10.297 1 98.12 153 ASN B N 1
ATOM 5430 C CA . ASN B 1 153 ? -1.563 13.984 9.664 1 98.12 153 ASN B CA 1
ATOM 5431 C C . ASN B 1 153 ? -0.97 14.148 8.266 1 98.12 153 ASN B C 1
ATOM 5433 O O . ASN B 1 153 ? 0.143 14.656 8.117 1 98.12 153 ASN B O 1
ATOM 5437 N N . ILE B 1 154 ? -1.66 13.789 7.297 1 96 154 ILE B N 1
ATOM 5438 C CA . ILE B 1 154 ? -1.128 13.57 5.957 1 96 154 ILE B CA 1
ATOM 5439 C C . ILE B 1 154 ? -0.594 14.883 5.395 1 96 154 ILE B C 1
ATOM 5441 O O . ILE B 1 154 ? 0.382 14.891 4.641 1 96 154 ILE B O 1
ATOM 5445 N N . ASN B 1 155 ? -1.237 15.953 5.656 1 97.5 155 ASN B N 1
ATOM 5446 C CA . ASN B 1 155 ? -0.886 17.281 5.141 1 97.5 155 ASN B CA 1
ATOM 5447 C C . ASN B 1 155 ? -1.104 18.359 6.191 1 97.5 155 ASN B C 1
ATOM 5449 O O . ASN B 1 155 ? -2.07 19.125 6.109 1 97.5 155 ASN B O 1
ATOM 5453 N N . PRO B 1 156 ? -0.165 18.469 7.113 1 98.06 156 PRO B N 1
ATOM 5454 C CA . PRO B 1 156 ? -0.328 19.453 8.18 1 98.06 156 PRO B CA 1
ATOM 5455 C C . PRO B 1 156 ? -0.395 20.891 7.652 1 98.06 156 PRO B C 1
ATOM 5457 O O . PRO B 1 156 ? -1.032 21.75 8.266 1 98.06 156 PRO B O 1
ATOM 5460 N N . GLU B 1 157 ? 0.283 21.156 6.527 1 98.06 157 GLU B N 1
ATOM 5461 C CA . GLU B 1 157 ? 0.226 22.484 5.922 1 98.06 157 GLU B CA 1
ATOM 5462 C C . GLU B 1 157 ? -1.2 22.844 5.516 1 98.06 157 GLU B C 1
ATOM 5464 O O . GLU B 1 157 ? -1.697 23.922 5.859 1 98.06 157 GLU B O 1
ATOM 5469 N N . ARG B 1 158 ? -1.8 21.938 4.836 1 97.94 158 ARG B N 1
ATOM 5470 C CA . ARG B 1 158 ? -3.182 22.156 4.426 1 97.94 158 ARG B CA 1
ATOM 5471 C C . ARG B 1 158 ? -4.109 22.219 5.637 1 97.94 158 ARG B C 1
ATOM 5473 O O . ARG B 1 158 ? -5.051 23.016 5.668 1 97.94 158 ARG B O 1
ATOM 5480 N N . HIS B 1 159 ? -3.873 21.344 6.598 1 98.56 159 HIS B N 1
ATOM 5481 C CA . HIS B 1 159 ? -4.664 21.359 7.824 1 98.56 159 HIS B CA 1
ATOM 5482 C C . HIS B 1 159 ? -4.613 22.719 8.508 1 98.56 159 HIS B C 1
ATOM 5484 O O . HIS B 1 159 ? -5.641 23.234 8.938 1 98.56 159 HIS B O 1
ATOM 5490 N N . THR B 1 160 ? -3.441 23.281 8.57 1 98.75 160 THR B N 1
ATOM 5491 C CA . THR B 1 160 ? -3.248 24.609 9.156 1 98.75 160 THR B CA 1
ATOM 5492 C C . THR B 1 160 ? -3.998 25.672 8.359 1 98.75 160 THR B C 1
ATOM 5494 O O . THR B 1 160 ? -4.691 26.516 8.93 1 98.75 160 THR B O 1
ATOM 5497 N N . SER B 1 161 ? -3.875 25.594 7.086 1 98.25 161 SER B N 1
ATOM 5498 C CA . SER B 1 161 ? -4.562 26.547 6.23 1 98.25 161 SER B CA 1
ATOM 5499 C C . SER B 1 161 ? -6.078 26.422 6.363 1 98.25 161 SER B C 1
ATOM 5501 O O . SER B 1 161 ? -6.805 27.406 6.203 1 98.25 161 SER B O 1
ATOM 5503 N N . GLU B 1 162 ? -6.516 25.266 6.641 1 98.38 162 GLU B N 1
ATOM 5504 C CA . GLU B 1 162 ? -7.957 25.078 6.789 1 98.38 162 GLU B CA 1
ATOM 5505 C C . GLU B 1 162 ? -8.477 25.75 8.055 1 98.38 162 GLU B C 1
ATOM 5507 O O . GLU B 1 162 ? -9.602 26.25 8.086 1 98.38 162 GLU B O 1
ATOM 5512 N N . PHE B 1 163 ? -7.691 25.734 9.133 1 98.81 163 PHE B N 1
ATOM 5513 C CA . PHE B 1 163 ? -8.047 26.531 10.305 1 98.81 163 PHE B CA 1
ATOM 5514 C C . PHE B 1 163 ? -8.227 27.984 9.922 1 98.81 163 PHE B C 1
ATOM 5516 O O . PHE B 1 163 ? -9.195 28.625 10.344 1 98.81 163 PHE B O 1
ATOM 5523 N N . ILE B 1 164 ? -7.32 28.469 9.125 1 98.81 164 ILE B N 1
ATOM 5524 C CA . ILE B 1 164 ? -7.344 29.859 8.703 1 98.81 164 ILE B CA 1
ATOM 5525 C C . ILE B 1 164 ? -8.57 30.125 7.836 1 98.81 164 ILE B C 1
ATOM 5527 O O . ILE B 1 164 ? -9.305 31.094 8.062 1 98.81 164 ILE B O 1
ATOM 5531 N N . SER B 1 165 ? -8.805 29.25 6.859 1 98.38 165 SER B N 1
ATOM 5532 C CA . SER B 1 165 ? -9.961 29.406 5.98 1 98.38 165 SER B CA 1
ATOM 5533 C C . SER B 1 165 ? -11.266 29.328 6.762 1 98.38 165 SER B C 1
ATOM 5535 O O . SER B 1 165 ? -12.219 30.047 6.457 1 98.38 165 SER B O 1
ATOM 5537 N N . SER B 1 166 ? -11.336 28.453 7.699 1 98.56 166 SER B N 1
ATOM 5538 C CA . SER B 1 166 ? -12.523 28.344 8.547 1 98.56 166 SER B CA 1
ATOM 5539 C C . SER B 1 166 ? -12.75 29.625 9.344 1 98.56 166 SER B C 1
ATOM 5541 O O . SER B 1 166 ? -13.891 30.078 9.492 1 98.56 166 SER B O 1
ATOM 5543 N N . ALA B 1 167 ? -11.695 30.172 9.852 1 98.69 167 ALA B N 1
ATOM 5544 C CA . ALA B 1 167 ? -11.789 31.438 10.586 1 98.69 167 ALA B CA 1
ATOM 5545 C C . ALA B 1 167 ? -12.297 32.562 9.695 1 98.69 167 ALA B C 1
ATOM 5547 O O . ALA B 1 167 ? -13.102 33.375 10.125 1 98.69 167 ALA B O 1
ATOM 5548 N N . LYS B 1 168 ? -11.805 32.594 8.484 1 98.44 168 LYS B N 1
ATOM 5549 C CA . LYS B 1 168 ? -12.227 33.625 7.543 1 98.44 168 LYS B CA 1
ATOM 5550 C C . LYS B 1 168 ? -13.727 33.531 7.277 1 98.44 168 LYS B C 1
ATOM 5552 O O . LYS B 1 168 ? -14.383 34.562 7.121 1 98.44 168 LYS B O 1
ATOM 5557 N N . GLU B 1 169 ? -14.219 32.344 7.215 1 97.38 169 GLU B N 1
ATOM 5558 C CA . GLU B 1 169 ? -15.648 32.156 7.012 1 97.38 169 GLU B CA 1
ATOM 5559 C C . GLU B 1 169 ? -16.453 32.688 8.188 1 97.38 169 GLU B C 1
ATOM 5561 O O . GLU B 1 169 ? -17.656 32.938 8.078 1 97.38 169 GLU B O 1
ATOM 5566 N N . ARG B 1 170 ? -15.812 32.906 9.305 1 97.06 170 ARG B N 1
ATOM 5567 C CA . ARG B 1 170 ? -16.469 33.406 10.508 1 97.06 170 ARG B CA 1
ATOM 5568 C C . ARG B 1 170 ? -16.078 34.875 10.773 1 97.06 170 ARG B C 1
ATOM 5570 O O . ARG B 1 170 ? -16.297 35.375 11.875 1 97.06 170 ARG B O 1
ATOM 5577 N N . GLY B 1 171 ? -15.461 35.5 9.82 1 97.5 171 GLY B N 1
ATOM 5578 C CA . GLY B 1 171 ? -15.227 36.938 9.898 1 97.5 171 GLY B CA 1
ATOM 5579 C C . GLY B 1 171 ? -13.781 37.281 10.164 1 97.5 171 GLY B C 1
ATOM 5580 O O . GLY B 1 171 ? -13.391 38.438 10.062 1 97.5 171 GLY B O 1
ATOM 5581 N N . GLY B 1 172 ? -12.945 36.312 10.555 1 98.31 172 GLY B N 1
ATOM 5582 C CA . GLY B 1 172 ? -11.523 36.562 10.695 1 98.31 172 GLY B CA 1
ATOM 5583 C C . GLY B 1 172 ? -10.859 36.969 9.391 1 98.31 172 GLY B C 1
ATOM 5584 O O . GLY B 1 172 ? -11.383 36.656 8.312 1 98.31 172 GLY B O 1
ATOM 5585 N N . GLN B 1 173 ? -9.742 37.656 9.492 1 98.62 173 GLN B N 1
ATOM 5586 C CA . GLN B 1 173 ? -8.961 38.031 8.312 1 98.62 173 GLN B CA 1
ATOM 5587 C C . GLN B 1 173 ? -7.523 37.5 8.43 1 98.62 173 GLN B C 1
ATOM 5589 O O . GLN B 1 173 ? -6.965 37.469 9.523 1 98.62 173 GLN B O 1
ATOM 5594 N N . ALA B 1 174 ? -6.98 37.125 7.348 1 98.81 174 ALA B N 1
ATOM 5595 C CA . ALA B 1 174 ? -5.602 36.656 7.32 1 98.81 174 ALA B CA 1
ATOM 5596 C C . ALA B 1 174 ? -4.93 37 5.992 1 98.81 174 ALA B C 1
ATOM 5598 O O . ALA B 1 174 ? -5.551 36.906 4.934 1 98.81 174 ALA B O 1
ATOM 5599 N N . PHE B 1 175 ? -3.66 37.375 6.082 1 98.5 175 PHE B N 1
ATOM 5600 C CA . PHE B 1 175 ? -2.889 37.656 4.879 1 98.5 175 PHE B CA 1
ATOM 5601 C C . PHE B 1 175 ? -1.504 37.031 4.957 1 98.5 175 PHE B C 1
ATOM 5603 O O . PHE B 1 175 ? -0.775 37.219 5.93 1 98.5 175 PHE B O 1
ATOM 5610 N N . ASN B 1 176 ? -1.157 36.219 3.977 1 98.62 176 ASN B N 1
ATOM 5611 C CA . ASN B 1 176 ? 0.224 35.781 3.785 1 98.62 176 ASN B CA 1
ATOM 5612 C C . ASN B 1 176 ? 1.018 36.812 2.967 1 98.62 176 ASN B C 1
ATOM 5614 O O . ASN B 1 176 ? 0.435 37.656 2.299 1 98.62 176 ASN B O 1
ATOM 5618 N N . TYR B 1 177 ? 2.379 36.75 3.139 1 98.5 177 TYR B N 1
ATOM 5619 C CA . TYR B 1 177 ? 3.322 37.688 2.512 1 98.5 177 TYR B CA 1
ATOM 5620 C C . TYR B 1 177 ? 3.102 39.125 2.996 1 98.5 177 TYR B C 1
ATOM 5622 O O . TYR B 1 177 ? 3.234 40.062 2.225 1 98.5 177 TYR B O 1
ATOM 5630 N N . ALA B 1 178 ? 2.672 39.219 4.176 1 98.62 178 ALA B N 1
ATOM 5631 C CA . ALA B 1 178 ? 2.516 40.469 4.902 1 98.62 178 ALA B CA 1
ATOM 5632 C C . ALA B 1 178 ? 3.447 40.531 6.105 1 98.62 178 ALA B C 1
ATOM 5634 O O . ALA B 1 178 ? 3.121 40 7.176 1 98.62 178 ALA B O 1
ATOM 5635 N N . GLU B 1 179 ? 4.5 41.219 5.973 1 98.56 179 GLU B N 1
ATOM 5636 C CA . GLU B 1 179 ? 5.555 41.219 6.98 1 98.56 179 GLU B CA 1
ATOM 5637 C C . GLU B 1 179 ? 5.387 42.406 7.953 1 98.56 179 GLU B C 1
ATOM 5639 O O . GLU B 1 179 ? 5.258 43.562 7.535 1 98.56 179 GLU B O 1
ATOM 5644 N N . VAL B 1 180 ? 5.359 42.094 9.188 1 98.69 180 VAL B N 1
ATOM 5645 C CA . VAL B 1 180 ? 5.352 43.156 10.211 1 98.69 180 VAL B CA 1
ATOM 5646 C C . VAL B 1 180 ? 6.75 43.75 10.336 1 98.69 180 VAL B C 1
ATOM 5648 O O . VAL B 1 180 ? 7.723 43.031 10.602 1 98.69 180 VAL B O 1
ATOM 5651 N N . LYS B 1 181 ? 6.828 45.094 10.242 1 97.94 181 LYS B N 1
ATOM 5652 C CA . LYS B 1 181 ? 8.117 45.781 10.227 1 97.94 181 LYS B CA 1
ATOM 5653 C C . LYS B 1 181 ? 8.383 46.469 11.562 1 97.94 181 LYS B C 1
ATOM 5655 O O . LYS B 1 181 ? 9.539 46.594 11.984 1 97.94 181 LYS B O 1
ATOM 5660 N N . PHE B 1 182 ? 7.375 46.938 12.156 1 96.94 182 PHE B N 1
ATOM 5661 C CA . PHE B 1 182 ? 7.555 47.562 13.469 1 96.94 182 PHE B CA 1
ATOM 5662 C C . PHE B 1 182 ? 6.277 47.469 14.297 1 96.94 182 PHE B C 1
ATOM 5664 O O . PHE B 1 182 ? 5.195 47.25 13.75 1 96.94 182 PHE B O 1
ATOM 5671 N N . ILE B 1 183 ? 6.398 47.562 15.523 1 97.81 183 ILE B N 1
ATOM 5672 C CA . ILE B 1 183 ? 5.348 47.594 16.531 1 97.81 183 ILE B CA 1
ATOM 5673 C C . ILE B 1 183 ? 5.629 48.75 17.516 1 97.81 183 ILE B C 1
ATOM 5675 O O . ILE B 1 183 ? 6.699 48.781 18.125 1 97.81 183 ILE B O 1
ATOM 5679 N N . ARG B 1 184 ? 4.648 49.656 17.656 1 95.69 184 ARG B N 1
ATOM 5680 C CA . ARG B 1 184 ? 4.809 50.75 18.594 1 95.69 184 ARG B CA 1
ATOM 5681 C C . ARG B 1 184 ? 3.633 50.812 19.562 1 95.69 184 ARG B C 1
ATOM 5683 O O . ARG B 1 184 ? 2.473 50.781 19.141 1 95.69 184 ARG B O 1
ATOM 5690 N N . LYS B 1 185 ? 4.02 50.906 20.766 1 93.88 185 LYS B N 1
ATOM 5691 C CA . LYS B 1 185 ? 2.99 51.094 21.781 1 93.88 185 LYS B CA 1
ATOM 5692 C C . LYS B 1 185 ? 2.395 52.5 21.688 1 93.88 185 LYS B C 1
ATOM 5694 O O . LYS B 1 185 ? 3.119 53.469 21.469 1 93.88 185 LYS B O 1
ATOM 5699 N N . GLN B 1 186 ? 1.104 52.531 21.844 1 90.88 186 GLN B N 1
ATOM 5700 C CA . GLN B 1 186 ? 0.435 53.812 21.875 1 90.88 186 GLN B CA 1
ATOM 5701 C C . GLN B 1 186 ? 0.29 54.312 23.297 1 90.88 186 GLN B C 1
ATOM 5703 O O . GLN B 1 186 ? 0.306 53.531 24.25 1 90.88 186 GLN B O 1
ATOM 5708 N N . ASN B 1 187 ? 0.215 55.688 23.422 1 77.12 187 ASN B N 1
ATOM 5709 C CA . ASN B 1 187 ? 0.166 56.344 24.734 1 77.12 187 ASN B CA 1
ATOM 5710 C C . ASN B 1 187 ? -1.031 55.875 25.547 1 77.12 187 ASN B C 1
ATOM 5712 O O . ASN B 1 187 ? -0.917 55.656 26.75 1 77.12 187 ASN B O 1
ATOM 5716 N N . LYS B 1 188 ? -2.098 55.781 25.031 1 73 188 LYS B N 1
ATOM 5717 C CA . LYS B 1 188 ? -3.262 55.438 25.844 1 73 188 LYS B CA 1
ATOM 5718 C C . LYS B 1 188 ? -3.41 53.906 25.922 1 73 188 LYS B C 1
ATOM 5720 O O . LYS B 1 188 ? -3.346 53.344 27.016 1 73 188 LYS B O 1
ATOM 5725 N N . ALA B 1 189 ? -3.852 53.312 24.891 1 79.12 189 ALA B N 1
ATOM 5726 C CA . ALA B 1 189 ? -4.02 51.875 24.859 1 79.12 189 ALA B CA 1
ATOM 5727 C C . ALA B 1 189 ? -3.918 51.344 23.438 1 79.12 189 ALA B C 1
ATOM 5729 O O . ALA B 1 189 ? -4.355 52 22.484 1 79.12 189 ALA B O 1
ATOM 5730 N N . GLY B 1 190 ? -3.025 50.344 23.406 1 93.62 190 GLY B N 1
ATOM 5731 C CA . GLY B 1 190 ? -2.992 49.688 22.109 1 93.62 190 GLY B CA 1
ATOM 5732 C C . GLY B 1 190 ? -1.664 49.844 21.391 1 93.62 190 GLY B C 1
ATOM 5733 O O . GLY B 1 190 ? -0.669 50.25 22 1 93.62 190 GLY B O 1
ATOM 5734 N N . TYR B 1 191 ? -1.702 49.375 20.125 1 97 191 TYR B N 1
ATOM 5735 C CA . TYR B 1 191 ? -0.469 49.312 19.344 1 97 191 TYR B CA 1
ATOM 5736 C C . TYR B 1 191 ? -0.697 49.781 17.922 1 97 191 TYR B C 1
ATOM 5738 O O . TYR B 1 191 ? -1.807 49.688 17.391 1 97 191 TYR B O 1
ATOM 5746 N N . ILE B 1 192 ? 0.354 50.406 17.344 1 97.31 192 ILE B N 1
ATOM 5747 C CA . ILE B 1 192 ? 0.438 50.656 15.914 1 97.31 192 ILE B CA 1
ATOM 5748 C C . ILE B 1 192 ? 1.422 49.688 15.266 1 97.31 192 ILE B C 1
ATOM 5750 O O . ILE B 1 192 ? 2.58 49.594 15.68 1 97.31 192 ILE B O 1
ATOM 5754 N N . ILE B 1 193 ? 0.947 48.969 14.258 1 98.06 193 ILE B N 1
ATOM 5755 C CA . ILE B 1 193 ? 1.762 47.969 13.594 1 98.06 193 ILE B CA 1
ATOM 5756 C C . ILE B 1 193 ? 2.025 48.375 12.148 1 98.06 193 ILE B C 1
ATOM 5758 O O . ILE B 1 193 ? 1.095 48.688 11.414 1 98.06 193 ILE B O 1
ATOM 5762 N N . GLY B 1 194 ? 3.305 48.406 11.758 1 98.38 194 GLY B N 1
ATOM 5763 C CA . GLY B 1 194 ? 3.668 48.625 10.367 1 98.38 194 GLY B CA 1
ATOM 5764 C C . GLY B 1 194 ? 3.793 47.312 9.594 1 98.38 194 GLY B C 1
ATOM 5765 O O . GLY B 1 194 ? 4.504 46.406 10.023 1 98.38 194 GLY B O 1
ATOM 5766 N N . VAL B 1 195 ? 3.053 47.219 8.461 1 98.56 195 VAL B N 1
ATOM 5767 C CA . VAL B 1 195 ? 3.02 46 7.672 1 98.56 195 VAL B CA 1
ATOM 5768 C C . VAL B 1 195 ? 3.527 46.281 6.258 1 98.56 195 VAL B C 1
ATOM 5770 O O . VAL B 1 195 ? 3.123 47.25 5.633 1 98.56 195 VAL B O 1
ATOM 5773 N N . HIS B 1 196 ? 4.461 45.469 5.844 1 98.5 196 HIS B N 1
ATOM 5774 C CA . HIS B 1 196 ? 4.949 45.5 4.469 1 98.5 196 HIS B CA 1
ATOM 5775 C C . HIS B 1 196 ? 4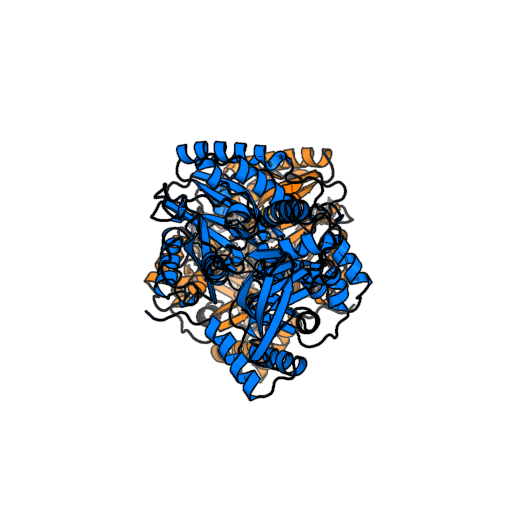.324 44.406 3.629 1 98.5 196 HIS B C 1
ATOM 5777 O O . HIS B 1 196 ? 4.535 43.219 3.906 1 98.5 196 HIS B O 1
ATOM 5783 N N . ASP B 1 197 ? 3.561 44.719 2.635 1 98.12 197 ASP B N 1
ATOM 5784 C CA . ASP B 1 197 ? 3.025 43.781 1.668 1 98.12 197 ASP B CA 1
ATOM 5785 C C . ASP B 1 197 ? 4.086 43.375 0.65 1 98.12 197 ASP B C 1
ATOM 5787 O O . ASP B 1 197 ? 4.43 44.156 -0.243 1 98.12 197 ASP B O 1
ATOM 5791 N N . LYS B 1 198 ? 4.504 42.188 0.701 1 97.19 198 LYS B N 1
ATOM 5792 C CA . LYS B 1 198 ? 5.613 41.719 -0.132 1 97.19 198 LYS B CA 1
ATOM 5793 C C . LYS B 1 198 ? 5.168 41.531 -1.576 1 97.19 198 LYS B C 1
ATOM 5795 O O . LYS B 1 198 ? 6 41.406 -2.48 1 97.19 198 LYS B O 1
ATOM 5800 N N . VAL B 1 199 ? 3.877 41.406 -1.802 1 94.25 199 VAL B N 1
ATOM 5801 C CA . VAL B 1 199 ? 3.352 41.188 -3.145 1 94.25 199 VAL B CA 1
ATOM 5802 C C . VAL B 1 199 ? 3.314 42.5 -3.906 1 94.25 199 VAL B C 1
ATOM 5804 O O . VAL B 1 199 ? 3.797 42.594 -5.039 1 94.25 199 VAL B O 1
ATOM 5807 N N . THR B 1 200 ? 2.873 43.594 -3.256 1 95.06 200 THR B N 1
ATOM 5808 C CA . THR B 1 200 ? 2.691 44.875 -3.916 1 95.06 200 THR B CA 1
ATOM 5809 C C . THR B 1 200 ? 3.85 45.812 -3.592 1 95.06 200 THR B C 1
ATOM 5811 O O . THR B 1 200 ? 4.055 46.812 -4.281 1 95.06 200 THR B O 1
ATOM 5814 N N . GLY B 1 201 ? 4.488 45.562 -2.475 1 96.31 201 GLY B N 1
ATOM 5815 C CA . GLY B 1 201 ? 5.547 46.469 -2.018 1 96.31 201 GLY B CA 1
ATOM 5816 C C . GLY B 1 201 ? 5.031 47.594 -1.178 1 96.31 201 GLY B C 1
ATOM 5817 O O . GLY B 1 201 ? 5.816 48.406 -0.659 1 96.31 201 GLY B O 1
ATOM 5818 N N . LYS B 1 202 ? 3.822 47.625 -0.849 1 97.44 202 LYS B N 1
ATOM 5819 C CA . LYS B 1 202 ? 3.221 48.75 -0.114 1 97.44 202 LYS B CA 1
ATOM 5820 C C . LYS B 1 202 ? 3.344 48.531 1.393 1 97.44 202 LYS B C 1
ATOM 5822 O O . LYS B 1 202 ? 3.459 47.406 1.86 1 97.44 202 LYS B O 1
ATOM 5827 N N . GLU B 1 203 ? 3.307 49.625 2.066 1 97.44 203 GLU B N 1
ATOM 5828 C CA . GLU B 1 203 ? 3.311 49.656 3.527 1 97.44 203 GLU B CA 1
ATOM 5829 C C . GLU B 1 203 ? 1.978 50.156 4.078 1 97.44 203 GLU B C 1
ATOM 5831 O O . GLU B 1 203 ? 1.373 51.062 3.525 1 97.44 203 GLU B O 1
ATOM 5836 N N . LYS B 1 204 ? 1.589 49.531 5.074 1 97.19 204 LYS B N 1
ATOM 5837 C CA . LYS B 1 204 ? 0.348 49.906 5.738 1 97.19 204 LYS B CA 1
ATOM 5838 C C . LYS B 1 204 ? 0.514 49.906 7.254 1 97.19 204 LYS B C 1
ATOM 5840 O O . LYS B 1 204 ? 1.403 49.219 7.785 1 97.19 204 LYS B O 1
ATOM 5845 N N . THR B 1 205 ? -0.363 50.688 7.879 1 97.12 205 THR B N 1
ATOM 5846 C CA . THR B 1 205 ? -0.373 50.688 9.336 1 97.12 205 THR B CA 1
ATOM 5847 C C . THR B 1 205 ? -1.712 50.188 9.875 1 97.12 205 THR B C 1
ATOM 5849 O O . THR B 1 205 ? -2.766 50.5 9.32 1 97.12 205 THR B O 1
ATOM 5852 N N . ILE B 1 206 ? -1.604 49.469 10.938 1 97.38 206 ILE B N 1
ATOM 5853 C CA . ILE B 1 206 ? -2.791 48.906 11.578 1 97.38 206 ILE B CA 1
ATOM 5854 C C . ILE B 1 206 ? -2.82 49.312 13.047 1 97.38 206 ILE B C 1
ATOM 5856 O O . ILE B 1 206 ? -1.796 49.25 13.734 1 97.38 206 ILE B O 1
ATOM 5860 N N . LEU B 1 207 ? -4.027 49.781 13.5 1 96.56 207 LEU B N 1
ATOM 5861 C CA . LEU B 1 207 ? -4.238 50.031 14.922 1 96.56 207 LEU B CA 1
ATOM 5862 C C . LEU B 1 207 ? -4.953 48.844 15.578 1 96.56 207 LEU B C 1
ATOM 5864 O O . LEU B 1 207 ? -5.895 48.281 15.008 1 96.56 207 LEU B O 1
ATOM 5868 N N . CYS B 1 208 ? -4.414 48.438 16.703 1 96.12 208 CYS B N 1
ATOM 5869 C CA . CYS B 1 208 ? -5.059 47.344 17.391 1 96.12 208 CYS B CA 1
ATOM 5870 C C . CYS B 1 208 ? -4.91 47.469 18.906 1 96.12 208 CYS B C 1
ATOM 5872 O O . CYS B 1 208 ? -4.105 48.281 19.375 1 96.12 208 CYS B O 1
ATOM 5874 N N . LYS B 1 209 ? -5.746 46.781 19.609 1 95.06 209 LYS B N 1
ATOM 5875 C CA . LYS B 1 209 ? -5.703 46.781 21.078 1 95.06 209 LYS B CA 1
ATOM 5876 C C . LYS B 1 209 ? -4.762 45.719 21.609 1 95.06 209 LYS B C 1
ATOM 5878 O O . LYS B 1 209 ? -4.152 45.906 22.672 1 95.06 209 LYS B O 1
ATOM 5883 N N . THR B 1 210 ? -4.664 44.625 20.922 1 95.94 210 THR B N 1
ATOM 5884 C CA . THR B 1 210 ? -3.859 43.5 21.359 1 95.94 210 THR B CA 1
ATOM 5885 C C . THR B 1 210 ? -3.014 42.969 20.203 1 95.94 210 THR B C 1
ATOM 5887 O O . THR B 1 210 ? -3.463 42.938 19.062 1 95.94 210 THR B O 1
ATOM 5890 N N . VAL B 1 211 ? -1.801 42.531 20.594 1 97.81 211 VAL B N 1
ATOM 5891 C CA . VAL B 1 211 ? -0.884 41.875 19.672 1 97.81 211 VAL B CA 1
ATOM 5892 C C . VAL B 1 211 ? -0.543 40.469 20.188 1 97.81 211 VAL B C 1
ATOM 5894 O O . VAL B 1 211 ? -0.174 40.312 21.359 1 97.81 211 VAL B O 1
ATOM 5897 N N . VAL B 1 212 ? -0.721 39.5 19.344 1 98.25 212 VAL B N 1
ATOM 5898 C CA . VAL B 1 212 ? -0.323 38.156 19.672 1 98.25 212 VAL B CA 1
ATOM 5899 C C . VAL B 1 212 ? 0.893 37.75 18.844 1 98.25 212 VAL B C 1
ATOM 5901 O O . VAL B 1 212 ? 0.812 37.656 17.609 1 98.25 212 VAL B O 1
ATOM 5904 N N . ASN B 1 213 ? 2.008 37.5 19.547 1 97.5 213 ASN B N 1
ATOM 5905 C CA . ASN B 1 213 ? 3.225 36.969 18.922 1 97.5 213 ASN B CA 1
ATOM 5906 C C . ASN B 1 213 ? 3.225 35.438 18.875 1 97.5 213 ASN B C 1
ATOM 5908 O O . ASN B 1 213 ? 3.5 34.781 19.875 1 97.5 213 ASN B O 1
ATOM 5912 N N . SER B 1 214 ? 2.947 34.875 17.719 1 97.5 214 SER B N 1
ATOM 5913 C CA . SER B 1 214 ? 3.002 33.438 17.453 1 97.5 214 SER B CA 1
ATOM 5914 C C . SER B 1 214 ? 3.969 33.125 16.328 1 97.5 214 SER B C 1
ATOM 5916 O O . SER B 1 214 ? 3.686 32.25 15.477 1 97.5 214 SER B O 1
ATOM 5918 N N . ALA B 1 215 ? 5.094 33.75 16.328 1 97 215 ALA B N 1
ATOM 5919 C CA . ALA B 1 215 ? 6.016 33.688 15.195 1 97 215 ALA B CA 1
ATOM 5920 C C . ALA B 1 215 ? 6.988 32.531 15.328 1 97 215 ALA B C 1
ATOM 5922 O O . ALA B 1 215 ? 7.965 32.438 14.586 1 97 215 ALA B O 1
ATOM 5923 N N . GLY B 1 216 ? 6.742 31.656 16.328 1 95.06 216 GLY B N 1
ATOM 5924 C CA . GLY B 1 216 ? 7.555 30.453 16.453 1 95.06 216 GLY B CA 1
ATOM 5925 C C . GLY B 1 216 ? 9.031 30.75 16.656 1 95.06 216 GLY B C 1
ATOM 5926 O O . GLY B 1 216 ? 9.398 31.516 17.547 1 95.06 216 GLY B O 1
ATOM 5927 N N . PRO B 1 217 ? 9.914 30.25 15.805 1 95.75 217 PRO B N 1
ATOM 5928 C CA . PRO B 1 217 ? 11.359 30.469 15.93 1 95.75 217 PRO B CA 1
ATOM 5929 C C . PRO B 1 217 ? 11.758 31.938 15.758 1 95.75 217 PRO B C 1
ATOM 5931 O O . PRO B 1 217 ? 12.898 32.312 16.047 1 95.75 217 PRO B O 1
ATOM 5934 N N . TRP B 1 218 ? 10.891 32.75 15.375 1 96.25 218 TRP B N 1
ATOM 5935 C CA . TRP B 1 218 ? 11.164 34.188 15.172 1 96.25 218 TRP B CA 1
ATOM 5936 C C . TRP B 1 218 ? 10.555 35 16.297 1 96.25 218 TRP B C 1
ATOM 5938 O O . TRP B 1 218 ? 10.539 36.25 16.234 1 96.25 218 TRP B O 1
ATOM 5948 N N . ALA B 1 219 ? 10.008 34.375 17.297 1 94.56 219 ALA B N 1
ATOM 5949 C CA . ALA B 1 219 ? 9.266 35.062 18.344 1 94.56 219 ALA B CA 1
ATOM 5950 C C . ALA B 1 219 ? 10.141 36.125 19.031 1 94.56 219 ALA B C 1
ATOM 5952 O O . ALA B 1 219 ? 9.664 37.219 19.359 1 94.56 219 ALA B O 1
ATOM 5953 N N . ASP B 1 220 ? 11.414 35.812 19.312 1 93.12 220 ASP B N 1
ATOM 5954 C CA . ASP B 1 220 ? 12.32 36.75 19.953 1 93.12 220 ASP B CA 1
ATOM 5955 C C . ASP B 1 220 ? 12.562 37.969 19.078 1 93.12 220 ASP B C 1
ATOM 5957 O O . ASP B 1 220 ? 12.742 39.094 19.578 1 93.12 220 ASP B O 1
ATOM 5961 N N . LEU B 1 221 ? 12.547 37.781 17.797 1 94.31 221 LEU B N 1
ATOM 5962 C CA . LEU B 1 221 ? 12.719 38.875 16.875 1 94.31 221 LEU B CA 1
ATOM 5963 C C . LEU B 1 221 ? 11.523 39.812 16.938 1 94.31 221 LEU B C 1
ATOM 5965 O O . LEU B 1 221 ? 11.695 41.062 16.906 1 94.31 221 LEU B O 1
ATOM 5969 N N . ILE B 1 222 ? 10.328 39.281 16.984 1 96.12 222 ILE B N 1
ATOM 5970 C CA . ILE B 1 222 ? 9.117 40.094 17.094 1 96.12 222 ILE B CA 1
ATOM 5971 C C . ILE B 1 222 ? 9.117 40.844 18.422 1 96.12 222 ILE B C 1
ATOM 5973 O O . ILE B 1 222 ? 8.742 42 18.469 1 96.12 222 ILE B O 1
ATOM 5977 N N . GLU B 1 223 ? 9.508 40.188 19.469 1 94.44 223 GLU B N 1
ATOM 5978 C CA . GLU B 1 223 ? 9.609 40.844 20.766 1 94.44 223 GLU B CA 1
ATOM 5979 C C . GLU B 1 223 ? 10.586 42 20.719 1 94.44 223 GLU B C 1
ATOM 5981 O O . GLU B 1 223 ? 10.305 43.094 21.266 1 94.44 223 GLU B O 1
ATOM 5986 N N . SER B 1 224 ? 11.656 41.781 20.078 1 93.38 224 SER B N 1
ATOM 5987 C CA . SER B 1 224 ? 12.656 42.844 19.938 1 93.38 224 SER B CA 1
ATOM 5988 C C . SER B 1 224 ? 12.086 44.031 19.172 1 93.38 224 SER B C 1
ATOM 5990 O O . SER B 1 224 ? 12.367 45.188 19.516 1 93.38 224 SER B O 1
ATOM 5992 N N . ILE B 1 225 ? 11.359 43.781 18.109 1 94.69 225 ILE B N 1
ATOM 5993 C CA . ILE B 1 225 ? 10.734 44.812 17.312 1 94.69 225 ILE B CA 1
ATOM 5994 C C . ILE B 1 225 ? 9.75 45.625 18.172 1 94.69 225 ILE B C 1
ATOM 5996 O O . ILE B 1 225 ? 9.602 46.812 17.984 1 94.69 225 ILE B O 1
ATOM 6000 N N . ALA B 1 226 ? 9.133 45 19.109 1 93.75 226 ALA B N 1
ATOM 6001 C CA . ALA B 1 226 ? 8.141 45.625 19.969 1 93.75 226 ALA B CA 1
ATOM 6002 C C . ALA B 1 226 ? 8.812 46.344 21.141 1 93.75 226 ALA B C 1
ATOM 6004 O O . ALA B 1 226 ? 8.188 47.156 21.812 1 93.75 226 ALA B O 1
ATOM 6005 N N . GLY B 1 227 ? 10.078 46.031 21.375 1 91.75 227 GLY B N 1
ATOM 6006 C CA . GLY B 1 227 ? 10.805 46.594 22.484 1 91.75 227 GLY B CA 1
ATOM 6007 C C . GLY B 1 227 ? 10.625 45.844 23.797 1 91.75 227 GLY B C 1
ATOM 6008 O O . GLY B 1 227 ? 10.93 46.375 24.875 1 91.75 227 GLY B O 1
ATOM 6009 N N . VAL B 1 228 ? 10.117 44.688 23.641 1 88.94 228 VAL B N 1
ATOM 6010 C CA . VAL B 1 228 ? 9.898 43.844 24.797 1 88.94 228 VAL B CA 1
ATOM 6011 C C . VAL B 1 228 ? 11.195 43.125 25.156 1 88.94 228 VAL B C 1
ATOM 6013 O O . VAL B 1 228 ? 11.891 42.625 24.281 1 88.94 228 VAL B O 1
ATOM 6016 N N . THR B 1 229 ? 11.602 43.219 26.406 1 79.06 229 THR B N 1
ATOM 6017 C CA . THR B 1 229 ? 12.781 42.5 26.859 1 79.06 229 THR B CA 1
ATOM 6018 C C . THR B 1 229 ? 12.445 41 27.062 1 79.06 229 THR B C 1
ATOM 6020 O O . THR B 1 229 ? 11.445 40.688 27.719 1 79.06 229 THR B O 1
ATOM 6023 N N . GLN B 1 230 ? 13.297 40.25 26.562 1 69.88 230 GLN B N 1
ATOM 6024 C CA . GLN B 1 230 ? 13.055 38.812 26.609 1 69.88 230 GLN B CA 1
ATOM 6025 C C . GLN B 1 230 ? 13.258 38.25 28.016 1 69.88 230 GLN B C 1
ATOM 6027 O O . GLN B 1 230 ? 14.297 38.5 28.641 1 69.88 230 GLN B O 1
ATOM 6032 N N . GLU B 1 231 ? 12.266 37.781 28.531 1 61.12 231 GLU B N 1
ATOM 6033 C CA . GLU B 1 231 ? 12.398 37.156 29.844 1 61.12 231 GLU B CA 1
ATOM 6034 C C . GLU B 1 231 ? 13 35.781 29.734 1 61.12 231 GLU B C 1
ATOM 6036 O O . GLU B 1 231 ? 13.805 35.375 30.578 1 61.12 231 GLU B O 1
ATOM 6041 N N . LYS B 1 232 ? 12.609 35.094 28.719 1 70.25 232 LYS B N 1
ATOM 6042 C CA . LYS B 1 232 ? 13.102 33.719 28.469 1 70.25 232 LYS B CA 1
ATOM 6043 C C . LYS B 1 232 ? 13.844 33.625 27.141 1 70.25 232 LYS B C 1
ATOM 6045 O O . LYS B 1 232 ? 13.516 34.344 26.188 1 70.25 232 LYS B O 1
ATOM 6050 N N . LYS B 1 233 ? 14.797 32.719 27.266 1 78.62 233 LYS B N 1
ATOM 6051 C CA . LYS B 1 233 ? 15.609 32.562 26.062 1 78.62 233 LYS B CA 1
ATOM 6052 C C . LYS B 1 233 ? 14.992 31.516 25.125 1 78.62 233 LYS B C 1
ATOM 6054 O O . LYS B 1 233 ? 14.609 30.438 25.562 1 78.62 233 LYS B O 1
ATOM 6059 N N . LEU B 1 234 ? 14.812 31.938 23.938 1 86.75 234 LEU B N 1
ATOM 6060 C CA . LEU B 1 234 ? 14.359 31.031 22.875 1 86.75 234 LEU B CA 1
ATOM 6061 C C . LEU B 1 234 ? 15.539 30.281 22.281 1 86.75 234 LEU B C 1
ATOM 6063 O O . LEU B 1 234 ? 16.531 30.875 21.859 1 86.75 234 LEU B O 1
ATOM 6067 N N . VAL B 1 235 ? 15.469 28.922 22.375 1 89.25 235 VAL B N 1
ATOM 6068 C CA . VAL B 1 235 ? 16.469 28.047 21.75 1 89.25 235 VAL B CA 1
ATOM 6069 C C . VAL B 1 235 ? 15.852 27.344 20.547 1 89.25 235 VAL B C 1
ATOM 6071 O O . VAL B 1 235 ? 14.727 26.844 20.625 1 89.25 235 VAL B O 1
ATOM 6074 N N . ARG B 1 236 ? 16.594 27.406 19.469 1 93.81 236 ARG B N 1
ATOM 6075 C CA . ARG B 1 236 ? 16.109 26.797 18.234 1 93.81 236 ARG B CA 1
ATOM 6076 C C . ARG B 1 236 ? 16.75 25.438 18 1 93.81 236 ARG B C 1
ATOM 6078 O O . ARG B 1 236 ? 17.953 25.281 18.141 1 93.81 236 ARG B O 1
ATOM 6085 N N . SER B 1 237 ? 15.922 24.453 17.734 1 93.31 237 SER B N 1
ATOM 6086 C CA . SER B 1 237 ? 16.375 23.125 17.375 1 93.31 237 SER B CA 1
ATOM 6087 C C . SER B 1 237 ? 16.016 22.766 15.945 1 93.31 237 SER B C 1
ATOM 6089 O O . SER B 1 237 ? 14.852 22.859 15.547 1 93.31 237 SER B O 1
ATOM 6091 N N . LYS B 1 238 ? 17 22.359 15.188 1 94.31 238 LYS B N 1
ATOM 6092 C CA . LYS B 1 238 ? 16.797 22.016 13.781 1 94.31 238 LYS B CA 1
ATOM 6093 C C . LYS B 1 238 ? 16.391 20.547 13.633 1 94.31 238 LYS B C 1
ATOM 6095 O O . LYS B 1 238 ? 17.031 19.656 14.195 1 94.31 238 LYS B O 1
ATOM 6100 N N . GLY B 1 239 ? 15.328 20.312 12.969 1 95.19 239 GLY B N 1
ATOM 6101 C CA . GLY B 1 239 ? 14.891 18.984 12.57 1 95.19 239 GLY B CA 1
ATOM 6102 C C . GLY B 1 239 ? 14.656 18.859 11.078 1 95.19 239 GLY B C 1
ATOM 6103 O O . GLY B 1 239 ? 14.109 19.766 10.445 1 95.19 239 GLY B O 1
ATOM 6104 N N . ILE B 1 240 ? 15.109 17.703 10.516 1 96.25 240 ILE B N 1
ATOM 6105 C CA . ILE B 1 240 ? 14.898 17.516 9.086 1 96.25 240 ILE B CA 1
ATOM 6106 C C . ILE B 1 240 ? 14.297 16.125 8.836 1 96.25 240 ILE B C 1
ATOM 6108 O O . ILE B 1 240 ? 14.406 15.234 9.68 1 96.25 240 ILE B O 1
ATOM 6112 N N . HIS B 1 241 ? 13.633 15.977 7.758 1 97.69 241 HIS B N 1
ATOM 6113 C CA . HIS B 1 241 ? 13.055 14.727 7.258 1 97.69 241 HIS B CA 1
ATOM 6114 C C . HIS B 1 241 ? 13.406 14.516 5.785 1 97.69 241 HIS B C 1
ATOM 6116 O O . HIS B 1 241 ? 13.648 15.477 5.055 1 97.69 241 HIS B O 1
ATOM 6122 N N . ALA B 1 242 ? 13.43 13.312 5.395 1 97.81 242 ALA B N 1
ATOM 6123 C CA . ALA B 1 242 ? 13.586 12.938 3.994 1 97.81 242 ALA B CA 1
ATOM 6124 C C . ALA B 1 242 ? 12.438 12.039 3.531 1 97.81 242 ALA B C 1
ATOM 6126 O O . ALA B 1 242 ? 12 11.156 4.27 1 97.81 242 ALA B O 1
ATOM 6127 N N . VAL B 1 243 ? 11.945 12.32 2.377 1 98 243 VAL B N 1
ATOM 6128 C CA . VAL B 1 243 ? 10.961 11.469 1.719 1 98 243 VAL B CA 1
ATOM 6129 C C . VAL B 1 243 ? 11.656 10.57 0.699 1 98 243 VAL B C 1
ATOM 6131 O O . VAL B 1 243 ? 12.227 11.055 -0.279 1 98 243 VAL B O 1
ATOM 6134 N N . VAL B 1 244 ? 11.625 9.281 0.912 1 97.56 244 VAL B N 1
ATOM 6135 C CA . VAL B 1 244 ? 12.312 8.336 0.042 1 97.56 244 VAL B CA 1
ATOM 6136 C C . VAL B 1 244 ? 11.305 7.387 -0.598 1 97.56 244 VAL B C 1
ATOM 6138 O O . VAL B 1 244 ? 10.102 7.465 -0.312 1 97.56 244 VAL B O 1
ATOM 6141 N N . ARG B 1 245 ? 11.773 6.605 -1.468 1 95 245 ARG B N 1
ATOM 6142 C CA . ARG B 1 245 ? 10.906 5.574 -2.023 1 95 245 ARG B CA 1
ATOM 6143 C C . ARG B 1 245 ? 10.281 4.727 -0.916 1 95 245 ARG B C 1
ATOM 6145 O O . ARG B 1 245 ? 10.766 4.734 0.22 1 95 245 ARG B O 1
ATOM 6152 N N . ASN B 1 246 ? 9.297 4.07 -1.219 1 94.62 246 ASN B N 1
ATOM 6153 C CA . ASN B 1 246 ? 8.586 3.273 -0.223 1 94.62 246 ASN B CA 1
ATOM 6154 C C . ASN B 1 246 ? 9.438 2.102 0.262 1 94.62 246 ASN B C 1
ATOM 6156 O O . ASN B 1 246 ? 9.742 1.192 -0.511 1 94.62 246 ASN B O 1
ATOM 6160 N N . ILE B 1 247 ? 9.82 2.096 1.526 1 93.81 247 ILE B N 1
ATOM 6161 C CA . ILE B 1 247 ? 10.633 1.014 2.078 1 93.81 247 ILE B CA 1
ATOM 6162 C C . ILE B 1 247 ? 9.898 0.369 3.252 1 93.81 247 ILE B C 1
ATOM 6164 O O . ILE B 1 247 ? 10.438 -0.516 3.92 1 93.81 247 ILE B O 1
ATOM 6168 N N . CYS B 1 248 ? 8.75 0.863 3.562 1 87.06 248 CYS B N 1
ATOM 6169 C CA . CYS B 1 248 ? 8.055 0.297 4.711 1 87.06 248 CYS B CA 1
ATOM 6170 C C . CYS B 1 248 ? 6.672 -0.203 4.32 1 87.06 248 CYS B C 1
ATOM 6172 O O . CYS B 1 248 ? 6.25 -0.036 3.176 1 87.06 248 CYS B O 1
ATOM 6174 N N . SER B 1 249 ? 6.094 -0.918 5.254 1 82.94 249 SER B N 1
ATOM 6175 C CA . SER B 1 249 ? 4.742 -1.425 5.039 1 82.94 249 SER B CA 1
ATOM 6176 C C . SER B 1 249 ? 3.695 -0.389 5.434 1 82.94 249 SER B C 1
ATOM 6178 O O . SER B 1 249 ? 3.859 0.802 5.16 1 82.94 249 SER B O 1
ATOM 6180 N N . LYS B 1 250 ? 2.686 -0.808 6.078 1 90 250 LYS B N 1
ATOM 6181 C CA . LYS B 1 250 ? 1.546 0.037 6.422 1 90 250 LYS B CA 1
ATOM 6182 C C . LYS B 1 250 ? 1.741 0.696 7.785 1 90 250 LYS B C 1
ATOM 6184 O O . LYS B 1 250 ? 1.074 1.682 8.102 1 90 250 LYS B O 1
ATOM 6189 N N . GLU B 1 251 ? 2.689 0.221 8.547 1 96.31 251 GLU B N 1
ATOM 6190 C CA . GLU B 1 251 ? 2.871 0.694 9.914 1 96.31 251 GLU B CA 1
ATOM 6191 C C . GLU B 1 251 ? 4.121 1.563 10.039 1 96.31 251 GLU B C 1
ATOM 6193 O O . GLU B 1 251 ? 5.09 1.375 9.305 1 96.31 251 GLU B O 1
ATOM 6198 N N . CYS B 1 252 ? 4.027 2.516 10.891 1 97.44 252 CYS B N 1
ATOM 6199 C CA . CYS B 1 252 ? 5.223 3.264 11.258 1 97.44 252 CYS B CA 1
ATOM 6200 C C . CYS B 1 252 ? 6.152 2.42 12.117 1 97.44 252 CYS B C 1
ATOM 6202 O O . CYS B 1 252 ? 5.703 1.745 13.047 1 97.44 252 CYS B O 1
ATOM 6204 N N . ILE B 1 253 ? 7.398 2.408 11.82 1 97.38 253 ILE B N 1
ATOM 6205 C CA . ILE B 1 253 ? 8.375 1.654 12.594 1 97.38 253 ILE B CA 1
ATOM 6206 C C . ILE B 1 253 ? 9.258 2.617 13.383 1 97.38 253 ILE B C 1
ATOM 6208 O O . ILE B 1 253 ? 9.789 3.582 12.828 1 97.38 253 ILE B O 1
ATOM 6212 N N . ILE B 1 254 ? 9.383 2.373 14.602 1 96.06 254 ILE B N 1
ATOM 6213 C CA . ILE B 1 254 ? 10.234 3.184 15.461 1 96.06 254 ILE B CA 1
ATOM 6214 C C . ILE B 1 254 ? 11.555 2.459 15.711 1 96.06 254 ILE B C 1
ATOM 6216 O O . ILE B 1 254 ? 11.578 1.389 16.328 1 96.06 254 ILE B O 1
ATOM 6220 N N . LEU B 1 255 ? 12.586 3.047 15.219 1 93.5 255 LEU B N 1
ATOM 6221 C CA . LEU B 1 255 ? 13.93 2.512 15.375 1 93.5 255 LEU B CA 1
ATOM 6222 C C . LEU B 1 255 ? 14.742 3.352 16.359 1 93.5 255 LEU B C 1
ATOM 6224 O O . LEU B 1 255 ? 14.273 4.398 16.812 1 93.5 255 LEU B O 1
ATOM 6228 N N . GLN B 1 256 ? 15.852 2.785 16.672 1 90.44 256 GLN B N 1
ATOM 6229 C CA . GLN B 1 256 ? 16.781 3.514 17.531 1 90.44 256 GLN B CA 1
ATOM 6230 C C . GLN B 1 256 ? 18.031 3.922 16.766 1 90.44 256 GLN B C 1
ATOM 6232 O O . GLN B 1 256 ? 18.672 3.09 16.109 1 90.44 256 GLN B O 1
ATOM 6237 N N . LYS B 1 257 ? 18.406 5.176 16.906 1 90.5 257 LYS B N 1
ATOM 6238 C CA . LYS B 1 257 ? 1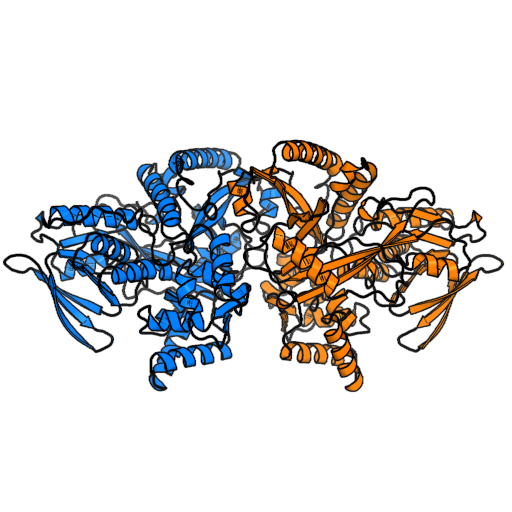9.641 5.66 16.312 1 90.5 257 LYS B CA 1
ATOM 6239 C C . LYS B 1 257 ? 20.859 5.227 17.125 1 90.5 257 LYS B C 1
ATOM 6241 O O . LYS B 1 257 ? 20.703 4.633 18.203 1 90.5 257 LYS B O 1
ATOM 6246 N N . LYS B 1 258 ? 21.984 5.625 16.578 1 87.5 258 LYS B N 1
ATOM 6247 C CA . LYS B 1 258 ? 23.234 5.312 17.266 1 87.5 258 LYS B CA 1
ATOM 6248 C C . LYS B 1 258 ? 23.312 6.004 18.625 1 87.5 258 LYS B C 1
ATOM 6250 O O . LYS B 1 258 ? 23.859 5.449 19.578 1 87.5 258 LYS B O 1
ATOM 6255 N N . ASP B 1 259 ? 22.719 7.199 18.688 1 86.25 259 ASP B N 1
ATOM 6256 C CA . ASP B 1 259 ? 22.812 7.98 19.922 1 86.25 259 ASP B CA 1
ATOM 6257 C C . ASP B 1 259 ? 21.703 7.609 20.906 1 86.25 259 ASP B C 1
ATOM 6259 O O . ASP B 1 259 ? 21.562 8.227 21.953 1 86.25 259 ASP B O 1
ATOM 6263 N N . GLY B 1 260 ? 20.875 6.719 20.5 1 84.69 260 GLY B N 1
ATOM 6264 C CA . GLY B 1 260 ? 19.844 6.238 21.391 1 84.69 260 GLY B CA 1
ATOM 6265 C C . GLY B 1 260 ? 18.484 6.898 21.156 1 84.69 260 GLY B C 1
ATOM 6266 O O . GLY B 1 260 ? 17.469 6.418 21.641 1 84.69 260 GLY B O 1
ATOM 6267 N N . SER B 1 261 ? 18.531 7.969 20.406 1 87.25 261 SER B N 1
ATOM 6268 C CA . SER B 1 261 ? 17.266 8.633 20.109 1 87.25 261 SER B CA 1
ATOM 6269 C C . SER B 1 261 ? 16.453 7.844 19.094 1 87.25 261 SER B C 1
ATOM 6271 O O . SER B 1 261 ? 16.953 6.891 18.484 1 87.25 261 SER B O 1
ATOM 6273 N N . HIS B 1 262 ? 15.227 8.219 18.953 1 89.75 262 HIS B N 1
ATOM 6274 C CA . HIS B 1 262 ? 14.312 7.48 18.078 1 89.75 262 HIS B CA 1
ATOM 6275 C C . HIS B 1 262 ? 14.406 7.965 16.641 1 89.75 262 HIS B C 1
ATOM 6277 O O . HIS B 1 262 ? 14.648 9.148 16.391 1 89.75 262 HIS B O 1
ATOM 6283 N N . LEU B 1 263 ? 14.25 7.086 15.75 1 93.62 263 LEU B N 1
ATOM 6284 C CA . LEU B 1 263 ? 14.102 7.324 14.32 1 93.62 263 LEU B CA 1
ATOM 6285 C C . LEU B 1 263 ? 12.797 6.727 13.797 1 93.62 263 LEU B C 1
ATOM 6287 O O . LEU B 1 263 ? 12.539 5.535 13.984 1 93.62 263 LEU B O 1
ATOM 6291 N N . PHE B 1 264 ? 12.008 7.523 13.172 1 96 264 PHE B N 1
ATOM 6292 C CA . PHE B 1 264 ? 10.734 7.059 12.641 1 96 264 PHE B CA 1
ATOM 6293 C C . PHE B 1 264 ? 10.859 6.727 11.156 1 96 264 PHE B C 1
ATOM 6295 O O . PHE B 1 264 ? 11.453 7.484 10.391 1 96 264 PHE B O 1
ATOM 6302 N N . VAL B 1 265 ? 10.375 5.602 10.773 1 97.31 265 VAL B N 1
ATOM 6303 C CA . VAL B 1 265 ? 10.125 5.203 9.398 1 97.31 265 VAL B CA 1
ATOM 6304 C C . VAL B 1 265 ? 8.625 5.176 9.125 1 97.31 265 VAL B C 1
ATOM 6306 O O . VAL B 1 265 ? 7.941 4.211 9.469 1 97.31 265 VAL B O 1
ATOM 6309 N N . ILE B 1 266 ? 8.109 6.207 8.477 1 97.88 266 ILE B N 1
ATOM 6310 C CA . ILE B 1 266 ? 6.68 6.496 8.453 1 97.88 266 ILE B CA 1
ATOM 6311 C C . ILE B 1 266 ? 6.129 6.262 7.047 1 97.88 266 ILE B C 1
ATOM 6313 O O . ILE B 1 266 ? 6.52 6.941 6.098 1 97.88 266 ILE B O 1
ATOM 6317 N N . PRO B 1 267 ? 5.23 5.301 6.941 1 97.06 267 PRO B N 1
ATOM 6318 C CA . PRO B 1 267 ? 4.543 5.223 5.652 1 97.06 267 PRO B CA 1
ATOM 6319 C C . PRO B 1 267 ? 3.711 6.465 5.348 1 97.06 267 PRO B C 1
ATOM 6321 O O . PRO B 1 267 ? 2.908 6.891 6.184 1 97.06 267 PRO B O 1
ATOM 6324 N N . TRP B 1 268 ? 3.926 7.016 4.242 1 97.25 268 TRP B N 1
ATOM 6325 C CA . TRP B 1 268 ? 3.264 8.273 3.912 1 97.25 268 TRP B CA 1
ATOM 6326 C C . TRP B 1 268 ? 3.076 8.414 2.404 1 97.25 268 TRP B C 1
ATOM 6328 O O . TRP B 1 268 ? 4.051 8.523 1.659 1 97.25 268 TRP B O 1
ATOM 6338 N N . ARG B 1 269 ? 1.818 8.305 1.919 1 95.75 269 ARG B N 1
ATOM 6339 C CA . ARG B 1 269 ? 1.425 8.578 0.541 1 95.75 269 ARG B CA 1
ATOM 6340 C C . ARG B 1 269 ? 2.252 7.754 -0.44 1 95.75 269 ARG B C 1
ATOM 6342 O O . ARG B 1 269 ? 2.832 8.297 -1.381 1 95.75 269 ARG B O 1
ATOM 6349 N N . ASN B 1 270 ? 2.346 6.48 -0.192 1 93.38 270 ASN B N 1
ATOM 6350 C CA . ASN B 1 270 ? 3.033 5.492 -1.014 1 93.38 270 ASN B CA 1
ATOM 6351 C C . ASN B 1 270 ? 4.535 5.754 -1.066 1 93.38 270 ASN B C 1
ATOM 6353 O O . ASN B 1 270 ? 5.219 5.297 -1.987 1 93.38 270 ASN B O 1
ATOM 6357 N N . LYS B 1 271 ? 5.008 6.594 -0.166 1 96.69 271 LYS B N 1
ATOM 6358 C CA . LYS B 1 271 ? 6.418 6.844 0.114 1 96.69 271 LYS B CA 1
ATOM 6359 C C . LYS B 1 271 ? 6.734 6.605 1.587 1 96.69 271 LYS B C 1
ATOM 6361 O O . LYS B 1 271 ? 5.891 6.121 2.34 1 96.69 271 LYS B O 1
ATOM 6366 N N . THR B 1 272 ? 7.984 6.852 1.919 1 97.75 272 THR B N 1
ATOM 6367 C CA . THR B 1 272 ? 8.391 6.73 3.314 1 97.75 272 THR B CA 1
ATOM 6368 C C . THR B 1 272 ? 9.055 8.016 3.797 1 97.75 272 THR B C 1
ATOM 6370 O O . THR B 1 272 ? 9.938 8.555 3.123 1 97.75 272 THR B O 1
ATOM 6373 N N . ILE B 1 273 ? 8.578 8.547 4.871 1 98.12 273 ILE B N 1
ATOM 6374 C CA . ILE B 1 273 ? 9.258 9.648 5.535 1 98.12 273 ILE B CA 1
ATOM 6375 C C . ILE B 1 273 ? 10.211 9.102 6.598 1 98.12 273 ILE B C 1
ATOM 6377 O O . ILE B 1 273 ? 9.828 8.25 7.406 1 98.12 273 ILE B O 1
ATOM 6381 N N . ILE B 1 274 ? 11.414 9.547 6.539 1 97.44 274 ILE B N 1
ATOM 6382 C CA . ILE B 1 274 ? 12.406 9.195 7.551 1 97.44 274 ILE B CA 1
ATOM 6383 C C . ILE B 1 274 ? 12.781 10.43 8.359 1 97.44 274 ILE B C 1
ATOM 6385 O O . ILE B 1 274 ? 13.078 11.484 7.797 1 97.44 274 ILE B O 1
ATOM 6389 N N . GLY B 1 275 ? 12.883 10.328 9.656 1 94 275 GLY B N 1
ATOM 6390 C CA . GLY B 1 275 ? 13.258 11.438 10.516 1 94 275 GLY B CA 1
ATOM 6391 C C . GLY B 1 275 ? 13.023 11.148 11.984 1 94 275 GLY B C 1
ATOM 6392 O O . GLY B 1 275 ? 12.609 10.047 12.352 1 94 275 GLY B O 1
ATOM 6393 N N . THR B 1 276 ? 13.281 11.961 12.867 1 85.12 276 THR B N 1
ATOM 6394 C CA . THR B 1 276 ? 13.852 13.281 12.609 1 85.12 276 THR B CA 1
ATOM 6395 C C . THR B 1 276 ? 15.219 13.414 13.266 1 85.12 276 THR B C 1
ATOM 6397 O O . THR B 1 276 ? 15.664 12.516 13.984 1 85.12 276 THR B O 1
ATOM 6400 N N . THR B 1 277 ? 15.922 14.484 12.898 1 88.25 277 THR B N 1
ATOM 6401 C CA . THR B 1 277 ? 17.141 14.906 13.602 1 88.25 277 THR B CA 1
ATOM 6402 C C . THR B 1 277 ? 16.812 15.953 14.664 1 88.25 277 THR B C 1
ATOM 6404 O O . THR B 1 277 ? 15.672 16.406 14.766 1 88.25 277 THR B O 1
ATOM 6407 N N . ASP B 1 278 ? 17.672 16.156 15.469 1 88.19 278 ASP B N 1
ATOM 6408 C CA . ASP B 1 278 ? 17.562 17.172 16.516 1 88.19 278 ASP B CA 1
ATOM 6409 C C . ASP B 1 278 ? 18.922 17.797 16.812 1 88.19 278 ASP B C 1
ATOM 6411 O O . ASP B 1 278 ? 19.703 17.25 17.609 1 88.19 278 ASP B O 1
ATOM 6415 N N . THR B 1 279 ? 19.141 18.984 16.266 1 90.56 279 THR B N 1
ATOM 6416 C CA . THR B 1 279 ? 20.406 19.672 16.453 1 90.56 279 THR B CA 1
ATOM 6417 C C . THR B 1 279 ? 20.188 21.141 16.812 1 90.56 279 THR B C 1
ATOM 6419 O O . THR B 1 279 ? 19.312 21.781 16.25 1 90.56 279 THR B O 1
ATOM 6422 N N . LYS B 1 280 ? 21 21.609 17.641 1 92.12 280 LYS B N 1
ATOM 6423 C CA . LYS B 1 280 ? 20.906 23.016 18.031 1 92.12 280 LYS B CA 1
ATOM 6424 C C . LYS B 1 280 ? 21.219 23.938 16.844 1 92.12 280 LYS B C 1
ATOM 6426 O O . LYS B 1 280 ? 22.141 23.672 16.062 1 92.12 280 LYS B O 1
ATOM 6431 N N . TYR B 1 281 ? 20.422 24.953 16.703 1 93.88 281 TYR B N 1
ATOM 6432 C CA . TYR B 1 281 ? 20.594 25.922 15.633 1 93.88 281 TYR B CA 1
ATOM 6433 C C . TYR B 1 281 ? 20.828 27.328 16.188 1 93.88 281 TYR B C 1
ATOM 6435 O O . TYR B 1 281 ? 19.938 27.906 16.812 1 93.88 281 TYR B O 1
ATOM 6443 N N . GLU B 1 282 ? 21.922 27.922 15.867 1 91.12 282 GLU B N 1
ATOM 6444 C CA . GLU B 1 282 ? 22.312 29.188 16.5 1 91.12 282 GLU B CA 1
ATOM 6445 C C . GLU B 1 282 ? 22.297 30.328 15.492 1 91.12 282 GLU B C 1
ATOM 6447 O O . GLU B 1 282 ? 22.328 31.5 15.875 1 91.12 282 GLU B O 1
ATOM 6452 N N . GLU B 1 283 ? 22.141 30.016 14.305 1 92.81 283 GLU B N 1
ATOM 6453 C CA . GLU B 1 283 ? 22.141 31.062 13.281 1 92.81 283 GLU B CA 1
ATOM 6454 C C . GLU B 1 283 ? 20.781 31.719 13.141 1 92.81 283 GLU B C 1
ATOM 6456 O O . GLU B 1 283 ? 19.828 31.328 13.82 1 92.81 283 GLU B O 1
ATOM 6461 N N . ASP B 1 284 ? 20.766 32.812 12.383 1 94.88 284 ASP B N 1
ATOM 6462 C CA . ASP B 1 284 ? 19.516 33.5 12.055 1 94.88 284 ASP B CA 1
ATOM 6463 C C . ASP B 1 284 ? 18.516 32.531 11.422 1 94.88 284 ASP B C 1
ATOM 6465 O O . ASP B 1 284 ? 18.828 31.859 10.43 1 94.88 284 ASP B O 1
ATOM 6469 N N . PRO B 1 285 ? 17.297 32.469 12.047 1 95.94 285 PRO B N 1
ATOM 6470 C CA . PRO B 1 285 ? 16.297 31.547 11.508 1 95.94 285 PRO B CA 1
ATOM 6471 C C . PRO B 1 285 ? 15.945 31.844 10.055 1 95.94 285 PRO B C 1
ATOM 6473 O O . PRO B 1 285 ? 15.453 30.953 9.344 1 95.94 285 PRO B O 1
ATOM 6476 N N . ASN B 1 286 ? 16.156 33 9.547 1 95 286 ASN B N 1
ATOM 6477 C CA . ASN B 1 286 ? 15.891 33.344 8.156 1 95 286 ASN B CA 1
ATOM 6478 C C . ASN B 1 286 ? 16.891 32.688 7.207 1 95 286 ASN B C 1
ATOM 6480 O O . ASN B 1 286 ? 16.656 32.656 5.996 1 95 286 ASN B O 1
ATOM 6484 N N . ARG B 1 287 ? 17.891 32.094 7.723 1 93.81 287 ARG B N 1
ATOM 6485 C CA . ARG B 1 287 ? 18.938 31.469 6.902 1 93.81 287 ARG B CA 1
ATOM 6486 C C . ARG B 1 287 ? 18.828 29.953 6.914 1 93.81 287 ARG B C 1
ATOM 6488 O O . ARG B 1 287 ? 19.719 29.25 6.438 1 93.81 287 ARG B O 1
ATOM 6495 N N . PHE B 1 288 ? 17.812 29.531 7.391 1 94.12 288 PHE B N 1
ATOM 6496 C CA . PHE B 1 288 ? 17.609 28.094 7.52 1 94.12 288 PHE B CA 1
ATOM 6497 C C . PHE B 1 288 ? 17.75 27.406 6.172 1 94.12 288 PHE B C 1
ATOM 6499 O O . PHE B 1 288 ? 17.203 27.875 5.168 1 94.12 288 PHE B O 1
ATOM 6506 N N . THR B 1 289 ? 18.5 26.312 6.082 1 93.31 289 THR B N 1
ATOM 6507 C CA . THR B 1 289 ? 18.625 25.422 4.93 1 93.31 289 THR B CA 1
ATOM 6508 C C . THR B 1 289 ? 18.906 23.984 5.375 1 93.31 289 THR B C 1
ATOM 6510 O O . THR B 1 289 ? 19.328 23.766 6.512 1 93.31 289 THR B O 1
ATOM 6513 N N . VAL B 1 290 ? 18.594 23.125 4.59 1 94.88 290 VAL B N 1
ATOM 6514 C CA . VAL B 1 290 ? 18.953 21.719 4.82 1 94.88 290 VAL B CA 1
ATOM 6515 C C . VAL B 1 290 ? 20.188 21.359 3.998 1 94.88 290 VAL B C 1
ATOM 6517 O O . VAL B 1 290 ? 20.203 21.531 2.775 1 94.88 290 VAL B O 1
ATOM 6520 N N . LYS B 1 291 ? 21.141 20.828 4.668 1 94.81 291 LYS B N 1
ATOM 6521 C CA . LYS B 1 291 ? 22.406 20.484 4 1 94.81 291 LYS B CA 1
ATOM 6522 C C . LYS B 1 291 ? 22.375 19.047 3.516 1 94.81 291 LYS B C 1
ATOM 6524 O O . LYS B 1 291 ? 21.781 18.172 4.148 1 94.81 291 LYS B O 1
ATOM 6529 N N . GLU B 1 292 ? 23.109 18.812 2.451 1 96.06 292 GLU B N 1
ATOM 6530 C CA . GLU B 1 292 ? 23.234 17.469 1.899 1 96.06 292 GLU B CA 1
ATOM 6531 C C . GLU B 1 292 ? 23.766 16.5 2.939 1 96.06 292 GLU B C 1
ATOM 6533 O O . GLU B 1 292 ? 23.312 15.359 3.029 1 96.06 292 GLU B O 1
ATOM 6538 N N . SER B 1 293 ? 24.766 16.953 3.703 1 95.75 293 SER B N 1
ATOM 6539 C CA . SER B 1 293 ? 25.391 16.109 4.711 1 95.75 293 SER B CA 1
ATOM 6540 C C . SER B 1 293 ? 24.375 15.641 5.75 1 95.75 293 SER B C 1
ATOM 6542 O O . SER B 1 293 ? 24.469 14.523 6.258 1 95.75 293 SER B O 1
ATOM 6544 N N . GLU B 1 294 ? 23.438 16.516 6.055 1 95.31 294 GLU B N 1
ATOM 6545 C CA . GLU B 1 294 ? 22.406 16.156 7.027 1 95.31 294 GLU B CA 1
ATOM 6546 C C . GLU B 1 294 ? 21.5 15.07 6.492 1 95.31 294 GLU B C 1
ATOM 6548 O O . GLU B 1 294 ? 21.078 14.172 7.234 1 95.31 294 GLU B O 1
ATOM 6553 N N . ILE B 1 295 ? 21.188 15.117 5.219 1 96.75 295 ILE B N 1
ATOM 6554 C CA . ILE B 1 295 ? 20.375 14.094 4.57 1 96.75 295 ILE B CA 1
ATOM 6555 C C . ILE B 1 295 ? 21.125 12.773 4.539 1 96.75 295 ILE B C 1
ATOM 6557 O O . ILE B 1 295 ? 20.562 11.719 4.848 1 96.75 295 ILE B O 1
ATOM 6561 N N . LEU B 1 296 ? 22.406 12.836 4.219 1 96.5 296 LEU B N 1
ATOM 6562 C CA . LEU B 1 296 ? 23.25 11.641 4.176 1 96.5 296 LEU B CA 1
ATOM 6563 C C . LEU B 1 296 ? 23.312 10.977 5.547 1 96.5 296 LEU B C 1
ATOM 6565 O O . LEU B 1 296 ? 23.25 9.75 5.652 1 96.5 296 LEU B O 1
ATOM 6569 N N . ASP B 1 297 ? 23.422 11.852 6.559 1 94.62 297 ASP B N 1
ATOM 6570 C CA . ASP B 1 297 ? 23.469 11.328 7.922 1 94.62 297 ASP B CA 1
ATOM 6571 C C . ASP B 1 297 ? 22.172 10.594 8.266 1 94.62 297 ASP B C 1
ATOM 6573 O O . ASP B 1 297 ? 22.203 9.539 8.898 1 94.62 297 ASP B O 1
ATOM 6577 N N . LEU B 1 298 ? 21.141 11.164 7.859 1 95.19 298 LEU B N 1
ATOM 6578 C CA . LEU B 1 298 ? 19.828 10.555 8.109 1 95.19 298 LEU B CA 1
ATOM 6579 C C . LEU B 1 298 ? 19.719 9.211 7.395 1 95.19 298 LEU B C 1
ATOM 6581 O O . LEU B 1 298 ? 19.234 8.234 7.977 1 95.19 298 LEU B O 1
ATOM 6585 N N . LEU B 1 299 ? 20.125 9.109 6.133 1 96.81 299 LEU B N 1
ATOM 6586 C CA . LEU B 1 299 ? 20.094 7.875 5.355 1 96.81 299 LEU B CA 1
ATOM 6587 C C . LEU B 1 299 ? 20.969 6.805 5.992 1 96.81 299 LEU B C 1
ATOM 6589 O O . LEU B 1 299 ? 20.609 5.629 6.023 1 96.81 299 LEU B O 1
ATOM 6593 N N . GLU B 1 300 ? 22.078 7.23 6.516 1 96.25 300 GLU B N 1
ATOM 6594 C CA . GLU B 1 300 ? 23 6.293 7.16 1 96.25 300 GLU B CA 1
ATOM 6595 C C . GLU B 1 300 ? 22.359 5.656 8.391 1 96.25 300 GLU B C 1
ATOM 6597 O O . GLU B 1 300 ? 22.516 4.461 8.633 1 96.25 300 GLU B O 1
ATOM 6602 N N . GLU B 1 301 ? 21.672 6.473 9.141 1 94.88 301 GLU B N 1
ATOM 6603 C CA . GLU B 1 301 ? 21 5.973 10.336 1 94.88 301 GLU B CA 1
ATOM 6604 C C . GLU B 1 301 ? 19.984 4.895 10 1 94.88 301 GLU B C 1
ATOM 6606 O O . GLU B 1 301 ? 19.906 3.865 10.672 1 94.88 301 GLU B O 1
ATOM 6611 N N . VAL B 1 302 ? 19.203 5.09 8.984 1 95.25 302 VAL B N 1
ATOM 6612 C CA . VAL B 1 302 ? 18.172 4.125 8.609 1 95.25 302 VAL B CA 1
ATOM 6613 C C . VAL B 1 302 ? 18.828 2.871 8.031 1 95.25 302 VAL B C 1
ATOM 6615 O O . VAL B 1 302 ? 18.422 1.752 8.344 1 95.25 302 VAL B O 1
ATOM 6618 N N . ASN B 1 303 ? 19.859 3.068 7.184 1 95.5 303 ASN B N 1
ATOM 6619 C CA . ASN B 1 303 ? 20.547 1.965 6.512 1 95.5 303 ASN B CA 1
ATOM 6620 C C . ASN B 1 303 ? 21.156 0.998 7.516 1 95.5 303 ASN B C 1
ATOM 6622 O O . ASN B 1 303 ? 21.359 -0.182 7.211 1 95.5 303 ASN B O 1
ATOM 6626 N N . ARG B 1 304 ? 21.391 1.467 8.688 1 92.44 304 ARG B N 1
ATOM 6627 C CA . ARG B 1 304 ? 22.016 0.641 9.711 1 92.44 304 ARG B CA 1
ATOM 6628 C C . ARG B 1 304 ? 21.062 -0.432 10.219 1 92.44 304 ARG B C 1
ATOM 6630 O O . ARG B 1 304 ? 21.484 -1.529 10.586 1 92.44 304 ARG B O 1
ATOM 6637 N N . SER B 1 305 ? 19.781 -0.126 10.164 1 89.5 305 SER B N 1
ATOM 6638 C CA . SER B 1 305 ? 18.922 -1.024 10.922 1 89.5 305 SER B CA 1
ATOM 6639 C C . SER B 1 305 ? 17.672 -1.395 10.125 1 89.5 305 SER B C 1
ATOM 6641 O O . SER B 1 305 ? 16.844 -2.182 10.594 1 89.5 305 SER B O 1
ATOM 6643 N N . PHE B 1 306 ? 17.547 -0.869 8.984 1 93.12 306 PHE B N 1
ATOM 6644 C CA . PHE B 1 306 ? 16.281 -1.084 8.289 1 93.12 306 PHE B CA 1
ATOM 6645 C C . PHE B 1 306 ? 16.469 -1.022 6.781 1 93.12 306 PHE B C 1
ATOM 6647 O O . PHE B 1 306 ? 17.297 -0.252 6.285 1 93.12 306 PHE B O 1
ATOM 6654 N N . GLY B 1 307 ? 15.695 -1.792 6.098 1 92.69 307 GLY B N 1
ATOM 6655 C CA . GLY B 1 307 ? 15.695 -1.79 4.641 1 92.69 307 GLY B CA 1
ATOM 6656 C C . GLY B 1 307 ? 16.359 -3.014 4.043 1 92.69 307 GLY B C 1
ATOM 6657 O O . GLY B 1 307 ? 17.203 -3.643 4.68 1 92.69 307 GLY B O 1
ATOM 6658 N N . PHE B 1 308 ? 15.961 -3.311 2.82 1 93.56 308 PHE B N 1
ATOM 6659 C CA . PHE B 1 308 ? 16.578 -4.426 2.104 1 93.56 308 PHE B CA 1
ATOM 6660 C C . PHE B 1 308 ? 17.828 -3.971 1.359 1 93.56 308 PHE B C 1
ATOM 6662 O O . PHE B 1 308 ? 18.891 -4.582 1.487 1 93.56 308 PHE B O 1
ATOM 6669 N N . SER B 1 309 ? 17.688 -2.91 0.615 1 93.62 309 SER B N 1
ATOM 6670 C CA . SER B 1 309 ? 18.828 -2.312 -0.07 1 93.62 309 SER B CA 1
ATOM 6671 C C . SER B 1 309 ? 19.234 -0.995 0.582 1 93.62 309 SER B C 1
ATOM 6673 O O . SER B 1 309 ? 18.453 -0.396 1.325 1 93.62 309 SER B O 1
ATOM 6675 N N . THR B 1 310 ? 20.406 -0.562 0.258 1 95.44 310 THR B N 1
ATOM 6676 C CA . THR B 1 310 ? 20.953 0.664 0.83 1 95.44 310 THR B CA 1
ATOM 6677 C C . THR B 1 310 ? 20.344 1.892 0.165 1 95.44 310 THR B C 1
ATOM 6679 O O . THR B 1 310 ? 20.359 2.014 -1.062 1 95.44 310 THR B O 1
ATOM 6682 N N . LEU B 1 311 ? 19.828 2.758 0.995 1 96.81 311 LEU B N 1
ATOM 6683 C CA . LEU B 1 311 ? 19.312 4.027 0.489 1 96.81 311 LEU B CA 1
ATOM 6684 C C . LEU B 1 311 ? 20.453 4.98 0.166 1 96.81 311 LEU B C 1
ATOM 6686 O O . LEU B 1 311 ? 21.438 5.062 0.916 1 96.81 311 LEU B O 1
ATOM 6690 N N . THR B 1 312 ? 20.359 5.688 -0.944 1 96.44 312 THR B N 1
ATOM 6691 C CA . THR B 1 312 ? 21.297 6.727 -1.358 1 96.44 312 THR B CA 1
ATOM 6692 C C . THR B 1 312 ? 20.562 8.031 -1.64 1 96.44 312 THR B C 1
ATOM 6694 O O . THR B 1 312 ? 19.328 8.094 -1.529 1 96.44 312 THR B O 1
ATOM 6697 N N . LEU B 1 313 ? 21.281 9.078 -1.979 1 95.81 313 LEU B N 1
ATOM 6698 C CA . LEU B 1 313 ? 20.688 10.375 -2.293 1 95.81 313 LEU B CA 1
ATOM 6699 C C . LEU B 1 313 ? 19.734 10.258 -3.477 1 95.81 313 LEU B C 1
ATOM 6701 O O . LEU B 1 313 ? 18.75 11 -3.557 1 95.81 313 LEU B O 1
ATOM 6705 N N . LYS B 1 314 ? 19.969 9.281 -4.332 1 94.31 314 LYS B N 1
ATOM 6706 C CA . LYS B 1 314 ? 19.125 9.086 -5.508 1 94.31 314 LYS B CA 1
ATOM 6707 C C . LYS B 1 314 ? 17.734 8.609 -5.113 1 94.31 314 LYS B C 1
ATOM 6709 O O . LYS B 1 314 ? 16.797 8.703 -5.906 1 94.31 314 LYS B O 1
ATOM 6714 N N . ASP B 1 315 ? 17.625 8.102 -3.906 1 96.31 315 ASP B N 1
ATOM 6715 C CA . ASP B 1 315 ? 16.344 7.57 -3.428 1 96.31 315 ASP B CA 1
ATOM 6716 C C . ASP B 1 315 ? 15.516 8.656 -2.754 1 96.31 315 ASP B C 1
ATOM 6718 O O . ASP B 1 315 ? 14.367 8.414 -2.369 1 96.31 315 ASP B O 1
ATOM 6722 N N . VAL B 1 316 ? 16.047 9.852 -2.582 1 97.62 316 VAL B N 1
ATOM 6723 C CA . VAL B 1 316 ? 15.359 10.945 -1.897 1 97.62 316 VAL B CA 1
ATOM 6724 C C . VAL B 1 316 ? 14.539 11.75 -2.902 1 97.62 316 VAL B C 1
ATOM 6726 O O . VAL B 1 316 ? 15.102 12.422 -3.771 1 97.62 316 VAL B O 1
ATOM 6729 N N . ASP B 1 317 ? 13.273 11.711 -2.742 1 97.12 317 ASP B N 1
ATOM 6730 C CA . ASP B 1 317 ? 12.383 12.398 -3.666 1 97.12 317 ASP B CA 1
ATOM 6731 C C . ASP B 1 317 ? 12.086 13.82 -3.191 1 97.12 317 ASP B C 1
ATOM 6733 O O . ASP B 1 317 ? 11.734 14.688 -3.992 1 97.12 317 ASP B O 1
ATOM 6737 N N . TYR B 1 318 ? 12.141 14.039 -1.929 1 97.5 318 TYR B N 1
ATOM 6738 C CA . TYR B 1 318 ? 11.844 15.312 -1.288 1 97.5 318 TYR B CA 1
ATOM 6739 C C . TYR B 1 318 ? 12.438 15.367 0.114 1 97.5 318 TYR B C 1
ATOM 6741 O O . TYR B 1 318 ? 12.82 14.344 0.674 1 97.5 318 TYR B O 1
ATOM 6749 N N . TYR B 1 319 ? 12.641 16.516 0.602 1 97.5 319 TYR B N 1
ATOM 6750 C CA . TYR B 1 319 ? 13.109 16.75 1.965 1 97.5 319 TYR B CA 1
ATOM 6751 C C . TYR B 1 319 ? 12.5 18.016 2.549 1 97.5 319 TYR B C 1
ATOM 6753 O O . TYR B 1 319 ? 12.039 18.891 1.809 1 97.5 319 TYR B O 1
ATOM 6761 N N . TYR B 1 320 ? 12.391 18.062 3.811 1 97.06 320 TYR B N 1
ATOM 6762 C CA . TYR B 1 320 ? 11.922 19.266 4.484 1 97.06 320 TYR B CA 1
ATOM 6763 C C . TYR B 1 320 ? 12.508 19.359 5.891 1 97.06 320 TYR B C 1
ATOM 6765 O O . TYR B 1 320 ? 13.016 18.375 6.43 1 97.06 320 TYR B O 1
ATOM 6773 N N . GLY B 1 321 ? 12.516 20.531 6.402 1 96.31 321 GLY B N 1
ATOM 6774 C CA . GLY B 1 321 ? 13.023 20.812 7.734 1 96.31 321 GLY B CA 1
ATOM 6775 C C . GLY B 1 321 ? 12.516 22.109 8.312 1 96.31 321 GLY B C 1
ATOM 6776 O O . GLY B 1 321 ? 11.836 22.875 7.625 1 96.31 321 GLY B O 1
ATOM 6777 N N . GLY B 1 322 ? 12.758 22.266 9.539 1 95.88 322 GLY B N 1
ATOM 6778 C CA . GLY B 1 322 ? 12.352 23.469 10.258 1 95.88 322 GLY B CA 1
ATOM 6779 C C . GLY B 1 322 ? 13.016 23.594 11.617 1 95.88 322 GLY B C 1
ATOM 6780 O O . GLY B 1 322 ? 13.891 22.797 11.969 1 95.88 322 GLY B O 1
ATOM 6781 N N . LEU B 1 323 ? 12.648 24.672 12.266 1 96.19 323 LEU B N 1
ATOM 6782 C CA . LEU B 1 323 ? 13.203 24.984 13.578 1 96.19 323 LEU B CA 1
ATOM 6783 C C . LEU B 1 323 ? 12.133 24.891 14.664 1 96.19 323 LEU B C 1
ATOM 6785 O O . LEU B 1 323 ? 11.047 25.469 14.523 1 96.19 323 LEU B O 1
ATOM 6789 N N . ARG B 1 324 ? 12.422 24.125 15.672 1 91.81 324 ARG B N 1
ATOM 6790 C CA . ARG B 1 324 ? 11.539 24.078 16.828 1 91.81 324 ARG B CA 1
ATOM 6791 C C . ARG B 1 324 ? 11.883 25.172 17.828 1 91.81 324 ARG B C 1
ATOM 6793 O O . ARG B 1 324 ? 13.047 25.328 18.203 1 91.81 324 ARG B O 1
ATOM 6800 N N . PRO B 1 325 ? 10.914 25.906 18.234 1 91.5 325 PRO B N 1
ATOM 6801 C CA . PRO B 1 325 ? 11.141 26.922 19.266 1 91.5 325 PRO B CA 1
ATOM 6802 C C . PRO B 1 325 ? 11.07 26.359 20.672 1 91.5 325 PRO B C 1
ATOM 6804 O O . PRO B 1 325 ? 9.984 26.125 21.203 1 91.5 325 PRO B O 1
ATOM 6807 N N . LEU B 1 326 ? 12.203 26.156 21.344 1 86.94 326 LEU B N 1
ATOM 6808 C CA . LEU B 1 326 ? 12.258 25.641 22.703 1 86.94 326 LEU B CA 1
ATOM 6809 C C . LEU B 1 326 ? 12.469 26.781 23.703 1 86.94 326 LEU B C 1
ATOM 6811 O O . LEU B 1 326 ? 13.172 27.75 23.406 1 86.94 326 LEU B O 1
ATOM 6815 N N . VAL B 1 327 ? 11.773 26.641 24.75 1 81.94 327 VAL B N 1
ATOM 6816 C CA . VAL B 1 327 ? 11.93 27.672 25.781 1 81.94 327 VAL B CA 1
ATOM 6817 C C . VAL B 1 327 ? 12.758 27.109 26.938 1 81.94 327 VAL B C 1
ATOM 6819 O O . VAL B 1 327 ? 12.445 26.062 27.484 1 81.94 327 VAL B O 1
ATOM 6822 N N . GLU B 1 328 ? 13.891 27.609 27.078 1 71.31 328 GLU B N 1
ATOM 6823 C CA . GLU B 1 328 ? 14.758 27.156 28.156 1 71.31 328 GLU B CA 1
ATOM 6824 C C . GLU B 1 328 ? 14.68 28.109 29.359 1 71.31 328 GLU B C 1
ATOM 6826 O O . GLU B 1 328 ? 14.547 29.328 29.188 1 71.31 328 GLU B O 1
ATOM 6831 N N . ASP B 1 329 ? 14.523 27.359 30.453 1 60.69 329 ASP B N 1
ATOM 6832 C CA . ASP B 1 329 ? 14.75 28.141 31.672 1 60.69 329 ASP B CA 1
ATOM 6833 C C . ASP B 1 329 ? 16.219 28.531 31.797 1 60.69 329 ASP B C 1
ATOM 6835 O O . ASP B 1 329 ? 17.109 27.734 31.531 1 60.69 329 ASP B O 1
ATOM 6839 N N . PRO B 1 330 ? 16.531 29.734 31.859 1 54.75 330 PRO B N 1
ATOM 6840 C CA . PRO B 1 330 ? 17.922 30.172 31.984 1 54.75 330 PRO B CA 1
ATOM 6841 C C . PRO B 1 330 ? 18.734 29.297 32.938 1 54.75 330 PRO B C 1
ATOM 6843 O O . PRO B 1 330 ? 19.953 29.203 32.781 1 54.75 330 PRO B O 1
ATOM 6846 N N . THR B 1 331 ? 18.156 28.656 33.781 1 53.25 331 THR B N 1
ATOM 6847 C CA . THR B 1 331 ? 18.906 27.938 34.781 1 53.25 331 THR B CA 1
ATOM 6848 C C . THR B 1 331 ? 19.125 26.484 34.375 1 53.25 331 THR B C 1
ATOM 6850 O O . THR B 1 331 ? 19.906 25.766 35 1 53.25 331 THR B O 1
ATOM 6853 N N . GLU B 1 332 ? 18.547 26.031 33.344 1 54.25 332 GLU B N 1
ATOM 6854 C CA . GLU B 1 332 ? 18.656 24.594 33.062 1 54.25 332 GLU B CA 1
ATOM 6855 C C . GLU B 1 332 ? 19.312 24.344 31.719 1 54.25 332 GLU B C 1
ATOM 6857 O O . GLU B 1 332 ? 18.922 24.922 30.703 1 54.25 332 GLU B O 1
ATOM 6862 N N . LYS B 1 333 ? 20.688 23.891 31.703 1 54.53 333 LYS B N 1
ATOM 6863 C CA . LYS B 1 333 ? 21.406 23.469 30.5 1 54.53 333 LYS B CA 1
ATOM 6864 C C . LYS B 1 333 ? 20.922 22.125 30.016 1 54.53 333 LYS B C 1
ATOM 6866 O O . LYS B 1 333 ? 21.203 21.094 30.625 1 54.53 333 LYS B O 1
ATOM 6871 N N . SER B 1 334 ? 19.703 21.984 29.312 1 55.94 334 SER B N 1
ATOM 6872 C CA . SER B 1 334 ? 19.391 20.625 28.906 1 55.94 334 SER B CA 1
ATOM 6873 C C . SER B 1 334 ? 19.562 20.438 27.406 1 55.94 334 SER B C 1
ATOM 6875 O O . SER B 1 334 ? 19.547 21.422 26.656 1 55.94 334 SER B O 1
ATOM 6877 N N . GLU B 1 335 ? 19.984 19.203 26.859 1 59.38 335 GLU B N 1
ATOM 6878 C CA . GLU B 1 335 ? 20.016 18.812 25.453 1 59.38 335 GLU B CA 1
ATOM 6879 C C . GLU B 1 335 ? 18.641 18.984 24.797 1 59.38 335 GLU B C 1
ATOM 6881 O O . GLU B 1 335 ? 17.609 18.781 25.438 1 59.38 335 GLU B O 1
ATOM 6886 N N . THR B 1 336 ? 18.641 19.5 23.641 1 66.94 336 THR B N 1
ATOM 6887 C CA . THR B 1 336 ? 17.422 19.875 22.938 1 66.94 336 THR B CA 1
ATOM 6888 C C . THR B 1 336 ? 16.469 18.688 22.844 1 66.94 336 THR B C 1
ATOM 6890 O O . THR B 1 336 ? 15.25 18.859 22.922 1 66.94 336 THR B O 1
ATOM 6893 N N . TYR B 1 337 ? 17.016 17.547 22.844 1 63.88 337 TYR B N 1
ATOM 6894 C CA . TYR B 1 337 ? 16.156 16.375 22.688 1 63.88 337 TYR B CA 1
ATOM 6895 C C . TYR B 1 337 ? 15.359 16.109 23.953 1 63.88 337 TYR B C 1
ATOM 6897 O O . TYR B 1 337 ? 14.219 15.656 23.875 1 63.88 337 TYR B O 1
ATOM 6905 N N . SER B 1 338 ? 15.898 16.5 25.031 1 59.12 338 SER B N 1
ATOM 6906 C CA . SER B 1 338 ? 15.289 16.203 26.328 1 59.12 338 SER B CA 1
ATOM 6907 C C . SER B 1 338 ? 14.539 17.406 26.875 1 59.12 338 SER B C 1
ATOM 6909 O O . SER B 1 338 ? 13.867 17.312 27.891 1 59.12 338 SER B O 1
ATOM 6911 N N . ALA B 1 339 ? 14.648 18.484 26.125 1 64.38 339 ALA B N 1
ATOM 6912 C CA . ALA B 1 339 ? 14.008 19.719 26.594 1 64.38 339 ALA B CA 1
ATOM 6913 C C . ALA B 1 339 ? 12.492 19.594 26.531 1 64.38 339 ALA B C 1
ATOM 6915 O O . ALA B 1 339 ? 11.945 18.906 25.672 1 64.38 339 ALA B O 1
ATOM 6916 N N . SER B 1 340 ? 11.867 20.281 27.453 1 66.19 340 SER B N 1
ATOM 6917 C CA . SER B 1 340 ? 10.414 20.234 27.516 1 66.19 340 SER B CA 1
ATOM 6918 C C . SER B 1 340 ? 9.797 20.844 26.25 1 66.19 340 SER B C 1
ATOM 6920 O O . SER B 1 340 ? 10.32 21.812 25.703 1 66.19 340 SER B O 1
ATOM 6922 N N . ARG B 1 341 ? 8.812 20.281 25.797 1 66.5 341 ARG B N 1
ATOM 6923 C CA . ARG B 1 341 ? 8.07 20.766 24.641 1 66.5 341 ARG B CA 1
ATOM 6924 C C . ARG B 1 341 ? 6.777 21.453 25.062 1 66.5 341 ARG B C 1
ATOM 6926 O O . ARG B 1 341 ? 5.859 21.625 24.266 1 66.5 341 ARG B O 1
ATOM 6933 N N . LYS B 1 342 ? 6.832 21.859 26.25 1 73.75 342 LYS B N 1
ATOM 6934 C CA . LYS B 1 342 ? 5.684 22.594 26.781 1 73.75 342 LYS B CA 1
ATOM 6935 C C . LYS B 1 342 ? 5.582 23.984 26.172 1 73.75 342 LYS B C 1
ATOM 6937 O O . LYS B 1 342 ? 6.594 24.578 25.781 1 73.75 342 LYS B O 1
ATOM 6942 N N . SER B 1 343 ? 4.344 24.391 26.016 1 81.69 343 SER B N 1
ATOM 6943 C CA . SER B 1 343 ? 4.094 25.75 25.562 1 81.69 343 SER B CA 1
ATOM 6944 C C . SER B 1 343 ? 4.035 26.734 26.719 1 81.69 343 SER B C 1
ATOM 6946 O O . SER B 1 343 ? 3.658 26.359 27.844 1 81.69 343 SER B O 1
ATOM 6948 N N . GLU B 1 344 ? 4.438 27.969 26.438 1 87.44 344 GLU B N 1
ATOM 6949 C CA . GLU B 1 344 ? 4.352 29.047 27.422 1 87.44 344 GLU B CA 1
ATOM 6950 C C . GLU B 1 344 ? 3.656 30.281 26.828 1 87.44 344 GLU B C 1
ATOM 6952 O O . GLU B 1 344 ? 3.904 30.641 25.688 1 87.44 344 GLU B O 1
ATOM 6957 N N . ILE B 1 345 ? 2.758 30.781 27.594 1 92.94 345 ILE B N 1
ATOM 6958 C CA . ILE B 1 345 ? 2.076 32.031 27.219 1 92.94 345 ILE B CA 1
ATOM 6959 C C . ILE B 1 345 ? 2.543 33.156 28.125 1 92.94 345 ILE B C 1
ATOM 6961 O O . ILE B 1 345 ? 2.529 33.031 29.344 1 92.94 345 ILE B O 1
ATOM 6965 N N . MET B 1 346 ? 2.928 34.25 27.516 1 91.94 346 MET B N 1
ATOM 6966 C CA . MET B 1 346 ? 3.406 35.406 28.266 1 91.94 346 MET B CA 1
ATOM 6967 C C . MET B 1 346 ? 2.572 36.656 27.953 1 91.94 346 MET B C 1
ATOM 6969 O O . MET B 1 346 ? 2.342 36.969 26.781 1 91.94 346 MET B O 1
ATOM 6973 N N . HIS B 1 347 ? 2.113 37.281 28.969 1 93.12 347 HIS B N 1
ATOM 6974 C CA . HIS B 1 347 ? 1.55 38.625 28.875 1 93.12 347 HIS B CA 1
ATOM 6975 C C . HIS B 1 347 ? 2.512 39.656 29.422 1 93.12 347 HIS B C 1
ATOM 6977 O O . HIS B 1 347 ? 2.887 39.594 30.594 1 93.12 347 HIS B O 1
ATOM 6983 N N . TYR B 1 348 ? 2.854 40.594 28.672 1 92.12 348 TYR B N 1
ATOM 6984 C CA . TYR B 1 348 ? 3.92 41.5 29.047 1 92.12 348 TYR B CA 1
ATOM 6985 C C . TYR B 1 348 ? 3.35 42.781 29.688 1 92.12 348 TYR B C 1
ATOM 6987 O O . TYR B 1 348 ? 3.939 43.844 29.578 1 92.12 348 TYR B O 1
ATOM 6995 N N . ALA B 1 349 ? 2.201 42.625 30.266 1 91.62 349 ALA B N 1
ATOM 6996 C CA . ALA B 1 349 ? 1.585 43.781 30.922 1 91.62 349 ALA B CA 1
ATOM 6997 C C . ALA B 1 349 ? 2.492 44.344 32.031 1 91.62 349 ALA B C 1
ATOM 6999 O O . ALA B 1 349 ? 2.619 45.562 32.156 1 91.62 349 ALA B O 1
ATOM 7000 N N . GLY B 1 350 ? 3.059 43.469 32.781 1 88.12 350 GLY B N 1
ATOM 7001 C CA . GLY B 1 350 ? 3.93 43.875 33.875 1 88.12 350 GLY B CA 1
ATOM 7002 C C . GLY B 1 350 ? 5.199 44.562 33.375 1 88.12 350 GLY B C 1
ATOM 7003 O O . GLY B 1 350 ? 5.805 45.344 34.125 1 88.12 350 GLY B O 1
ATOM 7004 N N . GLU B 1 351 ? 5.57 44.312 32.188 1 89.31 351 GLU B N 1
ATOM 7005 C CA . GLU B 1 351 ? 6.781 44.875 31.625 1 89.31 351 GLU B CA 1
ATOM 7006 C C . GLU B 1 351 ? 6.469 46.156 30.859 1 89.31 351 GLU B C 1
ATOM 7008 O O . GLU B 1 351 ? 7.34 46.719 30.188 1 89.31 351 GLU B O 1
ATOM 7013 N N . GLY B 1 352 ? 5.23 46.594 30.906 1 90.19 352 GLY B N 1
ATOM 7014 C CA . GLY B 1 352 ? 4.844 47.875 30.312 1 90.19 352 GLY B CA 1
ATOM 7015 C C . GLY B 1 352 ? 4.23 47.719 28.938 1 90.19 352 GLY B C 1
ATOM 7016 O O . GLY B 1 352 ? 4.078 48.719 28.203 1 90.19 352 GLY B O 1
ATOM 7017 N N . PHE B 1 353 ? 3.912 46.531 28.641 1 93.56 353 PHE B N 1
ATOM 7018 C CA . PHE B 1 353 ? 3.326 46.281 27.328 1 93.56 353 PHE B CA 1
ATOM 7019 C C . PHE B 1 353 ? 1.989 45.562 27.453 1 93.56 353 PHE B C 1
ATOM 7021 O O . PHE B 1 353 ? 1.834 44.438 26.969 1 93.56 353 PHE B O 1
ATOM 7028 N N . PRO B 1 354 ? 1.012 46.25 28.078 1 93.88 354 PRO B N 1
ATOM 7029 C CA . PRO B 1 354 ? -0.303 45.594 28.188 1 93.88 354 PRO B CA 1
ATOM 7030 C C . PRO B 1 354 ? -0.925 45.281 26.844 1 93.88 354 PRO B C 1
ATOM 7032 O O . PRO B 1 354 ? -0.879 46.094 25.922 1 93.88 354 PRO B O 1
ATOM 7035 N N . GLY B 1 355 ? -1.415 44.031 26.75 1 94.75 355 GLY B N 1
ATOM 7036 C CA . GLY B 1 355 ? -2.078 43.625 25.531 1 94.75 355 GLY B CA 1
ATOM 7037 C C . GLY B 1 355 ? -1.144 42.938 24.547 1 94.75 355 GLY B C 1
ATOM 7038 O O . GLY B 1 355 ? -1.577 42.469 23.484 1 94.75 355 GLY B O 1
ATOM 7039 N N . PHE B 1 356 ? 0.132 42.906 24.891 1 95.88 356 PHE B N 1
ATOM 7040 C CA . PHE B 1 356 ? 1.094 42.156 24.078 1 95.88 356 PHE B CA 1
ATOM 7041 C C . PHE B 1 356 ? 1.301 40.75 24.641 1 95.88 356 PHE B C 1
ATOM 7043 O O . PHE B 1 356 ? 1.765 40.594 25.766 1 95.88 356 PHE B O 1
ATOM 7050 N N . PHE B 1 357 ? 0.93 39.781 23.828 1 96.06 357 PHE B N 1
ATOM 7051 C CA . PHE B 1 357 ? 1.036 38.406 24.25 1 96.06 357 PHE B CA 1
ATOM 7052 C C . PHE B 1 357 ? 1.989 37.625 23.344 1 96.06 357 PHE B C 1
ATOM 7054 O O . PHE B 1 357 ? 2.029 37.875 22.125 1 96.06 357 PHE B O 1
ATOM 7061 N N . SER B 1 358 ? 2.766 36.688 23.938 1 94.69 358 SER B N 1
ATOM 7062 C CA . SER B 1 358 ? 3.57 35.75 23.156 1 94.69 358 SER B CA 1
ATOM 7063 C C . SER B 1 358 ? 3.203 34.312 23.484 1 94.69 358 SER B C 1
ATOM 7065 O O . SER B 1 358 ? 2.979 33.969 24.656 1 94.69 358 SER B O 1
ATOM 7067 N N . ALA B 1 359 ? 3.023 33.531 22.453 1 93.62 359 ALA B N 1
ATOM 7068 C CA . ALA B 1 359 ? 2.92 32.094 22.594 1 93.62 359 ALA B CA 1
ATOM 7069 C C . ALA B 1 359 ? 4.199 31.391 22.109 1 93.62 359 ALA B C 1
ATOM 7071 O O . ALA B 1 359 ? 4.488 31.375 20.922 1 93.62 359 ALA B O 1
ATOM 7072 N N . LEU B 1 360 ? 4.949 30.766 23 1 86.94 360 LEU B N 1
ATOM 7073 C CA . LEU B 1 360 ? 6.25 30.188 22.688 1 86.94 360 LEU B CA 1
ATOM 7074 C C . LEU B 1 360 ? 6.219 28.672 22.844 1 86.94 360 LEU B C 1
ATOM 7076 O O . LEU B 1 360 ? 5.555 28.156 23.75 1 86.94 360 LEU B O 1
ATOM 7080 N N . GLY B 1 361 ? 6.965 28.047 21.922 1 84.19 361 GLY B N 1
ATOM 7081 C CA . GLY B 1 361 ? 7.047 26.594 22 1 84.19 361 GLY B CA 1
ATOM 7082 C C . GLY B 1 361 ? 5.789 25.906 21.5 1 84.19 361 GLY B C 1
ATOM 7083 O O . GLY B 1 361 ? 5.121 26.391 20.594 1 84.19 361 GLY B O 1
ATOM 7084 N N . GLY B 1 362 ? 5.617 24.672 22.031 1 83.69 362 GLY B N 1
ATOM 7085 C CA . GLY B 1 362 ? 4.406 23.906 21.781 1 83.69 362 GLY B CA 1
ATOM 7086 C C . GLY B 1 362 ? 4.551 22.922 20.641 1 83.69 362 GLY B C 1
ATOM 7087 O O . GLY B 1 362 ? 5.539 22.953 19.906 1 83.69 362 GLY B O 1
ATOM 7088 N N . LYS B 1 363 ? 3.564 22.031 20.547 1 90.12 363 LYS B N 1
ATOM 7089 C CA . LYS B 1 363 ? 3.447 21 19.516 1 90.12 363 LYS B CA 1
ATOM 7090 C C . LYS B 1 363 ? 2.293 21.297 18.578 1 90.12 363 LYS B C 1
ATOM 7092 O O . LYS B 1 363 ? 1.393 22.078 18.906 1 90.12 363 LYS B O 1
ATOM 7097 N N . TYR B 1 364 ? 2.455 20.781 17.375 1 96.44 364 TYR B N 1
ATOM 7098 C CA . TYR B 1 364 ? 1.329 20.844 16.453 1 96.44 364 TYR B CA 1
ATOM 7099 C C . TYR B 1 364 ? 0.063 20.281 17.094 1 96.44 364 TYR B C 1
ATOM 7101 O O . TYR B 1 364 ? -1.003 20.906 17.016 1 96.44 364 TYR B O 1
ATOM 7109 N N . THR B 1 365 ? 0.168 19.172 17.844 1 96.81 365 THR B N 1
ATOM 7110 C CA . THR B 1 365 ? -0.943 18.422 18.406 1 96.81 365 THR B CA 1
ATOM 7111 C C . THR B 1 365 ? -1.686 19.25 19.453 1 96.81 365 THR B C 1
ATOM 7113 O O . THR B 1 365 ? -2.916 19.203 19.531 1 96.81 365 THR B O 1
ATOM 7116 N N . THR B 1 366 ? -0.983 20.094 20.234 1 96.31 366 THR B N 1
ATOM 7117 C CA . THR B 1 366 ? -1.611 20.766 21.375 1 96.31 366 THR B CA 1
ATOM 7118 C C . THR B 1 366 ? -1.88 22.234 21.047 1 96.31 366 THR B C 1
ATOM 7120 O O . THR B 1 366 ? -2.242 23.016 21.922 1 96.31 366 THR B O 1
ATOM 7123 N N . SER B 1 367 ? -1.72 22.625 19.812 1 96.94 367 SER B N 1
ATOM 7124 C CA . SER B 1 367 ? -1.8 24.031 19.438 1 96.94 367 SER B CA 1
ATOM 7125 C C . SER B 1 367 ? -3.189 24.594 19.719 1 96.94 367 SER B C 1
ATOM 7127 O O . SER B 1 367 ? -3.33 25.766 20.062 1 96.94 367 SER B O 1
ATOM 7129 N N . ARG B 1 368 ? -4.211 23.812 19.531 1 97.81 368 ARG B N 1
ATOM 7130 C CA . ARG B 1 368 ? -5.566 24.297 19.797 1 97.81 368 ARG B CA 1
ATOM 7131 C C . ARG B 1 368 ? -5.746 24.672 21.266 1 97.81 368 ARG B C 1
ATOM 7133 O O . ARG B 1 368 ? -6.316 25.719 21.578 1 97.81 368 ARG B O 1
ATOM 7140 N N . SER B 1 369 ? -5.301 23.797 22.125 1 96.94 369 SER B N 1
ATOM 7141 C CA . SER B 1 369 ? -5.414 24.047 23.562 1 96.94 369 SER B CA 1
ATOM 7142 C C . SER B 1 369 ? -4.617 25.297 23.969 1 96.94 369 SER B C 1
ATOM 7144 O O . SER B 1 369 ? -5.043 26.062 24.828 1 96.94 369 SER B O 1
ATOM 7146 N N . VAL B 1 370 ? -3.465 25.438 23.406 1 96.12 370 VAL B N 1
ATOM 7147 C CA . VAL B 1 370 ? -2.645 26.625 23.656 1 96.12 370 VAL B CA 1
ATOM 7148 C C . VAL B 1 370 ? -3.402 27.875 23.219 1 96.12 370 VAL B C 1
ATOM 7150 O O . VAL B 1 370 ? -3.436 28.875 23.953 1 96.12 370 VAL B O 1
ATOM 7153 N N . ALA B 1 371 ? -3.969 27.828 22.078 1 98.06 371 ALA B N 1
ATOM 7154 C CA . ALA B 1 371 ? -4.742 28.953 21.562 1 98.06 371 ALA B CA 1
ATOM 7155 C C . ALA B 1 371 ? -5.922 29.281 22.484 1 98.06 371 ALA B C 1
ATOM 7157 O O . ALA B 1 371 ? -6.195 30.438 22.766 1 98.06 371 ALA B O 1
ATOM 7158 N N . GLU B 1 372 ? -6.617 28.25 22.922 1 97.81 372 GLU B N 1
ATOM 7159 C CA . GLU B 1 372 ? -7.73 28.453 23.844 1 97.81 372 GLU B CA 1
ATOM 7160 C C . GLU B 1 372 ? -7.273 29.172 25.109 1 97.81 372 GLU B C 1
ATOM 7162 O O . GLU B 1 372 ? -7.902 30.156 25.531 1 97.81 372 GLU B O 1
ATOM 7167 N N . SER B 1 373 ? -6.223 28.703 25.688 1 96.81 373 SER B N 1
ATOM 7168 C CA . SER B 1 373 ? -5.684 29.312 26.906 1 96.81 373 SER B CA 1
ATOM 7169 C C . SER B 1 373 ? -5.293 30.766 26.656 1 96.81 373 SER B C 1
ATOM 7171 O O . SER B 1 373 ? -5.555 31.625 27.5 1 96.81 373 SER B O 1
ATOM 7173 N N . LEU B 1 374 ? -4.629 31 25.562 1 97.12 374 LEU B N 1
ATOM 7174 C CA . LEU B 1 374 ? -4.184 32.344 25.203 1 97.12 374 LEU B CA 1
ATOM 7175 C C . LEU B 1 374 ? -5.371 33.281 25.016 1 97.12 374 LEU B C 1
ATOM 7177 O O . LEU B 1 374 ? -5.391 34.375 25.578 1 97.12 374 LEU B O 1
ATOM 7181 N N . VAL B 1 375 ? -6.367 32.906 24.266 1 97.31 375 VAL B N 1
ATOM 7182 C CA . VAL B 1 375 ? -7.516 33.75 24 1 97.31 375 VAL B CA 1
ATOM 7183 C C . VAL B 1 375 ? -8.336 33.938 25.266 1 97.31 375 VAL B C 1
ATOM 7185 O O . VAL B 1 375 ? -8.938 35 25.469 1 97.31 375 VAL B O 1
ATOM 7188 N N . ASP B 1 376 ? -8.375 32.938 26.125 1 96.06 376 ASP B N 1
ATOM 7189 C CA . ASP B 1 376 ? -8.992 33.125 27.438 1 96.06 376 ASP B CA 1
ATOM 7190 C C . ASP B 1 376 ? -8.336 34.281 28.203 1 96.06 376 ASP B C 1
ATOM 7192 O O . ASP B 1 376 ? -9.031 35.094 28.797 1 96.06 376 ASP B O 1
ATOM 7196 N N . GLN B 1 377 ? -7.016 34.344 28.188 1 95.06 377 GLN B N 1
ATOM 7197 C CA . GLN B 1 377 ? -6.297 35.406 28.844 1 95.06 377 GLN B CA 1
ATOM 7198 C C . GLN B 1 377 ? -6.594 36.75 28.188 1 95.06 377 GLN B C 1
ATOM 7200 O O . GLN B 1 377 ? -6.707 37.781 28.875 1 95.06 377 GLN B O 1
ATOM 7205 N N . ILE B 1 378 ? -6.668 36.75 26.938 1 95.56 378 ILE B N 1
ATOM 7206 C CA . ILE B 1 378 ? -6.992 37.969 26.203 1 95.56 378 ILE B CA 1
ATOM 7207 C C . ILE B 1 378 ? -8.398 38.438 26.578 1 95.56 378 ILE B C 1
ATOM 7209 O O . ILE B 1 378 ? -8.641 39.656 26.734 1 95.56 378 ILE B O 1
ATOM 7213 N N . ALA B 1 379 ? -9.297 37.5 26.688 1 94.06 379 ALA B N 1
ATOM 7214 C CA . ALA B 1 379 ? -10.672 37.812 27.094 1 94.06 379 ALA B CA 1
ATOM 7215 C C . ALA B 1 379 ? -10.703 38.469 28.469 1 94.06 379 ALA B C 1
ATOM 7217 O O . ALA B 1 379 ? -11.547 39.344 28.734 1 94.06 379 ALA B O 1
ATOM 7218 N N . GLU B 1 380 ? -9.812 38.094 29.281 1 91.94 380 GLU B N 1
ATOM 7219 C CA . GLU B 1 380 ? -9.703 38.719 30.594 1 91.94 380 GLU B CA 1
ATOM 7220 C C . GLU B 1 380 ? -9.195 40.156 30.484 1 91.94 380 GLU B C 1
ATOM 7222 O O . GLU B 1 380 ? -9.625 41.031 31.234 1 91.94 380 GLU B O 1
ATOM 7227 N N . TYR B 1 381 ? -8.336 40.406 29.578 1 90.88 381 TYR B N 1
ATOM 7228 C CA . TYR B 1 381 ? -7.73 41.719 29.375 1 90.88 381 TYR B CA 1
ATOM 7229 C C . TYR B 1 381 ? -8.688 42.656 28.641 1 90.88 381 TYR B C 1
ATOM 7231 O O . TYR B 1 381 ? -8.719 43.844 28.906 1 90.88 381 TYR B O 1
ATOM 7239 N N . LEU B 1 382 ? -9.43 42.094 27.641 1 87.44 382 LEU B N 1
ATOM 7240 C CA . LEU B 1 382 ? -10.398 42.875 26.859 1 87.44 382 LEU B CA 1
ATOM 7241 C C . LEU B 1 382 ? -11.82 42.562 27.312 1 87.44 382 LEU B C 1
ATOM 7243 O O . LEU B 1 382 ? -12.453 41.625 26.797 1 87.44 382 LEU B O 1
ATOM 7247 N N . PRO B 1 383 ? -12.352 43.344 28.188 1 69.88 383 PRO B N 1
ATOM 7248 C CA . PRO B 1 383 ? -13.594 43 28.891 1 69.88 383 PRO B CA 1
ATOM 7249 C C . PRO B 1 383 ? -14.812 43 27.969 1 69.88 383 PRO B C 1
ATOM 7251 O O . PRO B 1 383 ? -15.906 42.625 28.375 1 69.88 383 PRO B O 1
ATOM 7254 N N . ASN B 1 384 ? -14.719 43.094 26.75 1 71.31 384 ASN B N 1
ATOM 7255 C CA . ASN B 1 384 ? -15.961 43 26 1 71.31 384 ASN B CA 1
ATOM 7256 C C . ASN B 1 384 ? -16.5 41.562 26.031 1 71.31 384 ASN B C 1
ATOM 7258 O O . ASN B 1 384 ? -15.75 40.594 26.219 1 71.31 384 ASN B O 1
ATOM 7262 N N . MET B 1 385 ? -17.797 41.5 26.125 1 67.38 385 MET B N 1
ATOM 7263 C CA . MET B 1 385 ? -18.484 40.219 26.219 1 67.38 385 MET B CA 1
ATOM 7264 C C . MET B 1 385 ? -18.234 39.375 24.969 1 67.38 385 MET B C 1
ATOM 7266 O O . MET B 1 385 ? -18.703 39.719 23.891 1 67.38 385 MET B O 1
ATOM 7270 N N . VAL B 1 386 ? -17.328 38.438 25.094 1 81.94 386 VAL B N 1
ATOM 7271 C CA . VAL B 1 386 ? -17.047 37.531 24 1 81.94 386 VAL B CA 1
ATOM 7272 C C . VAL B 1 386 ? -17.578 36.125 24.312 1 81.94 386 VAL B C 1
ATOM 7274 O O . VAL B 1 386 ? -17.844 35.812 25.484 1 81.94 386 VAL B O 1
ATOM 7277 N N . ARG B 1 387 ? -17.984 35.344 23.359 1 91.94 387 ARG B N 1
ATOM 7278 C CA . ARG B 1 387 ? -18.484 33.969 23.469 1 91.94 387 ARG B CA 1
ATOM 7279 C C . ARG B 1 387 ? -17.422 33.062 24.047 1 91.94 387 ARG B C 1
ATOM 7281 O O . ARG B 1 387 ? -16.219 33.312 23.906 1 91.94 387 ARG B O 1
ATOM 7288 N N . PRO B 1 388 ? -17.844 32 24.734 1 94.19 388 PRO B N 1
ATOM 7289 C CA . PRO B 1 388 ? -16.875 31.016 25.219 1 94.19 388 PRO B CA 1
ATOM 7290 C C . PRO B 1 388 ? -16.234 30.234 24.062 1 94.19 388 PRO B C 1
ATOM 7292 O O . PRO B 1 388 ? -16.766 30.203 22.953 1 94.19 388 PRO B O 1
ATOM 7295 N N . CYS B 1 389 ? -15.109 29.625 24.406 1 97.19 389 CYS B N 1
ATOM 7296 C CA . CYS B 1 389 ? -14.398 28.844 23.406 1 97.19 389 CYS B CA 1
ATOM 7297 C C . CYS B 1 389 ? -15.242 27.656 22.938 1 97.19 389 CYS B C 1
ATOM 7299 O O . CYS B 1 389 ? -15.859 26.969 23.75 1 97.19 389 CYS B O 1
ATOM 7301 N N . SER B 1 390 ? -15.32 27.391 21.688 1 98.12 390 SER B N 1
ATOM 7302 C CA . SER B 1 390 ? -16.078 26.266 21.141 1 98.12 390 SER B CA 1
ATOM 7303 C C . SER B 1 390 ? -15.242 25.484 20.141 1 98.12 390 SER B C 1
ATOM 7305 O O . SER B 1 390 ? -15.773 24.656 19.391 1 98.12 390 SER B O 1
ATOM 7307 N N . THR B 1 391 ? -13.945 25.734 20.125 1 98.38 391 THR B N 1
ATOM 7308 C CA . THR B 1 391 ? -13.086 25.156 19.109 1 98.38 391 THR B CA 1
ATOM 7309 C C . THR B 1 391 ? -13.023 23.641 19.234 1 98.38 391 THR B C 1
ATOM 7311 O O . THR B 1 391 ? -12.688 22.938 18.281 1 98.38 391 THR B O 1
ATOM 7314 N N . HIS B 1 392 ? -13.266 23.031 20.406 1 97.81 392 HIS B N 1
ATOM 7315 C CA . HIS B 1 392 ? -13.227 21.578 20.625 1 97.81 392 HIS B CA 1
ATOM 7316 C C . HIS B 1 392 ? -14.484 20.906 20.094 1 97.81 392 HIS B C 1
ATOM 7318 O O . HIS B 1 392 ? -14.547 19.688 20 1 97.81 392 HIS B O 1
ATOM 7324 N N . LEU B 1 393 ? -15.469 21.719 19.656 1 97.31 393 LEU B N 1
ATOM 7325 C CA . LEU B 1 393 ? -16.75 21.172 19.203 1 97.31 393 LEU B CA 1
ATOM 7326 C C . LEU B 1 393 ? -17 21.5 17.734 1 97.31 393 LEU B C 1
ATOM 7328 O O . LEU B 1 393 ? -17.594 20.703 17.016 1 97.31 393 LEU B O 1
ATOM 7332 N N . GLU B 1 394 ? -16.594 22.688 17.344 1 98.12 394 GLU B N 1
ATOM 7333 C CA . GLU B 1 394 ? -16.922 23.203 16.016 1 98.12 394 GLU B CA 1
ATOM 7334 C C . GLU B 1 394 ? -16.031 22.578 14.953 1 98.12 394 GLU B C 1
ATOM 7336 O O . GLU B 1 394 ? -14.82 22.828 14.93 1 98.12 394 GLU B O 1
ATOM 7341 N N . PRO B 1 395 ? -16.594 21.828 14.023 1 98.38 395 PRO B N 1
ATOM 7342 C CA . PRO B 1 395 ? -15.766 21.25 12.961 1 98.38 395 PRO B CA 1
ATOM 7343 C C . PRO B 1 395 ? -15.195 22.312 12.023 1 98.38 395 PRO B C 1
ATOM 7345 O O . PRO B 1 395 ? -15.812 23.375 11.828 1 98.38 395 PRO B O 1
ATOM 7348 N N . LEU B 1 396 ? -14.062 22.062 11.477 1 98.56 396 LEU B N 1
ATOM 7349 C CA . LEU B 1 396 ? -13.539 22.891 10.391 1 98.56 396 LEU B CA 1
ATOM 7350 C C . LEU B 1 396 ? -14.367 22.703 9.125 1 98.56 396 LEU B C 1
ATOM 7352 O O . LEU B 1 396 ? -15.289 21.891 9.086 1 98.56 396 LEU B O 1
ATOM 7356 N N . LEU B 1 397 ? -14.047 23.422 8.078 1 98.12 397 LEU B N 1
ATOM 7357 C CA . LEU B 1 397 ? -14.812 23.438 6.832 1 98.12 397 LEU B CA 1
ATOM 7358 C C . LEU B 1 397 ? -15 22.031 6.281 1 98.12 397 LEU B C 1
ATOM 7360 O O . LEU B 1 397 ? -16.078 21.688 5.82 1 98.12 397 LEU B O 1
ATOM 7364 N N . GLY B 1 398 ? -13.977 21.203 6.332 1 98.31 398 GLY B N 1
ATOM 7365 C CA . GLY B 1 398 ? -14.039 19.859 5.766 1 98.31 398 GLY B CA 1
ATOM 7366 C C . GLY B 1 398 ? -14.508 18.812 6.758 1 98.31 398 GLY B C 1
ATOM 7367 O O . GLY B 1 398 ? -14.664 17.641 6.406 1 98.31 398 GLY B O 1
ATOM 7368 N N . GLY B 1 399 ? -14.805 19.203 7.992 1 98.38 399 GLY B N 1
ATOM 7369 C CA . GLY B 1 399 ? -15.023 18.234 9.055 1 98.38 399 GLY B CA 1
ATOM 7370 C C . GLY B 1 399 ? -16.484 17.922 9.273 1 98.38 399 GLY B C 1
ATOM 7371 O O . GLY B 1 399 ? -16.828 17.141 10.172 1 98.38 399 GLY B O 1
ATOM 7372 N N . HIS B 1 400 ? -17.422 18.438 8.406 1 97.94 400 HIS B N 1
ATOM 7373 C CA . HIS B 1 400 ? -18.859 18.297 8.602 1 97.94 400 HIS B CA 1
ATOM 7374 C C . HIS B 1 400 ? -19.391 17.031 7.945 1 97.94 400 HIS B C 1
ATOM 7376 O O . HIS B 1 400 ? -20.219 17.094 7.035 1 97.94 400 HIS B O 1
ATOM 7382 N N . TYR B 1 401 ? -19.031 15.867 8.438 1 97.19 401 TYR B N 1
ATOM 7383 C CA . TYR B 1 401 ? -19.547 14.578 7.98 1 97.19 401 TYR B CA 1
ATOM 7384 C C . TYR B 1 401 ? -19.375 13.508 9.055 1 97.19 401 TYR B C 1
ATOM 7386 O O . TYR B 1 401 ? -18.594 13.688 10 1 97.19 401 TYR B O 1
ATOM 7394 N N . ASP B 1 402 ? -20.031 12.461 8.953 1 94.81 402 ASP B N 1
ATOM 7395 C CA . ASP B 1 402 ? -20.031 11.414 9.969 1 94.81 402 ASP B CA 1
ATOM 7396 C C . ASP B 1 402 ? -18.875 10.438 9.75 1 94.81 402 ASP B C 1
ATOM 7398 O O . ASP B 1 402 ? -18.047 10.234 10.641 1 94.81 402 ASP B O 1
ATOM 7402 N N . ASN B 1 403 ? -18.859 9.797 8.648 1 95.5 403 ASN B N 1
ATOM 7403 C CA . ASN B 1 403 ? -17.797 8.875 8.266 1 95.5 403 ASN B CA 1
ATOM 7404 C C . ASN B 1 403 ? -17.578 8.875 6.758 1 95.5 403 ASN B C 1
ATOM 7406 O O . ASN B 1 403 ? -18.375 9.422 6.004 1 95.5 403 ASN B O 1
ATOM 7410 N N . LEU B 1 404 ? -16.531 8.328 6.348 1 95.94 404 LEU B N 1
ATOM 7411 C CA . LEU B 1 404 ? -16.125 8.414 4.949 1 95.94 404 LEU B CA 1
ATOM 7412 C C . LEU B 1 404 ? -17.109 7.672 4.047 1 95.94 404 LEU B C 1
ATOM 7414 O O . LEU B 1 404 ? -17.359 8.109 2.922 1 95.94 404 LEU B O 1
ATOM 7418 N N . LYS B 1 405 ? -17.609 6.566 4.48 1 94.75 405 LYS B N 1
ATOM 7419 C CA . LYS B 1 405 ? -18.531 5.781 3.672 1 94.75 405 LYS B CA 1
ATOM 7420 C C . LYS B 1 405 ? -19.781 6.582 3.338 1 94.75 405 LYS B C 1
ATOM 7422 O O . LYS B 1 405 ? -20.188 6.648 2.178 1 94.75 405 LYS B O 1
ATOM 7427 N N . THR B 1 406 ? -20.375 7.164 4.355 1 95.44 406 THR B N 1
ATOM 7428 C CA . THR B 1 406 ? -21.594 7.949 4.141 1 95.44 406 THR B CA 1
ATOM 7429 C C . THR B 1 406 ? -21.297 9.18 3.295 1 95.44 406 THR B C 1
ATOM 7431 O O . THR B 1 406 ? -22.109 9.578 2.457 1 95.44 406 THR B O 1
ATOM 7434 N N . LEU B 1 407 ? -20.188 9.781 3.523 1 97.81 407 LEU B N 1
ATOM 7435 C CA . LEU B 1 407 ? -19.781 10.938 2.734 1 97.81 407 LEU B CA 1
ATOM 7436 C C . LEU B 1 407 ? -19.625 10.57 1.264 1 97.81 407 LEU B C 1
ATOM 7438 O O . LEU B 1 407 ? -20.156 11.25 0.385 1 97.81 407 LEU B O 1
ATOM 7442 N N . THR B 1 408 ? -18.906 9.492 0.952 1 97.56 408 THR B N 1
ATOM 7443 C CA . THR B 1 408 ? -18.672 9.062 -0.422 1 97.56 408 THR B CA 1
ATOM 7444 C C . THR B 1 408 ? -19.984 8.672 -1.104 1 97.56 408 THR B C 1
ATOM 7446 O O . THR B 1 408 ? -20.188 9 -2.273 1 97.56 408 THR B O 1
ATOM 7449 N N . SER B 1 409 ? -20.844 8.031 -0.365 1 96.31 409 SER B N 1
ATOM 7450 C CA . SER B 1 409 ? -22.141 7.66 -0.911 1 96.31 409 SER B CA 1
ATOM 7451 C C . SER B 1 409 ? -22.953 8.891 -1.296 1 96.31 409 SER B C 1
ATOM 7453 O O . SER B 1 409 ? -23.594 8.922 -2.354 1 96.31 409 SER B O 1
ATOM 7455 N N . ALA B 1 410 ? -22.953 9.852 -0.413 1 98.12 410 ALA B N 1
ATOM 7456 C CA . ALA B 1 410 ? -23.688 11.094 -0.684 1 98.12 410 ALA B CA 1
ATOM 7457 C C . ALA B 1 410 ? -23.109 11.812 -1.899 1 98.12 410 ALA B C 1
ATOM 7459 O O . ALA B 1 410 ? -23.844 12.344 -2.727 1 98.12 410 ALA B O 1
ATOM 7460 N N . LEU B 1 411 ? -21.828 11.836 -2.027 1 98.5 411 LEU B N 1
ATOM 7461 C CA . LEU B 1 411 ? -21.156 12.477 -3.156 1 98.5 411 LEU B CA 1
ATOM 7462 C C . LEU B 1 411 ? -21.484 11.75 -4.457 1 98.5 411 LEU B C 1
ATOM 7464 O O . LEU B 1 411 ? -21.719 12.383 -5.488 1 98.5 411 LEU B O 1
ATOM 7468 N N . GLU B 1 412 ? -21.469 10.438 -4.438 1 97.38 412 GLU B N 1
ATOM 7469 C CA . GLU B 1 412 ? -21.781 9.648 -5.621 1 97.38 412 GLU B CA 1
ATOM 7470 C C . GLU B 1 412 ? -23.203 9.945 -6.113 1 97.38 412 GLU B C 1
ATOM 7472 O O . GLU B 1 412 ? -23.438 9.992 -7.324 1 97.38 412 GLU B O 1
ATOM 7477 N N . LYS B 1 413 ? -24.125 10.086 -5.168 1 97.38 413 LYS B N 1
ATOM 7478 C CA . LYS B 1 413 ? -25.516 10.375 -5.512 1 97.38 413 LYS B CA 1
ATOM 7479 C C . LYS B 1 413 ? -25.641 11.75 -6.152 1 97.38 413 LYS B C 1
ATOM 7481 O O . LYS B 1 413 ? -26.438 11.938 -7.078 1 97.38 413 LYS B O 1
ATOM 7486 N N . LYS B 1 414 ? -24.891 12.656 -5.688 1 97.81 414 LYS B N 1
ATOM 7487 C CA . LYS B 1 414 ? -25 14.031 -6.172 1 97.81 414 LYS B CA 1
ATOM 7488 C C . LYS B 1 414 ? -24.234 14.203 -7.48 1 97.81 414 LYS B C 1
ATOM 7490 O O . LYS B 1 414 ? -24.672 14.922 -8.375 1 97.81 414 LYS B O 1
ATOM 7495 N N . PHE B 1 415 ? -23.094 13.562 -7.57 1 97.5 415 PHE B N 1
ATOM 7496 C CA . PHE B 1 415 ? -22.234 13.695 -8.75 1 97.5 415 PHE B CA 1
ATOM 7497 C C . PHE B 1 415 ? -22.156 12.375 -9.508 1 97.5 415 PHE B C 1
ATOM 7499 O O . PHE B 1 415 ? -21.094 11.75 -9.578 1 97.5 415 PHE B O 1
ATOM 7506 N N . THR B 1 416 ? -23.078 12.008 -10.219 1 94.5 416 THR B N 1
ATOM 7507 C CA . THR B 1 416 ? -23.297 10.688 -10.797 1 94.5 416 THR B CA 1
ATOM 7508 C C . THR B 1 416 ? -22.297 10.414 -11.922 1 94.5 416 THR B C 1
ATOM 7510 O O . THR B 1 416 ? -22.047 9.258 -12.266 1 94.5 416 THR B O 1
ATOM 7513 N N . LYS B 1 417 ? -21.766 11.438 -12.477 1 92.69 417 LYS B N 1
ATOM 7514 C CA . LYS B 1 417 ? -20.875 11.258 -13.617 1 92.69 417 LYS B CA 1
ATOM 7515 C C . LYS B 1 417 ? -19.422 11.148 -13.156 1 92.69 417 LYS B C 1
ATOM 7517 O O . LYS B 1 417 ? -18.547 10.82 -13.953 1 92.69 417 LYS B O 1
ATOM 7522 N N . ALA B 1 418 ? -19.188 11.477 -11.883 1 94.12 418 ALA B N 1
ATOM 7523 C CA . ALA B 1 418 ? -17.828 11.438 -11.383 1 94.12 418 ALA B CA 1
ATOM 7524 C C . ALA B 1 418 ? -17.375 10.008 -11.117 1 94.12 418 ALA B C 1
ATOM 7526 O O . ALA B 1 418 ? -18.156 9.188 -10.625 1 94.12 418 ALA B O 1
ATOM 7527 N N . ASP B 1 419 ? -16.109 9.711 -11.43 1 93.62 419 ASP B N 1
ATOM 7528 C CA . ASP B 1 419 ? -15.516 8.406 -11.148 1 93.62 419 ASP B CA 1
ATOM 7529 C C . ASP B 1 419 ? -15.422 8.156 -9.648 1 93.62 419 ASP B C 1
ATOM 7531 O O . ASP B 1 419 ? -15.125 9.062 -8.875 1 93.62 419 ASP B O 1
ATOM 7535 N N . GLY B 1 420 ? -15.602 6.871 -9.297 1 95.38 420 GLY B N 1
ATOM 7536 C CA . GLY B 1 420 ? -15.516 6.504 -7.891 1 95.38 420 GLY B CA 1
ATOM 7537 C C . GLY B 1 420 ? -14.172 6.824 -7.27 1 95.38 420 GLY B C 1
ATOM 7538 O O . GLY B 1 420 ? -14.102 7.293 -6.133 1 95.38 420 GLY B O 1
ATOM 7539 N N . LEU B 1 421 ? -13.141 6.594 -8.023 1 94.94 421 LEU B N 1
ATOM 7540 C CA . LEU B 1 421 ? -11.797 6.875 -7.531 1 94.94 421 LEU B CA 1
ATOM 7541 C C . LEU B 1 421 ? -11.633 8.359 -7.223 1 94.94 421 LEU B C 1
ATOM 7543 O O . LEU B 1 421 ? -11.047 8.719 -6.195 1 94.94 421 LEU B O 1
ATOM 7547 N N . LYS B 1 422 ? -12.117 9.242 -8.117 1 96.56 422 LYS B N 1
ATOM 7548 C CA . LYS B 1 422 ? -12.07 10.688 -7.898 1 96.56 422 LYS B CA 1
ATOM 7549 C C . LYS B 1 422 ? -12.82 11.078 -6.633 1 96.56 422 LYS B C 1
ATOM 7551 O O . LYS B 1 422 ? -12.305 11.828 -5.805 1 96.56 422 LYS B O 1
ATOM 7556 N N . ILE B 1 423 ? -13.992 10.547 -6.457 1 97.5 423 ILE B N 1
ATOM 7557 C CA . ILE B 1 423 ? -14.828 10.844 -5.301 1 97.5 423 ILE B CA 1
ATOM 7558 C C . ILE B 1 423 ? -14.109 10.43 -4.02 1 97.5 423 ILE B C 1
ATOM 7560 O O . ILE B 1 423 ? -14.031 11.195 -3.062 1 97.5 423 ILE B O 1
ATOM 7564 N N . GLU B 1 424 ? -13.562 9.258 -4.004 1 96.94 424 GLU B N 1
ATOM 7565 C CA . GLU B 1 424 ? -12.891 8.734 -2.818 1 96.94 424 GLU B CA 1
ATOM 7566 C C . GLU B 1 424 ? -11.672 9.578 -2.455 1 96.94 424 GLU B C 1
ATOM 7568 O O . GLU B 1 424 ? -11.469 9.922 -1.287 1 96.94 424 GLU B O 1
ATOM 7573 N N . GLN B 1 425 ? -10.867 9.922 -3.449 1 96.69 425 GLN B N 1
ATOM 7574 C CA . GLN B 1 425 ? -9.641 10.664 -3.182 1 96.69 425 GLN B CA 1
ATOM 7575 C C . GLN B 1 425 ? -9.953 12.07 -2.688 1 96.69 425 GLN B C 1
ATOM 7577 O O . GLN B 1 425 ? -9.336 12.547 -1.728 1 96.69 425 GLN B O 1
ATOM 7582 N N . ILE B 1 426 ? -10.906 12.734 -3.326 1 98.12 426 ILE B N 1
ATOM 7583 C CA . ILE B 1 426 ? -11.25 14.094 -2.928 1 98.12 426 ILE B CA 1
ATOM 7584 C C . ILE B 1 426 ? -11.898 14.078 -1.544 1 98.12 426 ILE B C 1
ATOM 7586 O O . ILE B 1 426 ? -11.602 14.93 -0.702 1 98.12 426 ILE B O 1
ATOM 7590 N N . ALA B 1 427 ? -12.766 13.086 -1.265 1 98.25 427 ALA B N 1
ATOM 7591 C CA . ALA B 1 427 ? -13.383 12.961 0.051 1 98.25 427 ALA B CA 1
ATOM 7592 C C . ALA B 1 427 ? -12.336 12.719 1.134 1 98.25 427 ALA B C 1
ATOM 7594 O O . ALA B 1 427 ? -12.422 13.281 2.227 1 98.25 427 ALA B O 1
ATOM 7595 N N . ASN B 1 428 ? -11.398 11.922 0.841 1 96.94 428 ASN B N 1
ATOM 7596 C CA . ASN B 1 428 ? -10.336 11.609 1.79 1 96.94 428 ASN B CA 1
ATOM 7597 C C . ASN B 1 428 ? -9.477 12.836 2.102 1 96.94 428 ASN B C 1
ATOM 7599 O O . ASN B 1 428 ? -9.023 13.008 3.234 1 96.94 428 ASN B O 1
ATOM 7603 N N . ARG B 1 429 ? -9.266 13.664 1.117 1 97.75 429 ARG B N 1
ATOM 7604 C CA . ARG B 1 429 ? -8.352 14.789 1.267 1 97.75 429 ARG B CA 1
ATOM 7605 C C . ARG B 1 429 ? -9.047 15.984 1.913 1 97.75 429 ARG B C 1
ATOM 7607 O O . ARG B 1 429 ? -8.43 16.734 2.67 1 97.75 429 ARG B O 1
ATOM 7614 N N . TYR B 1 430 ? -10.398 16.109 1.591 1 98.44 430 TYR B N 1
ATOM 7615 C CA . TYR B 1 430 ? -11.008 17.406 1.899 1 98.44 430 TYR B CA 1
ATOM 7616 C C . TYR B 1 430 ? -12.25 17.219 2.762 1 98.44 430 TYR B C 1
ATOM 7618 O O . TYR B 1 430 ? -12.875 18.203 3.178 1 98.44 430 TYR B O 1
ATOM 7626 N N . GLY B 1 431 ? -12.695 15.977 3.074 1 98.31 431 GLY B N 1
ATOM 7627 C CA . GLY B 1 431 ? -13.914 15.758 3.832 1 98.31 431 GLY B CA 1
ATOM 7628 C C . GLY B 1 431 ? -15.141 16.375 3.182 1 98.31 431 GLY B C 1
ATOM 7629 O O . GLY B 1 431 ? -15.367 16.203 1.981 1 98.31 431 GLY B O 1
ATOM 7630 N N . SER B 1 432 ? -15.891 17.094 3.928 1 98.44 432 SER B N 1
ATOM 7631 C CA . SER B 1 432 ? -17.156 17.656 3.447 1 98.44 432 SER B CA 1
ATOM 7632 C C . SER B 1 432 ? -16.922 18.75 2.422 1 98.44 432 SER B C 1
ATOM 7634 O O . SER B 1 432 ? -17.828 19.109 1.671 1 98.44 432 SER B O 1
ATOM 7636 N N . LEU B 1 433 ? -15.766 19.328 2.363 1 98.38 433 LEU B N 1
ATOM 7637 C CA . LEU B 1 433 ? -15.445 20.328 1.354 1 98.38 433 LEU B CA 1
ATOM 7638 C C . LEU B 1 433 ? -15.484 19.719 -0.045 1 98.38 433 LEU B C 1
ATOM 7640 O O . LEU B 1 433 ? -15.5 20.453 -1.041 1 98.38 433 LEU B O 1
ATOM 7644 N N . ALA B 1 434 ? -15.523 18.391 -0.105 1 98.62 434 ALA B N 1
ATOM 7645 C CA . ALA B 1 434 ? -15.57 17.688 -1.378 1 98.62 434 ALA B CA 1
ATOM 7646 C C . ALA B 1 434 ? -16.797 18.094 -2.186 1 98.62 434 ALA B C 1
ATOM 7648 O O . ALA B 1 434 ? -16.75 18.141 -3.416 1 98.62 434 ALA B O 1
ATOM 7649 N N . PHE B 1 435 ? -17.906 18.438 -1.515 1 98.5 435 PHE B N 1
ATOM 7650 C CA . PHE B 1 435 ? -19.125 18.844 -2.201 1 98.5 435 PHE B CA 1
ATOM 7651 C C . PHE B 1 435 ? -18.875 20.094 -3.035 1 98.5 435 PHE B C 1
ATOM 7653 O O . PHE B 1 435 ? -19.312 20.188 -4.184 1 98.5 435 PHE B O 1
ATOM 7660 N N . LYS B 1 436 ? -18.172 21.016 -2.428 1 97.94 436 LYS B N 1
ATOM 7661 C CA . LYS B 1 436 ? -17.859 22.266 -3.115 1 97.94 436 LYS B CA 1
ATOM 7662 C C . LYS B 1 436 ? -16.812 22.062 -4.215 1 97.94 436 LYS B C 1
ATOM 7664 O O . LYS B 1 436 ? -16.938 22.609 -5.309 1 97.94 436 LYS B O 1
ATOM 7669 N N . ILE B 1 437 ? -15.859 21.219 -4 1 98.12 437 ILE B N 1
ATOM 7670 C CA . ILE B 1 437 ? -14.75 21 -4.922 1 98.12 437 ILE B CA 1
ATOM 7671 C C . ILE B 1 437 ? -15.258 20.312 -6.184 1 98.12 437 ILE B C 1
ATOM 7673 O O . ILE B 1 437 ? -14.906 20.703 -7.301 1 98.12 437 ILE B O 1
ATOM 7677 N N . LEU B 1 438 ? -16.109 19.344 -6.02 1 98.06 438 LEU B N 1
ATOM 7678 C CA . LEU B 1 438 ? -16.578 18.547 -7.148 1 98.06 438 LEU B CA 1
ATOM 7679 C C . LEU B 1 438 ? -17.547 19.344 -8.016 1 98.06 438 LEU B C 1
ATOM 7681 O O . LEU B 1 438 ? -17.875 18.922 -9.133 1 98.06 438 LEU B O 1
ATOM 7685 N N . GLN B 1 439 ? -17.953 20.562 -7.578 1 97.06 439 GLN B N 1
ATOM 7686 C CA . GLN B 1 439 ? -18.812 21.438 -8.375 1 97.06 439 GLN B CA 1
ATOM 7687 C C . GLN B 1 439 ? -18 22.172 -9.43 1 97.06 439 GLN B C 1
ATOM 7689 O O . GLN B 1 439 ? -18.562 22.703 -10.391 1 97.06 439 GLN B O 1
ATOM 7694 N N . ASN B 1 440 ? -16.766 22.234 -9.195 1 94.69 440 ASN B N 1
ATOM 7695 C CA . ASN B 1 440 ? -15.906 22.969 -10.125 1 94.69 440 ASN B CA 1
ATOM 7696 C C . ASN B 1 440 ? -15.773 22.234 -11.461 1 94.69 440 ASN B C 1
ATOM 7698 O O . ASN B 1 440 ? -16.125 21.062 -11.562 1 94.69 440 ASN B O 1
ATOM 7702 N N . LYS B 1 441 ? -15.219 22.922 -12.414 1 87.25 441 LYS B N 1
ATOM 7703 C CA . LYS B 1 441 ? -15.047 22.391 -13.766 1 87.25 441 LYS B CA 1
ATOM 7704 C C . LYS B 1 441 ? -14.039 21.234 -13.773 1 87.25 441 LYS B C 1
ATOM 7706 O O . LYS B 1 441 ? -13 21.312 -13.117 1 87.25 441 LYS B O 1
ATOM 7711 N N . SER B 1 442 ? -14.492 20.203 -14.523 1 87.69 442 SER B N 1
ATOM 7712 C CA . SER B 1 442 ? -13.617 19.047 -14.688 1 87.69 442 SER B CA 1
ATOM 7713 C C . SER B 1 442 ? -12.828 19.125 -15.984 1 87.69 442 SER B C 1
ATOM 7715 O O . SER B 1 442 ? -13.289 19.719 -16.953 1 87.69 442 SER B O 1
ATOM 7717 N N . GLY B 1 443 ? -11.648 18.516 -15.938 1 85.81 443 GLY B N 1
ATOM 7718 C CA . GLY B 1 443 ? -10.82 18.547 -17.125 1 85.81 443 GLY B CA 1
ATOM 7719 C C . GLY B 1 443 ? -9.586 17.672 -17.031 1 85.81 443 GLY B C 1
ATOM 7720 O O . GLY B 1 443 ? -9.695 16.469 -16.781 1 85.81 443 GLY B O 1
ATOM 7721 N N . ALA B 1 444 ? -8.469 18.359 -16.938 1 84.62 444 ALA B N 1
ATOM 7722 C CA . ALA B 1 444 ? -7.188 17.656 -16.969 1 84.62 444 ALA B CA 1
ATOM 7723 C C . ALA B 1 444 ? -6.828 17.125 -15.578 1 84.62 444 ALA B C 1
ATOM 7725 O O . ALA B 1 444 ? -7.012 17.812 -14.578 1 84.62 444 ALA B O 1
ATOM 7726 N N . ASN B 1 445 ? -6.5 15.859 -15.492 1 90.94 445 ASN B N 1
ATOM 7727 C CA . ASN B 1 445 ? -5.977 15.227 -14.289 1 90.94 445 ASN B CA 1
ATOM 7728 C C . ASN B 1 445 ? -4.492 14.891 -14.438 1 90.94 445 ASN B C 1
ATOM 7730 O O . ASN B 1 445 ? -4.012 14.656 -15.547 1 90.94 445 ASN B O 1
ATOM 7734 N N . PHE B 1 446 ? -3.803 15.039 -13.344 1 93.25 446 PHE B N 1
ATOM 7735 C CA . PHE B 1 446 ? -2.371 14.758 -13.367 1 93.25 446 PHE B CA 1
ATOM 7736 C C . PHE B 1 446 ? -2.02 13.648 -12.391 1 93.25 446 PHE B C 1
ATOM 7738 O O . PHE B 1 446 ? -2.502 13.633 -11.258 1 93.25 446 PHE B O 1
ATOM 7745 N N . GLN B 1 447 ? -1.272 12.719 -12.891 1 91.88 447 GLN B N 1
ATOM 7746 C CA . GLN B 1 447 ? -0.759 11.688 -12 1 91.88 447 GLN B CA 1
ATOM 7747 C C . GLN B 1 447 ? 0.552 12.117 -11.344 1 91.88 447 GLN B C 1
ATOM 7749 O O . GLN B 1 447 ? 1.46 12.602 -12.031 1 91.88 447 GLN B O 1
ATOM 7754 N N . LEU B 1 448 ? 0.629 11.945 -10.062 1 94.44 448 LEU B N 1
ATOM 7755 C CA . LEU B 1 448 ? 1.795 12.352 -9.281 1 94.44 448 LEU B CA 1
ATOM 7756 C C . LEU B 1 448 ? 2.822 11.227 -9.219 1 94.44 448 LEU B C 1
ATOM 7758 O O . LEU B 1 448 ? 2.543 10.102 -9.633 1 94.44 448 LEU B O 1
ATOM 7762 N N . SER B 1 449 ? 3.973 11.539 -8.695 1 89.56 449 SER B N 1
ATOM 7763 C CA . SER B 1 449 ? 5.09 10.602 -8.656 1 89.56 449 SER B CA 1
ATOM 7764 C C . SER B 1 449 ? 4.781 9.414 -7.754 1 89.56 449 SER B C 1
ATOM 7766 O O . SER B 1 449 ? 5.391 8.352 -7.887 1 89.56 449 SER B O 1
ATOM 7768 N N . ASN B 1 450 ? 3.865 9.57 -6.836 1 91.56 450 ASN B N 1
ATOM 7769 C CA . ASN B 1 450 ? 3.498 8.5 -5.922 1 91.56 450 ASN B CA 1
ATOM 7770 C C . ASN B 1 450 ? 2.309 7.699 -6.445 1 91.56 450 ASN B C 1
ATOM 7772 O O . ASN B 1 450 ? 1.806 6.805 -5.762 1 91.56 450 ASN B O 1
ATOM 7776 N N . GLY B 1 451 ? 1.753 8.07 -7.578 1 89.88 451 GLY B N 1
ATOM 7777 C CA . GLY B 1 451 ? 0.638 7.355 -8.18 1 89.88 451 GLY B CA 1
ATOM 7778 C C . GLY B 1 451 ? -0.705 8.008 -7.906 1 89.88 451 GLY B C 1
ATOM 7779 O O . GLY B 1 451 ? -1.708 7.664 -8.531 1 89.88 451 GLY B O 1
ATOM 7780 N N . GLU B 1 452 ? -0.764 9.008 -7.031 1 93.38 452 GLU B N 1
ATOM 7781 C CA . GLU B 1 452 ? -2.008 9.727 -6.77 1 93.38 452 GLU B CA 1
ATOM 7782 C C . GLU B 1 452 ? -2.396 10.602 -7.953 1 93.38 452 GLU B C 1
ATOM 7784 O O . GLU B 1 452 ? -1.566 10.891 -8.82 1 93.38 452 GLU B O 1
ATOM 7789 N N . TRP B 1 453 ? -3.637 10.961 -7.93 1 94.44 453 TRP B N 1
ATOM 7790 C CA . TRP B 1 453 ? -4.113 11.914 -8.93 1 94.44 453 TRP B CA 1
ATOM 7791 C C . TRP B 1 453 ? -4.492 13.242 -8.273 1 94.44 453 TRP B C 1
ATOM 7793 O O . TRP B 1 453 ? -4.977 13.266 -7.141 1 94.44 453 TRP B O 1
ATOM 7803 N N . ILE B 1 454 ? -4.191 14.273 -8.914 1 97.06 454 ILE B N 1
ATOM 7804 C CA . ILE B 1 454 ? -4.812 15.555 -8.594 1 97.06 454 ILE B CA 1
ATOM 7805 C C . ILE B 1 454 ? -5.762 15.961 -9.719 1 97.06 454 ILE B C 1
ATOM 7807 O O . ILE B 1 454 ? -5.418 15.852 -10.898 1 97.06 454 ILE B O 1
ATOM 7811 N N . PHE B 1 455 ? -6.898 16.359 -9.312 1 97.12 455 PHE B N 1
ATOM 7812 C CA . PHE B 1 455 ? -7.957 16.625 -10.281 1 97.12 455 PHE B CA 1
ATOM 7813 C C . PHE B 1 455 ? -8.125 18.109 -10.523 1 97.12 455 PHE B C 1
ATOM 7815 O O . PHE B 1 455 ? -7.852 18.922 -9.641 1 97.12 455 PHE B O 1
ATOM 7822 N N . GLU B 1 456 ? -8.555 18.484 -11.734 1 96.38 456 GLU B N 1
ATOM 7823 C CA . GLU B 1 456 ? -8.727 19.875 -12.109 1 96.38 456 GLU B CA 1
ATOM 7824 C C . GLU B 1 456 ? -9.656 20.594 -11.133 1 96.38 456 GLU B C 1
ATOM 7826 O O . GLU B 1 456 ? -9.461 21.781 -10.844 1 96.38 456 GLU B O 1
ATOM 7831 N N . GLU B 1 457 ? -10.664 19.906 -10.648 1 97.06 457 GLU B N 1
ATOM 7832 C CA . GLU B 1 457 ? -11.594 20.469 -9.672 1 97.06 457 GLU B CA 1
ATOM 7833 C C . GLU B 1 457 ? -10.852 20.969 -8.43 1 97.06 457 GLU B C 1
ATOM 7835 O O . GLU B 1 457 ? -11.172 22.016 -7.891 1 97.06 457 GLU B O 1
ATOM 7840 N N . GLU B 1 458 ? -9.875 20.156 -7.98 1 97.81 458 GLU B N 1
ATOM 7841 C CA . GLU B 1 458 ? -9.07 20.531 -6.82 1 97.81 458 GLU B CA 1
ATOM 7842 C C . GLU B 1 458 ? -8.195 21.75 -7.125 1 97.81 458 GLU B C 1
ATOM 7844 O O . GLU B 1 458 ? -8.086 22.656 -6.301 1 97.81 458 GLU B O 1
ATOM 7849 N N . ILE B 1 459 ? -7.598 21.719 -8.312 1 97.38 459 ILE B N 1
ATOM 7850 C CA . ILE B 1 459 ? -6.699 22.797 -8.727 1 97.38 459 ILE B CA 1
ATOM 7851 C C . ILE B 1 459 ? -7.449 24.125 -8.727 1 97.38 459 ILE B C 1
ATOM 7853 O O . ILE B 1 459 ? -7.004 25.094 -8.117 1 97.38 459 ILE B O 1
ATOM 7857 N N . PHE B 1 460 ? -8.594 24.141 -9.305 1 96.5 460 PHE B N 1
ATOM 7858 C CA . PHE B 1 460 ? -9.406 25.359 -9.375 1 96.5 460 PHE B CA 1
ATOM 7859 C C . PHE B 1 460 ? -9.789 25.828 -7.984 1 96.5 460 PHE B C 1
ATOM 7861 O O . PHE B 1 460 ? -9.672 27.016 -7.676 1 96.5 460 PHE B O 1
ATOM 7868 N N . HIS B 1 461 ? -10.219 24.938 -7.172 1 97.5 461 HIS B N 1
ATOM 7869 C CA . HIS B 1 461 ? -10.664 25.297 -5.832 1 97.5 461 HIS B CA 1
ATOM 7870 C C . HIS B 1 461 ? -9.539 25.938 -5.023 1 97.5 461 HIS B C 1
ATOM 7872 O O . HIS B 1 461 ? -9.727 26.969 -4.375 1 97.5 461 HIS B O 1
ATOM 7878 N N . ILE B 1 462 ? -8.391 25.297 -5.039 1 98 462 ILE B N 1
ATOM 7879 C CA . ILE B 1 462 ? -7.246 25.75 -4.258 1 98 462 ILE B CA 1
ATOM 7880 C C . ILE B 1 462 ? -6.805 27.125 -4.734 1 98 462 ILE B C 1
ATOM 7882 O O . ILE B 1 462 ? -6.547 28.016 -3.926 1 98 462 ILE B O 1
ATOM 7886 N N . LEU B 1 463 ? -6.777 27.344 -6.008 1 97.38 463 LEU B N 1
ATOM 7887 C CA . LEU B 1 463 ? -6.316 28.609 -6.574 1 97.38 463 LEU B CA 1
ATOM 7888 C C . LEU B 1 463 ? -7.301 29.734 -6.266 1 97.38 463 LEU B C 1
ATOM 7890 O O . LEU B 1 463 ? -6.898 30.875 -6.086 1 97.38 463 LEU B O 1
ATOM 7894 N N . GLU B 1 464 ? -8.523 29.375 -6.125 1 96 464 GLU B N 1
ATOM 7895 C CA . GLU B 1 464 ? -9.555 30.391 -5.926 1 96 464 GLU B CA 1
ATOM 7896 C C . GLU B 1 464 ? -9.742 30.703 -4.441 1 96 464 GLU B C 1
ATOM 7898 O O . GLU B 1 464 ? -10.094 31.828 -4.074 1 96 464 GLU B O 1
ATOM 7903 N N . ASN B 1 465 ? -9.414 29.719 -3.594 1 96.19 465 ASN B N 1
ATOM 7904 C CA . ASN B 1 465 ? -9.922 29.875 -2.232 1 96.19 465 ASN B CA 1
ATOM 7905 C C . ASN B 1 465 ? -8.789 29.844 -1.21 1 96.19 465 ASN B C 1
ATOM 7907 O O . ASN B 1 465 ? -8.984 30.219 -0.053 1 96.19 465 ASN B O 1
ATOM 7911 N N . ASP B 1 466 ? -7.547 29.5 -1.592 1 97.38 466 ASP B N 1
ATOM 7912 C CA . ASP B 1 466 ? -6.566 29.172 -0.565 1 97.38 466 ASP B CA 1
ATOM 7913 C C . ASP B 1 466 ? -5.402 30.156 -0.576 1 97.38 466 ASP B C 1
ATOM 7915 O O . ASP B 1 466 ? -4.27 29.797 -0.243 1 97.38 466 ASP B O 1
ATOM 7919 N N . ASP B 1 467 ? -5.617 31.359 -1.009 1 97.44 467 ASP B N 1
ATOM 7920 C CA . ASP B 1 467 ? -4.66 32.469 -0.909 1 97.44 467 ASP B CA 1
ATOM 7921 C C . ASP B 1 467 ? -3.332 32.094 -1.566 1 97.44 467 ASP B C 1
ATOM 7923 O O . ASP B 1 467 ? -2.271 32.25 -0.956 1 97.44 467 ASP B O 1
ATOM 7927 N N . ILE B 1 468 ? -3.385 31.578 -2.781 1 98.38 468 ILE B N 1
ATOM 7928 C CA . ILE B 1 468 ? -2.176 31.219 -3.516 1 98.38 468 ILE B CA 1
ATOM 7929 C C . ILE B 1 468 ? -1.558 32.469 -4.133 1 98.38 468 ILE B C 1
ATOM 7931 O O . ILE B 1 468 ? -2.213 33.188 -4.898 1 98.38 468 ILE B O 1
ATOM 7935 N N . VAL B 1 469 ? -0.323 32.75 -3.783 1 97.62 469 VAL B N 1
ATOM 7936 C CA . VAL B 1 469 ? 0.413 33.875 -4.348 1 97.62 469 VAL B CA 1
ATOM 7937 C C . VAL B 1 469 ? 1.553 33.344 -5.227 1 97.62 469 VAL B C 1
ATOM 7939 O O . VAL B 1 469 ? 1.796 33.875 -6.312 1 97.62 469 VAL B O 1
ATOM 7942 N N . SER B 1 470 ? 2.205 32.281 -4.797 1 97.75 470 SER B N 1
ATOM 7943 C CA . SER B 1 470 ? 3.309 31.641 -5.5 1 97.75 470 SER B CA 1
ATOM 7944 C C . SER B 1 470 ? 2.98 30.188 -5.832 1 97.75 470 SER B C 1
ATOM 7946 O O . SER B 1 470 ? 2.135 29.578 -5.176 1 97.75 470 SER B O 1
ATOM 7948 N N . ALA B 1 471 ? 3.666 29.641 -6.887 1 98.44 471 ALA B N 1
ATOM 7949 C CA . ALA B 1 471 ? 3.484 28.219 -7.219 1 98.44 471 ALA B CA 1
ATOM 7950 C C . ALA B 1 471 ? 3.92 27.328 -6.066 1 98.44 471 ALA B C 1
ATOM 7952 O O . ALA B 1 471 ? 3.354 26.25 -5.859 1 98.44 471 ALA B O 1
ATOM 7953 N N . THR B 1 472 ? 4.848 27.797 -5.305 1 98.25 472 THR B N 1
ATOM 7954 C CA . THR B 1 472 ? 5.332 27 -4.184 1 98.25 472 THR B CA 1
ATOM 7955 C C . THR B 1 472 ? 4.25 26.844 -3.119 1 98.25 472 THR B C 1
ATOM 7957 O O . THR B 1 472 ? 4.211 25.844 -2.406 1 98.25 472 THR B O 1
ATOM 7960 N N . ASP B 1 473 ? 3.344 27.891 -2.998 1 98.56 473 ASP B N 1
ATOM 7961 C CA . ASP B 1 473 ? 2.211 27.766 -2.088 1 98.56 473 ASP B CA 1
ATOM 7962 C C . ASP B 1 473 ? 1.332 26.578 -2.467 1 98.56 473 ASP B C 1
ATOM 7964 O O . ASP B 1 473 ? 0.97 25.766 -1.611 1 98.56 473 ASP B O 1
ATOM 7968 N N . PHE B 1 474 ? 1.079 26.547 -3.74 1 98.56 474 PHE B N 1
ATOM 7969 C CA . PHE B 1 474 ? 0.214 25.5 -4.277 1 98.56 474 PHE B CA 1
ATOM 7970 C C . PHE B 1 474 ? 0.879 24.125 -4.168 1 98.56 474 PHE B C 1
ATOM 7972 O O . PHE B 1 474 ? 0.277 23.188 -3.664 1 98.56 474 PHE B O 1
ATOM 7979 N N . TYR B 1 475 ? 2.131 23.922 -4.578 1 98.44 475 TYR B N 1
ATOM 7980 C CA . TYR B 1 475 ? 2.834 22.656 -4.73 1 98.44 475 TYR B CA 1
ATOM 7981 C C . TYR B 1 475 ? 3.135 22.031 -3.373 1 98.44 475 TYR B C 1
ATOM 7983 O O . TYR B 1 475 ? 3.014 20.828 -3.201 1 98.44 475 TYR B O 1
ATOM 7991 N N . PHE B 1 476 ? 3.441 22.891 -2.396 1 98.12 476 PHE B N 1
ATOM 7992 C CA . PHE B 1 476 ? 4.098 22.281 -1.244 1 98.12 476 PHE B CA 1
ATOM 7993 C C . PHE B 1 476 ? 3.277 22.5 0.022 1 98.12 476 PHE B C 1
ATOM 7995 O O . PHE B 1 476 ? 3.477 21.812 1.023 1 98.12 476 PHE B O 1
ATOM 8002 N N . ARG B 1 477 ? 2.299 23.453 0.004 1 98.25 477 ARG B N 1
ATOM 8003 C CA . ARG B 1 477 ? 1.688 23.781 1.289 1 98.25 477 ARG B CA 1
ATOM 8004 C C . ARG B 1 477 ? 0.166 23.734 1.195 1 98.25 477 ARG B C 1
ATOM 8006 O O . ARG B 1 477 ? -0.527 23.891 2.205 1 98.25 477 ARG B O 1
ATOM 8013 N N . ARG B 1 478 ? -0.37 23.594 -0.013 1 98.5 478 ARG B N 1
ATOM 8014 C CA . ARG B 1 478 ? -1.821 23.5 -0.133 1 98.5 478 ARG B CA 1
ATOM 8015 C C . ARG B 1 478 ? -2.236 22.156 -0.725 1 98.5 478 ARG B C 1
ATOM 8017 O O . ARG B 1 478 ? -2.838 21.328 -0.037 1 98.5 478 ARG B O 1
ATOM 8024 N N . SER B 1 479 ? -1.733 21.875 -1.942 1 97.56 479 SER B N 1
ATOM 8025 C CA . SER B 1 479 ? -2.082 20.625 -2.604 1 97.56 479 SER B CA 1
ATOM 8026 C C . SER B 1 479 ? -1.169 19.484 -2.154 1 97.56 479 SER B C 1
ATOM 8028 O O . SER B 1 479 ? -1.598 18.344 -2.068 1 97.56 479 SER B O 1
ATOM 8030 N N . GLY B 1 480 ? 0.045 19.812 -1.921 1 96.88 480 GLY B N 1
ATOM 8031 C CA . GLY B 1 480 ? 1.036 18.812 -1.548 1 96.88 480 GLY B CA 1
ATOM 8032 C C . GLY B 1 480 ? 1.549 18.016 -2.729 1 96.88 480 GLY B C 1
ATOM 8033 O O . GLY B 1 480 ? 2.252 17.016 -2.551 1 96.88 480 GLY B O 1
ATOM 8034 N N . VAL B 1 481 ? 1.276 18.391 -3.969 1 97.19 481 VAL B N 1
ATOM 8035 C CA . VAL B 1 481 ? 1.628 17.609 -5.152 1 97.19 481 VAL B CA 1
ATOM 8036 C C . VAL B 1 481 ? 3.146 17.531 -5.293 1 97.19 481 VAL B C 1
ATOM 8038 O O . VAL B 1 481 ? 3.68 16.578 -5.852 1 97.19 481 VAL B O 1
ATOM 8041 N N . GLY B 1 482 ? 3.842 18.5 -4.699 1 97.75 482 GLY B N 1
ATOM 8042 C CA . GLY B 1 482 ? 5.289 18.547 -4.84 1 97.75 482 GLY B CA 1
ATOM 8043 C C . GLY B 1 482 ? 6.02 17.812 -3.73 1 97.75 482 GLY B C 1
ATOM 8044 O O . GLY B 1 482 ? 7.223 17.562 -3.83 1 97.75 482 GLY B O 1
ATOM 8045 N N . THR B 1 483 ? 5.297 17.438 -2.701 1 97.75 483 THR B N 1
ATOM 8046 C CA . THR B 1 483 ? 5.957 16.906 -1.515 1 97.75 483 THR B CA 1
ATOM 8047 C C . THR B 1 483 ? 6.266 15.422 -1.69 1 97.75 483 THR B C 1
ATOM 8049 O O . THR B 1 483 ? 7.066 14.859 -0.942 1 97.75 483 THR B O 1
ATOM 8052 N N . VAL B 1 484 ? 5.625 14.773 -2.633 1 97.19 484 VAL B N 1
ATOM 8053 C CA . VAL B 1 484 ? 5.848 13.344 -2.848 1 97.19 484 VAL B CA 1
ATOM 8054 C C . VAL B 1 484 ? 6.941 13.148 -3.896 1 97.19 484 VAL B C 1
ATOM 8056 O O . VAL B 1 484 ? 7.242 12.016 -4.277 1 97.19 484 VAL B O 1
ATOM 8059 N N . GLY B 1 485 ? 7.543 14.211 -4.371 1 96.94 485 GLY B N 1
ATOM 8060 C CA . GLY B 1 485 ? 8.531 14.203 -5.434 1 96.94 485 GLY B CA 1
ATOM 8061 C C . GLY B 1 485 ? 8.156 15.086 -6.613 1 96.94 485 GLY B C 1
ATOM 8062 O O . GLY B 1 485 ? 7 15.492 -6.738 1 96.94 485 GLY B O 1
ATOM 8063 N N . ALA B 1 486 ? 9.125 15.383 -7.445 1 96.5 486 ALA B N 1
ATOM 8064 C CA . ALA B 1 486 ? 8.898 16.219 -8.617 1 96.5 486 ALA B CA 1
ATOM 8065 C C . ALA B 1 486 ? 7.953 15.531 -9.602 1 96.5 486 ALA B C 1
ATOM 8067 O O . ALA B 1 486 ? 8.023 14.312 -9.789 1 96.5 486 ALA B O 1
ATOM 8068 N N . LEU B 1 487 ? 7.074 16.312 -10.195 1 95.69 487 LEU B N 1
ATOM 8069 C CA . LEU B 1 487 ? 6.211 15.805 -11.258 1 95.69 487 LEU B CA 1
ATOM 8070 C C . LEU B 1 487 ? 7.02 15.492 -12.508 1 95.69 487 LEU B C 1
ATOM 8072 O O . LEU B 1 487 ? 8.109 16.031 -12.711 1 95.69 487 LEU B O 1
ATOM 8076 N N . ASP B 1 488 ? 6.41 14.609 -13.289 1 92.12 488 ASP B N 1
ATOM 8077 C CA . ASP B 1 488 ? 6.961 14.461 -14.633 1 92.12 488 ASP B CA 1
ATOM 8078 C C . ASP B 1 488 ? 7.074 15.812 -15.336 1 92.12 488 ASP B C 1
ATOM 8080 O O . ASP B 1 488 ? 6.164 16.641 -15.242 1 92.12 488 ASP B O 1
ATOM 8084 N N . PRO B 1 489 ? 8.148 16.094 -16.031 1 93.75 489 PRO B N 1
ATOM 8085 C CA . PRO B 1 489 ? 8.383 17.422 -16.625 1 93.75 489 PRO B CA 1
ATOM 8086 C C . PRO B 1 489 ? 7.219 17.891 -17.5 1 93.75 489 PRO B C 1
ATOM 8088 O O . PRO B 1 489 ? 6.832 19.062 -17.438 1 93.75 489 PRO B O 1
ATOM 8091 N N . LYS B 1 490 ? 6.668 16.969 -18.266 1 92.56 490 LYS B N 1
ATOM 8092 C CA . LYS B 1 490 ? 5.559 17.344 -19.141 1 92.56 490 LYS B CA 1
ATOM 8093 C C . LYS B 1 490 ? 4.328 17.734 -18.328 1 92.56 490 LYS B C 1
ATOM 8095 O O . LYS B 1 490 ? 3.684 18.75 -18.594 1 92.56 490 LYS B O 1
ATOM 8100 N N . ASP B 1 491 ? 4.02 16.938 -17.312 1 93.69 491 ASP B N 1
ATOM 8101 C CA . ASP B 1 491 ? 2.871 17.203 -16.453 1 93.69 491 ASP B CA 1
ATOM 8102 C C . ASP B 1 491 ? 3.082 18.484 -15.633 1 93.69 491 ASP B C 1
ATOM 8104 O O . ASP B 1 491 ? 2.139 19.234 -15.391 1 93.69 491 ASP B O 1
ATOM 8108 N N . ASN B 1 492 ? 4.32 18.672 -15.211 1 95.62 492 ASN B N 1
ATOM 8109 C CA . ASN B 1 492 ? 4.645 19.875 -14.445 1 95.62 492 ASN B CA 1
ATOM 8110 C C . ASN B 1 492 ? 4.406 21.141 -15.266 1 95.62 492 ASN B C 1
ATOM 8112 O O . ASN B 1 492 ? 3.861 22.125 -14.75 1 95.62 492 ASN B O 1
ATOM 8116 N N . LEU B 1 493 ? 4.836 21.109 -16.516 1 95.75 493 LEU B N 1
ATOM 8117 C CA . LEU B 1 493 ? 4.645 22.25 -17.406 1 95.75 493 LEU B CA 1
ATOM 8118 C C . LEU B 1 493 ? 3.158 22.547 -17.609 1 95.75 493 LEU B C 1
ATOM 8120 O O . LEU B 1 493 ? 2.738 23.703 -17.578 1 95.75 493 LEU B O 1
ATOM 8124 N N . LEU B 1 494 ? 2.434 21.484 -17.781 1 95.56 494 LEU B N 1
ATOM 8125 C CA . LEU B 1 494 ? 1 21.641 -18.016 1 95.56 494 LEU B CA 1
ATOM 8126 C C . LEU B 1 494 ? 0.309 22.172 -16.75 1 95.56 494 LEU B C 1
ATOM 8128 O O . LEU B 1 494 ? -0.58 23.016 -16.844 1 95.56 494 LEU B O 1
ATOM 8132 N N . LEU B 1 495 ? 0.661 21.641 -15.617 1 96.56 495 LEU B N 1
ATOM 8133 C CA . LEU B 1 495 ? 0.072 22.094 -14.367 1 96.56 495 LEU B CA 1
ATOM 8134 C C . LEU B 1 495 ? 0.404 23.562 -14.102 1 96.56 495 LEU B C 1
ATOM 8136 O O . LEU B 1 495 ? -0.476 24.344 -13.734 1 96.56 495 LEU B O 1
ATOM 8140 N N . LEU B 1 496 ? 1.636 23.953 -14.312 1 96.94 496 LEU B N 1
ATOM 8141 C CA . LEU B 1 496 ? 2.059 25.328 -14.117 1 96.94 496 LEU B CA 1
ATOM 8142 C C . LEU B 1 496 ? 1.315 26.266 -15.062 1 96.94 496 LEU B C 1
ATOM 8144 O O . LEU B 1 496 ? 0.981 27.406 -14.688 1 96.94 496 LEU B O 1
ATOM 8148 N N . ALA B 1 497 ? 1.124 25.781 -16.266 1 96 497 ALA B N 1
ATOM 8149 C CA . ALA B 1 497 ? 0.379 26.594 -17.234 1 96 497 ALA B CA 1
ATOM 8150 C C . ALA B 1 497 ? -1.046 26.844 -16.75 1 96 497 ALA B C 1
ATOM 8152 O O . ALA B 1 497 ? -1.585 27.938 -16.938 1 96 497 ALA B O 1
ATOM 8153 N N . ARG B 1 498 ? -1.614 25.859 -16.156 1 94.56 498 ARG B N 1
ATOM 8154 C CA . ARG B 1 498 ? -2.961 26 -15.617 1 94.56 498 ARG B CA 1
ATOM 8155 C C . ARG B 1 498 ? -2.984 27.016 -14.469 1 94.56 498 ARG B C 1
ATOM 8157 O O . ARG B 1 498 ? -3.906 27.828 -14.375 1 94.56 498 ARG B O 1
ATOM 8164 N N . ILE B 1 499 ? -2.066 26.938 -13.609 1 96.75 499 ILE B N 1
ATOM 8165 C CA . ILE B 1 499 ? -1.963 27.844 -12.477 1 96.75 499 ILE B CA 1
ATOM 8166 C C . ILE B 1 499 ? -1.754 29.266 -12.984 1 96.75 499 ILE B C 1
ATOM 8168 O O . ILE B 1 499 ? -2.432 30.203 -12.539 1 96.75 499 ILE B O 1
ATOM 8172 N N . ALA B 1 500 ? -0.843 29.406 -13.953 1 97.69 500 ALA B N 1
ATOM 8173 C CA . ALA B 1 500 ? -0.524 30.703 -14.516 1 97.69 500 ALA B CA 1
ATOM 8174 C C . ALA B 1 500 ? -1.758 31.344 -15.148 1 97.69 500 ALA B C 1
ATOM 8176 O O . ALA B 1 500 ? -1.988 32.562 -14.984 1 97.69 500 ALA B O 1
ATOM 8177 N N . LYS B 1 501 ? -2.469 30.531 -15.844 1 95.25 501 LYS B N 1
ATOM 8178 C CA . LYS B 1 501 ? -3.68 31.031 -16.484 1 95.25 501 LYS B CA 1
ATOM 8179 C C . LYS B 1 501 ? -4.695 31.516 -15.461 1 95.25 501 LYS B C 1
ATOM 8181 O O . LYS B 1 501 ? -5.254 32.594 -15.594 1 95.25 501 LYS B O 1
ATOM 8186 N N . GLN B 1 502 ? -4.883 30.734 -14.453 1 94.38 502 GLN B N 1
ATOM 8187 C CA . GLN B 1 502 ? -5.879 31.062 -13.438 1 94.38 502 GLN B CA 1
ATOM 8188 C C . GLN B 1 502 ? -5.469 32.281 -12.633 1 94.38 502 GLN B C 1
ATOM 8190 O O . GLN B 1 502 ? -6.32 33.062 -12.195 1 94.38 502 GLN B O 1
ATOM 8195 N N . LEU B 1 503 ? -4.184 32.438 -12.367 1 96.56 503 LEU B N 1
ATOM 8196 C CA . LEU B 1 503 ? -3.701 33.531 -11.531 1 96.56 503 LEU B CA 1
ATOM 8197 C C . LEU B 1 503 ? -3.215 34.688 -12.398 1 96.56 503 LEU B C 1
ATOM 8199 O O . LEU B 1 503 ? -2.65 35.656 -11.883 1 96.56 503 LEU B O 1
ATOM 8203 N N . SER B 1 504 ? -3.291 34.625 -13.734 1 96.69 504 SER B N 1
ATOM 8204 C CA . SER B 1 504 ? -2.959 35.656 -14.711 1 96.69 504 SER B CA 1
ATOM 8205 C C . SER B 1 504 ? -1.478 36.031 -14.648 1 96.69 504 SER B C 1
ATOM 8207 O O . SER B 1 504 ? -1.122 37.219 -14.602 1 96.69 504 SER B O 1
ATOM 8209 N N . TRP B 1 505 ? -0.686 35 -14.609 1 97.31 505 TRP B N 1
ATOM 8210 C CA . TRP B 1 505 ? 0.758 35.219 -14.672 1 97.31 505 TRP B CA 1
ATOM 8211 C C . TRP B 1 505 ? 1.227 35.344 -16.109 1 97.31 505 TRP B C 1
ATOM 8213 O O . TRP B 1 505 ? 0.728 34.656 -17 1 97.31 505 TRP B O 1
ATOM 8223 N N . ASP B 1 506 ? 2.176 36.219 -16.359 1 96.81 506 ASP B N 1
ATOM 8224 C CA . ASP B 1 506 ? 2.789 36.281 -17.688 1 96.81 506 ASP B CA 1
ATOM 8225 C C . ASP B 1 506 ? 3.908 35.25 -17.828 1 96.81 506 ASP B C 1
ATOM 8227 O O . ASP B 1 506 ? 4.145 34.438 -16.906 1 96.81 506 ASP B O 1
ATOM 8231 N N . LYS B 1 507 ? 4.547 35.219 -18.938 1 96.56 507 LYS B N 1
ATOM 8232 C CA . LYS B 1 507 ? 5.566 34.219 -19.234 1 96.56 507 LYS B CA 1
ATOM 8233 C C . LYS B 1 507 ? 6.758 34.344 -18.281 1 96.56 507 LYS B C 1
ATOM 8235 O O . LYS B 1 507 ? 7.312 33.344 -17.844 1 96.56 507 LYS B O 1
ATOM 8240 N N . LYS B 1 508 ? 7.117 35.562 -18.047 1 97.19 508 LYS B N 1
ATOM 8241 C CA . LYS B 1 508 ? 8.258 35.812 -17.172 1 97.19 508 LYS B CA 1
ATOM 8242 C C . LYS B 1 508 ? 7.98 35.312 -15.758 1 97.19 508 LYS B C 1
ATOM 8244 O O . LYS B 1 508 ? 8.805 34.625 -15.148 1 97.19 508 LYS B O 1
ATOM 8249 N N . ARG B 1 509 ? 6.816 35.688 -15.266 1 97.12 509 ARG B N 1
ATOM 8250 C CA . ARG B 1 509 ? 6.426 35.25 -13.93 1 97.12 509 ARG B CA 1
ATOM 8251 C C . ARG B 1 509 ? 6.305 33.719 -13.859 1 97.12 509 ARG B C 1
ATOM 8253 O O . ARG B 1 509 ? 6.73 33.125 -12.883 1 97.12 509 ARG B O 1
ATOM 8260 N N . THR B 1 510 ? 5.742 33.125 -14.867 1 97.62 510 THR B N 1
ATOM 8261 C CA . THR B 1 510 ? 5.578 31.672 -14.914 1 97.62 510 THR B CA 1
ATOM 8262 C C . THR B 1 510 ? 6.934 30.969 -14.852 1 97.62 510 THR B C 1
ATOM 8264 O O . THR B 1 510 ? 7.094 29.969 -14.148 1 97.62 510 THR B O 1
ATOM 8267 N N . ALA B 1 511 ? 7.867 31.484 -15.578 1 97.31 511 ALA B N 1
ATOM 8268 C CA . ALA B 1 511 ? 9.211 30.906 -15.586 1 97.31 511 ALA B CA 1
ATOM 8269 C C . ALA B 1 511 ? 9.875 31.031 -14.219 1 97.31 511 ALA B C 1
ATOM 8271 O O . ALA B 1 511 ? 10.562 30.109 -13.773 1 97.31 511 ALA B O 1
ATOM 8272 N N . LEU B 1 512 ? 9.688 32.156 -13.633 1 97.5 512 LEU B N 1
ATOM 8273 C CA . LEU B 1 512 ? 10.234 32.375 -12.289 1 97.5 512 LEU B CA 1
ATOM 8274 C C . LEU B 1 512 ? 9.641 31.359 -11.305 1 97.5 512 LEU B C 1
ATOM 8276 O O . LEU B 1 512 ? 10.359 30.766 -10.5 1 97.5 512 LEU B O 1
ATOM 8280 N N . GLU B 1 513 ? 8.328 31.234 -11.383 1 98.06 513 GLU B N 1
ATOM 8281 C CA . GLU B 1 513 ? 7.648 30.312 -10.477 1 98.06 513 GLU B CA 1
ATOM 8282 C C . GLU B 1 513 ? 8.102 28.859 -10.719 1 98.06 513 GLU B C 1
ATOM 8284 O O . GLU B 1 513 ? 8.234 28.094 -9.773 1 98.06 513 GLU B O 1
ATOM 8289 N N . ALA B 1 514 ? 8.305 28.484 -11.945 1 97.81 514 ALA B N 1
ATOM 8290 C CA . ALA B 1 514 ? 8.828 27.172 -12.273 1 97.81 514 ALA B CA 1
ATOM 8291 C C . ALA B 1 514 ? 10.18 26.938 -11.617 1 97.81 514 ALA B C 1
ATOM 8293 O O . ALA B 1 514 ? 10.453 25.844 -11.094 1 97.81 514 ALA B O 1
ATOM 8294 N N . LYS B 1 515 ? 11 27.938 -11.656 1 97.44 515 LYS B N 1
ATOM 8295 C CA . LYS B 1 515 ? 12.328 27.844 -11.055 1 97.44 515 LYS B CA 1
ATOM 8296 C C . LYS B 1 515 ? 12.234 27.703 -9.539 1 97.44 515 LYS B C 1
ATOM 8298 O O . LYS B 1 515 ? 13 26.953 -8.938 1 97.44 515 LYS B O 1
ATOM 8303 N N . LEU B 1 516 ? 11.336 28.453 -8.922 1 97.44 516 LEU B N 1
ATOM 8304 C CA . LEU B 1 516 ? 11.148 28.375 -7.477 1 97.44 516 LEU B CA 1
ATOM 8305 C C . LEU B 1 516 ? 10.703 26.984 -7.051 1 97.44 516 LEU B C 1
ATOM 8307 O O . LEU B 1 516 ? 11.172 26.469 -6.035 1 97.44 516 LEU B O 1
ATOM 8311 N N . VAL B 1 517 ? 9.828 26.375 -7.82 1 98 517 VAL B N 1
ATOM 8312 C CA . VAL B 1 517 ? 9.367 25.016 -7.527 1 98 517 VAL B CA 1
ATOM 8313 C C . VAL B 1 517 ? 10.531 24.031 -7.664 1 98 517 VAL B C 1
ATOM 8315 O O . VAL B 1 517 ? 10.742 23.188 -6.789 1 98 517 VAL B O 1
ATOM 8318 N N . ALA B 1 518 ? 11.297 24.172 -8.711 1 97.19 518 ALA B N 1
ATOM 8319 C CA . ALA B 1 518 ? 12.422 23.266 -8.969 1 97.19 518 ALA B CA 1
ATOM 8320 C C . ALA B 1 518 ? 13.469 23.375 -7.867 1 97.19 518 ALA B C 1
ATOM 8322 O O . ALA B 1 518 ? 14.086 22.391 -7.488 1 97.19 518 ALA B O 1
ATOM 8323 N N . GLN B 1 519 ? 13.664 24.531 -7.324 1 95.94 519 GLN B N 1
ATOM 8324 C CA . GLN B 1 519 ? 14.688 24.797 -6.312 1 95.94 519 GLN B CA 1
ATOM 8325 C C . GLN B 1 519 ? 14.383 24.062 -5.016 1 95.94 519 GLN B C 1
ATOM 8327 O O . GLN B 1 519 ? 15.289 23.766 -4.234 1 95.94 519 GLN B O 1
ATOM 8332 N N . ARG B 1 520 ? 13.141 23.719 -4.824 1 96.06 520 ARG B N 1
ATOM 8333 C CA . ARG B 1 520 ? 12.734 23.078 -3.582 1 96.06 520 ARG B CA 1
ATOM 8334 C C . ARG B 1 520 ? 13.25 21.641 -3.525 1 96.06 520 ARG B C 1
ATOM 8336 O O . ARG B 1 520 ? 13.227 21.016 -2.463 1 96.06 520 ARG B O 1
ATOM 8343 N N . TYR B 1 521 ? 13.719 21.094 -4.637 1 95.69 521 TYR B N 1
ATOM 8344 C CA . TYR B 1 521 ? 14.203 19.719 -4.676 1 95.69 521 TYR B CA 1
ATOM 8345 C C . TYR B 1 521 ? 15.727 19.672 -4.613 1 95.69 521 TYR B C 1
ATOM 8347 O O . TYR B 1 521 ? 16.328 18.594 -4.66 1 95.69 521 TYR B O 1
ATOM 8355 N N . ILE B 1 522 ? 16.312 20.875 -4.465 1 92.31 522 ILE B N 1
ATOM 8356 C CA . ILE B 1 522 ? 17.781 20.969 -4.445 1 92.31 522 ILE B CA 1
ATOM 8357 C C . ILE B 1 522 ? 18.25 21.266 -3.023 1 92.31 522 ILE B C 1
ATOM 8359 O O . ILE B 1 522 ? 17.734 22.156 -2.361 1 92.31 522 ILE B O 1
ATOM 8363 N N . TRP B 1 523 ? 19.125 20.484 -2.574 1 87.38 523 TRP B N 1
ATOM 8364 C CA . TRP B 1 523 ? 19.688 20.734 -1.255 1 87.38 523 TRP B CA 1
ATOM 8365 C C . TRP B 1 523 ? 20.984 21.516 -1.36 1 87.38 523 TRP B C 1
ATOM 8367 O O . TRP B 1 523 ? 21.625 21.547 -2.418 1 87.38 523 TRP B O 1
ATOM 8377 N N . ALA B 1 524 ? 21.297 22.188 -0.297 1 84.25 524 ALA B N 1
ATOM 8378 C CA . ALA B 1 524 ? 22.516 23 -0.257 1 84.25 524 ALA B CA 1
ATOM 8379 C C . ALA B 1 524 ? 23.75 22.125 -0.198 1 84.25 524 ALA B C 1
ATOM 8381 O O . ALA B 1 524 ? 23.797 21.141 0.536 1 84.25 524 ALA B O 1
ATOM 8382 N N . LYS B 1 525 ? 24.656 22.594 -1.198 1 75.06 525 LYS B N 1
ATOM 8383 C CA . LYS B 1 525 ? 25.938 21.906 -1.291 1 75.06 525 LYS B CA 1
ATOM 8384 C C . LYS B 1 525 ? 26.922 22.422 -0.239 1 75.06 525 LYS B C 1
ATOM 8386 O O . LYS B 1 525 ? 26.891 23.609 0.121 1 75.06 525 LYS B O 1
ATOM 8391 N N . GLY B 1 526 ? 27.516 22.188 0.912 1 62.28 526 GLY B N 1
ATOM 8392 C CA . GLY B 1 526 ? 28.531 22.625 1.864 1 62.28 526 GLY B CA 1
ATOM 8393 C C . GLY B 1 526 ? 27.969 22.969 3.227 1 62.28 526 GLY B C 1
ATOM 8394 O O . GLY B 1 526 ? 26.766 23.234 3.354 1 62.28 526 GLY B O 1
#

Sequence (1052 aa):
MVIIGGGITGANVLWDASLRGYKVLLLEKNDYASGTTQATSKLIHGGLRYLKNLEFGLVRESLRERRILAKISPHAVRTLGFIVPLYSHTARYILKAGMELYNLLSYDRNSDISHDRFIPRYHWNSLAETIYKTPSANRERLIGSYQYYDYANINPERHTSEFISSAKERGGQAFNYAEVKFIRKQNKAGYIIGVHDKVTGKEKTILCKTVVNSAGPWADLIESIAGVTQEKKLVRSKGIHAVVRNICSKECIILQKKDGSHLFVIPWRNKTIIGTTDTKYEEDPNRFTVKESEILDLLEEVNRSFGFSTLTLKDVDYYYGGLRPLVEDPTEKSETYSASRKSEIMHYAGEGFPGFFSALGGKYTTSRSVAESLVDQIAEYLPNMVRPCSTHLEPLLGGHYDNLKTLTSALEKKFTKADGLKIEQIANRYGSLAFKILQNKSGANFQLSNGEWIFEEEIFHILENDDIVSATDFYFRRSGVGTVGALDPKDNLLLLARIAKQLSWDKKRTALEAKLVAQRYIWAKGMVIIGGGITGANVLWDASLRGYKVLLLEKNDYASGTTQATSKLIHGGLRYLKNLEFGLVRESLRERRILAKISPHAVRTLGFIVPLYSHTARYILKAGMELYNLLSYDRNSDISHDRFIPRYHWNSLAETIYKTPSANRERLIGSYQYYDYANINPERHTSEFISSAKERGGQAFNYAEVKFIRKQNKAGYIIGVHDKVTGKEKTILCKTVVNSAGPWADLIESIAGVTQEKKLVRSKGIHAVVRNICSKECIILQKKDGSHLFVIPWRNKTIIGTTDTKYEEDPNRFTVKESEILDLLEEVNRSFGFSTLTLKDVDYYYGGLRPLVEDPTEKSETYSASRKSEIMHYAGEGFPGFFSALGGKYTTSRSVAESLVDQIAEYLPNMVRPCSTHLEPLLGGHYDNLKTLTSALEKKFTKADGLKIEQIANRYGSLAFKILQNKSGANFQLSNGEWIFEEEIFHILENDDIVSATDFYFRRSGVGTVGALDPKDNLLLLARIAKQLSWDKKRTALEAKLVAQRYIWAKG

Organism: NCBI:txid2484901

Foldseek 3Di:
DEEEAQELLSLLLLLQCLQQPDAYEYEAQADHCAFAQLFDLQFQALPLVCVVVVPLVSSLLSLLLLQLCQAQPVLQKAKFKEKEWDQDPVVVVVVVVSLVSSCVSNVCNPPNGFPRHGWDRKDWAALVRQCVQAVFFDNHSTGTIIMGIGIGRQASLQVSLLSNLQSVVSPYYYAHSKDWDAWEADPPAWIKIWIARRQVRDIDIDTDRAYEQARFQCSVVRCVRHVHDDPWDKWKKKWKKFKFAAFGDRHWYWDAFPVGDIWIFHDHLRITIIDIDTDTDDDDQVPDFFAPVRVVVRQVRCQVTGGDDRDDPVRTQAMDMHIFTATDDPVDPDRRVSGDQDWDKDACVVVPHGNYIYIYGHDSSNSNVSSLVNVVVSCVSVVDNTDHGCSSPHHGPQSPDRDLVVQLVVVCVVPVPDDSLVSSVLCSNRHPCSNVLVPDDWDDWFAAPSRDIDTPSQLLCCLVRRNDDAVCCVCPRNVVSPRNHDGDPVRLVVSLVVSCVNVVNDPVRSVVRSVVSVCNRDGDYD/DEEEAQELLSLLLLLQCLQQPDAYEYEAQADHCAFAQLFDLQFQALPLVCVVVVPLVSSLLSLLLLQLCQAQPVLQKAKFKEKEWDQDPVVVVVVVVSLVSSCVSNVCNPPNGFPRHHWDRKDWAALVRQCVQAVFFDNHSTGTIIMGIGIGRQASLQVSLLSNLQSVVSPYYYAHSKDWDAWEADPPAWIKTWIARRQVRDIDIDTDRAYEQPRFQCSVVRCVRHVHDDPWDKWKKKWKKFKFAAFGDRHWYWDAFPVGDIWIFHDHLRITIIDIDTDTDDDDQVPDFDAPVRVVVRQVRCQVTGGDDRDDPVRTQAMDMHIFIATDDPVDPDRRVSGDQDKDKDACVVVVHGNYIYIYGHDSSNSNVSSLVNVVVSCVSVVDNTDHGCSSPHHGPQSPDRDLVVQLVVQCVVVVPDDSLVSSVLCSNRHNCSNVLVPDDWDDWFAAPSGDIDTPSQLLCCLVRRNDDAVCCVCPRNVVSPRNHDGDPVRLVVSLVVSCVNVVNDPVRSVVRVVVSVCNRDGDYD

Radius of gyration: 32.51 Å; Cα contacts (8 Å, |Δi|>4): 2222; chains: 2; bounding box: 54×112×74 Å

pLDDT: mean 93.79, std 7.69, range [53.25, 98.88]

Solvent-accessible surface area (backbone atoms only — not comparable to full-atom values): 54780 Å² total; per-residue (Å²): 58,37,33,37,22,39,28,46,47,26,18,30,33,44,28,46,40,13,74,24,64,47,69,38,37,36,31,10,56,48,58,61,22,67,50,46,44,54,36,56,88,42,60,32,57,39,49,76,71,41,52,80,73,65,38,57,67,59,30,34,49,17,32,52,31,41,37,36,46,38,40,19,30,42,39,50,43,39,58,34,43,36,35,38,72,30,62,46,69,66,59,48,55,54,49,48,54,50,50,52,50,54,50,60,58,35,74,60,54,63,61,87,43,37,74,81,54,32,59,44,77,63,49,80,34,50,46,40,42,34,39,68,60,42,70,43,48,66,63,82,61,48,61,22,22,44,34,37,58,42,30,31,19,86,49,50,22,33,51,34,49,40,37,41,53,40,12,38,77,53,66,20,45,73,40,60,29,27,28,75,73,41,43,40,78,44,91,84,76,22,35,42,34,34,31,36,31,68,84,80,68,47,74,47,78,44,80,32,58,32,40,36,38,28,39,48,66,44,33,66,57,53,33,51,48,52,68,47,77,75,88,61,50,79,43,36,32,34,28,43,37,38,27,30,61,59,73,61,55,86,37,27,39,51,44,71,39,96,86,64,47,65,32,40,42,32,50,46,80,74,21,19,39,39,36,58,52,79,40,83,46,84,65,65,75,92,66,69,78,61,37,48,67,58,54,52,51,53,40,50,54,44,50,73,50,38,46,52,50,70,69,54,76,87,42,49,44,26,63,49,48,28,42,43,31,33,64,41,58,92,85,55,96,65,60,77,85,76,44,67,63,60,62,46,78,45,69,36,43,90,78,74,36,61,49,36,31,36,48,43,43,49,46,82,42,39,18,56,61,52,20,51,54,51,51,52,53,46,46,69,72,47,74,64,92,58,54,72,88,50,68,78,68,52,48,41,69,30,18,68,62,71,43,67,48,62,48,34,46,53,47,45,70,74,42,70,85,59,53,44,66,58,48,50,53,43,32,49,68,36,24,44,39,29,68,64,31,69,69,41,68,78,72,67,67,45,71,40,67,53,70,50,74,50,47,32,18,53,55,53,44,45,62,73,69,60,81,55,85,47,57,52,43,42,31,59,37,56,71,39,63,42,56,63,9,69,51,54,69,70,58,42,53,52,51,50,49,51,51,23,61,76,71,68,47,53,71,67,55,44,51,49,36,53,50,57,48,56,50,64,70,56,63,43,87,119,59,39,32,37,22,38,28,46,47,28,18,31,34,45,28,45,40,13,75,25,64,47,71,39,38,36,32,10,58,50,58,60,20,68,50,44,45,53,35,56,90,42,59,33,56,40,48,77,72,40,53,80,73,65,39,56,67,59,29,34,49,17,33,52,32,40,35,36,46,39,40,18,30,42,40,52,42,38,58,34,43,37,34,38,72,32,62,49,69,66,59,48,53,55,50,48,53,52,49,52,50,54,51,61,56,36,72,61,53,63,61,85,44,36,74,81,54,30,60,43,79,62,49,78,34,50,46,38,40,33,39,70,60,42,70,41,46,66,62,83,62,49,62,23,23,42,34,37,56,43,30,32,21,86,49,49,21,33,50,35,48,39,35,41,54,40,12,40,76,53,67,20,44,74,42,61,28,28,27,76,74,40,42,41,78,45,91,83,74,23,36,42,34,34,32,38,30,68,84,81,69,47,72,46,78,44,81,32,57,31,40,36,38,28,39,49,68,45,35,69,57,54,33,51,49,53,67,46,77,78,85,61,52,77,42,38,32,35,29,42,38,38,29,29,62,59,73,62,52,85,38,25,37,50,43,70,38,95,87,64,46,66,33,40,43,32,51,47,80,72,21,19,39,40,34,57,55,80,40,84,46,86,65,64,73,90,65,70,77,59,38,47,67,58,54,52,53,52,42,51,56,45,50,72,49,39,46,53,51,70,69,52,77,88,42,49,44,26,61,49,47,28,42,45,31,33,66,41,56,91,82,55,94,65,60,77,84,75,45,66,63,60,61,46,77,45,70,35,42,89,80,74,36,60,48,38,31,37,49,42,43,49,46,83,44,39,18,56,60,52,20,51,54,51,51,52,53,46,46,66,73,46,72,63,92,58,55,73,88,51,68,77,68,52,47,42,68,30,18,70,64,69,44,67,49,61,48,34,46,53,47,46,71,74,40,70,84,58,52,43,68,59,48,50,53,43,32,50,68,35,24,44,40,30,66,64,30,69,68,42,67,78,72,65,65,46,71,39,68,53,68,48,73,49,46,32,19,52,53,53,45,44,61,73,68,60,80,56,87,48,56,52,43,43,31,60,36,54,71,37,64,43,56,62,9,70,51,55,69,70,57,42,52,54,51,50,50,51,51,24,61,74,69,67,47,52,71,69,54,44,53,52,35,51,49,57,47,57,50,64,69,57,64,43,84,123

Secondary structure (DSSP, 8-state):
-EEE--SHHHHHHHHHHHHHT---EEEESSSTT-SSGGGS-SEE---GGGGGGT-HHHHHHHHHHHHHHHHH-GGGEEEEEEEEEESSHHHHHHHHHHHHHHHHHTTTTTTTS-GGG--PPPEEEPHHHHHHH-TTB--TT--EEEEEEEEEES-HHHHHHHHHHHHHHTT-EEEESEEEEEEEE-SSS-EEEEEEETTT--EEEEEES-EEE--GGGHHHHHHHHTPPPSSEEEEEEEEEEEES--S-SSEEEEE-TTS-EEEEEEETTEEEEE---EEE-S-GGG---BHHHHHHHHHHHHHHB-SS---GGGEEEEEEEEEEEEE-TT----TTTS---EEEEETTTTT-TTEEEEEE--STTHHHHHHHHHHHHHHHS-S--PPP-TTTS--GGG--S-HHHHHHHHHHH-TTS-HHHHHHHHHHHGGGHHHHTTSPP---EE-TTS-EE-HHHHHHHHHHS---SHHIIIIIIS-TTTT-PPPHHHHHHHHHHHHHHHT--HHHHHHHHHHHHHTT--B--/-EEE--SHHHHHHHHHHHHHT---EEEESSSTT-SSGGGS-SEE---GGGGGGT-HHHHHHHHHHHHHHHHH-GGGEEEEEEEEEESSHHHHHHHHHHHHHHHHHTTTTTTTS-GGG--PPPEEEPHHHHHHH-TTB--TT--EEEEEEEEEES-HHHHHHHHHHHHHHTT-EEEESEEEEEEEE-SSS-EEEEEEETTT--EEEEEES-EEE--GGGHHHHHHHHTPPPSSEEEEEEEEEEEES--S-SSEEEEE-TTS-EEEEEEETTEEEEE---EEE-S-GGG---BHHHHHHHHHHHHHHB-SS---GGGEEEEEEEEEEEEE-TT----TTTS---EEEEETTTTT-TTEEEEEE--STTHHHHHHHHHHHHHHHS-S--PPP-TTTS--GGG--S-HHHHHHHHHHH-TTS-HHHHHHHHHHHGGGHHHHTTSPP--EEE-TTS-EEEHHHHHHHHHHS---SHHIIIIIIS-TTTT-PPPHHHHHHHHHHHHHHHT--HHHHHHHHHHHHHTT--B--